Protein AF-0000000074578555 (afdb_homodimer)

Structure (mmCIF, N/CA/C/O backbone):
data_AF-0000000074578555-model_v1
#
loop_
_entity.id
_entity.type
_entity.pdbx_description
1 polymer 'Adenosylmethionine-8-amino-7-oxononanoate aminotransferase'
#
loop_
_atom_site.group_PDB
_atom_site.id
_atom_site.type_symbol
_atom_site.label_atom_id
_atom_site.label_alt_id
_atom_site.label_comp_id
_atom_site.label_asym_id
_atom_site.label_entity_id
_atom_site.label_seq_id
_atom_site.pdbx_PDB_ins_code
_atom_site.Cartn_x
_atom_site.Cartn_y
_atom_site.Cartn_z
_atom_site.occupancy
_atom_site.B_iso_or_equiv
_atom_site.auth_seq_id
_atom_site.auth_comp_id
_atom_site.auth_asym_id
_atom_site.auth_atom_id
_atom_site.pdbx_PDB_model_num
ATOM 1 N N . MET A 1 1 ? 18.109 -18.469 19.203 1 26.3 1 MET A N 1
ATOM 2 C CA . MET A 1 1 ? 18.641 -17.641 18.125 1 26.3 1 MET A CA 1
ATOM 3 C C . MET A 1 1 ? 19.141 -16.312 18.672 1 26.3 1 MET A C 1
ATOM 5 O O . MET A 1 1 ? 18.422 -15.617 19.406 1 26.3 1 MET A O 1
ATOM 9 N N . LYS A 1 2 ? 20.281 -16.094 18.625 1 35.12 2 LYS A N 1
ATOM 10 C CA . LYS A 1 2 ? 21 -15.18 19.516 1 35.12 2 LYS A CA 1
ATOM 11 C C . LYS A 1 2 ? 20.438 -13.766 19.422 1 35.12 2 LYS A C 1
ATOM 13 O O . LYS A 1 2 ? 20.312 -13.219 18.328 1 35.12 2 LYS A O 1
ATOM 18 N N . SER A 1 3 ? 19.453 -13.375 20.109 1 44.38 3 SER A N 1
ATOM 19 C CA . SER A 1 3 ? 19.312 -11.93 20.266 1 44.38 3 SER A CA 1
ATOM 20 C C . SER A 1 3 ? 20.609 -11.203 19.938 1 44.38 3 SER A C 1
ATOM 22 O O . SER A 1 3 ? 21.547 -11.195 20.734 1 44.38 3 SER A O 1
ATOM 24 N N . GLU A 1 4 ? 20.984 -11.336 18.656 1 57.31 4 GLU A N 1
ATOM 25 C CA . GLU A 1 4 ? 22.297 -10.797 18.344 1 57.31 4 GLU A CA 1
ATOM 26 C C . GLU A 1 4 ? 22.422 -9.352 18.812 1 57.31 4 GLU A C 1
ATOM 28 O O . GLU A 1 4 ? 21.547 -8.523 18.547 1 57.31 4 GLU A O 1
ATOM 33 N N . ASN A 1 5 ? 22.906 -9.203 19.906 1 74.81 5 ASN A N 1
ATOM 34 C CA . ASN A 1 5 ? 23.266 -7.898 20.453 1 74.81 5 ASN A CA 1
ATOM 35 C C . ASN A 1 5 ? 24.156 -7.117 19.5 1 74.81 5 ASN A C 1
ATOM 37 O O . ASN A 1 5 ? 25.375 -7.312 19.469 1 74.81 5 ASN A O 1
ATOM 41 N N . TYR A 1 6 ? 23.438 -6.473 18.516 1 90.19 6 TYR A N 1
ATOM 42 C CA . TYR A 1 6 ? 24.203 -5.637 17.594 1 90.19 6 TYR A CA 1
ATOM 43 C C . TYR A 1 6 ? 24.641 -4.348 18.281 1 90.19 6 TYR A C 1
ATOM 45 O O . TYR A 1 6 ? 23.922 -3.791 19.109 1 90.19 6 TYR A O 1
ATOM 53 N N . SER A 1 7 ? 25.875 -3.973 17.938 1 94.75 7 SER A N 1
ATOM 54 C CA . SER A 1 7 ? 26.344 -2.711 18.484 1 94.75 7 SER A CA 1
ATOM 55 C C . SER A 1 7 ? 25.594 -1.526 17.891 1 94.75 7 SER A C 1
ATOM 57 O O . SER A 1 7 ? 25.141 -1.583 16.75 1 94.75 7 SER A O 1
ATOM 59 N N . LYS A 1 8 ? 25.547 -0.515 18.656 1 94.5 8 LYS A N 1
ATOM 60 C CA . LYS A 1 8 ? 24.922 0.723 18.203 1 94.5 8 LYS A CA 1
ATOM 61 C C . LYS A 1 8 ? 25.609 1.241 16.938 1 94.5 8 LYS A C 1
ATOM 63 O O . LYS A 1 8 ? 24.938 1.716 16.016 1 94.5 8 LYS A O 1
ATOM 68 N N . ASN A 1 9 ? 26.859 1.119 16.922 1 95.88 9 ASN A N 1
ATOM 69 C CA . ASN A 1 9 ? 27.625 1.58 15.773 1 95.88 9 ASN A CA 1
ATOM 70 C C . ASN A 1 9 ? 27.25 0.806 14.508 1 95.88 9 ASN A C 1
ATOM 72 O O . ASN A 1 9 ? 27.156 1.387 13.43 1 95.88 9 ASN A O 1
ATOM 76 N N . ASP A 1 10 ? 27.062 -0.469 14.656 1 97.31 10 ASP A N 1
ATOM 77 C CA . ASP A 1 10 ? 26.656 -1.288 13.523 1 97.31 10 ASP A CA 1
ATOM 78 C C . ASP A 1 10 ? 25.266 -0.885 13.023 1 97.31 10 ASP A C 1
ATOM 80 O O . ASP A 1 10 ? 25.047 -0.737 11.82 1 97.31 10 ASP A O 1
ATOM 84 N N . LEU A 1 11 ? 24.422 -0.689 13.945 1 98.06 11 LEU A N 1
ATOM 85 C CA . LEU A 1 11 ? 23.047 -0.349 13.602 1 98.06 11 LEU A CA 1
ATOM 86 C C . LEU A 1 11 ? 22.984 0.98 12.852 1 98.06 11 LEU A C 1
ATOM 88 O O . LEU A 1 11 ? 22.281 1.103 11.852 1 98.06 11 LEU A O 1
ATOM 92 N N . GLU A 1 12 ? 23.688 1.969 13.336 1 97.69 12 GLU A N 1
ATOM 93 C CA . GLU A 1 12 ? 23.734 3.27 12.672 1 97.69 12 GLU A CA 1
ATOM 94 C C . GLU A 1 12 ? 24.328 3.156 11.273 1 97.69 12 GLU A C 1
ATOM 96 O O . GLU A 1 12 ? 23.828 3.764 10.328 1 97.69 12 GLU A O 1
ATOM 101 N N . LYS A 1 13 ? 25.391 2.359 11.211 1 97.81 13 LYS A N 1
ATOM 102 C CA . LYS A 1 13 ? 26.031 2.135 9.922 1 97.81 13 LYS A CA 1
ATOM 103 C C . LYS A 1 13 ? 25.062 1.462 8.938 1 97.81 13 LYS A C 1
ATOM 105 O O . LYS A 1 13 ? 24.969 1.869 7.781 1 97.81 13 LYS A O 1
ATOM 110 N N . TRP A 1 14 ? 24.375 0.436 9.375 1 98.62 14 TRP A N 1
ATOM 111 C CA . TRP A 1 14 ? 23.469 -0.316 8.516 1 98.62 14 TRP A CA 1
ATOM 112 C C . TRP A 1 14 ? 22.312 0.559 8.047 1 98.62 14 TRP A C 1
ATOM 114 O O . TRP A 1 14 ? 21.891 0.48 6.895 1 98.62 14 TRP A O 1
ATOM 124 N N . ASP A 1 15 ? 21.797 1.384 8.938 1 98.62 15 ASP A N 1
ATOM 125 C CA . ASP A 1 15 ? 20.734 2.311 8.586 1 98.62 15 ASP A CA 1
ATOM 126 C C . ASP A 1 15 ? 21.172 3.248 7.461 1 98.62 15 ASP A C 1
ATOM 128 O O . ASP A 1 15 ? 20.438 3.43 6.48 1 98.62 15 ASP A O 1
ATOM 132 N N . LYS A 1 16 ? 22.375 3.836 7.57 1 98.19 16 LYS A N 1
ATOM 133 C CA . LYS A 1 16 ? 22.906 4.801 6.609 1 98.19 16 LYS A CA 1
ATOM 134 C C . LYS A 1 16 ? 23.297 4.117 5.297 1 98.19 16 LYS A C 1
ATOM 136 O O . LYS A 1 16 ? 23.094 4.68 4.219 1 98.19 16 LYS A O 1
ATOM 141 N N . GLU A 1 17 ? 23.75 2.914 5.406 1 98.12 17 GLU A N 1
ATOM 142 C CA . GLU A 1 17 ? 24.359 2.262 4.258 1 98.12 17 GLU A CA 1
ATOM 143 C C . GLU A 1 17 ? 23.328 1.506 3.43 1 98.12 17 GLU A C 1
ATOM 145 O O . GLU A 1 17 ? 23.406 1.476 2.199 1 98.12 17 GLU A O 1
ATOM 150 N N . TYR A 1 18 ? 22.312 0.9 4.109 1 98.75 18 TYR A N 1
ATOM 151 C CA . TYR A 1 18 ? 21.516 -0.09 3.395 1 98.75 18 TYR A CA 1
ATOM 152 C C . TYR A 1 18 ? 20.062 0.362 3.271 1 98.75 18 TYR A C 1
ATOM 154 O O . TYR A 1 18 ? 19.344 -0.075 2.369 1 98.75 18 TYR A O 1
ATOM 162 N N . VAL A 1 19 ? 19.594 1.18 4.176 1 98.81 19 VAL A N 1
ATOM 163 C CA . VAL A 1 19 ? 18.219 1.646 4.109 1 98.81 19 VAL A CA 1
ATOM 164 C C . VAL A 1 19 ? 18.125 2.863 3.189 1 98.81 19 VAL A C 1
ATOM 166 O O . VAL A 1 19 ? 18.844 3.846 3.379 1 98.81 19 VAL A O 1
ATOM 169 N N . TRP A 1 20 ? 17.375 2.836 2.105 1 98.75 20 TRP A N 1
ATOM 170 C CA . TRP A 1 20 ? 17.016 3.988 1.284 1 98.75 20 TRP A CA 1
ATOM 171 C C . TRP A 1 20 ? 15.75 4.652 1.807 1 98.75 20 TRP A C 1
ATOM 173 O O . TRP A 1 20 ? 14.641 4.215 1.497 1 98.75 20 TRP A O 1
ATOM 183 N N . HIS A 1 21 ? 15.898 5.742 2.568 1 98.44 21 HIS A N 1
ATOM 184 C CA . HIS A 1 21 ? 14.82 6.379 3.314 1 98.44 21 HIS A CA 1
ATOM 185 C C . HIS A 1 21 ? 13.898 7.156 2.387 1 98.44 21 HIS A C 1
ATOM 187 O O . HIS A 1 21 ? 14.352 7.797 1.436 1 98.44 21 HIS A O 1
ATOM 193 N N . PRO A 1 22 ? 12.602 7.145 2.691 1 97.5 22 PRO A N 1
ATOM 194 C CA . PRO A 1 22 ? 11.609 7.922 1.932 1 97.5 22 PRO A CA 1
ATOM 195 C C . PRO A 1 22 ? 11.828 9.43 2.055 1 97.5 22 PRO A C 1
ATOM 197 O O . PRO A 1 22 ? 12.133 9.922 3.141 1 97.5 22 PRO A O 1
ATOM 200 N N . PHE A 1 23 ? 11.672 10.172 0.928 1 95.81 23 PHE A N 1
ATOM 201 C CA . PHE A 1 23 ? 11.688 11.625 0.891 1 95.81 23 PHE A CA 1
ATOM 202 C C . PHE A 1 23 ? 12.969 12.172 1.513 1 95.81 23 PHE A C 1
ATOM 204 O O . PHE A 1 23 ? 12.945 13.188 2.207 1 95.81 23 PHE A O 1
ATOM 211 N N . THR A 1 24 ? 14.062 11.477 1.364 1 96.19 24 THR A N 1
ATOM 212 C CA . THR A 1 24 ? 15.297 11.844 2.057 1 96.19 24 THR A CA 1
ATOM 213 C C . THR A 1 24 ? 16.453 11.984 1.067 1 96.19 24 THR A C 1
ATOM 215 O O . THR A 1 24 ? 16.672 11.102 0.234 1 96.19 24 THR A O 1
ATOM 218 N N . GLN A 1 25 ? 17.094 13.133 1.067 1 95.5 25 GLN A N 1
ATOM 219 C CA . GLN A 1 25 ? 18.375 13.227 0.363 1 95.5 25 GLN A CA 1
ATOM 220 C C . GLN A 1 25 ? 19.453 12.438 1.089 1 95.5 25 GLN A C 1
ATOM 222 O O . GLN A 1 25 ? 20.094 12.961 2.008 1 95.5 25 GLN A O 1
ATOM 227 N N . MET A 1 26 ? 19.719 11.266 0.633 1 97.31 26 MET A N 1
ATOM 228 C CA . MET A 1 26 ? 20.516 10.281 1.352 1 97.31 26 MET A CA 1
ATOM 229 C C . MET A 1 26 ? 21.969 10.734 1.469 1 97.31 26 MET A C 1
ATOM 231 O O . MET A 1 26 ? 22.672 10.352 2.406 1 97.31 26 MET A O 1
ATOM 235 N N . LYS A 1 27 ? 22.469 11.562 0.498 1 97.25 27 LYS A N 1
ATOM 236 C CA . LYS A 1 27 ? 23.812 12.109 0.657 1 97.25 27 LYS A CA 1
ATOM 237 C C . LYS A 1 27 ? 23.953 12.859 1.979 1 97.25 27 LYS A C 1
ATOM 239 O O . LYS A 1 27 ? 24.875 12.602 2.752 1 97.25 27 LYS A O 1
ATOM 244 N N . GLU A 1 28 ? 23.016 13.703 2.25 1 95.44 28 GLU A N 1
ATOM 245 C CA . GLU A 1 28 ? 23.047 14.477 3.488 1 95.44 28 GLU A CA 1
ATOM 246 C C . GLU A 1 28 ? 22.734 13.594 4.695 1 95.44 28 GLU A C 1
ATOM 248 O O . GLU A 1 28 ? 23.297 13.789 5.773 1 95.44 28 GLU A O 1
ATOM 253 N N . TYR A 1 29 ? 21.844 12.703 4.547 1 96.44 29 TYR A N 1
ATOM 254 C CA . TYR A 1 29 ? 21.484 11.789 5.625 1 96.44 29 TYR A CA 1
ATOM 255 C C . TYR A 1 29 ? 22.688 11 6.105 1 96.44 29 TYR A C 1
ATOM 257 O O . TYR A 1 29 ? 22.922 10.875 7.312 1 96.44 29 TYR A O 1
ATOM 265 N N . ARG A 1 30 ? 23.484 10.469 5.215 1 96.62 30 ARG A N 1
ATOM 266 C CA . ARG A 1 30 ? 24.641 9.633 5.527 1 96.62 30 ARG A CA 1
ATOM 267 C C . ARG A 1 30 ? 25.75 10.453 6.176 1 96.62 30 ARG A C 1
ATOM 269 O O . ARG A 1 30 ? 26.484 9.938 7.016 1 96.62 30 ARG A O 1
ATOM 276 N N . GLU A 1 31 ? 25.828 11.703 5.766 1 95.88 31 GLU A N 1
ATOM 277 C CA . GLU A 1 31 ? 26.859 12.578 6.297 1 95.88 31 GLU A CA 1
ATOM 278 C C . GLU A 1 31 ? 26.484 13.109 7.68 1 95.88 31 GLU A C 1
ATOM 280 O O . GLU A 1 31 ? 27.344 13.523 8.445 1 95.88 31 GLU A O 1
ATOM 285 N N . GLY A 1 32 ? 25.188 13.055 7.961 1 94.38 32 GLY A N 1
ATOM 286 C CA . GLY A 1 32 ? 24.703 13.602 9.219 1 94.38 32 GLY A CA 1
ATOM 287 C C . GLY A 1 32 ? 24.625 12.57 10.328 1 94.38 32 GLY A C 1
ATOM 288 O O . GLY A 1 32 ? 25.375 11.594 10.328 1 94.38 32 GLY A O 1
ATOM 289 N N . LYS A 1 33 ? 23.906 12.945 11.367 1 93.56 33 LYS A N 1
ATOM 290 C CA . LYS A 1 33 ? 23.656 12.07 12.508 1 93.56 33 LYS A CA 1
ATOM 291 C C . LYS A 1 33 ? 22.156 11.906 12.766 1 93.56 33 LYS A C 1
ATOM 293 O O . LYS A 1 33 ? 21.656 12.305 13.812 1 93.56 33 LYS A O 1
ATOM 298 N N . PRO A 1 34 ? 21.547 11.258 11.812 1 95 34 PRO A N 1
ATOM 299 C CA . PRO A 1 34 ? 20.109 11.07 12.016 1 95 34 PRO A CA 1
ATOM 300 C C . PRO A 1 34 ? 19.797 10.234 13.258 1 95 34 PRO A C 1
ATOM 302 O O . PRO A 1 34 ? 20.609 9.406 13.672 1 95 34 PRO A O 1
ATOM 305 N N . LEU A 1 35 ? 18.625 10.469 13.805 1 96.94 35 LEU A N 1
ATOM 306 C CA . LEU A 1 35 ? 18.156 9.672 14.938 1 96.94 35 LEU A CA 1
ATOM 307 C C . LEU A 1 35 ? 17.938 8.219 14.523 1 96.94 35 LEU A C 1
ATOM 309 O O . LEU A 1 35 ? 17.438 7.953 13.43 1 96.94 35 LEU A O 1
ATOM 313 N N . LEU A 1 36 ? 18.344 7.348 15.312 1 98.31 36 LEU A N 1
ATOM 314 C CA . LEU A 1 36 ? 18 5.934 15.227 1 98.31 36 LEU A CA 1
ATOM 315 C C . LEU A 1 36 ? 17.188 5.5 16.453 1 98.31 36 LEU A C 1
ATOM 317 O O . LEU A 1 36 ? 17.719 5.41 17.562 1 98.31 36 LEU A O 1
ATOM 321 N N . ILE A 1 37 ? 15.93 5.176 16.266 1 98.62 37 ILE A N 1
ATOM 322 C CA . ILE A 1 37 ? 14.984 4.977 17.359 1 98.62 37 ILE A CA 1
ATOM 323 C C . ILE A 1 37 ? 15 3.512 17.797 1 98.62 37 ILE A C 1
ATOM 325 O O . ILE A 1 37 ? 14.898 2.607 16.953 1 98.62 37 I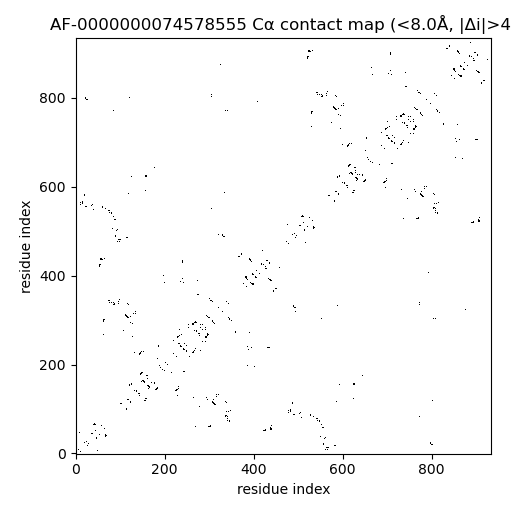LE A O 1
ATOM 329 N N . GLU A 1 38 ? 15.047 3.311 19.062 1 97.81 38 GLU A N 1
ATOM 330 C CA . GLU A 1 38 ? 15.117 1.969 19.641 1 97.81 38 GLU A CA 1
ATOM 331 C C . GLU A 1 38 ? 13.805 1.589 20.312 1 97.81 38 GLU A C 1
ATOM 333 O O . GLU A 1 38 ? 13.383 0.432 20.25 1 97.81 38 GLU A O 1
ATOM 338 N N . SER A 1 39 ? 13.219 2.531 20.969 1 98.25 39 SER A N 1
ATOM 339 C CA . SER A 1 39 ? 11.992 2.271 21.719 1 98.25 39 SER A CA 1
ATOM 340 C C . SER A 1 39 ? 11.172 3.543 21.891 1 98.25 39 SER A C 1
ATOM 342 O O . SER A 1 39 ? 11.547 4.605 21.391 1 98.25 39 SER A O 1
ATOM 344 N N . GLY A 1 40 ? 9.984 3.436 22.438 1 98 40 GLY A N 1
ATOM 345 C CA . GLY A 1 40 ? 9.125 4.57 22.734 1 98 40 GLY A CA 1
ATOM 346 C C . GLY A 1 40 ? 8.227 4.344 23.938 1 98 40 GLY A C 1
ATOM 347 O O . GLY A 1 40 ? 7.973 3.199 24.312 1 98 40 GLY A O 1
ATOM 348 N N . GLU A 1 41 ? 7.785 5.391 24.547 1 97.19 41 GLU A N 1
ATOM 349 C CA . GLU A 1 41 ? 6.879 5.355 25.703 1 97.19 41 GLU A CA 1
ATOM 350 C C . GLU A 1 41 ? 6.066 6.641 25.797 1 97.19 41 GLU A C 1
ATOM 352 O O . GLU A 1 41 ? 6.625 7.742 25.781 1 97.19 41 GLU A O 1
ATOM 357 N N . GLY A 1 42 ? 4.781 6.43 25.969 1 97.31 42 GLY A N 1
ATOM 358 C CA . GLY A 1 42 ? 3.971 7.637 25.938 1 97.31 42 GLY A CA 1
ATOM 359 C C . GLY A 1 42 ? 4.191 8.484 24.703 1 97.31 42 GLY A C 1
ATOM 360 O O . GLY A 1 42 ? 4.145 7.977 23.578 1 97.31 42 GLY A O 1
ATOM 361 N N . ILE A 1 43 ? 4.418 9.758 24.938 1 98.38 43 ILE A N 1
ATOM 362 C CA . ILE A 1 43 ? 4.555 10.633 23.766 1 98.38 43 ILE A CA 1
ATOM 363 C C . ILE A 1 43 ? 6.035 10.812 23.438 1 98.38 43 ILE A C 1
ATOM 365 O O . ILE A 1 43 ? 6.41 11.773 22.75 1 98.38 43 ILE A O 1
ATOM 369 N N . TYR A 1 44 ? 6.934 9.836 23.906 1 98.62 44 TYR A N 1
ATOM 370 C CA . TYR A 1 44 ? 8.375 10.023 23.766 1 98.62 44 TYR A CA 1
ATOM 371 C C . TYR A 1 44 ? 8.984 8.898 22.938 1 98.62 44 TYR A C 1
ATOM 373 O O . TYR A 1 44 ? 8.562 7.742 23.047 1 98.62 44 TYR A O 1
ATOM 381 N N . LEU A 1 45 ? 9.961 9.258 22.141 1 98.56 45 LEU A N 1
ATOM 382 C CA . LEU A 1 45 ? 10.875 8.344 21.453 1 98.56 45 LEU A CA 1
ATOM 383 C C . LEU A 1 45 ? 12.188 8.211 22.203 1 98.56 45 LEU A C 1
ATOM 385 O O . LEU A 1 45 ? 12.656 9.18 22.812 1 98.56 45 LEU A O 1
ATOM 389 N N . ILE A 1 46 ? 12.75 7.07 22.172 1 98.62 46 ILE A N 1
ATOM 390 C CA . ILE A 1 46 ? 14.055 6.82 22.781 1 98.62 46 ILE A CA 1
ATOM 391 C C . ILE A 1 46 ? 15.016 6.273 21.734 1 98.62 46 ILE A C 1
ATOM 393 O O . ILE A 1 46 ? 14.727 5.266 21.094 1 98.62 46 ILE A O 1
ATOM 397 N N . ASP A 1 47 ? 16.141 6.953 21.516 1 98 47 ASP A N 1
ATOM 398 C CA . ASP A 1 47 ? 17.094 6.535 20.484 1 98 47 ASP A CA 1
ATOM 399 C C . ASP A 1 47 ? 18.062 5.488 21.031 1 98 47 ASP A C 1
ATOM 401 O O . ASP A 1 47 ? 17.938 5.047 22.172 1 98 47 ASP A O 1
ATOM 405 N N . VAL A 1 48 ? 18.984 5.051 20.234 1 97.25 48 VAL A N 1
ATOM 406 C CA . VAL A 1 48 ? 19.891 3.951 20.562 1 97.25 48 VAL A CA 1
ATOM 407 C C . VAL A 1 48 ? 20.891 4.402 21.625 1 97.25 48 VAL A C 1
ATOM 409 O O . VAL A 1 48 ? 21.578 3.574 22.219 1 97.25 48 VAL A O 1
ATOM 412 N N . ASP A 1 49 ? 21 5.699 21.906 1 96.62 49 ASP A N 1
ATOM 413 C CA . ASP A 1 49 ? 21.859 6.223 22.953 1 96.62 49 ASP A CA 1
ATOM 414 C C . ASP A 1 49 ? 21.094 6.375 24.266 1 96.62 49 ASP A C 1
ATOM 416 O O . ASP A 1 49 ? 21.656 6.789 25.281 1 96.62 49 ASP A O 1
ATOM 420 N N . GLY A 1 50 ? 19.797 6.141 24.266 1 97.19 50 GLY A N 1
ATOM 421 C CA . GLY A 1 50 ? 18.984 6.23 25.469 1 97.19 50 GLY A CA 1
ATOM 422 C C . GLY A 1 50 ? 18.391 7.613 25.688 1 97.19 50 GLY A C 1
ATOM 423 O O . GLY A 1 50 ? 17.766 7.867 26.719 1 97.19 50 GLY A O 1
ATOM 424 N N . LYS A 1 51 ? 18.594 8.523 24.812 1 97.75 51 LYS A N 1
ATOM 425 C CA . LYS A 1 51 ? 18.047 9.875 24.922 1 97.75 51 LYS A CA 1
ATOM 426 C C . LYS A 1 51 ? 16.578 9.906 24.516 1 97.75 51 LYS A C 1
ATOM 428 O O . LYS A 1 51 ? 16.172 9.242 23.562 1 97.75 51 LYS A O 1
ATOM 433 N N . LYS A 1 52 ? 15.844 10.766 25.219 1 97.94 52 LYS A N 1
ATOM 434 C CA . LYS A 1 52 ? 14.398 10.859 25.016 1 97.94 52 LYS A CA 1
ATOM 435 C C . LYS A 1 52 ? 14.039 12.117 24.234 1 97.94 52 LYS A C 1
ATOM 437 O O . LYS A 1 52 ? 14.617 13.18 24.453 1 97.94 52 LYS A O 1
ATOM 442 N N . TYR A 1 53 ? 13.07 11.945 23.312 1 98.5 53 TYR A N 1
ATOM 443 C CA . TYR A 1 53 ? 12.555 13.062 22.531 1 98.5 53 TYR A CA 1
ATOM 444 C C . TYR A 1 53 ? 11.031 13.07 22.531 1 98.5 53 TYR A C 1
ATOM 446 O O . TYR A 1 53 ? 10.398 12.031 22.297 1 98.5 53 TYR A O 1
ATOM 454 N N . MET A 1 54 ? 10.445 14.211 22.859 1 98.81 54 MET A N 1
ATOM 455 C CA . MET A 1 54 ? 9.008 14.336 22.625 1 98.81 54 MET A CA 1
ATOM 456 C C . MET A 1 54 ? 8.672 14.172 21.156 1 98.81 54 MET A C 1
ATOM 458 O O . MET A 1 54 ? 9.242 14.859 20.297 1 98.81 54 MET A O 1
ATOM 462 N N . ASP A 1 55 ? 7.84 13.242 20.844 1 98.5 55 ASP A N 1
ATOM 463 C CA . ASP A 1 55 ? 7.383 13.055 19.469 1 98.5 55 ASP A CA 1
ATOM 464 C C . ASP A 1 55 ? 6.289 14.055 19.109 1 98.5 55 ASP A C 1
ATOM 466 O O . ASP A 1 55 ? 5.098 13.75 19.234 1 98.5 55 ASP A O 1
ATOM 470 N N . ALA A 1 56 ? 6.664 15.148 18.516 1 98.69 56 ALA A N 1
ATOM 471 C CA . ALA A 1 56 ? 5.711 16.234 18.281 1 98.69 56 ALA A CA 1
ATOM 472 C C . ALA A 1 56 ? 5.062 16.109 16.906 1 98.69 56 ALA A C 1
ATOM 474 O O . ALA A 1 56 ? 4.32 17 16.484 1 98.69 56 ALA A O 1
ATOM 475 N N . VAL A 1 57 ? 5.305 15.008 16.25 1 98.19 57 VAL A N 1
ATOM 476 C CA . VAL A 1 57 ? 4.641 14.766 14.969 1 98.19 57 VAL A CA 1
ATOM 477 C C . VAL A 1 57 ? 3.891 13.438 15.023 1 98.19 57 VAL A C 1
ATOM 479 O O . VAL A 1 57 ? 3.32 13 14.016 1 98.19 57 VAL A O 1
ATOM 482 N N . SER A 1 58 ? 3.934 12.734 16.125 1 98.06 58 SER A N 1
ATOM 483 C CA . SER A 1 58 ? 3.164 11.508 16.344 1 98.06 58 SER A CA 1
ATOM 484 C C . SER A 1 58 ? 3.496 10.453 15.297 1 98.06 58 SER A C 1
ATOM 486 O O . SER A 1 58 ? 2.598 9.906 14.656 1 98.06 58 SER A O 1
ATOM 488 N N . SER A 1 59 ? 4.793 10.141 15.102 1 97.62 59 SER A N 1
ATOM 489 C CA . SER A 1 59 ? 5.23 9.156 14.117 1 97.62 59 SER A CA 1
ATOM 490 C C . SER A 1 59 ? 4.676 9.469 12.734 1 97.62 59 SER A C 1
ATOM 492 O O . SER A 1 59 ? 4.047 8.617 12.102 1 97.62 59 SER A O 1
ATOM 494 N N . ILE A 1 60 ? 4.773 10.695 12.305 1 96.94 60 ILE A N 1
ATOM 495 C CA . ILE A 1 60 ? 4.305 11.266 11.039 1 96.94 60 ILE A CA 1
ATOM 496 C C . ILE A 1 60 ? 2.787 11.141 10.945 1 96.94 60 ILE A C 1
ATOM 498 O O . ILE A 1 60 ? 2.262 10.609 9.961 1 96.94 60 ILE A O 1
ATOM 502 N N . TRP A 1 61 ? 2.178 11.547 11.945 1 98 61 TRP A N 1
ATOM 503 C CA . TRP A 1 61 ? 0.777 11.945 12.039 1 98 61 TRP A CA 1
ATOM 504 C C . TRP A 1 61 ? -0.116 10.727 12.273 1 98 61 TRP A C 1
ATOM 506 O O . TRP A 1 61 ? -1.318 10.773 12 1 98 61 TRP A O 1
ATOM 516 N N . CYS A 1 62 ? 0.414 9.555 12.734 1 98.12 62 CYS A N 1
ATOM 517 C CA . CYS A 1 62 ? -0.444 8.383 12.828 1 98.12 62 CYS A CA 1
ATOM 518 C C . CYS A 1 62 ? -0.649 7.969 14.281 1 98.12 62 CYS A C 1
ATOM 520 O O . CYS A 1 62 ? -1.644 7.32 14.617 1 98.12 62 CYS A O 1
ATOM 522 N N . ASN A 1 63 ? 0.217 8.312 15.188 1 98.12 63 ASN A N 1
ATOM 523 C CA . ASN A 1 63 ? 0.15 7.848 16.562 1 98.12 63 ASN A CA 1
ATOM 524 C C . ASN A 1 63 ? -0.868 8.648 17.375 1 98.12 63 ASN A C 1
ATOM 526 O O . ASN A 1 63 ? -0.75 9.867 17.5 1 98.12 63 ASN A O 1
ATOM 530 N N . PHE A 1 64 ? -1.871 7.977 17.938 1 98.31 64 PHE A N 1
ATOM 531 C CA . PHE A 1 64 ? -2.941 8.625 18.688 1 98.31 64 PHE A CA 1
ATOM 532 C C . PHE A 1 64 ? -2.625 8.648 20.172 1 98.31 64 PHE A C 1
ATOM 534 O O . PHE A 1 64 ? -2.756 9.688 20.828 1 98.31 64 PHE A O 1
ATOM 541 N N . PHE A 1 65 ? -2.188 7.473 20.656 1 98.19 65 PHE A N 1
ATOM 542 C CA . PHE A 1 65 ? -2.197 7.246 22.094 1 98.19 65 PHE A CA 1
ATOM 543 C C . PHE A 1 65 ? -0.776 7.121 22.641 1 98.19 65 PHE A C 1
ATOM 545 O O . PHE A 1 65 ? -0.558 6.539 23.703 1 98.19 65 PHE A O 1
ATOM 552 N N . GLY A 1 66 ? 0.161 7.609 21.844 1 96.88 66 GLY A N 1
ATOM 553 C CA . GLY A 1 66 ? 1.555 7.469 22.234 1 96.88 66 GLY A CA 1
ATOM 554 C C . GLY A 1 66 ? 2.135 6.109 21.891 1 96.88 66 GLY A C 1
ATOM 555 O O . GLY A 1 66 ? 1.469 5.285 21.266 1 96.88 66 GLY A O 1
ATOM 556 N N . HIS A 1 67 ? 3.355 5.898 22.266 1 97.31 67 HIS A N 1
ATOM 557 C CA . HIS A 1 67 ? 4.098 4.68 21.953 1 97.31 67 HIS A CA 1
ATOM 558 C C . HIS A 1 67 ? 3.928 3.639 23.062 1 97.31 67 HIS A C 1
ATOM 560 O O . HIS A 1 67 ? 3.814 3.988 24.234 1 97.31 67 HIS A O 1
ATOM 566 N N . SER A 1 68 ? 3.842 2.385 22.641 1 95.75 68 SER A N 1
ATOM 567 C CA . SER A 1 68 ? 3.799 1.223 23.516 1 95.75 68 SER A CA 1
ATOM 568 C C . SER A 1 68 ? 2.529 1.216 24.359 1 95.75 68 SER A C 1
ATOM 570 O O . SER A 1 68 ? 2.58 0.966 25.578 1 95.75 68 SER A O 1
ATOM 572 N N . GLU A 1 69 ? 1.442 1.64 23.781 1 97.06 69 GLU A N 1
ATOM 573 C CA . GLU A 1 69 ? 0.147 1.457 24.422 1 97.06 69 GLU A CA 1
ATOM 574 C C . GLU A 1 69 ? -0.173 -0.023 24.609 1 97.06 69 GLU A C 1
ATOM 576 O O . GLU A 1 69 ? -0.38 -0.748 23.641 1 97.06 69 GLU A O 1
ATOM 581 N N . LYS A 1 70 ? -0.327 -0.463 25.859 1 97.38 70 LYS A N 1
ATOM 582 C CA . LYS A 1 70 ? -0.385 -1.877 26.219 1 97.38 70 LYS A CA 1
ATOM 583 C C . LYS A 1 70 ? -1.625 -2.543 25.625 1 97.38 70 LYS A C 1
ATOM 585 O O . LYS A 1 70 ? -1.57 -3.695 25.188 1 97.38 70 LYS A O 1
ATOM 590 N N . ARG A 1 71 ? -2.783 -1.92 25.672 1 98 71 ARG A N 1
ATOM 591 C CA . ARG A 1 71 ? -4.023 -2.512 25.188 1 98 71 ARG A CA 1
ATOM 592 C C . ARG A 1 71 ? -3.914 -2.889 23.703 1 98 71 ARG A C 1
ATOM 594 O O . ARG A 1 71 ? -4.371 -3.959 23.297 1 98 71 ARG A O 1
ATOM 601 N N . ILE A 1 72 ? -3.314 -2.016 22.906 1 98.56 72 ILE A N 1
ATOM 602 C CA . ILE A 1 72 ? -3.174 -2.26 21.484 1 98.56 72 ILE A CA 1
ATOM 603 C C . ILE A 1 72 ? -2.137 -3.355 21.25 1 98.56 72 ILE A C 1
ATOM 605 O O . ILE A 1 72 ? -2.355 -4.262 20.438 1 98.56 72 ILE A O 1
ATOM 609 N N . ALA A 1 73 ? -0.987 -3.297 21.969 1 98.06 73 ALA A N 1
ATOM 610 C CA . ALA A 1 73 ? 0.054 -4.316 21.859 1 98.06 73 ALA A CA 1
ATOM 611 C C . ALA A 1 73 ? -0.488 -5.695 22.219 1 98.06 73 ALA A C 1
ATOM 613 O O . ALA A 1 73 ? -0.163 -6.688 21.547 1 98.06 73 ALA A O 1
ATOM 614 N N . ASP A 1 74 ? -1.313 -5.758 23.25 1 98.25 74 ASP A N 1
ATOM 615 C CA . ASP A 1 74 ? -1.905 -7.023 23.672 1 98.25 74 ASP A CA 1
ATOM 616 C C . ASP A 1 74 ? -2.854 -7.57 22.609 1 98.25 74 ASP A C 1
ATOM 618 O O . ASP A 1 74 ? -2.896 -8.781 22.375 1 98.25 74 ASP A O 1
ATOM 622 N N . ALA A 1 75 ? -3.652 -6.711 21.984 1 98.56 75 ALA A N 1
ATOM 623 C CA . ALA A 1 75 ? -4.562 -7.129 20.922 1 98.56 75 ALA A CA 1
ATOM 624 C C . ALA A 1 75 ? -3.795 -7.715 19.75 1 98.56 75 ALA A C 1
ATOM 626 O O . ALA A 1 75 ? -4.195 -8.734 19.172 1 98.56 75 ALA A O 1
ATOM 627 N N . ILE A 1 76 ? -2.695 -7.07 19.375 1 98.56 76 ILE A N 1
ATOM 628 C CA . ILE A 1 76 ? -1.825 -7.535 18.297 1 98.56 76 ILE A CA 1
ATOM 629 C C . ILE A 1 76 ? -1.269 -8.914 18.656 1 98.56 76 ILE A C 1
ATOM 631 O O . ILE A 1 76 ? -1.329 -9.836 17.828 1 98.56 76 ILE A O 1
ATOM 635 N N . SER A 1 77 ? -0.775 -9.055 19.859 1 97.56 77 SER A N 1
ATOM 636 C CA . SER A 1 77 ? -0.139 -10.281 20.328 1 97.56 77 SER A CA 1
ATOM 637 C C . SER A 1 77 ? -1.129 -11.445 20.328 1 97.56 77 SER A C 1
ATOM 639 O O . SER A 1 77 ? -0.83 -12.531 19.828 1 97.56 77 SER A O 1
ATOM 641 N N . LYS A 1 78 ? -2.289 -11.188 20.906 1 97.38 78 LYS A N 1
ATOM 642 C CA . LYS A 1 78 ? -3.312 -12.219 21.016 1 97.38 78 LYS A CA 1
ATOM 643 C C . LYS A 1 78 ? -3.742 -12.719 19.641 1 97.38 78 LYS A C 1
ATOM 645 O O . LYS A 1 78 ? -3.857 -13.922 19.422 1 97.38 78 LYS A O 1
ATOM 650 N N . GLN A 1 79 ? -3.955 -11.844 18.703 1 98.19 79 GLN A N 1
ATOM 651 C CA . GLN A 1 79 ? -4.398 -12.211 17.359 1 98.19 79 GLN A CA 1
ATOM 652 C C . GLN A 1 79 ? -3.303 -12.961 16.609 1 98.19 79 GLN A C 1
ATOM 654 O O . GLN A 1 79 ? -3.59 -13.898 15.859 1 98.19 79 GLN A O 1
ATOM 659 N N . ALA A 1 80 ? -2.045 -12.516 16.766 1 97.19 80 ALA A N 1
ATOM 660 C CA . ALA A 1 80 ? -0.925 -13.141 16.062 1 97.19 80 ALA A CA 1
ATOM 661 C C . ALA A 1 80 ? -0.816 -14.617 16.422 1 97.19 80 ALA A C 1
ATOM 663 O O . ALA A 1 80 ? -0.413 -15.438 15.594 1 97.19 80 ALA A O 1
ATOM 664 N N . LEU A 1 81 ? -1.193 -14.969 17.625 1 94.81 81 LEU A N 1
ATOM 665 C CA . LEU A 1 81 ? -1.099 -16.344 18.094 1 94.81 81 LEU A CA 1
ATOM 666 C C . LEU A 1 81 ? -2.285 -17.172 17.609 1 94.81 81 LEU A C 1
ATOM 668 O O . LEU A 1 81 ? -2.209 -18.406 17.562 1 94.81 81 LEU A O 1
ATOM 672 N N . ASN A 1 82 ? -3.383 -16.531 17.328 1 96.69 82 ASN A N 1
ATOM 673 C CA . ASN A 1 82 ? -4.582 -17.203 16.828 1 96.69 82 ASN A CA 1
ATOM 674 C C . ASN A 1 82 ? -4.492 -17.5 15.336 1 96.69 82 ASN A C 1
ATOM 676 O O . ASN A 1 82 ? -4.695 -18.641 14.906 1 96.69 82 ASN A O 1
ATOM 680 N N . ILE A 1 83 ? -4.215 -16.516 14.516 1 97.62 83 ILE A N 1
ATOM 681 C CA . ILE A 1 83 ? -3.949 -16.578 13.078 1 97.62 83 ILE A CA 1
ATOM 682 C C . ILE A 1 83 ? -3.473 -15.219 12.578 1 97.62 83 ILE A C 1
ATOM 684 O O . ILE A 1 83 ? -4.027 -14.188 12.961 1 97.62 83 ILE A O 1
ATOM 688 N N . GLY A 1 84 ? -2.463 -15.273 11.789 1 96.56 84 GLY A N 1
ATOM 689 C CA . GLY A 1 84 ? -1.938 -14.031 11.234 1 96.56 84 GLY A CA 1
ATOM 690 C C . GLY A 1 84 ? -2.754 -13.508 10.07 1 96.56 84 GLY A C 1
ATOM 691 O O . GLY A 1 84 ? -3.213 -12.367 10.094 1 96.56 84 GLY A O 1
ATOM 692 N N . HIS A 1 85 ? -2.945 -14.344 9.102 1 97.69 85 HIS A N 1
ATOM 693 C CA . HIS A 1 85 ? -3.6 -13.891 7.883 1 97.69 85 HIS A CA 1
ATOM 694 C C . HIS A 1 85 ? -4.312 -15.047 7.184 1 97.69 85 HIS A C 1
ATOM 696 O O . HIS A 1 85 ? -3.779 -16.156 7.105 1 97.69 85 HIS A O 1
ATOM 702 N N . SER A 1 86 ? -5.5 -14.828 6.816 1 97.81 86 SER A N 1
ATOM 703 C CA . SER A 1 86 ? -6.238 -15.555 5.785 1 97.81 86 SER A CA 1
ATOM 704 C C . SER A 1 86 ? -6.84 -14.602 4.758 1 97.81 86 SER A C 1
ATOM 706 O O . SER A 1 86 ? -7.285 -13.508 5.105 1 97.81 86 SER A O 1
ATOM 708 N N . THR A 1 87 ? -6.82 -14.93 3.59 1 96.44 87 THR A N 1
ATOM 709 C CA . THR A 1 87 ? -7.105 -14.023 2.482 1 96.44 87 THR A CA 1
ATOM 710 C C . THR A 1 87 ? -8.555 -13.539 2.537 1 96.44 87 THR A C 1
ATOM 712 O O . THR A 1 87 ? -9.43 -14.242 3.037 1 96.44 87 THR A O 1
ATOM 715 N N . GLN A 1 88 ? -8.781 -12.328 1.995 1 96.81 88 GLN A N 1
ATOM 716 C CA . GLN A 1 88 ? -10.133 -11.82 1.783 1 96.81 88 GLN A CA 1
ATOM 717 C C . GLN A 1 88 ? -10.57 -12 0.331 1 96.81 88 GLN A C 1
ATOM 719 O O . GLN A 1 88 ? -11.672 -11.602 -0.046 1 96.81 88 GLN A O 1
ATOM 724 N N . LEU A 1 89 ? -9.711 -12.57 -0.431 1 93.25 89 LEU A N 1
ATOM 725 C CA . LEU A 1 89 ? -10.055 -12.883 -1.812 1 93.25 89 LEU A CA 1
ATOM 726 C C . LEU A 1 89 ? -10.852 -14.188 -1.89 1 93.25 89 LEU A C 1
ATOM 728 O O . LEU A 1 89 ? -10.305 -15.234 -2.24 1 93.25 89 LEU A O 1
ATOM 732 N N . GLY A 1 90 ? -12.133 -14.156 -1.553 1 87.94 90 GLY A N 1
ATOM 733 C CA . GLY A 1 90 ? -12.984 -15.336 -1.646 1 87.94 90 GLY A CA 1
ATOM 734 C C . GLY A 1 90 ? -13.414 -15.867 -0.292 1 87.94 90 GLY A C 1
ATOM 735 O O . GLY A 1 90 ? -14.219 -16.797 -0.213 1 87.94 90 GLY A O 1
ATOM 736 N N . CYS A 1 91 ? -12.805 -15.391 0.774 1 94.81 91 CYS A N 1
ATOM 737 C CA . CYS A 1 91 ? -13.211 -15.742 2.131 1 94.81 91 CYS A CA 1
ATOM 738 C C . CYS A 1 91 ? -13.18 -14.523 3.045 1 94.81 91 CYS A C 1
ATOM 740 O O . CYS A 1 91 ? -12.602 -13.492 2.691 1 94.81 91 CYS A O 1
ATOM 742 N N . GLY A 1 92 ? -13.922 -14.617 4.105 1 97.75 92 GLY A N 1
ATOM 743 C CA . GLY A 1 92 ? -13.859 -13.586 5.133 1 97.75 92 GLY A CA 1
ATOM 744 C C . GLY A 1 92 ? -13.133 -14.039 6.387 1 97.75 92 GLY A C 1
ATOM 745 O O . GLY A 1 92 ? -12.711 -15.195 6.484 1 97.75 92 GLY A O 1
ATOM 746 N N . ASN A 1 93 ? -12.883 -13.188 7.266 1 98.5 93 ASN A N 1
ATOM 747 C CA . ASN A 1 93 ? -12.32 -13.523 8.57 1 98.5 93 ASN A CA 1
ATOM 748 C C . ASN A 1 93 ? -12.984 -12.711 9.688 1 98.5 93 ASN A C 1
ATOM 750 O O . ASN A 1 93 ? -13.609 -11.68 9.422 1 98.5 93 ASN A O 1
ATOM 754 N N . VAL A 1 94 ? -12.844 -13.148 10.852 1 98.44 94 VAL A N 1
ATOM 755 C CA . VAL A 1 94 ? -13.617 -12.672 11.992 1 98.44 94 VAL A CA 1
ATOM 756 C C . VAL A 1 94 ? -13.227 -11.234 12.32 1 98.44 94 VAL A C 1
ATOM 758 O O . VAL A 1 94 ? -14.078 -10.344 12.391 1 98.44 94 VAL A O 1
ATOM 761 N N . PRO A 1 95 ? -11.953 -10.906 12.484 1 98.62 95 PRO A N 1
ATOM 762 C CA . PRO A 1 95 ? -11.602 -9.531 12.867 1 98.62 95 PRO A CA 1
ATOM 763 C C . PRO A 1 95 ? -12.031 -8.5 11.828 1 98.62 95 PRO A C 1
ATOM 765 O O . PRO A 1 95 ? -12.469 -7.406 12.18 1 98.62 95 PRO A O 1
ATOM 768 N N . SER A 1 96 ? -11.93 -8.797 10.547 1 98.75 96 SER A N 1
ATOM 769 C CA . SER A 1 96 ? -12.32 -7.832 9.523 1 98.75 96 SER A CA 1
ATOM 770 C C . SER A 1 96 ? -13.828 -7.605 9.516 1 98.75 96 SER A C 1
ATOM 772 O O . SER A 1 96 ? -14.289 -6.484 9.297 1 98.75 96 SER A O 1
ATOM 774 N N . ALA A 1 97 ? -14.617 -8.688 9.758 1 98.81 97 ALA A N 1
ATOM 775 C CA . ALA A 1 97 ? -16.062 -8.555 9.852 1 98.81 97 ALA A CA 1
ATOM 776 C C . ALA A 1 97 ? -16.469 -7.645 11.008 1 98.81 97 ALA A C 1
ATOM 778 O O . ALA A 1 97 ? -17.312 -6.758 10.844 1 98.81 97 ALA A O 1
ATOM 779 N N . ILE A 1 98 ? -15.82 -7.898 12.133 1 98.75 98 ILE A N 1
ATOM 780 C CA . ILE A 1 98 ? -16.109 -7.094 13.32 1 98.75 98 ILE A CA 1
ATOM 781 C C . ILE A 1 98 ? -15.734 -5.637 13.055 1 98.75 98 ILE A C 1
ATOM 783 O O . ILE A 1 98 ? -16.516 -4.73 13.328 1 98.75 98 ILE A O 1
ATOM 787 N N . LEU A 1 99 ? -14.586 -5.426 12.5 1 98.88 99 LEU A N 1
ATOM 788 C CA . LEU A 1 99 ? -14.102 -4.066 12.289 1 98.88 99 LEU A CA 1
ATOM 789 C C . LEU A 1 99 ? -14.984 -3.316 11.305 1 98.88 99 LEU A C 1
ATOM 791 O O . LEU A 1 99 ? -15.273 -2.133 11.492 1 98.88 99 LEU A O 1
ATOM 795 N N . ALA A 1 100 ? -15.352 -3.994 10.211 1 98.88 100 ALA A N 1
ATOM 796 C CA . ALA A 1 100 ? -16.219 -3.363 9.227 1 98.88 100 ALA A CA 1
ATOM 797 C C . ALA A 1 100 ? -17.531 -2.9 9.875 1 98.88 100 ALA A C 1
ATOM 799 O O . ALA A 1 100 ? -17.938 -1.752 9.695 1 98.88 100 ALA A O 1
ATOM 800 N N . LYS A 1 101 ? -18.141 -3.768 10.648 1 98.81 101 LYS A N 1
ATOM 801 C CA . LYS A 1 101 ? -19.375 -3.414 11.352 1 98.81 101 LYS A CA 1
ATOM 802 C C . LYS A 1 101 ? -19.156 -2.23 12.289 1 98.81 101 LYS A C 1
ATOM 804 O O . LYS A 1 101 ? -19.938 -1.287 12.297 1 98.81 101 LYS A O 1
ATOM 809 N N . ARG A 1 102 ? -18.125 -2.273 13.008 1 98.56 102 ARG A N 1
ATOM 810 C CA . ARG A 1 102 ? -17.828 -1.239 13.992 1 98.56 102 ARG A CA 1
ATOM 811 C C . ARG A 1 102 ? -17.594 0.11 13.32 1 98.56 102 ARG A C 1
ATOM 813 O O . ARG A 1 102 ? -18.031 1.146 13.828 1 98.56 102 ARG A O 1
ATOM 820 N N . TYR A 1 103 ? -16.953 0.181 12.18 1 98.69 103 TYR A N 1
ATOM 821 C CA . TYR A 1 103 ? -16.688 1.452 11.516 1 98.69 103 TYR A CA 1
ATOM 822 C C . TYR A 1 103 ? -17.938 1.962 10.805 1 98.69 103 TYR A C 1
ATOM 824 O O . TYR A 1 103 ? -18.141 3.172 10.703 1 98.69 103 TYR A O 1
ATOM 832 N N . VAL A 1 104 ? -18.75 1.046 10.312 1 98.62 104 VAL A N 1
ATOM 833 C CA . VAL A 1 104 ? -20.031 1.479 9.758 1 98.62 104 VAL A CA 1
ATOM 834 C C . VAL A 1 104 ? -20.859 2.172 10.836 1 98.62 104 VAL A C 1
ATOM 836 O O . VAL A 1 104 ? -21.531 3.172 10.57 1 98.62 104 VAL A O 1
ATOM 839 N N . ASP A 1 105 ? -20.75 1.617 12.07 1 98.25 105 ASP A N 1
ATOM 840 C CA . ASP A 1 105 ? -21.469 2.209 13.188 1 98.25 105 ASP A CA 1
ATOM 841 C C . ASP A 1 105 ? -20.844 3.525 13.625 1 98.25 105 ASP A C 1
ATOM 843 O O . ASP A 1 105 ? -21.531 4.445 14.062 1 98.25 105 ASP A O 1
ATOM 847 N N . PHE A 1 106 ? -19.547 3.613 13.531 1 98.06 106 PHE A N 1
ATOM 848 C CA . PHE A 1 106 ? -18.766 4.707 14.102 1 98.06 106 PHE A CA 1
ATOM 849 C C . PHE A 1 106 ? -18.719 5.891 13.141 1 98.06 106 PHE A C 1
ATOM 851 O O . PHE A 1 106 ? -18.625 7.043 13.57 1 98.06 106 PHE A O 1
ATOM 858 N N . SER A 1 107 ? -18.812 5.68 11.773 1 97.69 107 SER A N 1
ATOM 859 C CA . SER A 1 107 ? -18.703 6.703 10.742 1 97.69 107 SER A CA 1
ATOM 860 C C . SER A 1 107 ? -20.062 7.34 10.453 1 97.69 107 SER A C 1
ATOM 862 O O . SER A 1 107 ? -21.078 6.895 10.977 1 97.69 107 SER A O 1
ATOM 864 N N . PRO A 1 108 ? -20.062 8.5 9.672 1 97.38 108 PRO A N 1
ATOM 865 C CA . PRO A 1 108 ? -21.359 9.078 9.273 1 97.38 108 PRO A CA 1
ATOM 866 C C . PRO A 1 108 ? -22.297 8.039 8.656 1 97.38 108 PRO A C 1
ATOM 868 O O . PRO A 1 108 ? -21.844 7.156 7.922 1 97.38 108 PRO A O 1
ATOM 871 N N . GLU A 1 109 ? -23.547 8.133 8.812 1 97.19 109 GLU A N 1
ATOM 872 C CA . GLU A 1 109 ? -24.547 7.09 8.641 1 97.19 109 GLU A CA 1
ATOM 873 C C . GLU A 1 109 ? -24.641 6.652 7.18 1 97.19 109 GLU A C 1
ATOM 875 O O . GLU A 1 109 ? -25.109 5.551 6.883 1 97.19 109 GLU A O 1
ATOM 880 N N . GLN A 1 110 ? -24.219 7.434 6.25 1 97.75 110 GLN A N 1
ATOM 881 C CA . GLN A 1 110 ? -24.391 7.117 4.836 1 97.75 110 GLN A CA 1
ATOM 882 C C . GLN A 1 110 ? -23.422 6.035 4.391 1 97.75 110 GLN A C 1
ATOM 884 O O . GLN A 1 110 ? -23.609 5.418 3.34 1 97.75 110 GLN A O 1
ATOM 889 N N . PHE A 1 111 ? -22.359 5.875 5.137 1 98.56 111 PHE A N 1
ATOM 890 C CA . PHE A 1 111 ? -21.375 4.867 4.77 1 98.56 111 PHE A CA 1
ATOM 891 C C . PHE A 1 111 ? -21.797 3.49 5.27 1 98.56 111 PHE A C 1
ATOM 893 O O . PHE A 1 111 ? -22.031 3.303 6.461 1 98.56 111 PHE A O 1
ATOM 900 N N . LYS A 1 112 ? -21.859 2.516 4.328 1 98.62 112 LYS A N 1
ATOM 901 C CA . LYS A 1 112 ? -22.422 1.213 4.676 1 98.62 112 LYS A CA 1
ATOM 902 C C . LYS A 1 112 ? -21.484 0.084 4.27 1 98.62 112 LYS A C 1
ATOM 904 O O . LYS A 1 112 ? -21.703 -1.074 4.629 1 98.62 112 LYS A O 1
ATOM 909 N N . LYS A 1 113 ? -20.438 0.383 3.537 1 98.88 113 LYS A N 1
ATOM 910 C CA . LYS A 1 113 ? -19.516 -0.624 3.025 1 98.88 113 LYS A CA 1
ATOM 911 C C . LYS A 1 113 ? -18.078 -0.24 3.318 1 98.88 113 LYS A C 1
ATOM 913 O O . LYS A 1 113 ? -17.703 0.933 3.225 1 98.88 113 LYS A O 1
ATOM 918 N N . VAL A 1 114 ? -17.281 -1.238 3.648 1 98.94 114 VAL A N 1
ATOM 919 C CA . VAL A 1 114 ? -15.883 -1.023 3.992 1 98.94 114 VAL A CA 1
ATOM 920 C C . VAL A 1 114 ? -14.992 -1.864 3.08 1 98.94 114 VAL A C 1
ATOM 922 O O . VAL A 1 114 ? -15.148 -3.084 3 1 98.94 114 VAL A O 1
ATOM 925 N N . PHE A 1 115 ? -14.102 -1.275 2.336 1 98.94 115 PHE A N 1
ATOM 926 C CA . PHE A 1 115 ? -13.031 -1.931 1.595 1 98.94 115 PHE A CA 1
ATOM 927 C C . PHE A 1 115 ? -11.688 -1.723 2.285 1 98.94 115 PHE A C 1
ATOM 929 O O . PHE A 1 115 ? -11.305 -0.588 2.572 1 98.94 115 PHE A O 1
ATOM 936 N N . PHE A 1 116 ? -10.961 -2.805 2.557 1 98.81 116 PHE A N 1
ATOM 937 C CA . PHE A 1 116 ? -9.719 -2.758 3.33 1 98.81 116 PHE A CA 1
ATOM 938 C C . PHE A 1 116 ? -8.516 -2.625 2.412 1 98.81 116 PHE A C 1
ATOM 940 O O . PHE A 1 116 ? -8.477 -3.219 1.332 1 98.81 116 PHE A O 1
ATOM 947 N N . SER A 1 117 ? -7.527 -1.872 2.807 1 98.44 117 SER A N 1
ATOM 948 C CA . SER A 1 117 ? -6.199 -1.813 2.209 1 98.44 117 SER A CA 1
ATOM 949 C C . SER A 1 117 ? -5.129 -1.536 3.264 1 98.44 117 SER A C 1
ATOM 951 O O . SER A 1 117 ? -5.426 -1.5 4.461 1 98.44 117 SER A O 1
ATOM 953 N N . GLU A 1 118 ? -3.875 -1.38 2.861 1 97.31 118 GLU A N 1
ATOM 954 C CA . GLU A 1 118 ? -2.797 -1.353 3.844 1 97.31 118 GLU A CA 1
ATOM 955 C C . GLU A 1 118 ? -2.375 0.079 4.16 1 97.31 118 GLU A C 1
ATOM 957 O O . GLU A 1 118 ? -1.777 0.338 5.207 1 97.31 118 GLU A O 1
ATOM 962 N N . ASP A 1 119 ? -2.621 1.001 3.221 1 97.25 119 ASP A N 1
ATOM 963 C CA . ASP A 1 119 ? -2.217 2.363 3.551 1 97.25 119 ASP A CA 1
ATOM 964 C C . ASP A 1 119 ? -3.102 3.387 2.844 1 97.25 119 ASP A C 1
ATOM 966 O O . ASP A 1 119 ? -3.98 3.018 2.062 1 97.25 119 ASP A O 1
ATOM 970 N N . GLY A 1 120 ? -2.867 4.664 3.162 1 98.12 120 GLY A N 1
ATOM 971 C CA . GLY A 1 120 ? -3.709 5.742 2.67 1 98.12 120 GLY A CA 1
ATOM 972 C C . GLY A 1 120 ? -3.666 5.891 1.16 1 98.12 120 GLY A C 1
ATOM 973 O O . GLY A 1 120 ? -4.691 6.145 0.527 1 98.12 120 GLY A O 1
ATOM 974 N N . ALA A 1 121 ? -2.467 5.777 0.548 1 98.38 121 ALA A N 1
ATOM 975 C CA . ALA A 1 121 ? -2.355 5.859 -0.906 1 98.38 121 ALA A CA 1
ATOM 976 C C . ALA A 1 121 ? -3.236 4.812 -1.584 1 98.38 121 ALA A C 1
ATOM 978 O O . ALA A 1 121 ? -3.875 5.094 -2.6 1 98.38 121 ALA A O 1
ATOM 979 N N . GLU A 1 122 ? -3.305 3.672 -1.003 1 98.62 122 GLU A N 1
ATOM 980 C CA . GLU A 1 122 ? -4.125 2.602 -1.561 1 98.62 122 GLU A CA 1
ATOM 981 C C . GLU A 1 122 ? -5.613 2.889 -1.372 1 98.62 122 GLU A C 1
ATOM 983 O O . GLU A 1 122 ? -6.426 2.574 -2.244 1 98.62 122 GLU A O 1
ATOM 988 N N . ALA A 1 123 ? -5.961 3.416 -0.214 1 98.88 123 ALA A N 1
ATOM 989 C CA . ALA A 1 123 ? -7.359 3.807 -0.027 1 98.88 123 ALA A CA 1
ATOM 990 C C . ALA A 1 123 ? -7.789 4.82 -1.084 1 98.88 123 ALA A C 1
ATOM 992 O O . ALA A 1 123 ? -8.914 4.758 -1.589 1 98.88 123 ALA A O 1
ATOM 993 N N . ILE A 1 124 ? -6.891 5.738 -1.438 1 98.88 124 ILE A N 1
ATOM 994 C CA . ILE A 1 124 ? -7.168 6.742 -2.461 1 98.88 124 ILE A CA 1
ATOM 995 C C . ILE A 1 124 ? -7.277 6.066 -3.826 1 98.88 124 ILE A C 1
ATOM 997 O O . ILE A 1 124 ? -8.188 6.367 -4.602 1 98.88 124 ILE A O 1
ATOM 1001 N N . GLU A 1 125 ? -6.336 5.133 -4.113 1 98.69 125 GLU A N 1
ATOM 1002 C CA . GLU A 1 125 ? -6.406 4.352 -5.348 1 98.69 125 GLU A CA 1
ATOM 1003 C C . GLU A 1 125 ? -7.762 3.668 -5.488 1 98.69 125 GLU A C 1
ATOM 1005 O O . GLU A 1 125 ? -8.352 3.676 -6.566 1 98.69 125 GLU A O 1
ATOM 1010 N N . ILE A 1 126 ? -8.219 3.08 -4.438 1 98.88 126 ILE A N 1
ATOM 1011 C CA . ILE A 1 126 ? -9.477 2.336 -4.426 1 98.88 126 ILE A CA 1
ATOM 1012 C C . ILE A 1 126 ? -10.648 3.295 -4.617 1 98.88 126 ILE A C 1
ATOM 1014 O O . ILE A 1 126 ? -11.547 3.035 -5.422 1 98.88 126 ILE A O 1
ATOM 1018 N N . ALA A 1 127 ? -10.633 4.43 -3.891 1 98.94 127 ALA A N 1
ATOM 1019 C CA . ALA A 1 127 ? -11.703 5.422 -3.996 1 98.94 127 ALA A CA 1
ATOM 1020 C C . ALA A 1 127 ? -11.812 5.961 -5.418 1 98.94 127 ALA A C 1
ATOM 1022 O O . ALA A 1 127 ? -12.914 6.07 -5.965 1 98.94 127 ALA A O 1
ATOM 1023 N N . VAL A 1 128 ? -10.695 6.273 -6.016 1 98.88 128 VAL A N 1
ATOM 1024 C CA . VAL A 1 128 ? -10.641 6.805 -7.371 1 98.88 128 VAL A CA 1
ATOM 1025 C C . VAL A 1 128 ? -11.156 5.762 -8.359 1 98.88 128 VAL A C 1
ATOM 1027 O O . VAL A 1 128 ? -11.961 6.074 -9.234 1 98.88 128 VAL A O 1
ATOM 1030 N N . LYS A 1 129 ? -10.766 4.57 -8.203 1 98.69 129 LYS A N 1
ATOM 1031 C CA . LYS A 1 129 ? -11.203 3.498 -9.094 1 98.69 129 LYS A CA 1
ATOM 1032 C C . LYS A 1 129 ? -12.695 3.207 -8.914 1 98.69 129 LYS A C 1
ATOM 1034 O O . LYS A 1 129 ? -13.391 2.918 -9.891 1 98.69 129 LYS A O 1
ATOM 1039 N N . MET A 1 130 ? -13.18 3.203 -7.641 1 98.81 130 MET A N 1
ATOM 1040 C CA . MET A 1 130 ? -14.609 3.051 -7.387 1 98.81 130 MET A CA 1
ATOM 1041 C C . MET A 1 130 ? -15.414 4.109 -8.133 1 98.81 130 MET A C 1
ATOM 1043 O O . MET A 1 130 ? -16.391 3.791 -8.812 1 98.81 130 MET A O 1
ATOM 1047 N N . ALA A 1 131 ? -14.922 5.391 -8.023 1 98.88 131 ALA A N 1
ATOM 1048 C CA . ALA A 1 131 ? -15.633 6.496 -8.664 1 98.88 131 ALA A CA 1
ATOM 1049 C C . ALA A 1 131 ? -15.602 6.367 -10.18 1 98.88 131 ALA A C 1
ATOM 1051 O O . ALA A 1 131 ? -16.625 6.523 -10.844 1 98.88 131 ALA A O 1
ATOM 1052 N N . PHE A 1 132 ? -14.492 6.035 -10.742 1 98.62 132 PHE A N 1
ATOM 1053 C CA . PHE A 1 132 ? -14.305 5.91 -12.18 1 98.62 132 PHE A CA 1
ATOM 1054 C C . PHE A 1 132 ? -15.164 4.785 -12.742 1 98.62 132 PHE A C 1
ATOM 1056 O O . PHE A 1 132 ? -15.914 4.988 -13.703 1 98.62 132 PHE A O 1
ATOM 1063 N N . GLU A 1 133 ? -15 3.627 -12.141 1 98.31 133 GLU A N 1
ATOM 1064 C CA . GLU A 1 133 ? -15.727 2.463 -12.625 1 98.31 133 GLU A CA 1
ATOM 1065 C C . GLU A 1 133 ? -17.234 2.629 -12.414 1 98.31 133 GLU A C 1
ATOM 1067 O O . GLU A 1 133 ? -18.031 2.164 -13.227 1 98.31 133 GLU A O 1
ATOM 1072 N N . TYR A 1 134 ? -17.641 3.303 -11.312 1 98.44 134 TYR A N 1
ATOM 1073 C CA . TYR A 1 134 ? -19.047 3.623 -11.094 1 98.44 134 TYR A CA 1
ATOM 1074 C C . TYR A 1 134 ? -19.625 4.387 -12.281 1 98.44 134 TYR A C 1
ATOM 1076 O O . TYR A 1 134 ? -20.688 4.043 -12.797 1 98.44 134 TYR A O 1
ATOM 1084 N N . CYS A 1 135 ? -18.891 5.422 -12.719 1 98.06 135 CYS A N 1
ATOM 1085 C CA . CYS A 1 135 ? -19.344 6.223 -13.852 1 98.06 135 CYS A CA 1
ATOM 1086 C C . CYS A 1 135 ? -19.469 5.367 -15.109 1 98.06 135 CYS A C 1
ATOM 1088 O O . CYS A 1 135 ? -20.438 5.469 -15.852 1 98.06 135 CYS A O 1
ATOM 1090 N N . LYS A 1 136 ? -18.562 4.516 -15.297 1 96.62 136 LYS A N 1
ATOM 1091 C CA . LYS A 1 136 ? -18.594 3.637 -16.469 1 96.62 136 LYS A CA 1
ATOM 1092 C C . LYS A 1 136 ? -19.781 2.684 -16.391 1 96.62 136 LYS A C 1
ATOM 1094 O O . LYS A 1 136 ? -20.469 2.461 -17.406 1 96.62 136 LYS A O 1
ATOM 1099 N N . LEU A 1 137 ? -19.969 2.1 -15.219 1 97.12 137 LEU A N 1
ATOM 1100 C CA . LEU A 1 137 ? -21.047 1.146 -15.016 1 97.12 137 LEU A CA 1
ATOM 1101 C C . LEU A 1 137 ? -22.406 1.823 -15.188 1 97.12 137 LEU A C 1
ATOM 1103 O O . LEU A 1 137 ? -23.375 1.179 -15.578 1 97.12 137 LEU A O 1
ATOM 1107 N N . LYS A 1 138 ? -22.453 3.152 -14.977 1 97 138 LYS A N 1
ATOM 1108 C CA . LYS A 1 138 ? -23.688 3.926 -15.133 1 97 138 LYS A CA 1
ATOM 1109 C C . LYS A 1 138 ? -23.828 4.438 -16.562 1 97 138 LYS A C 1
ATOM 1111 O O . LYS A 1 138 ? -24.797 5.145 -16.875 1 97 138 LYS A O 1
ATOM 1116 N N . GLY A 1 139 ? -22.891 4.164 -17.469 1 95.88 139 GLY A N 1
ATOM 1117 C CA . GLY A 1 139 ? -22.984 4.484 -18.875 1 95.88 139 GLY A CA 1
ATOM 1118 C C . GLY A 1 139 ? -22.312 5.793 -19.234 1 95.88 139 GLY A C 1
ATOM 1119 O O . GLY A 1 139 ? -22.391 6.246 -20.375 1 95.88 139 GLY A O 1
ATOM 1120 N N . PHE A 1 140 ? -21.594 6.422 -18.297 1 94.81 140 PHE A N 1
ATOM 1121 C CA . PHE A 1 140 ? -20.906 7.676 -18.547 1 94.81 140 PHE A CA 1
ATOM 1122 C C . PHE A 1 140 ? -19.453 7.418 -18.969 1 94.81 140 PHE A C 1
ATOM 1124 O O . PHE A 1 140 ? -18.531 7.742 -18.219 1 94.81 140 PHE A O 1
ATOM 1131 N N . THR A 1 141 ? -19.203 7.051 -20.172 1 90.62 141 THR A N 1
ATOM 1132 C CA . THR A 1 141 ? -17.906 6.57 -20.625 1 90.62 141 THR A CA 1
ATOM 1133 C C . THR A 1 141 ? -16.969 7.738 -20.906 1 90.62 141 THR A C 1
ATOM 1135 O O . THR A 1 141 ? -15.75 7.559 -21.016 1 90.62 141 THR A O 1
ATOM 1138 N N . ASN A 1 142 ? -17.5 8.945 -20.938 1 94.12 142 ASN A N 1
ATOM 1139 C CA . ASN A 1 142 ? -16.672 10.109 -21.266 1 94.12 142 ASN A CA 1
ATOM 1140 C C . ASN A 1 142 ? -16.094 10.758 -20.016 1 94.12 142 ASN A C 1
ATOM 1142 O O . ASN A 1 142 ? -15.25 11.641 -20.109 1 94.12 142 ASN A O 1
ATOM 1146 N N . LYS A 1 143 ? -16.562 10.289 -18.844 1 96.88 143 LYS A N 1
ATOM 1147 C CA . LYS A 1 143 ? -16.062 10.867 -17.609 1 96.88 143 LYS A CA 1
ATOM 1148 C C . LYS A 1 143 ? -14.711 10.273 -17.219 1 96.88 143 LYS A C 1
ATOM 1150 O O . LYS A 1 143 ? -14.656 9.242 -16.547 1 96.88 143 LYS A O 1
ATOM 1155 N N . THR A 1 144 ? -13.664 10.953 -17.578 1 97.44 144 THR A N 1
ATOM 1156 C CA . THR A 1 144 ? -12.328 10.398 -17.375 1 97.44 144 THR A CA 1
ATOM 1157 C C . THR A 1 144 ? -11.438 11.383 -16.641 1 97.44 144 THR A C 1
ATOM 1159 O O . THR A 1 144 ? -10.234 11.148 -16.469 1 97.44 144 THR A O 1
ATOM 1162 N N . LYS A 1 145 ? -11.992 12.531 -16.188 1 98.44 145 LYS A N 1
ATOM 1163 C CA . LYS A 1 145 ? -11.211 13.562 -15.5 1 98.44 145 LYS A CA 1
ATOM 1164 C C . LYS A 1 145 ? -11.688 13.75 -14.062 1 98.44 145 LYS A C 1
ATOM 1166 O O . LYS A 1 145 ? -12.828 13.414 -13.734 1 98.44 145 LYS A O 1
ATOM 1171 N N . PHE A 1 146 ? -10.812 14.195 -13.258 1 98.75 146 PHE A N 1
ATOM 1172 C CA . PHE A 1 146 ? -11.133 14.523 -11.875 1 98.75 146 PHE A CA 1
ATOM 1173 C C . PHE A 1 146 ? -10.922 16.016 -11.609 1 98.75 146 PHE A C 1
ATOM 1175 O O . PHE A 1 146 ? -10.367 16.719 -12.445 1 98.75 146 PHE A O 1
ATOM 1182 N N . VAL A 1 147 ? -11.484 16.5 -10.523 1 98.75 147 VAL A N 1
ATOM 1183 C CA . VAL A 1 147 ? -11.195 17.844 -10.031 1 98.75 147 VAL A CA 1
ATOM 1184 C C . VAL A 1 147 ? -10.609 17.75 -8.625 1 98.75 147 VAL A C 1
ATOM 1186 O O . VAL A 1 147 ? -11.078 16.984 -7.793 1 98.75 147 VAL A O 1
ATOM 1189 N N . SER A 1 148 ? -9.586 18.453 -8.359 1 98.56 148 SER A N 1
ATOM 1190 C CA . SER A 1 148 ? -8.953 18.609 -7.051 1 98.56 148 SER A CA 1
ATOM 1191 C C . SER A 1 148 ? -8.352 20 -6.895 1 98.56 148 SER A C 1
ATOM 1193 O O . SER A 1 148 ? -8.812 20.953 -7.52 1 98.56 148 SER A O 1
ATOM 1195 N N . VAL A 1 149 ? -7.426 20.188 -5.945 1 98.19 149 VAL A N 1
ATOM 1196 C CA . VAL A 1 149 ? -6.828 21.5 -5.738 1 98.19 149 VAL A CA 1
ATOM 1197 C C . VAL A 1 149 ? -5.312 21.422 -5.91 1 98.19 149 VAL A C 1
ATOM 1199 O O . VAL A 1 149 ? -4.715 20.375 -5.66 1 98.19 149 VAL A O 1
ATOM 1202 N N . LYS A 1 150 ? -4.746 22.516 -6.336 1 96.5 150 LYS A N 1
ATOM 1203 C CA . LYS A 1 150 ? -3.291 22.609 -6.355 1 96.5 150 LYS A CA 1
ATOM 1204 C C . LYS A 1 150 ? -2.705 22.406 -4.965 1 96.5 150 LYS A C 1
ATOM 1206 O O . LYS A 1 150 ? -3.334 22.75 -3.961 1 96.5 150 LYS A O 1
ATOM 1211 N N . GLU A 1 151 ? -1.528 21.75 -4.852 1 95.25 151 GLU A N 1
ATOM 1212 C CA . GLU A 1 151 ? -0.781 21.453 -3.633 1 95.25 151 GLU A CA 1
ATOM 1213 C C . GLU A 1 151 ? -1.46 20.359 -2.814 1 95.25 151 GLU A C 1
ATOM 1215 O O . GLU A 1 151 ? -1.014 20.047 -1.713 1 95.25 151 GLU A O 1
ATOM 1220 N N . GLY A 1 152 ? -2.555 19.844 -3.371 1 96.75 152 GLY A N 1
ATOM 1221 C CA . GLY A 1 152 ? -3.16 18.703 -2.719 1 96.75 152 GLY A CA 1
ATOM 1222 C C . GLY A 1 152 ? -2.242 17.484 -2.666 1 96.75 152 GLY A C 1
ATOM 1223 O O . GLY A 1 152 ? -1.436 17.281 -3.574 1 96.75 152 GLY A O 1
ATOM 1224 N N . TYR A 1 153 ? -2.342 16.734 -1.636 1 97.06 153 TYR A N 1
ATOM 1225 C CA . TYR A 1 153 ? -1.546 15.531 -1.44 1 97.06 153 TYR A CA 1
ATOM 1226 C C . TYR A 1 153 ? -2.426 14.359 -1.016 1 97.06 153 TYR A C 1
ATOM 1228 O O . TYR A 1 153 ? -3.061 14.406 0.041 1 97.06 153 TYR A O 1
ATOM 1236 N N . HIS A 1 154 ? -2.385 13.258 -1.767 1 98.44 154 HIS A N 1
ATOM 1237 C CA . HIS A 1 154 ? -3.234 12.109 -1.482 1 98.44 154 HIS A CA 1
ATOM 1238 C C . HIS A 1 154 ? -2.424 10.812 -1.465 1 98.44 154 HIS A C 1
ATOM 1240 O O . HIS A 1 154 ? -2.99 9.719 -1.455 1 98.44 154 HIS A O 1
ATOM 1246 N N . GLY A 1 155 ? -1.136 10.898 -1.473 1 97.5 155 GLY A N 1
ATOM 1247 C CA . GLY A 1 155 ? -0.269 9.734 -1.448 1 97.5 155 GLY A CA 1
ATOM 1248 C C . GLY A 1 155 ? 0.71 9.695 -2.605 1 97.5 155 GLY A C 1
ATOM 1249 O O . GLY A 1 155 ? 0.759 10.617 -3.418 1 97.5 155 GLY A O 1
ATOM 1250 N N . ASP A 1 156 ? 1.479 8.633 -2.691 1 97.62 156 ASP A N 1
ATOM 1251 C CA . ASP A 1 156 ? 2.635 8.68 -3.582 1 97.62 156 ASP A CA 1
ATOM 1252 C C . ASP A 1 156 ? 2.564 7.574 -4.633 1 97.62 156 ASP A C 1
ATOM 1254 O O . ASP A 1 156 ? 3.494 7.406 -5.426 1 97.62 156 ASP A O 1
ATOM 1258 N N . THR A 1 157 ? 1.508 6.754 -4.703 1 98.12 157 THR A N 1
ATOM 1259 C CA . THR A 1 157 ? 1.287 5.895 -5.859 1 98.12 157 THR A CA 1
ATOM 1260 C C . THR A 1 157 ? 0.773 6.707 -7.047 1 98.12 157 THR A C 1
ATOM 1262 O O . THR A 1 157 ? 0.214 7.793 -6.867 1 98.12 157 THR A O 1
ATOM 1265 N N . VAL A 1 158 ? 0.917 6.191 -8.188 1 98.19 158 VAL A N 1
ATOM 1266 C CA . VAL A 1 158 ? 0.682 6.957 -9.406 1 98.19 158 VAL A CA 1
ATOM 1267 C C . VAL A 1 158 ? -0.757 7.465 -9.43 1 98.19 158 VAL A C 1
ATOM 1269 O O . VAL A 1 158 ? -1.006 8.625 -9.758 1 98.19 158 VAL A O 1
ATOM 1272 N N . GLY A 1 159 ? -1.689 6.602 -9.07 1 98.44 159 GLY A N 1
ATOM 1273 C CA . GLY A 1 159 ? -3.074 7.043 -9.016 1 98.44 159 GLY A CA 1
ATOM 1274 C C . GLY A 1 159 ? -3.318 8.117 -7.98 1 98.44 159 GLY A C 1
ATOM 1275 O O . GLY A 1 159 ? -3.988 9.117 -8.258 1 98.44 159 GLY A O 1
ATOM 1276 N N . ALA A 1 160 ? -2.74 7.957 -6.82 1 98.5 160 ALA A N 1
ATOM 1277 C CA . ALA A 1 160 ? -2.877 8.945 -5.754 1 98.5 160 ALA A CA 1
ATOM 1278 C C . ALA A 1 160 ? -2.193 10.258 -6.129 1 98.5 160 ALA A C 1
ATOM 1280 O O . ALA A 1 160 ? -2.729 11.336 -5.875 1 98.5 160 ALA A O 1
ATOM 1281 N N . MET A 1 161 ? -1.019 10.164 -6.738 1 98.06 161 MET A N 1
ATOM 1282 C CA . MET A 1 161 ? -0.313 11.352 -7.195 1 98.06 161 MET A CA 1
ATOM 1283 C C . MET A 1 161 ? -1.134 12.102 -8.234 1 98.06 161 MET A C 1
ATOM 1285 O O . MET A 1 161 ? -1.162 13.336 -8.242 1 98.06 161 MET A O 1
ATOM 1289 N N . SER A 1 162 ? -1.777 11.367 -9.07 1 98.19 162 SER A N 1
ATOM 1290 C CA . SER A 1 162 ? -2.523 11.961 -10.172 1 98.19 162 SER A CA 1
ATOM 1291 C C . SER A 1 162 ? -3.617 12.891 -9.656 1 98.19 162 SER A C 1
ATOM 1293 O O . SER A 1 162 ? -3.85 13.961 -10.219 1 98.19 162 SER A O 1
ATOM 1295 N N . VAL A 1 163 ? -4.242 12.5 -8.578 1 97.94 163 VAL A N 1
ATOM 1296 C CA . VAL A 1 163 ? -5.367 13.289 -8.094 1 97.94 163 VAL A CA 1
ATOM 1297 C C . VAL A 1 163 ? -4.879 14.312 -7.066 1 97.94 163 VAL A C 1
ATOM 1299 O O . VAL A 1 163 ? -5.684 15.031 -6.465 1 97.94 163 VAL A O 1
ATOM 1302 N N . GLY A 1 164 ? -3.594 14.258 -6.922 1 94 164 GLY A N 1
ATOM 1303 C CA . GLY A 1 164 ? -2.994 15.312 -6.117 1 94 164 GLY A CA 1
ATOM 1304 C C . GLY A 1 164 ? -2.602 16.531 -6.926 1 94 164 GLY A C 1
ATOM 1305 O O . GLY A 1 164 ? -3.031 16.688 -8.07 1 94 164 GLY A O 1
ATOM 1306 N N . GLY A 1 165 ? -1.837 17.484 -6.438 1 85.31 165 GLY A N 1
ATOM 1307 C CA . GLY A 1 165 ? -1.456 18.703 -7.137 1 85.31 165 GLY A CA 1
ATOM 1308 C C . GLY A 1 165 ? -0.126 19.266 -6.672 1 85.31 165 GLY A C 1
ATOM 1309 O O . GLY A 1 165 ? 0.19 20.422 -6.938 1 85.31 165 GLY A O 1
ATOM 1310 N N . SER A 1 166 ? 0.584 18.406 -6.039 1 83.44 166 SER A N 1
ATOM 1311 C CA . SER A 1 166 ? 1.866 18.875 -5.516 1 83.44 166 SER A CA 1
ATOM 1312 C C . SER A 1 166 ? 2.943 18.844 -6.594 1 83.44 166 SER A C 1
ATOM 1314 O O . SER A 1 166 ? 3.371 17.781 -7.031 1 83.44 166 SER A O 1
ATOM 1316 N N . GLU A 1 167 ? 3.383 19.984 -6.957 1 79.88 167 GLU A N 1
ATOM 1317 C CA . GLU A 1 167 ? 4.438 20.062 -7.961 1 79.88 167 GLU A CA 1
ATOM 1318 C C . GLU A 1 167 ? 5.777 19.594 -7.391 1 79.88 167 GLU A C 1
ATOM 1320 O O . GLU A 1 167 ? 6.531 18.891 -8.055 1 79.88 167 GLU A O 1
ATOM 1325 N N . LEU A 1 168 ? 6.023 19.953 -6.207 1 77.06 168 LEU A N 1
ATOM 1326 C CA . LEU A 1 168 ? 7.281 19.609 -5.555 1 77.06 168 LEU A CA 1
ATOM 1327 C C . LEU A 1 168 ? 7.465 18.094 -5.477 1 77.06 168 LEU A C 1
ATOM 1329 O O . LEU A 1 168 ? 8.508 17.562 -5.871 1 77.06 168 LEU A O 1
ATOM 1333 N N . PHE A 1 169 ? 6.48 17.391 -5.109 1 81.31 169 PHE A N 1
ATOM 1334 C CA . PHE A 1 169 ? 6.605 15.953 -4.855 1 81.31 169 PHE A CA 1
ATOM 1335 C C . PHE A 1 169 ? 6.383 15.156 -6.133 1 81.31 169 PHE A C 1
ATOM 1337 O O . PHE A 1 169 ? 6.953 14.07 -6.301 1 81.31 169 PHE A O 1
ATOM 1344 N N . HIS A 1 170 ? 5.617 15.688 -7.051 1 87.25 170 HIS A N 1
ATOM 1345 C CA . HIS A 1 170 ? 5.098 14.797 -8.086 1 87.25 170 HIS A CA 1
ATOM 1346 C C . HIS A 1 170 ? 5.426 15.328 -9.477 1 87.25 170 HIS A C 1
ATOM 1348 O O . HIS A 1 170 ? 5.188 14.641 -10.477 1 87.25 170 HIS A O 1
ATOM 1354 N N . GLY A 1 171 ? 6.09 16.516 -9.625 1 85.5 171 GLY A N 1
ATOM 1355 C CA . GLY A 1 171 ? 6.363 17.125 -10.906 1 85.5 171 GLY A CA 1
ATOM 1356 C C . GLY A 1 171 ? 7.203 16.266 -11.82 1 85.5 171 GLY A C 1
ATOM 1357 O O . GLY A 1 171 ? 6.926 16.156 -13.023 1 85.5 171 GLY A O 1
ATOM 1358 N N . CYS A 1 172 ? 8.109 15.539 -11.211 1 89.06 172 CYS A N 1
ATOM 1359 C CA . CYS A 1 172 ? 9.016 14.664 -11.953 1 89.06 172 CYS A CA 1
ATOM 1360 C C . CYS A 1 172 ? 8.242 13.555 -12.664 1 89.06 172 CYS A C 1
ATOM 1362 O O . CYS A 1 172 ? 8.648 13.102 -13.734 1 89.06 172 CYS A O 1
ATOM 1364 N N . PHE A 1 173 ? 7.109 13.195 -12.188 1 95.12 173 PHE A N 1
ATOM 1365 C CA . PHE A 1 173 ? 6.414 12 -12.648 1 95.12 173 PHE A CA 1
ATOM 1366 C C . PHE A 1 173 ? 5.242 12.367 -13.547 1 95.12 173 PHE A C 1
ATOM 1368 O O . PHE A 1 173 ? 4.406 11.523 -13.867 1 95.12 173 PHE A O 1
ATOM 1375 N N . GLU A 1 174 ? 5.195 13.578 -13.984 1 94.38 174 GLU A N 1
ATOM 1376 C CA . GLU A 1 174 ? 4.07 14.094 -14.75 1 94.38 174 GLU A CA 1
ATOM 1377 C C . GLU A 1 174 ? 3.729 13.18 -15.922 1 94.38 174 GLU A C 1
ATOM 1379 O O . GLU A 1 174 ? 2.557 12.875 -16.156 1 94.38 174 GLU A O 1
ATOM 1384 N N . PRO A 1 175 ? 4.695 12.602 -16.672 1 94.88 175 PRO A N 1
ATOM 1385 C CA . PRO A 1 175 ? 4.367 11.758 -17.828 1 94.88 175 PRO A CA 1
ATOM 1386 C C . PRO A 1 175 ? 3.648 10.469 -17.438 1 94.88 175 PRO A C 1
ATOM 1388 O O . PRO A 1 175 ? 3.049 9.812 -18.281 1 94.88 175 PRO A O 1
ATOM 1391 N N . LEU A 1 176 ? 3.713 10.086 -16.172 1 97.06 176 LEU A N 1
ATOM 1392 C CA . LEU A 1 176 ? 3.096 8.844 -15.695 1 97.06 176 LEU A CA 1
ATOM 1393 C C . LEU A 1 176 ? 1.696 9.109 -15.156 1 97.06 176 LEU A C 1
ATOM 1395 O O . LEU A 1 176 ? 0.96 8.172 -14.844 1 97.06 176 LEU A O 1
ATOM 1399 N N . LEU A 1 177 ? 1.307 10.32 -15.008 1 97.56 177 LEU A N 1
ATOM 1400 C CA . LEU A 1 177 ? 0.073 10.68 -14.32 1 97.56 177 LEU A CA 1
ATOM 1401 C C . LEU A 1 177 ? -1.074 10.852 -15.305 1 97.56 177 LEU A C 1
ATOM 1403 O O . LEU A 1 177 ? -0.854 11.234 -16.453 1 97.56 177 LEU A O 1
ATOM 1407 N N . PHE A 1 178 ? -2.307 10.5 -14.898 1 97.12 178 PHE A N 1
ATOM 1408 C CA . PHE A 1 178 ? -3.467 10.836 -15.719 1 97.12 178 PHE A CA 1
ATOM 1409 C C . PHE A 1 178 ? -3.973 12.234 -15.398 1 97.12 178 PHE A C 1
ATOM 1411 O O . PHE A 1 178 ? -3.607 12.812 -14.367 1 97.12 178 PHE A O 1
ATOM 1418 N N . GLU A 1 179 ? -4.797 12.75 -16.234 1 95.38 179 GLU A N 1
ATOM 1419 C CA . GLU A 1 179 ? -5.066 14.18 -16.219 1 95.38 179 GLU A CA 1
ATOM 1420 C C . GLU A 1 179 ? -6.387 14.484 -15.516 1 95.38 179 GLU A C 1
ATOM 1422 O O . GLU A 1 179 ? -7.305 13.664 -15.523 1 95.38 179 GLU A O 1
ATOM 1427 N N . GLY A 1 180 ? -6.422 15.641 -14.961 1 97.38 180 GLY A N 1
ATOM 1428 C CA . GLY A 1 180 ? -7.598 16.25 -14.359 1 97.38 180 GLY A CA 1
ATOM 1429 C C . GLY A 1 180 ? -7.473 17.75 -14.18 1 97.38 180 GLY A C 1
ATOM 1430 O O . GLY A 1 180 ? -6.672 18.391 -14.859 1 97.38 180 GLY A O 1
ATOM 1431 N N . TYR A 1 181 ? -8.398 18.328 -13.461 1 98.12 181 TYR A N 1
ATOM 1432 C CA . TYR A 1 181 ? -8.438 19.781 -13.258 1 98.12 181 TYR A CA 1
ATOM 1433 C C . TYR A 1 181 ? -8.086 20.125 -11.812 1 98.12 181 TYR A C 1
ATOM 1435 O O . TYR A 1 181 ? -8.445 19.406 -10.883 1 98.12 181 TYR A O 1
ATOM 1443 N N . HIS A 1 182 ? -7.406 21.203 -11.641 1 97.88 182 HIS A N 1
ATOM 1444 C CA . HIS A 1 182 ? -7.031 21.672 -10.312 1 97.88 182 HIS A CA 1
ATOM 1445 C C . HIS A 1 182 ? -7.449 23.125 -10.109 1 97.88 182 HIS A C 1
ATOM 1447 O O . HIS A 1 182 ? -7.062 24.016 -10.883 1 97.88 182 HIS A O 1
ATOM 1453 N N . ALA A 1 183 ? -8.227 23.375 -9.109 1 97.94 183 ALA A N 1
ATOM 1454 C CA . ALA A 1 183 ? -8.469 24.734 -8.648 1 97.94 183 ALA A CA 1
ATOM 1455 C C . ALA A 1 183 ? -7.301 25.234 -7.797 1 97.94 183 ALA A C 1
ATOM 1457 O O . ALA A 1 183 ? -6.449 24.453 -7.375 1 97.94 183 ALA A O 1
ATOM 1458 N N . SER A 1 184 ? -7.27 26.516 -7.562 1 96.88 184 SER A N 1
ATOM 1459 C CA . SER A 1 184 ? -6.27 27.078 -6.66 1 96.88 184 SER A CA 1
ATOM 1460 C C . SER A 1 184 ? -6.438 26.547 -5.242 1 96.88 184 SER A C 1
ATOM 1462 O O . SER A 1 184 ? -7.562 26.328 -4.793 1 96.88 184 SER A O 1
ATOM 1464 N N . ALA A 1 185 ? -5.32 26.328 -4.621 1 96.25 185 ALA A N 1
ATOM 1465 C CA . ALA A 1 185 ? -5.398 25.969 -3.207 1 96.25 185 ALA A CA 1
ATOM 1466 C C . ALA A 1 185 ? -6.016 27.094 -2.385 1 96.25 185 ALA A C 1
ATOM 1468 O O . ALA A 1 185 ? -5.73 28.266 -2.621 1 96.25 185 ALA A O 1
ATOM 1469 N N . PRO A 1 186 ? -6.902 26.75 -1.488 1 96.75 186 PRO A N 1
ATOM 1470 C CA . PRO A 1 186 ? -7.426 27.781 -0.595 1 96.75 186 PRO A CA 1
ATOM 1471 C C . PRO A 1 186 ? -6.426 28.188 0.484 1 96.75 186 PRO A C 1
ATOM 1473 O O . PRO A 1 186 ? -6.691 28.016 1.676 1 96.75 186 PRO A O 1
ATOM 1476 N N . TYR A 1 187 ? -5.32 28.812 0.074 1 97.12 187 TYR A N 1
ATOM 1477 C CA . TYR A 1 187 ? -4.219 29.234 0.929 1 97.12 187 TYR A CA 1
ATOM 1478 C C . TYR A 1 187 ? -4.379 30.703 1.329 1 97.12 187 TYR A C 1
ATOM 1480 O O . TYR A 1 187 ? -3.795 31.594 0.703 1 97.12 187 TYR A O 1
ATOM 1488 N N . CYS A 1 188 ? -5.016 30.938 2.447 1 97.25 188 CYS A N 1
ATOM 1489 C CA . CYS A 1 188 ? -5.461 32.25 2.854 1 97.25 188 CYS A CA 1
ATOM 1490 C C . CYS A 1 188 ? -4.273 33.188 3.088 1 97.25 188 CYS A C 1
ATOM 1492 O O . CYS A 1 188 ? -4.324 34.375 2.746 1 97.25 188 CYS A O 1
ATOM 1494 N N . TYR A 1 189 ? -3.207 32.688 3.646 1 97.56 189 TYR A N 1
ATOM 1495 C CA . TYR A 1 189 ? -2.02 33.5 3.922 1 97.56 189 TYR A CA 1
ATOM 1496 C C . TYR A 1 189 ? -1.393 34 2.627 1 97.56 189 TYR A C 1
ATOM 1498 O O . TYR A 1 189 ? -0.846 35.125 2.586 1 97.56 189 TYR A O 1
ATOM 1506 N N . ARG A 1 190 ? -1.537 33.188 1.604 1 96.56 190 ARG A N 1
ATOM 1507 C CA . ARG A 1 190 ? -0.986 33.531 0.301 1 96.56 190 ARG A CA 1
ATOM 1508 C C . ARG A 1 190 ? -2.08 33.594 -0.76 1 96.56 190 ARG A C 1
ATOM 1510 O O . ARG A 1 190 ? -1.878 33.156 -1.893 1 96.56 190 ARG A O 1
ATOM 1517 N N . CYS A 1 191 ? -3.113 34.125 -0.38 1 95.88 191 CYS A N 1
ATOM 1518 C CA . CYS A 1 191 ? -4.293 34.219 -1.236 1 95.88 191 CYS A CA 1
ATOM 1519 C C . CYS A 1 191 ? -4.023 35.125 -2.436 1 95.88 191 CYS A C 1
ATOM 1521 O O . CYS A 1 191 ? -3.416 36.188 -2.295 1 95.88 191 CYS A O 1
ATOM 1523 N N . LYS A 1 192 ? -4.473 34.719 -3.545 1 92.06 192 LYS A N 1
ATOM 1524 C CA . LYS A 1 192 ? -4.262 35.5 -4.75 1 92.06 192 LYS A CA 1
ATOM 1525 C C . LYS A 1 192 ? -5.309 36.594 -4.875 1 92.06 192 LYS A C 1
ATOM 1527 O O . LYS A 1 192 ? -5.137 37.562 -5.652 1 92.06 192 LYS A O 1
ATOM 1532 N N . TYR A 1 193 ? -6.355 36.562 -4.074 1 93.56 193 TYR A N 1
ATOM 1533 C CA . TYR A 1 193 ? -7.48 37.5 -4.207 1 93.56 193 TYR A CA 1
ATOM 1534 C C . TYR A 1 193 ? -7.465 38.531 -3.104 1 93.56 193 TYR A C 1
ATOM 1536 O O .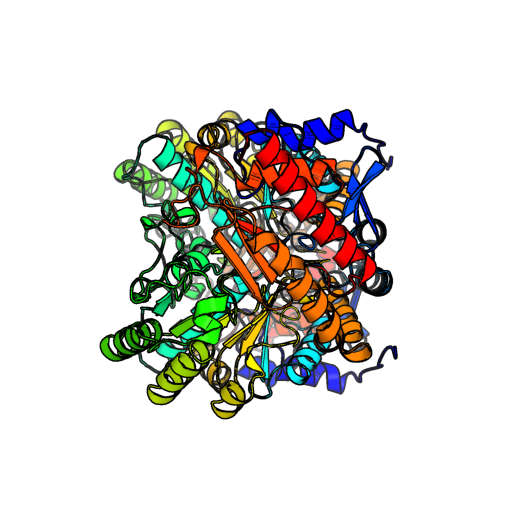 TYR A 1 193 ? -8.016 39.625 -3.268 1 93.56 193 TYR A O 1
ATOM 1544 N N . CYS A 1 194 ? -6.895 38.125 -1.995 1 94.31 194 CYS A N 1
ATOM 1545 C CA . CYS A 1 194 ? -6.867 39 -0.827 1 94.31 194 CYS A CA 1
ATOM 1546 C C . CYS A 1 194 ? -5.477 39.062 -0.205 1 94.31 194 CYS A C 1
ATOM 1548 O O . CYS A 1 194 ? -4.719 38.094 -0.313 1 94.31 194 CYS A O 1
ATOM 1550 N N . ASN A 1 195 ? -5.168 40.156 0.406 1 94 195 ASN A N 1
ATOM 1551 C CA . ASN A 1 195 ? -3.869 40.281 1.061 1 94 195 ASN A CA 1
ATOM 1552 C C . ASN A 1 195 ? -4.008 40.344 2.578 1 94 195 ASN A C 1
ATOM 1554 O O . ASN A 1 195 ? -3.803 41.375 3.188 1 94 195 ASN A O 1
ATOM 1558 N N . PHE A 1 196 ? -4.211 39.219 3.17 1 95.75 196 PHE A N 1
ATOM 1559 C CA . PHE A 1 196 ? -4.297 39.125 4.621 1 95.75 196 PHE A CA 1
ATOM 1560 C C . PHE A 1 196 ? -2.906 39.031 5.238 1 95.75 196 PHE A C 1
ATOM 1562 O O . PHE A 1 196 ? -1.994 38.469 4.629 1 95.75 196 PHE A O 1
ATOM 1569 N N . LYS A 1 197 ? -2.803 39.594 6.426 1 95.19 197 LYS A N 1
ATOM 1570 C CA . LYS A 1 197 ? -1.534 39.469 7.137 1 95.19 197 LYS A CA 1
ATOM 1571 C C . LYS A 1 197 ? -1.231 38 7.469 1 95.19 197 LYS A C 1
ATOM 1573 O O . LYS A 1 197 ? -0.074 37.562 7.434 1 95.19 197 LYS A O 1
ATOM 1578 N N . ASN A 1 198 ? -2.207 37.281 7.871 1 96.44 198 ASN A N 1
ATOM 1579 C CA . ASN A 1 198 ? -2.105 35.875 8.219 1 96.44 198 ASN A CA 1
ATOM 1580 C C . ASN A 1 198 ? -3.473 35.188 8.203 1 96.44 198 ASN A C 1
ATOM 1582 O O . ASN A 1 198 ? -4.484 35.844 7.91 1 96.44 198 ASN A O 1
ATOM 1586 N N . THR A 1 199 ? -3.486 33.906 8.438 1 97.19 199 THR A N 1
ATOM 1587 C CA . THR A 1 199 ? -4.699 33.094 8.391 1 97.19 199 THR A CA 1
ATOM 1588 C C . THR A 1 199 ? -5.691 33.531 9.461 1 97.19 199 THR A C 1
ATOM 1590 O O . THR A 1 199 ? -6.902 33.562 9.219 1 97.19 199 THR A O 1
ATOM 1593 N N . ASP A 1 200 ? -5.215 33.938 10.641 1 96.19 200 ASP A N 1
ATOM 1594 C CA . ASP A 1 200 ? -6.09 34.406 11.719 1 96.19 200 ASP A CA 1
ATOM 1595 C C . ASP A 1 200 ? -6.844 35.656 11.312 1 96.19 200 ASP A C 1
ATOM 1597 O O . ASP A 1 200 ? -8.023 35.812 11.633 1 96.19 200 ASP A O 1
ATOM 1601 N N . GLU A 1 201 ? -6.133 36.562 10.68 1 96.19 201 GLU A N 1
ATOM 1602 C CA . GLU A 1 201 ? -6.785 37.781 10.203 1 96.19 201 GLU A CA 1
ATOM 1603 C C . GLU A 1 201 ? -7.906 37.469 9.219 1 96.19 201 GLU A C 1
ATOM 1605 O O . GLU A 1 201 ? -9.008 38 9.32 1 96.19 201 GLU A O 1
ATOM 1610 N N . ARG A 1 202 ? -7.598 36.562 8.32 1 96.5 202 ARG A N 1
ATOM 1611 C CA . ARG A 1 202 ? -8.625 36.125 7.375 1 96.5 202 ARG A CA 1
ATOM 1612 C C . ARG A 1 202 ? -9.82 35.531 8.102 1 96.5 202 ARG A C 1
ATOM 1614 O O . ARG A 1 202 ? -10.969 35.812 7.777 1 96.5 202 ARG A O 1
ATOM 1621 N N . ASN A 1 203 ? -9.57 34.688 9.07 1 95.31 203 ASN A N 1
ATOM 1622 C CA . ASN A 1 203 ? -10.641 34.031 9.82 1 95.31 203 ASN A CA 1
ATOM 1623 C C . ASN A 1 203 ? -11.531 35.062 10.523 1 95.31 203 ASN A C 1
ATOM 1625 O O . ASN A 1 203 ? -12.734 34.875 10.656 1 95.31 203 ASN A O 1
ATOM 1629 N N . LYS A 1 204 ? -10.961 36.125 10.93 1 95.5 204 LYS A N 1
ATOM 1630 C CA . LYS A 1 204 ? -11.688 37.188 11.641 1 95.5 204 LYS A CA 1
ATOM 1631 C C . LYS A 1 204 ? -12.461 38.062 10.664 1 95.5 204 LYS A C 1
ATOM 1633 O O . LYS A 1 204 ? -13.617 38.406 10.914 1 95.5 204 LYS A O 1
ATOM 1638 N N . GLN A 1 205 ? -11.859 38.375 9.539 1 96.44 205 GLN A N 1
ATOM 1639 C CA . GLN A 1 205 ? -12.414 39.344 8.625 1 96.44 205 GLN A CA 1
ATOM 1640 C C . GLN A 1 205 ? -13.32 38.688 7.586 1 96.44 205 GLN A C 1
ATOM 1642 O O . GLN A 1 205 ? -14.25 39.344 7.074 1 96.44 205 GLN A O 1
ATOM 1647 N N . GLY A 1 206 ? -12.977 37.438 7.352 1 95.75 206 GLY A N 1
ATOM 1648 C CA . GLY A 1 206 ? -13.672 36.781 6.258 1 95.75 206 GLY A CA 1
ATOM 1649 C C . GLY A 1 206 ? -13.227 37.25 4.891 1 95.75 206 GLY A C 1
ATOM 1650 O O . GLY A 1 206 ? -12.352 38.125 4.785 1 95.75 206 GLY A O 1
ATOM 1651 N N . CYS A 1 207 ? -13.781 36.625 3.842 1 96 207 CYS A N 1
ATOM 1652 C CA . CYS A 1 207 ? -13.523 37.031 2.461 1 96 207 CYS A CA 1
ATOM 1653 C C . CYS A 1 207 ? -14.688 36.625 1.557 1 96 207 CYS A C 1
ATOM 1655 O O . CYS A 1 207 ? -15.703 36.094 2.031 1 96 207 CYS A O 1
ATOM 1657 N N . GLU A 1 208 ? -14.672 36.906 0.323 1 96.19 208 GLU A N 1
ATOM 1658 C CA . GLU A 1 208 ? -15.742 36.625 -0.627 1 96.19 208 GLU A CA 1
ATOM 1659 C C . GLU A 1 208 ? -15.648 35.188 -1.168 1 96.19 208 GLU A C 1
ATOM 1661 O O . GLU A 1 208 ? -16.406 34.812 -2.055 1 96.19 208 GLU A O 1
ATOM 1666 N N . MET A 1 209 ? -14.75 34.375 -0.686 1 97.38 209 MET A N 1
ATOM 1667 C CA . MET A 1 209 ? -14.57 32.969 -1.053 1 97.38 209 MET A CA 1
ATOM 1668 C C . MET A 1 209 ? -14.43 32.812 -2.564 1 97.38 209 MET A C 1
ATOM 1670 O O . MET A 1 209 ? -15.094 31.984 -3.17 1 97.38 209 MET A O 1
ATOM 1674 N N . LYS A 1 210 ? -13.648 33.656 -3.145 1 97.75 210 LYS A N 1
ATOM 1675 C CA . LYS A 1 210 ? -13.414 33.594 -4.586 1 97.75 210 LYS A CA 1
ATOM 1676 C C . LYS A 1 210 ? -12.742 32.281 -4.977 1 97.75 210 LYS A C 1
ATOM 1678 O O . LYS A 1 210 ? -12.945 31.797 -6.086 1 97.75 210 LYS A O 1
ATOM 1683 N N . CYS A 1 211 ? -11.984 31.719 -4.066 1 97.56 211 CYS A N 1
ATOM 1684 C CA . CYS A 1 211 ? -11.375 30.422 -4.32 1 97.56 211 CYS A CA 1
ATOM 1685 C C . CYS A 1 211 ? -12.438 29.344 -4.477 1 97.56 211 CYS A C 1
ATOM 1687 O O . CYS A 1 211 ? -12.305 28.438 -5.309 1 97.56 211 CYS A O 1
ATOM 1689 N N . LEU A 1 212 ? -13.484 29.375 -3.705 1 98.5 212 LEU A N 1
ATOM 1690 C CA . LEU A 1 212 ? -14.602 28.438 -3.848 1 98.5 212 LEU A CA 1
ATOM 1691 C C . LEU A 1 212 ? -15.32 28.656 -5.176 1 98.5 212 LEU A C 1
ATOM 1693 O O . LEU A 1 212 ? -15.703 27.688 -5.84 1 98.5 212 LEU A O 1
ATOM 1697 N N . LYS A 1 213 ? -15.508 29.906 -5.504 1 98.38 213 LYS A N 1
ATOM 1698 C CA . LYS A 1 213 ? -16.156 30.203 -6.777 1 98.38 213 LYS A CA 1
ATOM 1699 C C . LYS A 1 213 ? -15.352 29.625 -7.945 1 98.38 213 LYS A C 1
ATOM 1701 O O . LYS A 1 213 ? -15.938 29.125 -8.914 1 98.38 213 LYS A O 1
ATOM 1706 N N . GLU A 1 214 ? -14.102 29.75 -7.871 1 98.31 214 GLU A N 1
ATOM 1707 C CA . GLU A 1 214 ? -13.227 29.156 -8.883 1 98.31 214 GLU A CA 1
ATOM 1708 C C . GLU A 1 214 ? -13.453 27.641 -8.992 1 98.31 214 GLU A C 1
ATOM 1710 O O . GLU A 1 214 ? -13.586 27.109 -10.094 1 98.31 214 GLU A O 1
ATOM 1715 N N . MET A 1 215 ? -13.492 26.984 -7.906 1 98.56 215 MET A N 1
ATOM 1716 C CA . MET A 1 215 ? -13.734 25.547 -7.844 1 98.56 215 MET A CA 1
ATOM 1717 C C . MET A 1 215 ? -15.102 25.203 -8.43 1 98.56 215 MET A C 1
ATOM 1719 O O . MET A 1 215 ? -15.219 24.281 -9.242 1 98.56 215 MET A O 1
ATOM 1723 N N . GLU A 1 216 ? -16.047 25.938 -8.031 1 98.69 216 GLU A N 1
ATOM 1724 C CA . GLU A 1 216 ? -17.406 25.719 -8.523 1 98.69 216 GLU A CA 1
ATOM 1725 C C . GLU A 1 216 ? -17.469 25.875 -10.047 1 98.69 216 GLU A C 1
ATOM 1727 O O . GLU A 1 216 ? -18.094 25.062 -10.734 1 98.69 216 GLU A O 1
ATOM 1732 N N . ASP A 1 217 ? -16.844 26.891 -10.539 1 98.56 217 ASP A N 1
ATOM 1733 C CA . ASP A 1 217 ? -16.844 27.156 -11.977 1 98.56 217 ASP A CA 1
ATOM 1734 C C . ASP A 1 217 ? -16.125 26.031 -12.742 1 98.56 217 ASP A C 1
ATOM 1736 O O . ASP A 1 217 ? -16.578 25.625 -13.805 1 98.56 217 ASP A O 1
ATOM 1740 N N . LEU A 1 218 ? -15.055 25.625 -12.164 1 98.56 218 LEU A N 1
ATOM 1741 C CA . LEU A 1 218 ? -14.312 24.516 -12.766 1 98.56 218 LEU A CA 1
ATOM 1742 C C . LEU A 1 218 ? -15.18 23.266 -12.867 1 98.56 218 LEU A C 1
ATOM 1744 O O . LEU A 1 218 ? -15.18 22.594 -13.898 1 98.56 218 LEU A O 1
ATOM 1748 N N . ILE A 1 219 ? -15.883 22.938 -11.828 1 98.75 219 ILE A N 1
ATOM 1749 C CA . ILE A 1 219 ? -16.75 21.781 -11.773 1 98.75 219 ILE A CA 1
ATOM 1750 C C . ILE A 1 219 ? -17.891 21.938 -12.781 1 98.75 219 ILE A C 1
ATOM 1752 O O . ILE A 1 219 ? -18.172 21.031 -13.562 1 98.75 219 ILE A O 1
ATOM 1756 N N . ARG A 1 220 ? -18.5 23.141 -12.82 1 98.5 220 ARG A N 1
ATOM 1757 C CA . ARG A 1 220 ? -19.641 23.391 -13.703 1 98.5 220 ARG A CA 1
ATOM 1758 C C . ARG A 1 220 ? -19.234 23.297 -15.164 1 98.5 220 ARG A C 1
ATOM 1760 O O . ARG A 1 220 ? -19.938 22.688 -15.977 1 98.5 220 ARG A O 1
ATOM 1767 N N . THR A 1 221 ? -18.125 23.859 -15.461 1 98.44 221 THR A N 1
ATOM 1768 C CA . THR A 1 221 ? -17.656 23.938 -16.844 1 98.44 221 THR A CA 1
ATOM 1769 C C . THR A 1 221 ? -17.328 22.562 -17.375 1 98.44 221 THR A C 1
ATOM 1771 O O . THR A 1 221 ? -17.547 22.266 -18.562 1 98.44 221 THR A O 1
ATOM 1774 N N . ASN A 1 222 ? -16.812 21.672 -16.516 1 98.31 222 ASN A N 1
ATOM 1775 C CA . ASN A 1 222 ? -16.281 20.391 -16.984 1 98.31 222 ASN A CA 1
ATOM 1776 C C . ASN A 1 222 ? -17.141 19.219 -16.5 1 98.31 222 ASN A C 1
ATOM 1778 O O . ASN A 1 222 ? -16.688 18.078 -16.484 1 98.31 222 ASN A O 1
ATOM 1782 N N . LYS A 1 223 ? -18.328 19.453 -16.094 1 97.88 223 LYS A N 1
ATOM 1783 C CA . LYS A 1 223 ? -19.188 18.5 -15.414 1 97.88 223 LYS A CA 1
ATOM 1784 C C . LYS A 1 223 ? -19.375 17.234 -16.234 1 97.88 223 LYS A C 1
ATOM 1786 O O . LYS A 1 223 ? -19.547 16.141 -15.68 1 97.88 223 LYS A O 1
ATOM 1791 N N . ASP A 1 224 ? -19.281 17.25 -17.516 1 97.44 224 ASP A N 1
ATOM 1792 C CA . ASP A 1 224 ? -19.578 16.125 -18.391 1 97.44 224 ASP A CA 1
ATOM 1793 C C . ASP A 1 224 ? -18.375 15.195 -18.516 1 97.44 224 ASP A C 1
ATOM 1795 O O . ASP A 1 224 ? -18.5 14.07 -19 1 97.44 224 ASP A O 1
ATOM 1799 N N . GLU A 1 225 ? -17.188 15.578 -17.984 1 97.75 225 GLU A N 1
ATOM 1800 C CA . GLU A 1 225 ? -16 14.742 -18.109 1 97.75 225 GLU A CA 1
ATOM 1801 C C . GLU A 1 225 ? -15.469 14.336 -16.734 1 97.75 225 GLU A C 1
ATOM 1803 O O . GLU A 1 225 ? -14.508 13.57 -16.641 1 97.75 225 GLU A O 1
ATOM 1808 N N . ILE A 1 226 ? -16.156 14.82 -15.703 1 98.44 226 ILE A N 1
ATOM 1809 C CA . ILE A 1 226 ? -15.656 14.625 -14.352 1 98.44 226 ILE A CA 1
ATOM 1810 C C . ILE A 1 226 ? -16.266 13.367 -13.742 1 98.44 226 ILE A C 1
ATOM 1812 O O . ILE A 1 226 ? -17.484 13.227 -13.68 1 98.44 226 ILE A O 1
ATOM 1816 N N . PHE A 1 227 ? -15.32 12.453 -13.273 1 98.5 227 PHE A N 1
ATOM 1817 C CA . PHE A 1 227 ? -15.852 11.273 -12.609 1 98.5 227 PHE A CA 1
ATOM 1818 C C . PHE A 1 227 ? -15.859 11.453 -11.102 1 98.5 227 PHE A C 1
ATOM 1820 O O . PHE A 1 227 ? -16.594 10.766 -10.383 1 98.5 227 PHE A O 1
ATOM 1827 N N . CYS A 1 228 ? -15.023 12.414 -10.609 1 98.88 228 CYS A N 1
ATOM 1828 C CA . CYS A 1 228 ? -15.07 12.672 -9.172 1 98.88 228 CYS A CA 1
ATOM 1829 C C . CYS A 1 228 ? -14.406 14 -8.836 1 98.88 228 CYS A C 1
ATOM 1831 O O . CYS A 1 228 ? -13.688 14.57 -9.664 1 98.88 228 CYS A O 1
ATOM 1833 N N . VAL A 1 229 ? -14.758 14.578 -7.727 1 98.94 229 VAL A N 1
ATOM 1834 C CA . VAL A 1 229 ? -14.016 15.602 -7.008 1 98.94 229 VAL A CA 1
ATOM 1835 C C . VAL A 1 229 ? -13.383 15.008 -5.754 1 98.94 229 VAL A C 1
ATOM 1837 O O . VAL A 1 229 ? -14.016 14.219 -5.047 1 98.94 229 VAL A O 1
ATOM 1840 N N . ILE A 1 230 ? -12.156 15.336 -5.461 1 98.94 230 ILE A N 1
ATOM 1841 C CA . ILE A 1 230 ? -11.492 14.773 -4.293 1 98.94 230 ILE A CA 1
ATOM 1842 C C . ILE A 1 230 ? -10.766 15.883 -3.533 1 98.94 230 ILE A C 1
ATOM 1844 O O . ILE A 1 230 ? -10.094 16.719 -4.141 1 98.94 230 ILE A O 1
ATOM 1848 N N . LEU A 1 231 ? -10.922 15.93 -2.23 1 98.81 231 LEU A N 1
ATOM 1849 C CA . LEU A 1 231 ? -10.281 16.906 -1.357 1 98.81 231 LEU A CA 1
ATOM 1850 C C . LEU A 1 231 ? -9.797 16.25 -0.07 1 98.81 231 LEU A C 1
ATOM 1852 O O . LEU A 1 231 ? -10.406 15.297 0.412 1 98.81 231 LEU A O 1
ATOM 1856 N N . GLU A 1 232 ? -8.688 16.734 0.485 1 98.69 232 GLU A N 1
ATOM 1857 C CA . GLU A 1 232 ? -8.422 16.484 1.899 1 98.69 232 GLU A CA 1
ATOM 1858 C C . GLU A 1 232 ? -9.492 17.125 2.781 1 98.69 232 GLU A C 1
ATOM 1860 O O . GLU A 1 232 ? -10 18.203 2.473 1 98.69 232 GLU A O 1
ATOM 1865 N N . ALA A 1 233 ? -9.781 16.484 3.855 1 98.19 233 ALA A N 1
ATOM 1866 C CA . ALA A 1 233 ? -10.875 16.969 4.703 1 98.19 233 ALA A CA 1
ATOM 1867 C C . ALA A 1 233 ? -10.359 17.953 5.75 1 98.19 233 ALA A C 1
ATOM 1869 O O . ALA A 1 233 ? -9.562 17.578 6.617 1 98.19 233 ALA A O 1
ATOM 1870 N N . GLY A 1 234 ? -10.719 19.188 5.625 1 97.94 234 GLY A N 1
ATOM 1871 C CA . GLY A 1 234 ? -10.5 20.172 6.668 1 97.94 234 GLY A CA 1
ATOM 1872 C C . GLY A 1 234 ? -9.141 20.828 6.586 1 97.94 234 GLY A C 1
ATOM 1873 O O . GLY A 1 234 ? -9.023 22.047 6.785 1 97.94 234 GLY A O 1
ATOM 1874 N N . VAL A 1 235 ? -8.109 20.078 6.332 1 98.56 235 VAL A N 1
ATOM 1875 C CA . VAL A 1 235 ? -6.742 20.594 6.348 1 98.56 235 VAL A CA 1
ATOM 1876 C C . VAL A 1 235 ? -5.926 19.938 5.238 1 98.56 235 VAL A C 1
ATOM 1878 O O . VAL A 1 235 ? -5.984 18.719 5.059 1 98.56 235 VAL A O 1
ATOM 1881 N N . MET A 1 236 ? -5.297 20.734 4.402 1 98.19 236 MET A N 1
ATOM 1882 C CA . MET A 1 236 ? -4.27 20.219 3.51 1 98.19 236 MET A CA 1
ATOM 1883 C C . MET A 1 236 ? -2.957 20 4.258 1 98.19 236 MET A C 1
ATOM 1885 O O . MET A 1 236 ? -2.186 20.938 4.441 1 98.19 236 MET A O 1
ATOM 1889 N N . GLY A 1 237 ? -2.664 18.766 4.609 1 97.5 237 GLY A N 1
ATOM 1890 C CA . GLY A 1 237 ? -1.569 18.453 5.512 1 97.5 237 GLY A CA 1
ATOM 1891 C C . GLY A 1 237 ? -0.202 18.719 4.91 1 97.5 237 GLY A C 1
ATOM 1892 O O . GLY A 1 237 ? 0.492 19.641 5.316 1 97.5 237 GLY A O 1
ATOM 1893 N N . SER A 1 238 ? 0.138 18.031 3.861 1 96.19 238 SER A N 1
ATOM 1894 C CA . SER A 1 238 ? 1.481 18.047 3.291 1 96.19 238 SER A CA 1
ATOM 1895 C C . SER A 1 238 ? 1.785 19.375 2.611 1 96.19 238 SER A C 1
ATOM 1897 O O . SER A 1 238 ? 2.945 19.688 2.334 1 96.19 238 SER A O 1
ATOM 1899 N N . ALA A 1 239 ? 0.742 20.188 2.387 1 96.69 239 ALA A N 1
ATOM 1900 C CA . ALA A 1 239 ? 0.938 21.5 1.786 1 96.69 239 ALA A CA 1
ATOM 1901 C C . ALA A 1 239 ? 1.386 22.531 2.832 1 96.69 239 ALA A C 1
ATOM 1903 O O . ALA A 1 239 ? 1.671 23.672 2.502 1 96.69 239 ALA A O 1
ATOM 1904 N N . GLY A 1 240 ? 1.531 22.094 4.059 1 97.06 240 GLY A N 1
ATOM 1905 C CA . GLY A 1 240 ? 1.94 22.984 5.129 1 97.06 240 GLY A CA 1
ATOM 1906 C C . GLY A 1 240 ? 0.831 23.281 6.121 1 97.06 240 GLY A C 1
ATOM 1907 O O . GLY A 1 240 ? 0.723 24.391 6.637 1 97.06 240 GLY A O 1
ATOM 1908 N N . MET A 1 241 ? -0.05 22.297 6.273 1 98.44 241 MET A N 1
ATOM 1909 C CA . MET A 1 241 ? -1.156 22.406 7.223 1 98.44 241 MET A CA 1
ATOM 1910 C C . MET A 1 241 ? -2.061 23.578 6.879 1 98.44 241 MET A C 1
ATOM 1912 O O . MET A 1 241 ? -2.375 24.391 7.746 1 98.44 241 MET A O 1
ATOM 1916 N N . ILE A 1 242 ? -2.48 23.641 5.648 1 98.25 242 ILE A N 1
ATOM 1917 C CA . ILE A 1 242 ? -3.354 24.719 5.195 1 98.25 242 ILE A CA 1
ATOM 1918 C C . ILE A 1 242 ? -4.809 24.375 5.5 1 98.25 242 ILE A C 1
ATOM 1920 O O . ILE A 1 242 ? -5.359 23.438 4.926 1 98.25 242 ILE A O 1
ATOM 1924 N N . PRO A 1 243 ? -5.461 25.062 6.41 1 98.31 243 PRO A N 1
ATOM 1925 C CA . PRO A 1 243 ? -6.871 24.781 6.68 1 98.31 243 PRO A CA 1
ATOM 1926 C C . PRO A 1 243 ? -7.793 25.266 5.562 1 98.31 243 PRO A C 1
ATOM 1928 O O . PRO A 1 243 ? -7.594 26.359 5.016 1 98.31 243 PRO A O 1
ATOM 1931 N N . TYR A 1 244 ? -8.703 24.453 5.203 1 97.88 244 TYR A N 1
ATOM 1932 C CA . TYR A 1 244 ? -9.781 24.953 4.359 1 97.88 244 TYR A CA 1
ATOM 1933 C C . TYR A 1 244 ? -10.594 26.016 5.086 1 97.88 244 TYR A C 1
ATOM 1935 O O . TYR A 1 244 ? -10.906 25.859 6.27 1 97.88 244 TYR A O 1
ATOM 1943 N N . PRO A 1 245 ? -10.914 27.125 4.359 1 97.06 245 PRO A N 1
ATOM 1944 C CA . PRO A 1 245 ? -11.828 28.078 4.988 1 97.06 245 PRO A CA 1
ATOM 1945 C C . PRO A 1 245 ? -13.195 27.469 5.285 1 97.06 245 PRO A C 1
ATOM 1947 O O . PRO A 1 245 ? -13.688 26.641 4.516 1 97.06 245 PRO A O 1
ATOM 1950 N N . LYS A 1 246 ? -13.75 27.953 6.426 1 95.69 246 LYS A N 1
ATOM 1951 C CA . LYS A 1 246 ? -15.094 27.5 6.766 1 95.69 246 LYS A CA 1
ATOM 1952 C C . LYS A 1 246 ? -16.047 27.672 5.59 1 95.69 246 LYS A C 1
ATOM 1954 O O . LYS A 1 246 ? -16.094 28.75 4.984 1 95.69 246 LYS A O 1
ATOM 1959 N N . GLY A 1 247 ? -16.734 26.625 5.219 1 97.25 247 GLY A N 1
ATOM 1960 C CA . GLY A 1 247 ? -17.719 26.703 4.152 1 97.25 247 GLY A CA 1
ATOM 1961 C C . GLY A 1 247 ? -17.203 26.203 2.818 1 97.25 247 GLY A C 1
ATOM 1962 O O . GLY A 1 247 ? -17.984 25.938 1.906 1 97.25 247 GLY A O 1
ATOM 1963 N N . TYR A 1 248 ? -15.891 26.141 2.621 1 98.44 248 TYR A N 1
ATOM 1964 C CA . TYR A 1 248 ? -15.312 25.766 1.335 1 98.44 248 TYR A CA 1
ATOM 1965 C C . TYR A 1 248 ? -15.734 24.359 0.938 1 98.44 248 TYR A C 1
ATOM 1967 O O . TYR A 1 248 ? -16.312 24.156 -0.131 1 98.44 248 TYR A O 1
ATOM 1975 N N . ILE A 1 249 ? -15.484 23.344 1.783 1 98.75 249 ILE A N 1
ATOM 1976 C CA . ILE A 1 249 ? -15.781 21.953 1.476 1 98.75 249 ILE A CA 1
ATOM 1977 C C . ILE A 1 249 ? -17.297 21.75 1.401 1 98.75 249 ILE A C 1
ATOM 1979 O O . ILE A 1 249 ? -17.781 20.984 0.558 1 98.75 249 ILE A O 1
ATOM 1983 N N . GLU A 1 250 ? -17.984 22.469 2.27 1 98.31 250 GLU A N 1
ATOM 1984 C CA . GLU A 1 250 ? -19.453 22.438 2.23 1 98.31 250 GLU A CA 1
ATOM 1985 C C . GLU A 1 250 ? -19.969 22.938 0.888 1 98.31 250 GLU A C 1
ATOM 1987 O O . GLU A 1 250 ? -20.906 22.359 0.325 1 98.31 250 GLU A O 1
ATOM 1992 N N . GLY A 1 251 ? -19.375 24.047 0.431 1 98.62 251 GLY A N 1
ATOM 1993 C CA . GLY A 1 251 ? -19.75 24.562 -0.874 1 98.62 251 GLY A CA 1
ATOM 1994 C C . GLY A 1 251 ? -19.469 23.594 -2.008 1 98.62 251 GLY A C 1
ATOM 1995 O O . GLY A 1 251 ? -20.281 23.438 -2.91 1 98.62 251 GLY A O 1
ATOM 1996 N N . VAL A 1 252 ? -18.328 22.891 -1.988 1 98.88 252 VAL A N 1
ATOM 1997 C CA . VAL A 1 252 ? -17.984 21.891 -2.988 1 98.88 252 VAL A CA 1
ATOM 1998 C C . VAL A 1 252 ? -18.984 20.734 -2.926 1 98.88 252 VAL A C 1
ATOM 2000 O O . VAL A 1 252 ? -19.422 20.234 -3.963 1 98.88 252 VAL A O 1
ATOM 2003 N N . ALA A 1 253 ? -19.297 20.297 -1.689 1 98.81 253 ALA A N 1
ATOM 2004 C CA . ALA A 1 253 ? -20.266 19.219 -1.504 1 98.81 253 ALA A CA 1
ATOM 2005 C C . ALA A 1 253 ? -21.625 19.594 -2.115 1 98.81 253 ALA A C 1
ATOM 2007 O O . ALA A 1 253 ? -22.281 18.75 -2.734 1 98.81 253 ALA A O 1
ATOM 2008 N N . LYS A 1 254 ? -22.047 20.844 -1.908 1 98.69 254 LYS A N 1
ATOM 2009 C CA . LYS A 1 254 ? -23.328 21.312 -2.428 1 98.69 254 LYS A CA 1
ATOM 2010 C C . LYS A 1 254 ? -23.359 21.219 -3.949 1 98.69 254 LYS A C 1
ATOM 2012 O O . LYS A 1 254 ? -24.344 20.734 -4.516 1 98.69 254 LYS A O 1
ATOM 2017 N N . ILE A 1 255 ? -22.344 21.688 -4.617 1 98.75 255 ILE A N 1
ATOM 2018 C CA . ILE A 1 255 ? -22.359 21.672 -6.074 1 98.75 255 ILE A CA 1
ATOM 2019 C C . ILE A 1 255 ? -22.219 20.234 -6.574 1 98.75 255 ILE A C 1
ATOM 2021 O O . ILE A 1 255 ? -22.812 19.875 -7.598 1 98.75 255 ILE A O 1
ATOM 2025 N N . CYS A 1 256 ? -21.422 19.375 -5.922 1 98.75 256 CYS A N 1
ATOM 2026 C CA . CYS A 1 256 ? -21.328 17.969 -6.297 1 98.75 256 CYS A CA 1
ATOM 2027 C C . CYS A 1 256 ? -22.688 17.281 -6.184 1 98.75 256 CYS A C 1
ATOM 2029 O O . CYS A 1 256 ? -23.062 16.484 -7.047 1 98.75 256 CYS A O 1
ATOM 2031 N N . LYS A 1 257 ? -23.406 17.594 -5.078 1 98.44 257 LYS A N 1
ATOM 2032 C CA . LYS A 1 257 ? -24.734 17.031 -4.91 1 98.44 257 LYS A CA 1
ATOM 2033 C C . LYS A 1 257 ? -25.672 17.484 -6.035 1 98.44 257 LYS A C 1
ATOM 2035 O O . LYS A 1 257 ? -26.375 16.656 -6.625 1 98.44 257 LYS A O 1
ATOM 2040 N N . LYS A 1 258 ? -25.656 18.766 -6.312 1 98.31 258 LYS A N 1
ATOM 2041 C CA . LYS A 1 258 ? -26.516 19.344 -7.332 1 98.31 258 LYS A CA 1
ATOM 2042 C C . LYS A 1 258 ? -26.266 18.719 -8.695 1 98.31 258 LYS A C 1
ATOM 2044 O O . LYS A 1 258 ? -27.203 18.5 -9.469 1 98.31 258 LYS A O 1
ATOM 2049 N N . LEU A 1 259 ? -25.047 18.406 -9.031 1 98.31 259 LEU A N 1
ATOM 2050 C CA . LEU A 1 259 ? -24.672 17.953 -10.367 1 98.31 259 LEU A CA 1
ATOM 2051 C C . LEU A 1 259 ? -24.484 16.438 -10.398 1 98.31 259 LEU A C 1
ATOM 2053 O O . LEU A 1 259 ? -24.078 15.875 -11.414 1 98.31 259 LEU A O 1
ATOM 2057 N N . ASN A 1 260 ? -24.719 15.734 -9.281 1 97.44 260 ASN A N 1
ATOM 2058 C CA . ASN A 1 260 ? -24.578 14.289 -9.148 1 97.44 260 ASN A CA 1
ATOM 2059 C C . ASN A 1 260 ? -23.156 13.844 -9.461 1 97.44 260 ASN A C 1
ATOM 2061 O O . ASN A 1 260 ? -22.938 12.938 -10.266 1 97.44 260 ASN A O 1
ATOM 2065 N N . ILE A 1 261 ? -22.219 14.547 -8.969 1 98.62 261 ILE A N 1
ATOM 2066 C CA . ILE A 1 261 ? -20.812 14.211 -9.094 1 98.62 261 ILE A CA 1
ATOM 2067 C C . ILE A 1 261 ? -20.312 13.586 -7.789 1 98.62 261 ILE A C 1
ATOM 2069 O O . ILE A 1 261 ? -20.656 14.039 -6.699 1 98.62 261 ILE A O 1
ATOM 2073 N N . ILE A 1 262 ? -19.562 12.539 -7.871 1 98.88 262 ILE A N 1
ATOM 2074 C CA . ILE A 1 262 ? -19.031 11.828 -6.715 1 98.88 262 ILE A CA 1
ATOM 2075 C C . ILE A 1 262 ? -18.016 12.711 -5.992 1 98.88 262 ILE A C 1
ATOM 2077 O O . ILE A 1 262 ? -17.109 13.273 -6.621 1 98.88 262 ILE A O 1
ATOM 2081 N N . LEU A 1 263 ? -18.188 12.891 -4.73 1 98.94 263 LEU A N 1
ATOM 2082 C CA . LEU A 1 263 ? -17.234 13.578 -3.875 1 98.94 263 LEU A CA 1
ATOM 2083 C C . LEU A 1 263 ? -16.484 12.578 -2.998 1 98.94 263 LEU A C 1
ATOM 2085 O O . LEU A 1 263 ? -17.094 11.773 -2.303 1 98.94 263 LEU A O 1
ATOM 2089 N N . ILE A 1 264 ? -15.203 12.523 -3.082 1 98.94 264 ILE A N 1
ATOM 2090 C CA . ILE A 1 264 ? -14.312 11.75 -2.223 1 98.94 264 ILE A CA 1
ATOM 2091 C C . ILE A 1 264 ? -13.664 12.672 -1.19 1 98.94 264 ILE A C 1
ATOM 2093 O O . ILE A 1 264 ? -13.078 13.695 -1.546 1 98.94 264 ILE A O 1
ATOM 2097 N N . LEU A 1 265 ? -13.773 12.359 0.055 1 98.94 265 LEU A N 1
ATOM 2098 C CA . LEU A 1 265 ? -13.039 13.086 1.091 1 98.94 265 LEU A CA 1
ATOM 2099 C C . LEU A 1 265 ? -11.953 12.211 1.699 1 98.94 265 LEU A C 1
ATOM 2101 O O . LEU A 1 265 ? -12.211 11.07 2.1 1 98.94 265 LEU A O 1
ATOM 2105 N N . ASP A 1 266 ? -10.805 12.742 1.644 1 98.81 266 ASP A N 1
ATOM 2106 C CA . ASP A 1 266 ? -9.602 12.164 2.238 1 98.81 266 ASP A CA 1
ATOM 2107 C C . ASP A 1 266 ? -9.438 12.617 3.686 1 98.81 266 ASP A C 1
ATOM 2109 O O . ASP A 1 266 ? -8.984 13.734 3.941 1 98.81 266 ASP A O 1
ATOM 2113 N N . GLU A 1 267 ? -9.766 11.734 4.652 1 98.69 267 GLU A N 1
ATOM 2114 C CA . GLU A 1 267 ? -9.664 12.07 6.066 1 98.69 267 GLU A CA 1
ATOM 2115 C C . GLU A 1 267 ? -8.562 11.266 6.75 1 98.69 267 GLU A C 1
ATOM 2117 O O . GLU A 1 267 ? -8.633 11.008 7.953 1 98.69 267 GLU A O 1
ATOM 2122 N N . ILE A 1 268 ? -7.602 10.852 5.984 1 98.75 268 ILE A N 1
ATOM 2123 C CA . ILE A 1 268 ? -6.531 9.984 6.453 1 98.75 268 ILE A CA 1
ATOM 2124 C C . ILE A 1 268 ? -5.723 10.695 7.535 1 98.75 268 ILE A C 1
ATOM 2126 O O . ILE A 1 268 ? -5.547 10.172 8.633 1 98.75 268 ILE A O 1
ATOM 2130 N N . ALA A 1 269 ? -5.281 11.883 7.285 1 98.12 269 ALA A N 1
ATOM 2131 C CA . ALA A 1 269 ? -4.418 12.594 8.219 1 98.12 269 ALA A CA 1
ATOM 2132 C C . ALA A 1 269 ? -5.246 13.32 9.281 1 98.12 269 ALA A C 1
ATOM 2134 O O . ALA A 1 269 ? -4.781 13.531 10.406 1 98.12 269 ALA A O 1
ATOM 2135 N N . THR A 1 270 ? -6.5 13.703 8.977 1 98.12 270 THR A N 1
ATOM 2136 C CA . THR A 1 270 ? -7.262 14.609 9.836 1 98.12 270 THR A CA 1
ATOM 2137 C C . THR A 1 270 ? -8.133 13.82 10.812 1 98.12 270 THR A C 1
ATOM 2139 O O . THR A 1 270 ? -8.641 14.375 11.781 1 98.12 270 THR A O 1
ATOM 2142 N N . PHE A 1 271 ? -8.281 12.523 10.625 1 98.25 271 PHE A N 1
ATOM 2143 C CA . PHE A 1 271 ? -9.109 11.688 11.484 1 98.25 271 PHE A CA 1
ATOM 2144 C C . PHE A 1 271 ? -8.68 11.82 12.945 1 98.25 271 PHE A C 1
ATOM 2146 O O . PHE A 1 271 ? -7.523 11.547 13.281 1 98.25 271 PHE A O 1
ATOM 2153 N N . GLY A 1 272 ? -9.562 12.32 13.734 1 97.62 272 GLY A N 1
ATOM 2154 C CA . GLY A 1 272 ? -9.375 12.352 15.172 1 97.62 272 GLY A CA 1
ATOM 2155 C C . GLY A 1 272 ? -8.547 13.531 15.641 1 97.62 272 GLY A C 1
ATOM 2156 O O . GLY A 1 272 ? -8.297 13.688 16.844 1 97.62 272 GLY A O 1
ATOM 2157 N N . ARG A 1 273 ? -8.227 14.438 14.727 1 97.12 273 ARG A N 1
ATOM 2158 C CA . ARG A 1 273 ? -7.184 15.398 15.062 1 97.12 273 ARG A CA 1
ATOM 2159 C C . ARG A 1 273 ? -7.762 16.812 15.188 1 97.12 273 ARG A C 1
ATOM 2161 O O . ARG A 1 273 ? -7.117 17.703 15.734 1 97.12 273 ARG A O 1
ATOM 2168 N N . LEU A 1 274 ? -8.992 17.047 14.789 1 97.12 274 LEU A N 1
ATOM 2169 C CA . LEU A 1 274 ? -9.508 18.391 14.633 1 97.12 274 LEU A CA 1
ATOM 2170 C C . LEU A 1 274 ? -10.484 18.734 15.75 1 97.12 274 LEU A C 1
ATOM 2172 O O . LEU A 1 274 ? -11.211 19.734 15.656 1 97.12 274 LEU A O 1
ATOM 2176 N N . GLY A 1 275 ? -10.539 17.922 16.797 1 96.62 275 GLY A N 1
ATOM 2177 C CA . GLY A 1 275 ? -11.492 18.125 17.875 1 96.62 275 GLY A CA 1
ATOM 2178 C C . GLY A 1 275 ? -12.781 17.359 17.688 1 96.62 275 GLY A C 1
ATOM 2179 O O . GLY A 1 275 ? -13.766 17.609 18.391 1 96.62 275 GLY A O 1
ATOM 2180 N N . ARG A 1 276 ? -12.805 16.531 16.734 1 95.88 276 ARG A N 1
ATOM 2181 C CA . ARG A 1 276 ? -13.852 15.578 16.406 1 95.88 276 ARG A CA 1
ATOM 2182 C C . ARG A 1 276 ? -13.266 14.375 15.664 1 95.88 276 ARG A C 1
ATOM 2184 O O . ARG A 1 276 ? -12.164 14.445 15.117 1 95.88 276 ARG A O 1
ATOM 2191 N N . ALA A 1 277 ? -13.992 13.289 15.641 1 96.81 277 ALA A N 1
ATOM 2192 C CA . ALA A 1 277 ? -13.469 12.109 14.961 1 96.81 277 ALA A CA 1
ATOM 2193 C C . ALA A 1 277 ? -13.422 12.312 13.453 1 96.81 277 ALA A C 1
ATOM 2195 O O . ALA A 1 277 ? -12.375 12.133 12.82 1 96.81 277 ALA A O 1
ATOM 2196 N N . PHE A 1 278 ? -14.578 12.727 12.867 1 98.06 278 PHE A N 1
ATOM 2197 C CA . PHE A 1 278 ? -14.695 12.891 11.43 1 98.06 278 PHE A CA 1
ATOM 2198 C C . PHE A 1 278 ? -15.023 14.344 11.078 1 98.06 278 PHE A C 1
ATOM 2200 O O . PHE A 1 278 ? -15.914 14.945 11.68 1 98.06 278 PHE A O 1
ATOM 2207 N N . TYR A 1 279 ? -14.25 14.859 10.109 1 97.75 279 TYR A N 1
ATOM 2208 C CA . TYR A 1 279 ? -14.664 16.125 9.516 1 97.75 279 TYR A CA 1
ATOM 2209 C C . TYR A 1 279 ? -16.016 15.984 8.828 1 97.75 279 TYR A C 1
ATOM 2211 O O . TYR A 1 279 ? -16.875 16.875 8.93 1 97.75 279 TYR A O 1
ATOM 2219 N N . SER A 1 280 ? -16.297 14.883 8.195 1 97.12 280 SER A N 1
ATOM 2220 C CA . SER A 1 280 ? -17.484 14.617 7.406 1 97.12 280 SER A CA 1
ATOM 2221 C C . SER A 1 280 ? -18.719 14.453 8.297 1 97.12 280 SER A C 1
ATOM 2223 O O . SER A 1 280 ? -19.844 14.336 7.797 1 97.12 280 SER A O 1
ATOM 2225 N N . ASP A 1 281 ? -18.516 14.477 9.555 1 96 281 ASP A N 1
ATOM 2226 C CA . ASP A 1 281 ? -19.641 14.359 10.484 1 96 281 ASP A CA 1
ATOM 2227 C C . ASP A 1 281 ? -20.234 15.734 10.789 1 96 281 ASP A C 1
ATOM 2229 O O . ASP A 1 281 ? -21.188 15.836 11.57 1 96 281 ASP A O 1
ATOM 2233 N N . MET A 1 282 ? -19.734 16.75 10.172 1 95.31 282 MET A N 1
ATOM 2234 C CA . MET A 1 282 ? -20.312 18.078 10.312 1 95.31 282 MET A CA 1
ATOM 2235 C C . MET A 1 282 ? -21.766 18.078 9.836 1 95.31 282 MET A C 1
ATOM 2237 O O . MET A 1 282 ? -22.109 17.438 8.852 1 95.31 282 MET A O 1
ATOM 2241 N N . ASP A 1 283 ? -22.578 18.906 10.523 1 95.12 283 ASP A N 1
ATOM 2242 C CA . ASP A 1 283 ? -24.016 18.922 10.258 1 95.12 283 ASP A CA 1
ATOM 2243 C C . ASP A 1 283 ? -24.297 19.266 8.797 1 95.12 283 ASP A C 1
ATOM 2245 O O . ASP A 1 283 ? -25.172 18.641 8.172 1 95.12 283 ASP A O 1
ATOM 2249 N N . GLU A 1 284 ? -23.594 20.125 8.281 1 94.88 284 GLU A N 1
ATOM 2250 C CA . GLU A 1 284 ? -23.828 20.562 6.902 1 94.88 284 GLU A CA 1
ATOM 2251 C C . GLU A 1 284 ? -23.562 19.422 5.922 1 94.88 284 GLU A C 1
ATOM 2253 O O . GLU A 1 284 ? -24.328 19.219 4.977 1 94.88 284 GLU A O 1
ATOM 2258 N N . LEU A 1 285 ? -22.516 18.719 6.164 1 97.44 285 LEU A N 1
ATOM 2259 C CA . LEU A 1 285 ? -22.156 17.625 5.277 1 97.44 285 LEU A CA 1
ATOM 2260 C C . LEU A 1 285 ? -23.109 16.438 5.453 1 97.44 285 LEU A C 1
ATOM 2262 O O . LEU A 1 285 ? -23.469 15.773 4.48 1 97.44 285 LEU A O 1
ATOM 2266 N N . LYS A 1 286 ? -23.562 16.266 6.641 1 95.62 286 LYS A N 1
ATOM 2267 C CA . LYS A 1 286 ? -24.547 15.227 6.914 1 95.62 286 LYS A CA 1
ATOM 2268 C C . LYS A 1 286 ? -25.844 15.484 6.152 1 95.62 286 LYS A C 1
ATOM 2270 O O . LYS A 1 286 ? -26.406 14.578 5.543 1 95.62 286 LYS A O 1
ATOM 2275 N N . GLU A 1 287 ? -26.266 16.703 6.277 1 96.38 287 GLU A N 1
ATOM 2276 C CA . GLU A 1 287 ? -27.5 17.094 5.613 1 96.38 287 GLU A CA 1
ATOM 2277 C C . GLU A 1 287 ? -27.406 16.875 4.105 1 96.38 287 GLU A C 1
ATOM 2279 O O . GLU A 1 287 ? -28.391 16.5 3.465 1 96.38 287 GLU A O 1
ATOM 2284 N N . LEU A 1 288 ? -26.234 17.078 3.59 1 96.81 288 LEU A N 1
ATOM 2285 C CA . LEU A 1 288 ? -26.031 16.922 2.154 1 96.81 288 LEU A CA 1
ATOM 2286 C C . LEU A 1 288 ? -25.797 15.461 1.785 1 96.81 288 LEU A C 1
ATOM 2288 O O . LEU A 1 288 ? -25.812 15.109 0.604 1 96.81 288 LEU A O 1
ATOM 2292 N N . GLU A 1 289 ? -25.625 14.586 2.816 1 96.62 289 GLU A N 1
ATOM 2293 C CA . GLU A 1 289 ? -25.266 13.188 2.598 1 96.62 289 GLU A CA 1
ATOM 2294 C C . GLU A 1 289 ? -24.016 13.078 1.72 1 96.62 289 GLU A C 1
ATOM 2296 O O . GLU A 1 289 ? -24 12.328 0.741 1 96.62 289 GLU A O 1
ATOM 2301 N N . LYS A 1 290 ? -23.094 13.961 1.931 1 97.62 290 LYS A N 1
ATOM 2302 C CA . LYS A 1 290 ? -21.781 13.969 1.296 1 97.62 290 LYS A CA 1
ATOM 2303 C C . LYS A 1 290 ? -20.656 13.898 2.336 1 97.62 290 LYS A C 1
ATOM 2305 O O . LYS A 1 290 ? -20.828 14.391 3.457 1 97.62 290 LYS A O 1
ATOM 2310 N N . PRO A 1 291 ? -19.516 13.328 1.984 1 98.69 291 PRO A N 1
ATOM 2311 C CA . PRO A 1 291 ? -19.078 12.789 0.695 1 98.69 291 PRO A CA 1
ATOM 2312 C C . PRO A 1 291 ? -19.688 11.422 0.389 1 98.69 291 PRO A C 1
ATOM 2314 O O . PRO A 1 291 ? -20.375 10.844 1.234 1 98.69 291 PRO A O 1
ATOM 2317 N N . ASP A 1 292 ? -19.422 10.922 -0.885 1 98.88 292 ASP A N 1
ATOM 2318 C CA . ASP A 1 292 ? -19.906 9.617 -1.317 1 98.88 292 ASP A CA 1
ATOM 2319 C C . ASP A 1 292 ? -18.922 8.508 -0.941 1 98.88 292 ASP A C 1
ATOM 2321 O O . ASP A 1 292 ? -19.312 7.344 -0.814 1 98.88 292 ASP A O 1
ATOM 2325 N N . ILE A 1 293 ? -17.688 8.805 -0.895 1 98.94 293 ILE A N 1
ATOM 2326 C CA . ILE A 1 293 ? -16.609 7.906 -0.511 1 98.94 293 ILE A CA 1
ATOM 2327 C C . ILE A 1 293 ? -15.703 8.594 0.502 1 98.94 293 ILE A C 1
ATOM 2329 O O . ILE A 1 293 ? -15.375 9.773 0.35 1 98.94 293 ILE A O 1
ATOM 2333 N N . LEU A 1 294 ? -15.328 7.879 1.572 1 98.94 294 LEU A N 1
ATOM 2334 C CA . LEU A 1 294 ? -14.453 8.367 2.635 1 98.94 294 LEU A CA 1
ATOM 2335 C C . LEU A 1 294 ? -13.219 7.488 2.762 1 98.94 294 LEU A C 1
ATOM 2337 O O . LEU A 1 294 ? -13.32 6.262 2.791 1 98.94 294 LEU A O 1
ATOM 2341 N N . CYS A 1 295 ? -12.07 8.086 2.768 1 98.94 295 CYS A N 1
ATOM 2342 C CA . CYS A 1 295 ? -10.828 7.359 2.961 1 98.94 295 CYS A CA 1
ATOM 2343 C C . CYS A 1 295 ? -10.25 7.621 4.348 1 98.94 295 CYS A C 1
ATOM 2345 O O . CYS A 1 295 ? -10.156 8.773 4.781 1 98.94 295 CYS A O 1
ATOM 2347 N N . LEU A 1 296 ? -9.922 6.578 5.047 1 98.81 296 LEU A N 1
ATOM 2348 C CA . LEU A 1 296 ? -9.312 6.637 6.375 1 98.81 296 LEU A CA 1
ATOM 2349 C C . LEU A 1 296 ? -7.984 5.887 6.395 1 98.81 296 LEU A C 1
ATOM 2351 O O . LEU A 1 296 ? -7.738 5.027 5.547 1 98.81 296 LEU A O 1
ATOM 2355 N N . GLY A 1 297 ? -7.16 6.152 7.336 1 98.38 297 GLY A N 1
ATOM 2356 C CA . GLY A 1 297 ? -5.879 5.5 7.539 1 98.38 297 GLY A CA 1
ATOM 2357 C C . GLY A 1 297 ? -5.117 6.035 8.742 1 98.38 297 GLY A C 1
ATOM 2358 O O . GLY A 1 297 ? -5.723 6.406 9.75 1 98.38 297 GLY A O 1
ATOM 2359 N N . LYS A 1 298 ? -3.846 5.965 8.727 1 97.94 298 LYS A N 1
ATOM 2360 C CA . LYS A 1 298 ? -2.902 6.484 9.711 1 97.94 298 LYS A CA 1
ATOM 2361 C C . LYS A 1 298 ? -3.326 6.109 11.125 1 97.94 298 LYS A C 1
ATOM 2363 O O . LYS A 1 298 ? -2.996 5.027 11.609 1 97.94 298 LYS A O 1
ATOM 2368 N N . GLY A 1 299 ? -4.137 6.871 11.781 1 97.88 299 GLY A N 1
ATOM 2369 C CA . GLY A 1 299 ? -4.434 6.777 13.203 1 97.88 299 GLY A CA 1
ATOM 2370 C C . GLY A 1 299 ? -5.418 5.672 13.531 1 97.88 299 GLY A C 1
ATOM 2371 O O . GLY A 1 299 ? -5.578 5.305 14.695 1 97.88 299 GLY A O 1
ATOM 2372 N N . ILE A 1 300 ? -5.953 4.941 12.547 1 98.38 300 ILE A N 1
ATOM 2373 C CA . ILE A 1 300 ? -7.074 4.031 12.766 1 98.38 300 ILE A CA 1
ATOM 2374 C C . ILE A 1 300 ? -6.578 2.766 13.461 1 98.38 300 ILE A C 1
ATOM 2376 O O . ILE A 1 300 ? -7.375 1.976 13.969 1 98.38 300 ILE A O 1
ATOM 2380 N N . THR A 1 301 ? -5.277 2.57 13.547 1 98.44 301 THR A N 1
ATOM 2381 C CA . THR A 1 301 ? -4.707 1.459 14.297 1 98.44 301 THR A CA 1
ATOM 2382 C C . THR A 1 301 ? -3.953 1.965 15.523 1 98.44 301 THR A C 1
ATOM 2384 O O . THR A 1 301 ? -3.129 1.245 16.094 1 98.44 301 THR A O 1
ATOM 2387 N N . GLY A 1 302 ? -4.113 3.227 15.836 1 98 302 GLY A N 1
ATOM 2388 C CA . GLY A 1 302 ? -3.377 3.844 16.922 1 98 302 GLY A CA 1
ATOM 2389 C C . GLY A 1 302 ? -1.94 4.172 16.562 1 98 302 GLY A C 1
ATOM 2390 O O . GLY A 1 302 ? -1.137 4.512 17.438 1 98 302 GLY A O 1
ATOM 2391 N N . GLY A 1 303 ? -1.613 4.016 15.328 1 97.56 303 GLY A N 1
ATOM 2392 C CA . GLY A 1 303 ? -0.27 4.309 14.852 1 97.56 303 GLY A CA 1
ATOM 2393 C C . GLY A 1 303 ? 0.672 3.123 14.961 1 97.56 303 GLY A C 1
ATOM 2394 O O . GLY A 1 303 ? 1.894 3.293 14.945 1 97.56 303 GLY A O 1
ATOM 2395 N N . TYR A 1 304 ? 0.125 1.893 15.008 1 98.06 304 TYR A N 1
ATOM 2396 C CA . TYR A 1 304 ? 0.971 0.731 15.258 1 98.06 304 TYR A CA 1
ATOM 2397 C C . TYR A 1 304 ? 1.238 -0.036 13.969 1 98.06 304 TYR A C 1
ATOM 2399 O O . TYR A 1 304 ? 2.355 -0.506 13.734 1 98.06 304 TYR A O 1
ATOM 2407 N N . LEU A 1 305 ? 0.212 -0.168 13.148 1 98.69 305 LEU A N 1
ATOM 2408 C CA . LEU A 1 305 ? 0.3 -0.993 11.945 1 98.69 305 LEU A CA 1
ATOM 2409 C C . LEU A 1 305 ? -0.4 -0.318 10.773 1 98.69 305 LEU A C 1
ATOM 2411 O O . LEU A 1 305 ? -1.265 0.539 10.969 1 98.69 305 LEU A O 1
ATOM 2415 N N . PRO A 1 306 ? 0.024 -0.693 9.57 1 98.44 306 PRO A N 1
ATOM 2416 C CA . PRO A 1 306 ? -0.587 -0.066 8.391 1 98.44 306 PRO A CA 1
ATOM 2417 C C . PRO A 1 306 ? -1.982 -0.609 8.094 1 98.44 306 PRO A C 1
ATOM 2419 O O . PRO A 1 306 ? -2.156 -1.819 7.93 1 98.44 306 PRO A O 1
ATOM 2422 N N . LEU A 1 307 ? -2.965 0.249 8.031 1 98.62 307 LEU A N 1
ATOM 2423 C CA . LEU A 1 307 ? -4.34 -0.045 7.645 1 98.62 307 LEU A CA 1
ATOM 2424 C C . LEU A 1 307 ? -5 1.176 7.016 1 98.62 307 LEU A C 1
ATOM 2426 O O . LEU A 1 307 ? -4.766 2.307 7.445 1 98.62 307 LEU A O 1
ATOM 2430 N N . ALA A 1 308 ? -5.758 0.915 6.027 1 98.81 308 ALA A N 1
ATOM 2431 C CA . ALA A 1 308 ? -6.637 1.963 5.512 1 98.81 308 ALA A CA 1
ATOM 2432 C C . ALA A 1 308 ? -8.016 1.406 5.18 1 98.81 308 ALA A C 1
ATOM 2434 O O . ALA A 1 308 ? -8.172 0.201 4.969 1 98.81 308 ALA A O 1
ATOM 2435 N N . LEU A 1 309 ? -8.992 2.213 5.277 1 98.88 309 LEU A N 1
ATOM 2436 C CA . LEU A 1 309 ? -10.375 1.892 4.945 1 98.88 309 LEU A CA 1
ATOM 2437 C C . LEU A 1 309 ? -10.914 2.84 3.881 1 98.88 309 LEU A C 1
ATOM 2439 O O . LEU A 1 309 ? -10.656 4.043 3.926 1 98.88 309 LEU A O 1
ATOM 2443 N N . THR A 1 310 ? -11.516 2.33 2.916 1 98.94 310 THR A N 1
ATOM 2444 C CA . THR A 1 310 ? -12.352 3.074 1.983 1 98.94 310 THR A CA 1
ATOM 2445 C C . THR A 1 310 ? -13.828 2.771 2.229 1 98.94 310 THR A C 1
ATOM 2447 O O . THR A 1 310 ? -14.281 1.644 2.02 1 98.94 310 THR A O 1
ATOM 2450 N N . LEU A 1 311 ? -14.523 3.725 2.781 1 98.94 311 LEU A N 1
ATOM 2451 C CA . LEU A 1 311 ? -15.953 3.566 3.062 1 98.94 311 LEU A CA 1
ATOM 2452 C C . LEU A 1 311 ? -16.797 4.129 1.925 1 98.94 311 LEU A C 1
ATOM 2454 O O . LEU A 1 311 ? -16.484 5.188 1.376 1 98.94 311 LEU A O 1
ATOM 2458 N N . ALA A 1 312 ? -17.812 3.455 1.54 1 98.88 312 ALA A N 1
ATOM 2459 C CA . ALA A 1 312 ? -18.656 3.869 0.421 1 98.88 312 ALA A CA 1
ATOM 2460 C C . ALA A 1 312 ? -20.125 3.734 0.77 1 98.88 312 ALA A C 1
ATOM 2462 O O . ALA A 1 312 ? -20.484 3.008 1.699 1 98.88 312 ALA A O 1
ATOM 2463 N N . THR A 1 313 ? -20.984 4.449 0.063 1 98.81 313 THR A N 1
ATOM 2464 C CA . THR A 1 313 ? -22.438 4.379 0.2 1 98.81 313 THR A CA 1
ATOM 2465 C C . THR A 1 313 ? -23 3.148 -0.512 1 98.81 313 THR A C 1
ATOM 2467 O O . THR A 1 313 ? -22.328 2.574 -1.376 1 98.81 313 THR A O 1
ATOM 2470 N N . ASP A 1 314 ? -24.234 2.793 -0.132 1 98.5 314 ASP A N 1
ATOM 2471 C CA . ASP A 1 314 ? -24.922 1.717 -0.833 1 98.5 314 ASP A CA 1
ATOM 2472 C C . ASP A 1 314 ? -25.078 2.043 -2.316 1 98.5 314 ASP A C 1
ATOM 2474 O O . ASP A 1 314 ? -25.047 1.147 -3.162 1 98.5 314 ASP A O 1
ATOM 2478 N N . GLU A 1 315 ? -25.25 3.303 -2.611 1 98.31 315 GLU A N 1
ATOM 2479 C CA . GLU A 1 315 ? -25.438 3.713 -4 1 98.31 315 GLU A CA 1
ATOM 2480 C C . GLU A 1 315 ? -24.219 3.332 -4.852 1 98.31 315 GLU A C 1
ATOM 2482 O O . GLU A 1 315 ? -24.375 2.74 -5.922 1 98.31 315 GLU A O 1
ATOM 2487 N N . ILE A 1 316 ? -23.062 3.635 -4.383 1 98.69 316 ILE A N 1
ATOM 2488 C CA . ILE A 1 316 ? -21.844 3.299 -5.109 1 98.69 316 ILE A CA 1
ATOM 2489 C C . ILE A 1 316 ? -21.688 1.781 -5.195 1 98.69 316 ILE A C 1
ATOM 2491 O O . ILE A 1 316 ? -21.516 1.23 -6.285 1 98.69 316 ILE A O 1
ATOM 2495 N N . TYR A 1 317 ? -21.891 1.158 -4.102 1 98.69 317 TYR A N 1
ATOM 2496 C CA . TYR A 1 317 ? -21.688 -0.281 -3.977 1 98.69 317 TYR A CA 1
ATOM 2497 C C . TYR A 1 317 ? -22.641 -1.044 -4.898 1 98.69 317 TYR A C 1
ATOM 2499 O O . TYR A 1 317 ? -22.219 -1.987 -5.578 1 98.69 317 TYR A O 1
ATOM 2507 N N . ASN A 1 318 ? -23.828 -0.667 -4.973 1 98.56 318 ASN A N 1
ATOM 2508 C CA . ASN A 1 318 ? -24.859 -1.386 -5.707 1 98.56 318 ASN A CA 1
ATOM 2509 C C . ASN A 1 318 ? -24.594 -1.378 -7.207 1 98.56 318 ASN A C 1
ATOM 2511 O O . ASN A 1 318 ? -25.016 -2.281 -7.926 1 98.56 318 ASN A O 1
ATOM 2515 N N . ALA A 1 319 ? -23.859 -0.391 -7.664 1 98.38 319 ALA A N 1
ATOM 2516 C CA . ALA A 1 319 ? -23.547 -0.323 -9.086 1 98.38 319 ALA A CA 1
ATOM 2517 C C . ALA A 1 319 ? -22.625 -1.471 -9.492 1 98.38 319 ALA A C 1
ATOM 2519 O O . ALA A 1 319 ? -22.562 -1.845 -10.664 1 98.38 319 ALA A O 1
ATOM 2520 N N . PHE A 1 320 ? -21.938 -2.037 -8.523 1 98.44 320 PHE A N 1
ATOM 2521 C CA . PHE A 1 320 ? -20.938 -3.068 -8.797 1 98.44 320 PHE A CA 1
ATOM 2522 C C . PHE A 1 320 ? -21.547 -4.457 -8.68 1 98.44 320 PHE A C 1
ATOM 2524 O O . PHE A 1 320 ? -20.875 -5.465 -8.906 1 98.44 320 PHE A O 1
ATOM 2531 N N . LEU A 1 321 ? -22.812 -4.586 -8.312 1 98 321 LEU A N 1
ATOM 2532 C CA . LEU A 1 321 ? -23.484 -5.867 -8.164 1 98 321 LEU A CA 1
ATOM 2533 C C . LEU A 1 321 ? -24 -6.367 -9.516 1 98 321 LEU A C 1
ATOM 2535 O O . LEU A 1 321 ? -24.547 -5.59 -10.305 1 98 321 LEU A O 1
ATOM 2539 N N . GLY A 1 322 ? -23.766 -7.566 -9.82 1 96.12 322 GLY A N 1
ATOM 2540 C CA . GLY A 1 322 ? -24.219 -8.234 -11.031 1 96.12 322 GLY A CA 1
ATOM 2541 C C . GLY A 1 322 ? -23.938 -9.727 -11.031 1 96.12 322 GLY A C 1
ATOM 2542 O O . GLY A 1 322 ? -23.578 -10.297 -9.992 1 96.12 322 GLY A O 1
ATOM 2543 N N . SER A 1 323 ? -24.297 -10.367 -12.117 1 93.25 323 SER A N 1
ATOM 2544 C CA . SER A 1 323 ? -23.922 -11.773 -12.273 1 93.25 323 SER A CA 1
ATOM 2545 C C . SER A 1 323 ? -22.438 -11.93 -12.539 1 93.25 323 SER A C 1
ATOM 2547 O O . SER A 1 323 ? -21.766 -10.969 -12.93 1 93.25 323 SER A O 1
ATOM 2549 N N . PHE A 1 324 ? -21.984 -13.07 -12.297 1 89.19 324 PHE A N 1
ATOM 2550 C CA . PHE A 1 324 ? -20.562 -13.367 -12.453 1 89.19 324 PHE A CA 1
ATOM 2551 C C . PHE A 1 324 ? -20.078 -13.008 -13.859 1 89.19 324 PHE A C 1
ATOM 2553 O O . PHE A 1 324 ? -19 -12.453 -14.031 1 89.19 324 PHE A O 1
ATOM 2560 N N . ASP A 1 325 ? -20.875 -13.25 -14.828 1 89.94 325 ASP A N 1
ATOM 2561 C CA . ASP A 1 325 ? -20.469 -13.102 -16.219 1 89.94 325 ASP A CA 1
ATOM 2562 C C . ASP A 1 325 ? -20.531 -11.633 -16.656 1 89.94 325 ASP A C 1
ATOM 2564 O O . ASP A 1 325 ? -19.953 -11.258 -17.672 1 89.94 325 ASP A O 1
ATOM 2568 N N . GLU A 1 326 ? -21.203 -10.812 -15.859 1 92.12 326 GLU A N 1
ATOM 2569 C CA . GLU A 1 326 ? -21.281 -9.391 -16.172 1 92.12 326 GLU A CA 1
ATOM 2570 C C . GLU A 1 326 ? -19.984 -8.672 -15.805 1 92.12 326 GLU A C 1
ATOM 2572 O O . GLU A 1 326 ? -19.75 -7.547 -16.266 1 92.12 326 GLU A O 1
ATOM 2577 N N . CYS A 1 327 ? -19.125 -9.281 -14.938 1 91.94 327 CYS A N 1
ATOM 2578 C CA . CYS A 1 327 ? -17.812 -8.773 -14.57 1 91.94 327 CYS A CA 1
ATOM 2579 C C . CYS A 1 327 ? -17.906 -7.328 -14.078 1 91.94 327 CYS A C 1
ATOM 2581 O O . CYS A 1 327 ? -17.109 -6.48 -14.477 1 91.94 327 CYS A O 1
ATOM 2583 N N . LYS A 1 328 ? -18.938 -7.039 -13.195 1 94.56 328 LYS A N 1
ATOM 2584 C CA . LYS A 1 328 ? -19.156 -5.688 -12.688 1 94.56 328 LYS A CA 1
ATOM 2585 C C . LYS A 1 328 ? -18.359 -5.445 -11.406 1 94.56 328 LYS A C 1
ATOM 2587 O O . LYS A 1 328 ? -18.234 -4.305 -10.953 1 94.56 328 LYS A O 1
ATOM 2592 N N . GLN A 1 329 ? -17.828 -6.547 -10.828 1 95.31 329 GLN A N 1
ATOM 2593 C CA . GLN A 1 329 ? -17.156 -6.422 -9.547 1 95.31 329 GLN A CA 1
ATOM 2594 C C . GLN A 1 329 ? -15.914 -5.535 -9.672 1 95.31 329 GLN A C 1
ATOM 2596 O O . GLN A 1 329 ? -15.352 -5.387 -10.758 1 95.31 329 GLN A O 1
ATOM 2601 N N . LEU A 1 330 ? -15.492 -4.879 -8.609 1 96.88 330 LEU A N 1
ATOM 2602 C CA . LEU A 1 330 ? -14.25 -4.117 -8.562 1 96.88 330 LEU A CA 1
ATOM 2603 C C . LEU A 1 330 ? -13.039 -5.047 -8.586 1 96.88 330 LEU A C 1
ATOM 2605 O O . LEU A 1 330 ? -12.773 -5.754 -7.609 1 96.88 330 LEU A O 1
ATOM 2609 N N . PHE A 1 331 ? -12.312 -5.062 -9.703 1 95.25 331 PHE A N 1
ATOM 2610 C CA . PHE A 1 331 ? -11.109 -5.867 -9.828 1 95.25 331 PHE A CA 1
ATOM 2611 C C . PHE A 1 331 ? -9.914 -5.156 -9.203 1 95.25 331 PHE A C 1
ATOM 2613 O O . PHE A 1 331 ? -9.023 -4.68 -9.914 1 95.25 331 PHE A O 1
ATOM 2620 N N . HIS A 1 332 ? -9.914 -5.152 -7.918 1 96.94 332 HIS A N 1
ATOM 2621 C CA . HIS A 1 332 ? -8.867 -4.551 -7.105 1 96.94 332 HIS A CA 1
ATOM 2622 C C . HIS A 1 332 ? -8.68 -5.312 -5.797 1 96.94 332 HIS A C 1
ATOM 2624 O O . HIS A 1 332 ? -9.648 -5.773 -5.195 1 96.94 332 HIS A O 1
ATOM 2630 N N . GLY A 1 333 ? -7.461 -5.516 -5.477 1 95.94 333 GLY A N 1
ATOM 2631 C CA . GLY A 1 333 ? -7.227 -6.145 -4.184 1 95.94 333 GLY A CA 1
ATOM 2632 C C . GLY A 1 333 ? -5.754 -6.297 -3.855 1 95.94 333 GLY A C 1
ATOM 2633 O O . GLY A 1 333 ? -4.914 -6.344 -4.754 1 95.94 333 GLY A O 1
ATOM 2634 N N . HIS A 1 334 ? -5.484 -6.363 -2.592 1 95.94 334 HIS A N 1
ATOM 2635 C CA . HIS A 1 334 ? -4.145 -6.621 -2.08 1 95.94 334 HIS A CA 1
ATOM 2636 C C . HIS A 1 334 ? -4.113 -7.891 -1.236 1 95.94 334 HIS A C 1
ATOM 2638 O O . HIS A 1 334 ? -5.117 -8.258 -0.619 1 95.94 334 HIS A O 1
ATOM 2644 N N . THR A 1 335 ? -2.967 -8.445 -1.146 1 97.31 335 THR A N 1
ATOM 2645 C CA . THR A 1 335 ? -2.807 -9.734 -0.48 1 97.31 335 THR A CA 1
ATOM 2646 C C . THR A 1 335 ? -3.236 -9.648 0.981 1 97.31 335 THR A C 1
ATOM 2648 O O . THR A 1 335 ? -3.963 -10.516 1.474 1 97.31 335 THR A O 1
ATOM 2651 N N . TYR A 1 336 ? -2.949 -8.633 1.637 1 97.94 336 TYR A N 1
ATOM 2652 C CA . TYR A 1 336 ? -3.121 -8.578 3.084 1 97.94 336 TYR A CA 1
ATOM 2653 C C . TYR A 1 336 ? -4.34 -7.742 3.459 1 97.94 336 TYR A C 1
ATOM 2655 O O . TYR A 1 336 ? -4.484 -7.328 4.613 1 97.94 336 TYR A O 1
ATOM 2663 N N . ALA A 1 337 ? -5.207 -7.43 2.453 1 97.31 337 ALA A N 1
ATOM 2664 C CA . ALA A 1 337 ? -6.441 -6.723 2.773 1 97.31 337 ALA A CA 1
ATOM 2665 C C . ALA A 1 337 ? -7.211 -7.434 3.881 1 97.31 337 ALA A C 1
ATOM 2667 O O . ALA A 1 337 ? -7.398 -8.656 3.83 1 97.31 337 ALA A O 1
ATOM 2668 N N . GLY A 1 338 ? -7.605 -6.699 4.875 1 98 338 GLY A N 1
ATOM 2669 C CA . GLY A 1 338 ? -8.367 -7.281 5.965 1 98 338 GLY A CA 1
ATOM 2670 C C . GLY A 1 338 ? -7.531 -8.172 6.867 1 98 338 GLY A C 1
ATOM 2671 O O . GLY A 1 338 ? -8.047 -9.102 7.484 1 98 338 GLY A O 1
ATOM 2672 N N . ASN A 1 339 ? -6.238 -7.949 6.949 1 98.56 339 ASN A N 1
ATOM 2673 C CA . ASN A 1 339 ? -5.34 -8.734 7.793 1 98.56 339 ASN A CA 1
ATOM 2674 C C . ASN A 1 339 ? -5.84 -8.805 9.234 1 98.56 339 ASN A C 1
ATOM 2676 O O . ASN A 1 339 ? -6.164 -7.777 9.836 1 98.56 339 ASN A O 1
ATOM 2680 N N . GLN A 1 340 ? -5.855 -9.945 9.766 1 98.69 340 GLN A N 1
ATOM 2681 C CA . GLN A 1 340 ? -6.496 -10.195 11.055 1 98.69 340 GLN A CA 1
ATOM 2682 C C . GLN A 1 340 ? -5.754 -9.492 12.188 1 98.69 340 GLN A C 1
ATOM 2684 O O . GLN A 1 340 ? -6.375 -8.922 13.086 1 98.69 340 GLN A O 1
ATOM 2689 N N . ILE A 1 341 ? -4.434 -9.5 12.18 1 98.81 341 ILE A N 1
ATOM 2690 C CA . ILE A 1 341 ? -3.637 -8.852 13.211 1 98.81 341 ILE A CA 1
ATOM 2691 C C . ILE A 1 341 ? -3.877 -7.344 13.18 1 98.81 341 ILE A C 1
ATOM 2693 O O . ILE A 1 341 ? -4.082 -6.719 14.219 1 98.81 341 ILE A O 1
ATOM 2697 N N . ILE A 1 342 ? -3.867 -6.77 12.008 1 98.81 342 ILE A N 1
ATOM 2698 C CA . ILE A 1 342 ? -4.039 -5.332 11.812 1 98.81 342 ILE A CA 1
ATOM 2699 C C . ILE A 1 342 ? -5.449 -4.922 12.227 1 98.81 342 ILE A C 1
ATOM 2701 O O . ILE A 1 342 ? -5.633 -3.914 12.914 1 98.81 342 ILE A O 1
ATOM 2705 N N . CYS A 1 343 ? -6.434 -5.699 11.836 1 98.88 343 CYS A N 1
ATOM 2706 C CA . CYS A 1 343 ? -7.812 -5.414 12.219 1 98.88 343 CYS A CA 1
ATOM 2707 C C . CYS A 1 343 ? -7.984 -5.465 13.734 1 98.88 343 CYS A C 1
ATOM 2709 O O . CYS A 1 343 ? -8.727 -4.668 14.305 1 98.88 343 CYS A O 1
ATOM 2711 N N . ALA A 1 344 ? -7.309 -6.402 14.383 1 98.75 344 ALA A N 1
ATOM 2712 C CA . ALA A 1 344 ? -7.379 -6.492 15.844 1 98.75 344 ALA A CA 1
ATOM 2713 C C . ALA A 1 344 ? -6.84 -5.223 16.5 1 98.75 344 ALA A C 1
ATOM 2715 O O . ALA A 1 344 ? -7.406 -4.73 17.469 1 98.75 344 ALA A O 1
ATOM 2716 N N . SER A 1 345 ? -5.727 -4.742 15.977 1 98.69 345 SER A N 1
ATOM 2717 C CA . SER A 1 345 ? -5.176 -3.484 16.469 1 98.69 345 SER A CA 1
ATOM 2718 C C . SER A 1 345 ? -6.176 -2.342 16.312 1 98.69 345 SER A C 1
ATOM 2720 O O . SER A 1 345 ? -6.348 -1.525 17.219 1 98.69 345 SER A O 1
ATOM 2722 N N . ALA A 1 346 ? -6.84 -2.293 15.188 1 98.88 346 ALA A N 1
ATOM 2723 C CA . ALA A 1 346 ? -7.797 -1.234 14.883 1 98.88 346 ALA A CA 1
ATOM 2724 C C . ALA A 1 346 ? -9.039 -1.343 15.766 1 98.88 346 ALA A C 1
ATOM 2726 O O . ALA A 1 346 ? -9.617 -0.328 16.156 1 98.88 346 ALA A O 1
ATOM 2727 N N . ILE A 1 347 ? -9.492 -2.568 16.031 1 98.81 347 ILE A N 1
ATOM 2728 C CA . ILE A 1 347 ? -10.641 -2.779 16.906 1 98.81 347 ILE A CA 1
ATOM 2729 C C . ILE A 1 347 ? -10.336 -2.215 18.281 1 98.81 347 ILE A C 1
ATOM 2731 O O . ILE A 1 347 ? -11.156 -1.482 18.859 1 98.81 347 ILE A O 1
ATOM 2735 N N . GLU A 1 348 ? -9.172 -2.547 18.797 1 98.81 348 GLU A N 1
ATOM 2736 C CA . GLU A 1 348 ? -8.828 -2.045 20.125 1 98.81 348 GLU A CA 1
ATOM 2737 C C . GLU A 1 348 ? -8.672 -0.527 20.125 1 98.81 348 GLU A C 1
ATOM 2739 O O . GLU A 1 348 ? -9.031 0.145 21.094 1 98.81 348 GLU A O 1
ATOM 2744 N N . THR A 1 349 ? -8.109 0.023 19.047 1 98.75 349 THR A N 1
ATOM 2745 C CA . THR A 1 349 ? -8.023 1.472 18.891 1 98.75 349 THR A CA 1
ATOM 2746 C C . THR A 1 349 ? -9.414 2.102 18.953 1 98.75 349 THR A C 1
ATOM 2748 O O . THR A 1 349 ? -9.617 3.096 19.656 1 98.75 349 THR A O 1
ATOM 2751 N N . LEU A 1 350 ? -10.305 1.527 18.203 1 98.69 350 LEU A N 1
ATOM 2752 C CA . LEU A 1 350 ? -11.672 2.021 18.203 1 98.69 350 LEU A CA 1
ATOM 2753 C C . LEU A 1 350 ? -12.305 1.912 19.578 1 98.69 350 LEU A C 1
ATOM 2755 O O . LEU A 1 350 ? -13.055 2.795 20 1 98.69 350 LEU A O 1
ATOM 2759 N N . ASN A 1 351 ? -12.023 0.789 20.281 1 98.5 351 ASN A N 1
ATOM 2760 C CA . ASN A 1 351 ? -12.484 0.655 21.656 1 98.5 351 ASN A CA 1
ATOM 2761 C C . ASN A 1 351 ? -12.039 1.831 22.516 1 98.5 351 ASN A C 1
ATOM 2763 O O . ASN A 1 351 ? -12.844 2.424 23.234 1 98.5 351 ASN A O 1
ATOM 2767 N N . ILE A 1 352 ? -10.797 2.199 22.422 1 98.5 352 ILE A N 1
ATOM 2768 C CA . ILE A 1 352 ? -10.242 3.285 23.219 1 98.5 352 ILE A CA 1
ATOM 2769 C C . ILE A 1 352 ? -10.906 4.605 22.828 1 98.5 352 ILE A C 1
ATOM 2771 O O . ILE A 1 352 ? -11.297 5.391 23.703 1 98.5 352 ILE A O 1
ATOM 2775 N N . LEU A 1 353 ? -11.086 4.836 21.531 1 98.44 353 LEU A N 1
ATOM 2776 C CA . LEU A 1 353 ? -11.703 6.066 21.062 1 98.44 353 LEU A CA 1
ATOM 2777 C C . LEU A 1 353 ? -13.125 6.207 21.594 1 98.44 353 LEU A C 1
ATOM 2779 O O . LEU A 1 353 ? -13.516 7.285 22.047 1 98.44 353 LEU A O 1
ATOM 2783 N N . GLU A 1 354 ? -13.875 5.129 21.562 1 97.69 354 GLU A N 1
ATOM 2784 C CA . GLU A 1 354 ? -15.266 5.16 21.984 1 97.69 354 GLU A CA 1
ATOM 2785 C C . GLU A 1 354 ? -15.383 5.273 23.5 1 97.69 354 GLU A C 1
ATOM 2787 O O . GLU A 1 354 ? -16.234 6.004 24.016 1 97.69 354 GLU A O 1
ATOM 2792 N N . GLU A 1 355 ? -14.523 4.559 24.234 1 97.88 355 GLU A N 1
ATOM 2793 C CA . GLU A 1 355 ? -14.562 4.551 25.688 1 97.88 355 GLU A CA 1
ATOM 2794 C C . GLU A 1 355 ? -14.172 5.914 26.25 1 97.88 355 GLU A C 1
ATOM 2796 O O . GLU A 1 355 ? -14.695 6.332 27.297 1 97.88 355 GLU A O 1
ATOM 2801 N N . THR A 1 356 ? -13.273 6.605 25.547 1 97.69 356 THR A N 1
ATOM 2802 C CA . THR A 1 356 ? -12.703 7.82 26.125 1 97.69 356 THR A CA 1
ATOM 2803 C C . THR A 1 356 ? -13.312 9.055 25.469 1 97.69 356 THR A C 1
ATOM 2805 O O . THR A 1 356 ? -13.203 10.164 26 1 97.69 356 THR A O 1
ATOM 2808 N N . ASN A 1 357 ? -13.898 8.969 24.312 1 97.56 357 ASN A N 1
ATOM 2809 C CA . ASN A 1 357 ? -14.328 10.109 23.5 1 97.56 357 ASN A CA 1
ATOM 2810 C C . ASN A 1 357 ? -13.219 11.133 23.344 1 97.56 357 ASN A C 1
ATOM 2812 O O . ASN A 1 357 ? -13.469 12.344 23.359 1 97.56 357 ASN A O 1
ATOM 2816 N N . ILE A 1 358 ? -12.047 10.656 23.25 1 98.12 358 ILE A N 1
ATOM 2817 C CA . ILE A 1 358 ? -10.867 11.5 23.359 1 98.12 358 ILE A CA 1
ATOM 2818 C C . ILE A 1 358 ? -10.836 12.508 22.203 1 98.12 358 ILE A C 1
ATOM 2820 O O . ILE A 1 358 ? -10.359 13.633 22.375 1 98.12 358 ILE A O 1
ATOM 2824 N N . CYS A 1 359 ? -11.352 12.195 21.031 1 97.38 359 CYS A N 1
ATOM 2825 C CA . CYS A 1 359 ? -11.328 13.102 19.891 1 97.38 359 CYS A CA 1
ATOM 2826 C C . CYS A 1 359 ? -12.047 14.406 20.203 1 97.38 359 CYS A C 1
ATOM 2828 O O . CYS A 1 359 ? -11.695 15.461 19.672 1 97.38 359 CYS A O 1
ATOM 2830 N N . GLU A 1 360 ? -12.984 14.398 21.094 1 96.38 360 GLU A N 1
ATOM 2831 C CA . GLU A 1 360 ? -13.727 15.594 21.5 1 96.38 360 GLU A CA 1
ATOM 2832 C C . GLU A 1 360 ? -13.172 16.172 22.797 1 96.38 360 GLU A C 1
ATOM 2834 O O . GLU A 1 360 ? -13.172 17.391 23 1 96.38 360 GLU A O 1
ATOM 2839 N N . GLU A 1 361 ? -12.68 15.352 23.578 1 97.5 361 GLU A N 1
ATOM 2840 C CA . GLU A 1 361 ? -12.242 15.742 24.922 1 97.5 361 GLU A CA 1
ATOM 2841 C C . GLU A 1 361 ? -10.961 16.562 24.859 1 97.5 361 GLU A C 1
ATOM 2843 O O . GLU A 1 361 ? -10.617 17.25 25.828 1 97.5 361 GLU A O 1
ATOM 2848 N N . ILE A 1 362 ? -10.344 16.594 23.75 1 97.81 362 ILE A N 1
ATOM 2849 C CA . ILE A 1 362 ? -9.047 17.266 23.641 1 97.81 362 ILE A CA 1
ATOM 2850 C C . ILE A 1 362 ? -9.266 18.75 23.344 1 97.81 362 ILE A C 1
ATOM 2852 O O . ILE A 1 362 ? -8.305 19.516 23.266 1 97.81 362 ILE A O 1
ATOM 2856 N N . ARG A 1 363 ? -10.523 19.266 23.234 1 98.06 363 ARG A N 1
ATOM 2857 C CA . ARG A 1 363 ? -10.844 20.609 22.797 1 98.06 363 ARG A CA 1
ATOM 2858 C C . ARG A 1 363 ? -10.242 21.656 23.734 1 98.06 363 ARG A C 1
ATOM 2860 O O . ARG A 1 363 ? -9.672 22.656 23.266 1 98.06 363 ARG A O 1
ATOM 2867 N N . PRO A 1 364 ? -10.273 21.5 25.078 1 98.38 364 PRO A N 1
ATOM 2868 C CA . PRO A 1 364 ? -9.602 22.469 25.953 1 98.38 364 PRO A CA 1
ATOM 2869 C C . PRO A 1 364 ? -8.094 22.516 25.734 1 98.38 364 PRO A C 1
ATOM 2871 O O . PRO A 1 364 ? -7.496 23.594 25.766 1 98.38 364 PRO A O 1
ATOM 2874 N N . ASN A 1 365 ? -7.488 21.344 25.531 1 98.56 365 ASN A N 1
ATOM 2875 C CA . ASN A 1 365 ? -6.059 21.297 25.234 1 98.56 365 ASN A CA 1
ATOM 2876 C C . ASN A 1 365 ? -5.73 21.969 23.922 1 98.56 365 ASN A C 1
ATOM 2878 O O . ASN A 1 365 ? -4.684 22.609 23.781 1 98.56 365 ASN A O 1
ATOM 2882 N N . ILE A 1 366 ? -6.598 21.766 22.922 1 98.75 366 ILE A N 1
ATOM 2883 C CA . ILE A 1 366 ? -6.438 22.438 21.641 1 98.75 366 ILE A CA 1
ATOM 2884 C C . ILE A 1 366 ? -6.43 23.953 21.859 1 98.75 366 ILE A C 1
ATOM 2886 O O . ILE A 1 366 ? -5.574 24.656 21.312 1 98.75 366 ILE A O 1
ATOM 2890 N N . LYS A 1 367 ? -7.371 24.453 22.609 1 98.56 367 LYS A N 1
ATOM 2891 C CA . LYS A 1 367 ? -7.453 25.875 22.906 1 98.56 367 LYS A CA 1
ATOM 2892 C C . LYS A 1 367 ? -6.176 26.375 23.578 1 98.56 367 LYS A C 1
ATOM 2894 O O . LYS A 1 367 ? -5.641 27.422 23.203 1 98.56 367 LYS A O 1
ATOM 2899 N N . LEU A 1 368 ? -5.73 25.625 24.562 1 98.69 368 LEU A N 1
ATOM 2900 C CA . LEU A 1 368 ? -4.504 25.969 25.266 1 98.69 368 LEU A CA 1
ATOM 2901 C C . LEU A 1 368 ? -3.322 26.047 24.297 1 98.69 368 LEU A C 1
ATOM 2903 O O . LEU A 1 368 ? -2.533 26.984 24.359 1 98.69 368 LEU A O 1
ATOM 2907 N N . LEU A 1 369 ? -3.188 25.031 23.438 1 98.81 369 LEU A N 1
ATOM 2908 C CA . LEU A 1 369 ? -2.123 24.984 22.453 1 98.81 369 LEU A CA 1
ATOM 2909 C C . LEU A 1 369 ? -2.168 26.203 21.547 1 98.81 369 LEU A C 1
ATOM 2911 O O . LEU A 1 369 ? -1.146 26.859 21.328 1 98.81 369 LEU A O 1
ATOM 2915 N N . HIS A 1 370 ? -3.373 26.5 21.016 1 98.62 370 HIS A N 1
ATOM 2916 C CA . HIS A 1 370 ? -3.564 27.594 20.078 1 98.62 370 HIS A CA 1
ATOM 2917 C C . HIS A 1 370 ? -3.205 28.938 20.719 1 98.62 370 HIS A C 1
ATOM 2919 O O . HIS A 1 370 ? -2.521 29.75 20.094 1 98.62 370 HIS A O 1
ATOM 2925 N N . GLU A 1 371 ? -3.625 29.141 21.922 1 98.5 371 GLU A N 1
ATOM 2926 C CA . GLU A 1 371 ? -3.342 30.375 22.641 1 98.5 371 GLU A CA 1
ATOM 2927 C C . GLU A 1 371 ? -1.847 30.531 22.891 1 98.5 371 GLU A C 1
ATOM 2929 O O . GLU A 1 371 ? -1.293 31.625 22.719 1 98.5 371 GLU A O 1
ATOM 2934 N N . ASN A 1 372 ? -1.219 29.453 23.297 1 98.62 372 ASN A N 1
ATOM 2935 C CA . ASN A 1 372 ? 0.213 29.5 23.562 1 98.62 372 ASN A CA 1
ATOM 2936 C C . ASN A 1 372 ? 1.015 29.828 22.312 1 98.62 372 ASN A C 1
ATOM 2938 O O . ASN A 1 372 ? 2.059 30.484 22.391 1 98.62 372 ASN A O 1
ATOM 2942 N N . LEU A 1 373 ? 0.54 29.406 21.156 1 98.69 373 LEU A N 1
ATOM 2943 C CA . LEU A 1 373 ? 1.271 29.578 19.906 1 98.69 373 LEU A CA 1
ATOM 2944 C C . LEU A 1 373 ? 1.173 31.016 19.422 1 98.69 373 LEU A C 1
ATOM 2946 O O . LEU A 1 373 ? 1.983 31.453 18.594 1 98.69 373 LEU A O 1
ATOM 2950 N N . ASP A 1 374 ? 0.211 31.781 19.891 1 97.94 374 ASP A N 1
ATOM 2951 C CA . ASP A 1 374 ? -0.009 33.156 19.438 1 97.94 374 ASP A CA 1
ATOM 2952 C C . ASP A 1 374 ? 1.195 34.031 19.766 1 97.94 374 ASP A C 1
ATOM 2954 O O . ASP A 1 374 ? 1.474 35 19.047 1 97.94 374 ASP A O 1
ATOM 2958 N N . LYS A 1 375 ? 1.912 33.656 20.781 1 97.56 375 LYS A N 1
ATOM 2959 C CA . LYS A 1 375 ? 3.072 34.438 21.203 1 97.56 375 LYS A CA 1
ATOM 2960 C C . LYS A 1 375 ? 4.145 34.469 20.125 1 97.56 375 LYS A C 1
ATOM 2962 O O . LYS A 1 375 ? 4.938 35.406 20.047 1 97.56 375 LYS A O 1
ATOM 2967 N N . LEU A 1 376 ? 4.129 33.469 19.281 1 98.44 376 LEU A N 1
ATOM 2968 C CA . LEU A 1 376 ? 5.152 33.344 18.234 1 98.44 376 LEU A CA 1
ATOM 2969 C C . LEU A 1 376 ? 4.98 34.438 17.188 1 98.44 376 LEU A C 1
ATOM 2971 O O . LEU A 1 376 ? 5.902 34.719 16.406 1 98.44 376 LEU A O 1
ATOM 2975 N N . LYS A 1 377 ? 3.822 35.062 17.141 1 97 377 LYS A N 1
ATOM 2976 C CA . LYS A 1 377 ? 3.527 36.094 16.156 1 97 377 LYS A CA 1
ATOM 2977 C C . LYS A 1 377 ? 4.438 37.312 16.328 1 97 377 LYS A C 1
ATOM 2979 O O . LYS A 1 377 ? 4.594 38.125 15.414 1 97 377 LYS A O 1
ATOM 2984 N N . GLU A 1 378 ? 5.016 37.438 17.469 1 96.88 378 GLU A N 1
ATOM 2985 C CA . GLU A 1 378 ? 5.867 38.594 17.734 1 96.88 378 GLU A CA 1
ATOM 2986 C C . GLU A 1 378 ? 7.176 38.5 16.953 1 96.88 378 GLU A C 1
ATOM 2988 O O . GLU A 1 378 ? 7.852 39.531 16.75 1 96.88 378 GLU A O 1
ATOM 2993 N N . PHE A 1 379 ? 7.539 37.344 16.547 1 98.12 379 PHE A N 1
ATOM 2994 C CA . PHE A 1 379 ? 8.812 37.156 15.867 1 98.12 379 PHE A CA 1
ATOM 2995 C C . PHE A 1 379 ? 8.719 37.625 14.414 1 98.12 379 PHE A C 1
ATOM 2997 O O . PHE A 1 379 ? 7.762 37.312 13.711 1 98.12 379 PHE A O 1
ATOM 3004 N N . PRO A 1 380 ? 9.703 38.344 13.922 1 97 380 PRO A N 1
ATOM 3005 C CA . PRO A 1 380 ? 9.672 38.875 12.547 1 97 380 PRO A CA 1
ATOM 3006 C C . PRO A 1 380 ? 9.805 37.75 11.5 1 97 380 PRO A C 1
ATOM 3008 O O . PRO A 1 380 ? 9.438 37.938 10.344 1 97 380 PRO A O 1
ATOM 3011 N N . CYS A 1 381 ? 10.305 36.562 11.891 1 98.12 381 CYS A N 1
ATOM 3012 C CA . CYS A 1 381 ? 10.539 35.5 10.938 1 98.12 381 CYS A CA 1
ATOM 3013 C C . CYS A 1 381 ? 9.344 34.562 10.883 1 98.12 381 CYS A C 1
ATOM 3015 O O . CYS A 1 381 ? 9.336 33.594 10.094 1 98.12 381 CYS A O 1
ATOM 3017 N N . VAL A 1 382 ? 8.336 34.781 11.734 1 98.69 382 VAL A N 1
ATOM 3018 C CA . VAL A 1 382 ? 7.129 33.969 11.711 1 98.69 382 VAL A CA 1
ATOM 3019 C C . VAL A 1 382 ? 6.047 34.625 10.883 1 98.69 382 VAL A C 1
ATOM 3021 O O . VAL A 1 382 ? 5.473 35.656 11.305 1 98.69 382 VAL A O 1
ATOM 3024 N N . GLY A 1 383 ? 5.762 34.094 9.719 1 98.5 383 GLY A N 1
ATOM 3025 C CA . GLY A 1 383 ? 4.801 34.688 8.805 1 98.5 383 GLY A CA 1
ATOM 3026 C C . GLY A 1 383 ? 3.365 34.312 9.117 1 98.5 383 GLY A C 1
ATOM 3027 O O . GLY A 1 383 ? 2.475 35.156 9.078 1 98.5 383 GLY A O 1
ATOM 3028 N N . ASP A 1 384 ? 3.117 33.031 9.375 1 98.56 384 ASP A N 1
ATOM 3029 C CA . ASP A 1 384 ? 1.774 32.531 9.602 1 98.56 384 ASP A CA 1
ATOM 3030 C C . ASP A 1 384 ? 1.803 31.344 10.578 1 98.56 384 ASP A C 1
ATOM 3032 O O . ASP A 1 384 ? 2.777 30.594 10.617 1 98.56 384 ASP A O 1
ATOM 3036 N N . ILE A 1 385 ? 0.876 31.312 11.438 1 98.69 385 ILE A N 1
ATOM 3037 C CA . ILE A 1 385 ? 0.604 30.156 12.297 1 98.69 385 ILE A CA 1
ATOM 3038 C C . ILE A 1 385 ? -0.775 29.594 11.977 1 98.69 385 ILE A C 1
ATOM 3040 O O . ILE A 1 385 ? -1.797 30.172 12.359 1 98.69 385 ILE A O 1
ATOM 3044 N N . ARG A 1 386 ? -0.782 28.531 11.281 1 98.69 386 ARG A N 1
ATOM 3045 C CA . ARG A 1 386 ? -2.02 27.844 10.906 1 98.69 386 ARG A CA 1
ATOM 3046 C C . ARG A 1 386 ? -2.398 26.797 11.938 1 98.69 386 ARG A C 1
ATOM 3048 O O . ARG A 1 386 ? -1.612 25.891 12.219 1 98.69 386 ARG A O 1
ATOM 3055 N N . LYS A 1 387 ? -3.545 26.969 12.539 1 98.06 387 LYS A N 1
ATOM 3056 C CA . LYS A 1 387 ? -3.977 26.172 13.68 1 98.06 387 LYS A CA 1
ATOM 3057 C C . LYS A 1 387 ? -5.277 25.422 13.375 1 98.06 387 LYS A C 1
ATOM 3059 O O . LYS A 1 387 ? -6.309 26.062 13.117 1 98.06 387 LYS A O 1
ATOM 3064 N N . SER A 1 388 ? -5.246 24.109 13.281 1 98.06 388 SER A N 1
ATOM 3065 C CA . SER A 1 388 ? -6.418 23.25 13.102 1 98.06 388 SER A CA 1
ATOM 3066 C C . SER A 1 388 ? -6.363 22.047 14.031 1 98.06 388 SER A C 1
ATOM 3068 O O . SER A 1 388 ? -5.766 21.016 13.688 1 98.06 388 SER A O 1
ATOM 3070 N N . GLY A 1 389 ? -7.09 22.109 15.18 1 98.31 389 GLY A N 1
ATOM 3071 C CA . GLY A 1 389 ? -6.934 21.047 16.156 1 98.31 389 GLY A CA 1
ATOM 3072 C C . GLY A 1 389 ? -5.492 20.844 16.594 1 98.31 389 GLY A C 1
ATOM 3073 O O . GLY A 1 389 ? -4.812 21.797 16.969 1 98.31 389 GLY A O 1
ATOM 3074 N N . TYR A 1 390 ? -5.039 19.625 16.547 1 98.69 390 TYR A N 1
ATOM 3075 C CA . TYR A 1 390 ? -3.668 19.266 16.906 1 98.69 390 TYR A CA 1
ATOM 3076 C C . TYR A 1 390 ? -2.764 19.297 15.68 1 98.69 390 TYR A C 1
ATOM 3078 O O . TYR A 1 390 ? -1.639 18.781 15.719 1 98.69 390 TYR A O 1
ATOM 3086 N N . MET A 1 391 ? -3.264 19.828 14.555 1 98.75 391 MET A N 1
ATOM 3087 C CA . MET A 1 391 ? -2.469 20 13.336 1 98.75 391 MET A CA 1
ATOM 3088 C C . MET A 1 391 ? -2.045 21.453 13.156 1 98.75 391 MET A C 1
ATOM 3090 O O . MET A 1 391 ? -2.875 22.312 12.844 1 98.75 391 MET A O 1
ATOM 3094 N N . ILE A 1 392 ? -0.738 21.703 13.336 1 98.88 392 ILE A N 1
ATOM 3095 C CA . ILE A 1 392 ? -0.22 23.062 13.367 1 98.88 392 ILE A CA 1
ATOM 3096 C C . ILE A 1 392 ? 0.862 23.234 12.305 1 98.88 392 ILE A C 1
ATOM 3098 O O . ILE A 1 392 ? 1.691 22.344 12.109 1 98.88 392 ILE A O 1
ATOM 3102 N N . GLY A 1 393 ? 0.812 24.281 11.523 1 98.81 393 GLY A N 1
ATOM 3103 C CA . GLY A 1 393 ? 1.888 24.719 10.641 1 98.81 393 GLY A CA 1
ATOM 3104 C C . GLY A 1 393 ? 2.383 26.125 10.953 1 98.81 393 GLY A C 1
ATOM 3105 O O . GLY A 1 393 ? 1.602 27.078 10.961 1 98.81 393 GLY A O 1
ATOM 3106 N N . ILE A 1 394 ? 3.627 26.266 11.305 1 98.88 394 ILE A N 1
ATOM 3107 C CA . ILE A 1 394 ? 4.254 27.578 11.523 1 98.88 394 ILE A CA 1
ATOM 3108 C C . ILE A 1 394 ? 5.18 27.891 10.352 1 98.88 394 ILE A C 1
ATOM 3110 O O . ILE A 1 394 ? 6.254 27.312 10.219 1 98.88 394 ILE A O 1
ATOM 3114 N N . GLU A 1 395 ? 4.781 28.781 9.539 1 98.75 395 GLU A N 1
ATOM 3115 C CA . GLU A 1 395 ? 5.551 29.125 8.344 1 98.75 395 GLU A CA 1
ATOM 3116 C C . GLU A 1 395 ? 6.586 30.203 8.648 1 98.75 395 GLU A C 1
ATOM 3118 O O . GLU A 1 395 ? 6.238 31.297 9.125 1 98.75 395 GLU A O 1
ATOM 3123 N N . LEU A 1 396 ? 7.812 29.922 8.375 1 98.75 396 LEU A N 1
ATOM 3124 C CA . LEU A 1 396 ? 8.922 30.859 8.523 1 98.75 396 LEU A CA 1
ATOM 3125 C C . LEU A 1 396 ? 9.141 31.656 7.238 1 98.75 396 LEU A C 1
ATOM 3127 O O . LEU A 1 396 ? 9.047 31.094 6.141 1 98.75 396 LEU A O 1
ATOM 3131 N N . VAL A 1 397 ? 9.422 32.938 7.41 1 98.44 397 VAL A N 1
ATOM 3132 C CA . VAL A 1 397 ? 9.656 33.781 6.262 1 98.44 397 VAL A CA 1
ATOM 3133 C C . VAL A 1 397 ? 10.867 34.688 6.523 1 98.44 397 VAL A C 1
ATOM 3135 O O . VAL A 1 397 ? 11.227 34.938 7.676 1 98.44 397 VAL A O 1
ATOM 3138 N N . LYS A 1 398 ? 11.43 35.125 5.465 1 97.19 398 LYS A N 1
ATOM 3139 C CA . LYS A 1 398 ? 12.539 36.094 5.551 1 97.19 398 LYS A CA 1
ATOM 3140 C C . LYS A 1 398 ? 12.047 37.469 5.992 1 97.19 398 LYS A C 1
ATOM 3142 O O . LYS A 1 398 ? 12.75 38.156 6.723 1 97.19 398 LYS A O 1
ATOM 3147 N N . ASP A 1 399 ? 10.891 37.812 5.465 1 96 399 ASP A N 1
ATOM 3148 C CA . ASP A 1 399 ? 10.273 39.094 5.773 1 96 399 ASP A CA 1
ATOM 3149 C C . ASP A 1 399 ? 8.773 38.938 5.996 1 96 399 ASP A C 1
ATOM 3151 O O . ASP A 1 399 ? 8.039 38.562 5.082 1 96 399 ASP A O 1
ATOM 3155 N N . LYS A 1 400 ? 8.352 39.25 7.172 1 96.19 400 LYS A N 1
ATOM 3156 C CA . LYS A 1 400 ? 6.957 39.062 7.57 1 96.19 400 LYS A CA 1
ATOM 3157 C C . LYS A 1 400 ? 6.035 40.031 6.809 1 96.19 400 LYS A C 1
ATOM 3159 O O . LYS A 1 400 ? 4.93 39.625 6.426 1 96.19 400 LYS A O 1
ATOM 3164 N N . GLU A 1 401 ? 6.457 41.219 6.539 1 94.25 401 GLU A N 1
ATOM 3165 C CA . GLU A 1 401 ? 5.641 42.25 5.871 1 94.25 401 GLU A CA 1
ATOM 3166 C C . GLU A 1 401 ? 5.422 41.906 4.402 1 94.25 401 GLU A C 1
ATOM 3168 O O . GLU A 1 401 ? 4.301 42 3.895 1 94.25 401 GLU A O 1
ATOM 3173 N N . THR A 1 402 ? 6.461 41.469 3.709 1 95.94 402 THR A N 1
ATOM 3174 C CA . THR A 1 402 ? 6.359 41.125 2.295 1 95.94 402 THR A CA 1
ATOM 3175 C C . THR A 1 402 ? 5.988 39.656 2.117 1 95.94 402 THR A C 1
ATOM 3177 O O . THR A 1 402 ? 5.613 39.25 1.021 1 95.94 402 THR A O 1
ATOM 3180 N N . LYS A 1 403 ? 6.121 38.875 3.197 1 97.69 403 LYS A N 1
ATOM 3181 C CA . LYS A 1 403 ? 5.863 37.438 3.201 1 97.69 403 LYS A CA 1
ATOM 3182 C C . LYS A 1 403 ? 6.883 36.688 2.34 1 97.69 403 LYS A C 1
ATOM 3184 O O . LYS A 1 403 ? 6.609 35.594 1.855 1 97.69 403 LYS A O 1
ATOM 3189 N N . GLU A 1 404 ? 8.031 37.312 2.053 1 97.81 404 GLU A N 1
ATOM 3190 C CA . GLU A 1 404 ? 9.086 36.656 1.277 1 97.81 404 GLU A CA 1
ATOM 3191 C C . GLU A 1 404 ? 9.57 35.375 1.956 1 97.81 404 GLU A C 1
ATOM 3193 O O . GLU A 1 404 ? 9.992 35.406 3.115 1 97.81 404 GLU A O 1
ATOM 3198 N N . PRO A 1 405 ? 9.453 34.281 1.309 1 97.5 405 PRO A N 1
ATOM 3199 C CA . PRO A 1 405 ? 9.906 33.031 1.922 1 97.5 405 PRO A CA 1
ATOM 3200 C C . PRO A 1 405 ? 11.43 32.875 1.931 1 97.5 405 PRO A C 1
ATOM 3202 O O . PRO A 1 405 ? 12.109 33.531 1.127 1 97.5 405 PRO A O 1
ATOM 3205 N N . TYR A 1 406 ? 11.938 32.062 2.848 1 97.31 406 TYR A N 1
ATOM 3206 C CA . TYR A 1 406 ? 13.328 31.625 2.73 1 97.31 406 TYR A CA 1
ATOM 3207 C C . TYR A 1 406 ? 13.531 30.797 1.468 1 97.31 406 TYR A C 1
ATOM 3209 O O . TYR A 1 406 ? 12.617 30.094 1.027 1 97.31 406 TYR A O 1
ATOM 3217 N N . GLU A 1 407 ? 14.727 30.906 0.913 1 94.81 407 GLU A N 1
ATOM 3218 C CA . GLU A 1 407 ? 15.078 29.984 -0.161 1 94.81 407 GLU A CA 1
ATOM 3219 C C . GLU A 1 407 ? 15.07 28.547 0.33 1 94.81 407 GLU A C 1
ATOM 3221 O O . GLU A 1 407 ? 15.477 28.266 1.461 1 94.81 407 GLU A O 1
ATOM 3226 N N . TYR A 1 408 ? 14.656 27.703 -0.582 1 90.56 408 TYR 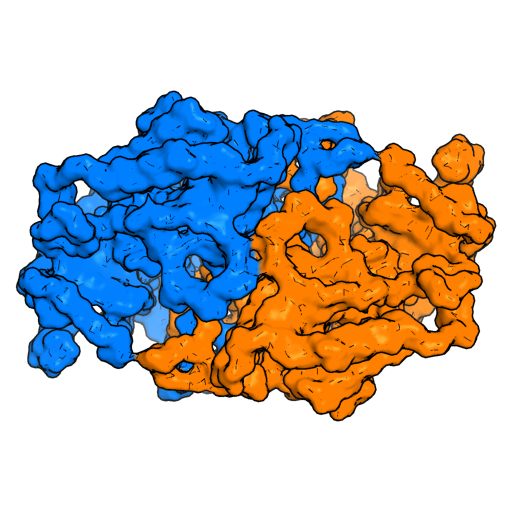A N 1
ATOM 3227 C CA . TYR A 1 408 ? 14.562 26.281 -0.24 1 90.56 408 TYR A CA 1
ATOM 3228 C C . TYR A 1 408 ? 15.883 25.766 0.304 1 90.56 408 TYR A C 1
ATOM 3230 O O . TYR A 1 408 ? 15.906 25 1.274 1 90.56 408 TYR A O 1
ATOM 3238 N N . SER A 1 409 ? 16.969 26.156 -0.256 1 92.06 409 SER A N 1
ATOM 3239 C CA . SER A 1 409 ? 18.297 25.672 0.089 1 92.06 409 SER A CA 1
ATOM 3240 C C . SER A 1 409 ? 18.719 26.172 1.469 1 92.06 409 SER A C 1
ATOM 3242 O O . SER A 1 409 ? 19.656 25.625 2.064 1 92.06 409 SER A O 1
ATOM 3244 N N . TYR A 1 410 ? 18 27.219 1.9 1 95.75 410 TYR A N 1
ATOM 3245 C CA . TYR A 1 410 ? 18.359 27.766 3.203 1 95.75 410 TYR A CA 1
ATOM 3246 C C . TYR A 1 410 ? 17.969 26.812 4.324 1 95.75 410 TYR A C 1
ATOM 3248 O O . TYR A 1 410 ? 18.547 26.859 5.418 1 95.75 410 TYR A O 1
ATOM 3256 N N . LYS A 1 411 ? 17 25.953 4.133 1 95.31 411 LYS A N 1
ATOM 3257 C CA . LYS A 1 411 ? 16.547 24.922 5.062 1 95.31 411 LYS A CA 1
ATOM 3258 C C . LYS A 1 411 ? 16.156 25.531 6.41 1 95.31 411 LYS A C 1
ATOM 3260 O O . LYS A 1 411 ? 16.578 25.031 7.457 1 95.31 411 LYS A O 1
ATOM 3265 N N . ALA A 1 412 ? 15.391 26.672 6.352 1 97.94 412 ALA A N 1
ATOM 3266 C CA . ALA A 1 412 ? 15 27.375 7.57 1 97.94 412 ALA A CA 1
ATOM 3267 C C . ALA A 1 412 ? 14.242 26.453 8.523 1 97.94 412 ALA A C 1
ATOM 3269 O O . ALA A 1 412 ? 14.492 26.469 9.727 1 97.94 412 ALA A O 1
ATOM 3270 N N . GLY A 1 413 ? 13.289 25.688 7.992 1 97.81 413 GLY A N 1
ATOM 3271 C CA . GLY A 1 413 ? 12.539 24.75 8.812 1 97.81 413 GLY A CA 1
ATOM 3272 C C . GLY A 1 413 ? 13.43 23.75 9.531 1 97.81 413 GLY A C 1
ATOM 3273 O O . GLY A 1 413 ? 13.242 23.484 10.719 1 97.81 413 GLY A O 1
ATOM 3274 N N . TYR A 1 414 ? 14.445 23.25 8.852 1 96.69 414 TYR A N 1
ATOM 3275 C CA . TYR A 1 414 ? 15.32 22.219 9.406 1 96.69 414 TYR A CA 1
ATOM 3276 C C . TYR A 1 414 ? 16.266 22.812 10.453 1 96.69 414 TYR A C 1
ATOM 3278 O O . TYR A 1 414 ? 16.656 22.125 11.398 1 96.69 414 TYR A O 1
ATOM 3286 N N . LYS A 1 415 ? 16.625 24.078 10.305 1 98.12 415 LYS A N 1
ATOM 3287 C CA . LYS A 1 415 ? 17.453 24.734 11.32 1 98.12 415 LYS A CA 1
ATOM 3288 C C . LYS A 1 415 ? 16.703 24.828 12.648 1 98.12 415 LYS A C 1
ATOM 3290 O O . LYS A 1 415 ? 17.266 24.547 13.703 1 98.12 415 LYS A O 1
ATOM 3295 N N . VAL A 1 416 ? 15.445 25.172 12.555 1 98.75 416 VAL A N 1
ATOM 3296 C CA . VAL A 1 416 ? 14.641 25.25 13.773 1 98.75 416 VAL A CA 1
ATOM 3297 C C . VAL A 1 416 ? 14.422 23.844 14.328 1 98.75 416 VAL A C 1
ATOM 3299 O O . VAL A 1 416 ? 14.5 23.625 15.539 1 98.75 416 VAL A O 1
ATOM 3302 N N . ALA A 1 417 ? 14.086 22.875 13.469 1 98.12 417 ALA A N 1
ATOM 3303 C CA . ALA A 1 417 ? 13.906 21.484 13.891 1 98.12 417 ALA A CA 1
ATOM 3304 C C . ALA A 1 417 ? 15.156 20.969 14.602 1 98.12 417 ALA A C 1
ATOM 3306 O O . ALA A 1 417 ? 15.047 20.219 15.578 1 98.12 417 ALA A O 1
ATOM 3307 N N . GLY A 1 418 ? 16.328 21.328 14.078 1 97.75 418 GLY A N 1
ATOM 3308 C CA . GLY A 1 418 ? 17.562 20.938 14.727 1 97.75 418 GLY A CA 1
ATOM 3309 C C . GLY A 1 418 ? 17.703 21.484 16.125 1 97.75 418 GLY A C 1
ATOM 3310 O O . GLY A 1 418 ? 18.125 20.766 17.047 1 97.75 418 GLY A O 1
ATOM 3311 N N . ARG A 1 419 ? 17.406 22.781 16.312 1 98.62 419 ARG A N 1
ATOM 3312 C CA . ARG A 1 419 ? 17.453 23.406 17.641 1 98.62 419 ARG A CA 1
ATOM 3313 C C . ARG A 1 419 ? 16.469 22.75 18.594 1 98.62 419 ARG A C 1
ATOM 3315 O O . ARG A 1 419 ? 16.766 22.516 19.766 1 98.62 419 ARG A O 1
ATOM 3322 N N . LEU A 1 420 ? 15.281 22.438 18.094 1 98.81 420 LEU A N 1
ATOM 3323 C CA . LEU A 1 420 ? 14.281 21.734 18.875 1 98.81 420 LEU A CA 1
ATOM 3324 C C . LEU A 1 420 ? 14.773 20.359 19.281 1 98.81 420 LEU A C 1
ATOM 3326 O O . LEU A 1 420 ? 14.562 19.922 20.422 1 98.81 420 LEU A O 1
ATOM 3330 N N . LEU A 1 421 ? 15.414 19.688 18.359 1 98.31 421 LEU A N 1
ATOM 3331 C CA . LEU A 1 421 ? 15.945 18.359 18.656 1 98.31 421 LEU A CA 1
ATOM 3332 C C . LEU A 1 421 ? 16.953 18.422 19.797 1 98.31 421 LEU A C 1
ATOM 3334 O O . LEU A 1 421 ? 16.984 17.531 20.656 1 98.31 421 LEU A O 1
ATOM 3338 N N . GLU A 1 422 ? 17.797 19.453 19.781 1 98.12 422 GLU A N 1
ATOM 3339 C CA . GLU A 1 422 ? 18.75 19.656 20.859 1 98.12 422 GLU A CA 1
ATOM 3340 C C . GLU A 1 422 ? 18.047 19.797 22.203 1 98.12 422 GLU A C 1
ATOM 3342 O O . GLU A 1 422 ? 18.609 19.438 23.25 1 98.12 422 GLU A O 1
ATOM 3347 N N . LYS A 1 423 ? 16.828 20.234 22.109 1 98.5 423 LYS A N 1
ATOM 3348 C CA . LYS A 1 423 ? 16.062 20.484 23.312 1 98.5 423 LYS A CA 1
ATOM 3349 C C . LYS A 1 423 ? 15.117 19.328 23.625 1 98.5 423 LYS A C 1
ATOM 3351 O O . LYS A 1 423 ? 14.273 19.422 24.516 1 98.5 423 LYS A O 1
ATOM 3356 N N . GLY A 1 424 ? 15.195 18.266 22.859 1 98.25 424 GLY A N 1
ATOM 3357 C CA . GLY A 1 424 ? 14.469 17.047 23.156 1 98.25 424 GLY A CA 1
ATOM 3358 C C . GLY A 1 424 ? 13.109 16.984 22.484 1 98.25 424 GLY A C 1
ATOM 3359 O O . GLY A 1 424 ? 12.211 16.266 22.938 1 98.25 424 GLY A O 1
ATOM 3360 N N . ILE A 1 425 ? 12.922 17.766 21.469 1 98.75 425 ILE A N 1
ATOM 3361 C CA . ILE A 1 425 ? 11.68 17.766 20.719 1 98.75 425 ILE A CA 1
ATOM 3362 C C . ILE A 1 425 ? 11.961 17.359 19.266 1 98.75 425 ILE A C 1
ATOM 3364 O O . ILE A 1 425 ? 12.758 18 18.578 1 98.75 425 ILE A O 1
ATOM 3368 N N . TYR A 1 426 ? 11.312 16.297 18.844 1 98.25 426 TYR A N 1
ATOM 3369 C CA . TYR A 1 426 ? 11.477 15.836 17.469 1 98.25 426 TYR A CA 1
ATOM 3370 C C . TYR A 1 426 ? 10.328 16.312 16.594 1 98.25 426 TYR A C 1
ATOM 3372 O O . TYR A 1 426 ? 9.156 16.062 16.891 1 98.25 426 TYR A O 1
ATOM 3380 N N . ILE A 1 427 ? 10.633 17.016 15.5 1 98.06 427 ILE A N 1
ATOM 3381 C CA . ILE A 1 427 ? 9.672 17.359 14.461 1 98.06 427 ILE A CA 1
ATOM 3382 C C . ILE A 1 427 ? 10.305 17.156 13.086 1 98.06 427 ILE A C 1
ATOM 3384 O O . ILE A 1 427 ? 11.523 16.984 12.977 1 98.06 427 ILE A O 1
ATOM 3388 N N . ARG A 1 428 ? 9.492 17.109 12.078 1 96.31 428 ARG A N 1
ATOM 3389 C CA . ARG A 1 428 ? 9.914 17.125 10.68 1 96.31 428 ARG A CA 1
ATOM 3390 C C . ARG A 1 428 ? 9.195 18.234 9.906 1 96.31 428 ARG A C 1
ATOM 3392 O O . ARG A 1 428 ? 7.984 18.156 9.695 1 96.31 428 ARG A O 1
ATOM 3399 N N . PRO A 1 429 ? 9.93 19.219 9.523 1 96.88 429 PRO A N 1
ATOM 3400 C CA . PRO A 1 429 ? 9.297 20.312 8.773 1 96.88 429 PRO A CA 1
ATOM 3401 C C . PRO A 1 429 ? 9.031 19.953 7.316 1 96.88 429 PRO A C 1
ATOM 3403 O O . PRO A 1 429 ? 9.539 18.938 6.824 1 96.88 429 PRO A O 1
ATOM 3406 N N . ILE A 1 430 ? 8.227 20.688 6.668 1 94.81 430 ILE A N 1
ATOM 3407 C CA . ILE A 1 430 ? 8.062 20.703 5.219 1 94.81 430 ILE A CA 1
ATOM 3408 C C . ILE A 1 430 ? 8.469 22.062 4.664 1 94.81 430 ILE A C 1
ATOM 3410 O O . ILE A 1 430 ? 7.766 23.062 4.855 1 94.81 430 ILE A O 1
ATOM 3414 N N . GLY A 1 431 ? 9.594 22.078 4.062 1 93.44 431 GLY A N 1
ATOM 3415 C CA . GLY A 1 431 ? 10.133 23.359 3.619 1 93.44 431 GLY A CA 1
ATOM 3416 C C . GLY A 1 431 ? 10.328 24.344 4.754 1 93.44 431 GLY A C 1
ATOM 3417 O O . GLY A 1 431 ? 10.992 24.031 5.746 1 93.44 431 GLY A O 1
ATOM 3418 N N . ASN A 1 432 ? 9.672 25.484 4.582 1 97.19 432 ASN A N 1
ATOM 3419 C CA . ASN A 1 432 ? 9.797 26.578 5.555 1 97.19 432 ASN A CA 1
ATOM 3420 C C . ASN A 1 432 ? 8.719 26.484 6.629 1 97.19 432 ASN A C 1
ATOM 3422 O O . ASN A 1 432 ? 8.57 27.391 7.445 1 97.19 432 ASN A O 1
ATOM 3426 N N . THR A 1 433 ? 8 25.391 6.66 1 98.38 433 THR A N 1
ATOM 3427 C CA . THR A 1 433 ? 6.902 25.281 7.617 1 98.38 433 THR A CA 1
ATOM 3428 C C . THR A 1 433 ? 7.223 24.25 8.688 1 98.38 433 THR A C 1
ATOM 3430 O O . THR A 1 433 ? 7.473 23.078 8.375 1 98.38 433 THR A O 1
ATOM 3433 N N . LEU A 1 434 ? 7.266 24.688 9.953 1 98.81 434 LEU A N 1
ATOM 3434 C CA . LEU A 1 434 ? 7.328 23.766 11.078 1 98.81 434 LEU A CA 1
ATOM 3435 C C . LEU A 1 434 ? 5.992 23.047 11.266 1 98.81 434 LEU A C 1
ATOM 3437 O O . LEU A 1 434 ? 4.949 23.703 11.383 1 98.81 434 LEU A O 1
ATOM 3441 N N . ILE A 1 435 ? 6.043 21.781 11.266 1 98.69 435 ILE A N 1
ATOM 3442 C CA . ILE A 1 435 ? 4.832 20.984 11.352 1 98.69 435 ILE A CA 1
ATOM 3443 C C . ILE A 1 435 ? 4.734 20.328 12.727 1 98.69 435 ILE A C 1
ATOM 3445 O O . ILE A 1 435 ? 5.699 19.734 13.211 1 98.69 435 ILE A O 1
ATOM 3449 N N . PHE A 1 436 ? 3.59 20.453 13.344 1 98.75 436 PHE A N 1
ATOM 3450 C CA . PHE A 1 436 ? 3.264 19.75 14.578 1 98.75 436 PHE A CA 1
ATOM 3451 C C . PHE A 1 436 ? 1.933 19.031 14.461 1 98.75 436 PHE A C 1
ATOM 3453 O O . PHE A 1 436 ? 0.929 19.609 14.047 1 98.75 436 PHE A O 1
ATOM 3460 N N . VAL A 1 437 ? 1.898 17.766 14.672 1 98.69 437 VAL A N 1
ATOM 3461 C CA . VAL A 1 437 ? 0.721 16.922 14.805 1 98.69 437 VAL A CA 1
ATOM 3462 C C . VAL A 1 437 ? 0.821 16.094 16.078 1 98.69 437 VAL A C 1
ATOM 3464 O O . VAL A 1 437 ? 1.531 15.086 16.125 1 98.69 437 VAL A O 1
ATOM 3467 N N . LEU A 1 438 ? 0.124 16.453 17.062 1 98.62 438 LEU A N 1
ATOM 3468 C CA . LEU A 1 438 ? 0.385 15.961 18.422 1 98.62 438 LEU A CA 1
ATOM 3469 C C . LEU A 1 438 ? -0.438 14.711 18.719 1 98.62 438 LEU A C 1
ATOM 3471 O O . LEU A 1 438 ? -1.516 14.523 18.156 1 98.62 438 LEU A O 1
ATOM 3475 N N . PRO A 1 439 ? 0.102 13.805 19.578 1 98.31 439 PRO A N 1
ATOM 3476 C CA . PRO A 1 439 ? -0.736 12.695 20.047 1 98.31 439 PRO A CA 1
ATOM 3477 C C . PRO A 1 439 ? -1.951 13.164 20.828 1 98.31 439 PRO A C 1
ATOM 3479 O O . PRO A 1 439 ? -1.879 14.18 21.547 1 98.31 439 PRO A O 1
ATOM 3482 N N . LEU A 1 440 ? -2.982 12.398 20.812 1 98.56 440 LEU A N 1
ATOM 3483 C CA . LEU A 1 440 ? -4.234 12.805 21.438 1 98.56 440 LEU A CA 1
ATOM 3484 C C . LEU A 1 440 ? -4.094 12.852 22.953 1 98.56 440 LEU A C 1
ATOM 3486 O O . LEU A 1 440 ? -4.812 13.602 23.625 1 98.56 440 LEU A O 1
ATOM 3490 N N . ILE A 1 441 ? -3.1 12.203 23.516 1 98.25 441 ILE A N 1
ATOM 3491 C CA . ILE A 1 441 ? -3.021 12.023 24.969 1 98.25 441 ILE A CA 1
ATOM 3492 C C . ILE A 1 441 ? -2.094 13.07 25.562 1 98.25 441 ILE A C 1
ATOM 3494 O O . ILE A 1 441 ? -1.778 13.023 26.766 1 98.25 441 ILE A O 1
ATOM 3498 N N . ILE A 1 442 ? -1.583 14 24.75 1 98.62 442 ILE A N 1
ATOM 3499 C CA . ILE A 1 442 ? -0.652 15 25.266 1 98.62 442 ILE A CA 1
ATOM 3500 C C . ILE A 1 442 ? -1.309 15.773 26.406 1 98.62 442 ILE A C 1
ATOM 3502 O O . ILE A 1 442 ? -2.492 16.109 26.328 1 98.62 442 ILE A O 1
ATOM 3506 N N . LYS A 1 443 ? -0.577 16.109 27.422 1 98.31 443 LYS A N 1
ATOM 3507 C CA . LYS A 1 443 ? -1.088 16.781 28.609 1 98.31 443 LYS A CA 1
ATOM 3508 C C . LYS A 1 443 ? -0.825 18.281 28.547 1 98.31 443 LYS A C 1
ATOM 3510 O O . LYS A 1 443 ? 0.056 18.734 27.812 1 98.31 443 LYS A O 1
ATOM 3515 N N . PRO A 1 444 ? -1.626 19 29.359 1 98.56 444 PRO A N 1
ATOM 3516 C CA . PRO A 1 444 ? -1.458 20.469 29.359 1 98.56 444 PRO A CA 1
ATOM 3517 C C . PRO A 1 444 ? -0.026 20.891 29.672 1 98.56 444 PRO A C 1
ATOM 3519 O O . PRO A 1 444 ? 0.496 21.812 29.047 1 98.56 444 PRO A O 1
ATOM 3522 N N . GLU A 1 445 ? 0.62 20.188 30.594 1 98.62 445 GLU A N 1
ATOM 3523 C CA . GLU A 1 445 ? 1.988 20.547 30.953 1 98.62 445 GLU A CA 1
ATOM 3524 C C . GLU A 1 445 ? 2.955 20.281 29.812 1 98.62 445 GLU A C 1
ATOM 3526 O O . GLU A 1 445 ? 3.93 21.016 29.625 1 98.62 445 GLU A O 1
ATOM 3531 N N . GLU A 1 446 ? 2.699 19.234 29.078 1 98.69 446 GLU A N 1
ATOM 3532 C CA . GLU A 1 446 ? 3.514 18.906 27.906 1 98.69 446 GLU A CA 1
ATOM 3533 C C . GLU A 1 446 ? 3.299 19.906 26.781 1 98.69 446 GLU A C 1
ATOM 3535 O O . GLU A 1 446 ? 4.234 20.25 26.062 1 98.69 446 GLU A O 1
ATOM 3540 N N . ILE A 1 447 ? 2.088 20.391 26.625 1 98.81 447 ILE A N 1
ATOM 3541 C CA . ILE A 1 447 ? 1.771 21.422 25.656 1 98.81 447 ILE A CA 1
ATOM 3542 C C . ILE A 1 447 ? 2.543 22.703 26 1 98.81 447 ILE A C 1
ATOM 3544 O O . ILE A 1 447 ? 3.125 23.344 25.125 1 98.81 447 ILE A O 1
ATOM 3548 N N . LYS A 1 448 ? 2.572 23.062 27.266 1 98.62 448 LYS A N 1
ATOM 3549 C CA . LYS A 1 448 ? 3.312 24.234 27.719 1 98.62 448 LYS A CA 1
ATOM 3550 C C . LYS A 1 448 ? 4.805 24.078 27.438 1 98.62 448 LYS A C 1
ATOM 3552 O O . LYS A 1 448 ? 5.445 25 26.938 1 98.62 448 LYS A O 1
ATOM 3557 N N . LEU A 1 449 ? 5.297 22.938 27.781 1 98.69 449 LEU A N 1
ATOM 3558 C CA . LEU A 1 449 ? 6.707 22.656 27.531 1 98.69 449 LEU A CA 1
ATOM 3559 C C . LEU A 1 449 ? 7.031 22.781 26.047 1 98.69 449 LEU A C 1
ATOM 3561 O O . LEU A 1 449 ? 8.031 23.391 25.672 1 98.69 449 LEU A O 1
ATOM 3565 N N . LEU A 1 450 ? 6.219 22.172 25.203 1 98.88 450 LEU A N 1
ATOM 3566 C CA . LEU A 1 450 ? 6.418 22.203 23.75 1 98.88 450 LEU A CA 1
ATOM 3567 C C . LEU A 1 450 ? 6.441 23.625 23.234 1 98.88 450 LEU A C 1
ATOM 3569 O O . LEU A 1 450 ? 7.359 24.016 22.516 1 98.88 450 LEU A O 1
ATOM 3573 N N . THR A 1 451 ? 5.457 24.422 23.578 1 98.75 451 THR A N 1
ATOM 3574 C CA . THR A 1 451 ? 5.332 25.766 23.047 1 98.75 451 THR A CA 1
ATOM 3575 C C . THR A 1 451 ? 6.457 26.656 23.578 1 98.75 451 THR A C 1
ATOM 3577 O O . THR A 1 451 ? 6.938 27.547 22.859 1 98.75 451 THR A O 1
ATOM 3580 N N . GLU A 1 452 ? 6.859 26.406 24.797 1 98.69 452 GLU A N 1
ATOM 3581 C CA . GLU A 1 452 ? 8 27.125 25.359 1 98.69 452 GLU A CA 1
ATOM 3582 C C . GLU A 1 452 ? 9.281 26.828 24.578 1 98.69 452 GLU A C 1
ATOM 3584 O O . GLU A 1 452 ? 10.055 27.734 24.266 1 98.69 452 GLU A O 1
ATOM 3589 N N . LYS A 1 453 ? 9.5 25.562 24.281 1 98.81 453 LYS A N 1
ATOM 3590 C CA . LYS A 1 453 ? 10.703 25.156 23.562 1 98.81 453 LYS A CA 1
ATOM 3591 C C . LYS A 1 453 ? 10.688 25.688 22.125 1 98.81 453 LYS A C 1
ATOM 3593 O O . LYS A 1 453 ? 11.742 26.016 21.578 1 98.81 453 LYS A O 1
ATOM 3598 N N . ILE A 1 454 ? 9.516 25.766 21.516 1 98.88 454 ILE A N 1
ATOM 3599 C CA . ILE A 1 454 ? 9.398 26.359 20.188 1 98.88 454 ILE A CA 1
ATOM 3600 C C . ILE A 1 454 ? 9.82 27.828 20.25 1 98.88 454 ILE A C 1
ATOM 3602 O O . ILE A 1 454 ? 10.633 28.281 19.453 1 98.88 454 ILE A O 1
ATOM 3606 N N . TYR A 1 455 ? 9.258 28.531 21.234 1 98.75 455 TYR A N 1
ATOM 3607 C CA . TYR A 1 455 ? 9.57 29.953 21.422 1 98.75 455 TYR A CA 1
ATOM 3608 C C . TYR A 1 455 ? 11.07 30.156 21.625 1 98.75 455 TYR A C 1
ATOM 3610 O O . TYR A 1 455 ? 11.688 30.984 20.953 1 98.75 455 TYR A O 1
ATOM 3618 N N . GLU A 1 456 ? 11.648 29.359 22.531 1 98.75 456 GLU A N 1
ATOM 3619 C CA . GLU A 1 456 ? 13.062 29.469 22.859 1 98.75 456 GLU A CA 1
ATOM 3620 C C . GLU A 1 456 ? 13.938 29.188 21.641 1 98.75 456 GLU A C 1
ATOM 3622 O O . GLU A 1 456 ? 14.914 29.906 21.391 1 98.75 456 GLU A O 1
ATOM 3627 N N . SER A 1 457 ? 13.594 28.172 20.906 1 98.81 457 SER A N 1
ATOM 3628 C CA . SER A 1 457 ? 14.391 27.766 19.75 1 98.81 457 SER A CA 1
ATOM 3629 C C . SER A 1 457 ? 14.406 28.859 18.688 1 98.81 457 SER A C 1
ATOM 3631 O O . SER A 1 457 ? 15.469 29.203 18.141 1 98.81 457 SER A O 1
ATOM 3633 N N . ILE A 1 458 ? 13.258 29.438 18.375 1 98.75 458 ILE A N 1
ATOM 3634 C CA . ILE A 1 458 ? 13.18 30.484 17.375 1 98.75 458 ILE A CA 1
ATOM 3635 C C . ILE A 1 458 ? 13.906 31.734 17.875 1 98.75 458 ILE A C 1
ATOM 3637 O O . ILE A 1 458 ? 14.68 32.344 17.141 1 98.75 458 ILE A O 1
ATOM 3641 N N . SER A 1 459 ? 13.672 32.094 19.141 1 98.62 459 SER A N 1
ATOM 3642 C CA . SER A 1 459 ? 14.312 33.25 19.75 1 98.62 459 SER A CA 1
ATOM 3643 C C . SER A 1 459 ? 15.836 33.125 19.688 1 98.62 459 SER A C 1
ATOM 3645 O O . SER A 1 459 ? 16.516 34.094 19.297 1 98.62 459 SER A O 1
ATOM 3647 N N . GLU A 1 460 ? 16.359 31.984 20.062 1 98.69 460 GLU A N 1
ATOM 3648 C CA . GLU A 1 460 ? 17.797 31.766 20.062 1 98.69 460 GLU A CA 1
ATOM 3649 C C . GLU A 1 460 ? 18.375 31.875 18.656 1 98.69 460 GLU A C 1
ATOM 3651 O O . GLU A 1 460 ? 19.438 32.469 18.453 1 98.69 460 GLU A O 1
ATOM 3656 N N . LEU A 1 461 ? 17.703 31.297 17.703 1 98.62 461 LEU A N 1
ATOM 3657 C CA . LEU A 1 461 ? 18.203 31.312 16.328 1 98.62 461 LEU A CA 1
ATOM 3658 C C . LEU A 1 461 ? 18.172 32.719 15.75 1 98.62 461 LEU A C 1
ATOM 3660 O O . LEU A 1 461 ? 19.016 33.094 14.93 1 98.62 461 LEU A O 1
ATOM 3664 N N . LEU A 1 462 ? 17.219 33.562 16.156 1 98 462 LEU A N 1
ATOM 3665 C CA . LEU A 1 462 ? 17.172 34.969 15.766 1 98 462 LEU A CA 1
ATOM 3666 C C . LEU A 1 462 ? 18.344 35.719 16.375 1 98 462 LEU A C 1
ATOM 3668 O O . LEU A 1 462 ? 19 36.5 15.688 1 98 462 LEU A O 1
ATOM 3672 N N . ASP A 1 463 ? 18.562 35.469 17.641 1 98.12 463 ASP A N 1
ATOM 3673 C CA . ASP A 1 463 ? 19.672 36.094 18.328 1 98.12 463 ASP A CA 1
ATOM 3674 C C . ASP A 1 463 ? 21 35.75 17.688 1 98.12 463 ASP A C 1
ATOM 3676 O O . ASP A 1 463 ? 21.906 36.594 17.641 1 98.12 463 ASP A O 1
ATOM 3680 N N . GLU A 1 464 ? 21.062 34.562 17.219 1 98.19 464 GLU A N 1
ATOM 3681 C CA . GLU A 1 464 ? 22.297 34.062 16.594 1 98.19 464 GLU A CA 1
ATOM 3682 C C . GLU A 1 464 ? 22.375 34.5 15.141 1 98.19 464 GLU A C 1
ATOM 3684 O O . GLU A 1 464 ? 23.359 34.188 14.453 1 98.19 464 GLU A O 1
ATOM 3689 N N . LYS A 1 465 ? 21.453 35.156 14.586 1 97.25 465 LYS A N 1
ATOM 3690 C CA . LYS A 1 465 ? 21.359 35.656 13.219 1 97.25 465 LYS A CA 1
ATOM 3691 C C . LYS A 1 465 ? 21.312 34.5 12.203 1 97.25 465 LYS A C 1
ATOM 3693 O O . LYS A 1 465 ? 21.844 34.625 11.102 1 97.25 465 LYS A O 1
ATOM 3698 N N . VAL A 1 466 ? 20.766 33.406 12.727 1 96.88 466 VAL A N 1
ATOM 3699 C CA . VAL A 1 466 ? 20.547 32.25 11.852 1 96.88 466 VAL A CA 1
ATOM 3700 C C . VAL A 1 466 ? 19.203 32.406 11.125 1 96.88 466 VAL A C 1
ATOM 3702 O O . VAL A 1 466 ? 19.078 32.031 9.961 1 96.88 466 VAL A O 1
ATOM 3705 N N . LEU A 1 467 ? 18.281 32.969 11.859 1 96.19 467 LEU A N 1
ATOM 3706 C CA . LEU A 1 467 ? 17 33.312 11.258 1 96.19 467 LEU A CA 1
ATOM 3707 C C . LEU A 1 467 ? 16.844 34.812 11.125 1 96.19 467 LEU A C 1
ATOM 3709 O O . LEU A 1 467 ? 17.469 35.562 11.867 1 96.19 467 LEU A O 1
ATOM 3713 N N . MET B 1 1 ? -13.141 -4.797 28.734 1 26.39 1 MET B N 1
ATOM 3714 C CA . MET B 1 1 ? -13.953 -4.555 27.547 1 26.39 1 MET B CA 1
ATOM 3715 C C . MET B 1 1 ? -14.453 -5.867 26.953 1 26.39 1 MET B C 1
ATOM 3717 O O . MET B 1 1 ? -13.672 -6.793 26.734 1 26.39 1 MET B O 1
ATOM 3721 N N . LYS B 1 2 ? -15.594 -6.062 26.938 1 35.31 2 LYS B N 1
ATOM 3722 C CA . LYS B 1 2 ? -16.203 -7.387 26.906 1 35.31 2 LYS B CA 1
ATOM 3723 C C . LYS B 1 2 ? -15.766 -8.156 25.656 1 35.31 2 LYS B C 1
ATOM 3725 O O . LYS B 1 2 ? -15.883 -7.652 24.547 1 35.31 2 LYS B O 1
ATOM 3730 N N . SER B 1 3 ? -14.695 -8.844 25.625 1 44.44 3 SER B N 1
ATOM 3731 C CA . SER B 1 3 ? -14.625 -9.867 24.594 1 44.44 3 SER B CA 1
ATOM 3732 C C . SER B 1 3 ? -16.016 -10.195 24.047 1 44.44 3 SER B C 1
ATOM 3734 O O . SER B 1 3 ? -16.766 -10.938 24.672 1 44.44 3 SER B O 1
ATOM 3736 N N . GLU B 1 4 ? -16.594 -9.148 23.422 1 57.34 4 GLU B N 1
ATOM 3737 C CA . GLU B 1 4 ? -17.984 -9.383 23.047 1 57.34 4 GLU B CA 1
ATOM 3738 C C . GLU B 1 4 ? -18.141 -10.664 22.234 1 57.34 4 GLU B C 1
ATOM 3740 O O . GLU B 1 4 ? -17.391 -10.883 21.281 1 57.34 4 GLU B O 1
ATOM 3745 N N . ASN B 1 5 ? -18.422 -11.648 22.859 1 74.81 5 ASN B N 1
ATOM 3746 C CA . ASN B 1 5 ? -18.781 -12.922 22.25 1 74.81 5 ASN B CA 1
ATOM 3747 C C . ASN B 1 5 ? -19.875 -12.75 21.203 1 74.81 5 ASN B C 1
ATOM 3749 O O . ASN B 1 5 ? -21.047 -12.695 21.531 1 74.81 5 ASN B O 1
ATOM 3753 N N . TYR B 1 6 ? -19.359 -12.336 19.984 1 90.19 6 TYR B N 1
ATOM 3754 C CA . TYR B 1 6 ? -20.328 -12.219 18.891 1 90.19 6 TYR B CA 1
ATOM 3755 C C . TYR B 1 6 ? -20.75 -13.594 18.391 1 90.19 6 TYR B C 1
ATOM 3757 O O . TYR B 1 6 ? -19.938 -14.523 18.359 1 90.19 6 TYR B O 1
ATOM 3765 N N . SER B 1 7 ? -22.047 -13.672 18.094 1 94.69 7 SER B N 1
ATOM 3766 C CA . SER B 1 7 ? -22.516 -14.938 17.531 1 94.69 7 SER B CA 1
ATOM 3767 C C . SER B 1 7 ? -21.953 -15.164 16.141 1 94.69 7 SER B C 1
ATOM 3769 O O . SER B 1 7 ? -21.688 -14.203 15.406 1 94.69 7 SER B O 1
ATOM 3771 N N . LYS B 1 8 ? -21.844 -16.391 15.812 1 94.5 8 LYS B N 1
ATOM 3772 C CA . LYS B 1 8 ? -21.406 -16.766 14.469 1 94.5 8 LYS B CA 1
ATOM 3773 C C . LYS B 1 8 ? -22.328 -16.172 13.406 1 94.5 8 LYS B C 1
ATOM 3775 O O . LYS B 1 8 ? -21.875 -15.703 12.367 1 94.5 8 LYS B O 1
ATOM 3780 N N . ASN B 1 9 ? -23.562 -16.188 13.695 1 95.94 9 ASN B N 1
ATOM 3781 C CA . ASN B 1 9 ? -24.531 -15.641 12.758 1 95.94 9 ASN B CA 1
ATOM 3782 C C . ASN B 1 9 ? -24.312 -14.148 12.523 1 95.94 9 ASN B C 1
ATOM 3784 O O . ASN B 1 9 ? -24.438 -13.664 11.398 1 95.94 9 ASN B O 1
ATOM 3788 N N . ASP B 1 10 ? -24.016 -13.453 13.57 1 97.31 10 ASP B N 1
ATOM 3789 C CA . ASP B 1 10 ? -23.734 -12.023 13.445 1 97.31 10 ASP B CA 1
ATOM 3790 C C . ASP B 1 10 ? -22.484 -11.789 12.609 1 97.31 10 ASP B C 1
ATOM 3792 O O . ASP B 1 10 ? -22.469 -10.93 11.719 1 97.31 10 ASP B O 1
ATOM 3796 N N . LEU B 1 11 ? -21.516 -12.547 12.883 1 98.06 11 LEU B N 1
ATOM 3797 C CA . LEU B 1 11 ? -20.25 -12.391 12.188 1 98.06 11 LEU B CA 1
ATOM 3798 C C . LEU B 1 11 ? -20.406 -12.648 10.688 1 98.06 11 LEU B C 1
ATOM 3800 O O . LEU B 1 11 ? -19.875 -11.898 9.867 1 98.06 11 LEU B O 1
ATOM 3804 N N . GLU B 1 12 ? -21.094 -13.688 10.32 1 97.69 12 GLU B N 1
ATOM 3805 C CA . GLU B 1 12 ? -21.344 -14 8.922 1 97.69 12 GLU B CA 1
ATOM 3806 C C . GLU B 1 12 ? -22.156 -12.898 8.25 1 97.69 12 GLU B C 1
ATOM 3808 O O . GLU B 1 12 ? -21.859 -12.508 7.117 1 97.69 12 GLU B O 1
ATOM 3813 N N . LYS B 1 13 ? -23.141 -12.438 9.008 1 97.88 13 LYS B N 1
ATOM 3814 C CA . LYS B 1 13 ? -23.969 -11.344 8.492 1 97.88 13 LYS B CA 1
ATOM 3815 C C . LYS B 1 13 ? -23.125 -10.086 8.258 1 97.88 13 LYS B C 1
ATOM 3817 O O . LYS B 1 13 ? -23.25 -9.438 7.215 1 97.88 13 LYS B O 1
ATOM 3822 N N . TRP B 1 14 ? -22.297 -9.727 9.203 1 98.62 14 TRP B N 1
ATOM 3823 C CA . TRP B 1 14 ? -21.484 -8.516 9.117 1 98.62 14 TRP B CA 1
ATOM 3824 C C . TRP B 1 14 ? -20.484 -8.609 7.965 1 98.62 14 TRP B C 1
ATOM 3826 O O . TRP B 1 14 ? -20.266 -7.637 7.246 1 98.62 14 TRP B O 1
ATOM 3836 N N . ASP B 1 15 ? -19.906 -9.781 7.789 1 98.62 15 ASP B N 1
ATOM 3837 C CA . ASP B 1 15 ? -18.984 -10 6.68 1 98.62 15 ASP B CA 1
ATOM 3838 C C . ASP B 1 15 ? -19.672 -9.758 5.34 1 98.62 15 ASP B C 1
ATOM 3840 O O . ASP B 1 15 ? -19.141 -9.055 4.48 1 98.62 15 ASP B O 1
ATOM 3844 N N . LYS B 1 16 ? -20.891 -10.305 5.152 1 98.19 16 LYS B N 1
ATOM 3845 C CA . LYS B 1 16 ? -21.641 -10.203 3.902 1 98.19 16 LYS B CA 1
ATOM 3846 C C . LYS B 1 16 ? -22.188 -8.789 3.693 1 98.19 16 LYS B C 1
ATOM 3848 O O . LYS B 1 16 ? -22.203 -8.289 2.568 1 98.19 16 LYS B O 1
ATOM 3853 N N . GLU B 1 17 ? -22.516 -8.164 4.77 1 98.12 17 GLU B N 1
ATOM 3854 C CA . GLU B 1 17 ? -23.266 -6.91 4.668 1 98.12 17 GLU B CA 1
ATOM 3855 C C . GLU B 1 17 ? -22.328 -5.715 4.578 1 98.12 17 GLU B C 1
ATOM 3857 O O . GLU B 1 17 ? -22.594 -4.75 3.865 1 98.12 17 GLU B O 1
ATOM 3862 N N . TYR B 1 18 ? -21.172 -5.781 5.297 1 98.75 18 TYR B N 1
ATOM 3863 C CA . TYR B 1 18 ? -20.422 -4.543 5.496 1 98.75 18 TYR B CA 1
ATOM 3864 C C . TYR B 1 18 ? -19.047 -4.617 4.836 1 98.75 18 TYR B C 1
ATOM 3866 O O . TYR B 1 18 ? -18.453 -3.586 4.504 1 98.75 18 TYR B O 1
ATOM 3874 N N . VAL B 1 19 ? -18.516 -5.789 4.672 1 98.81 19 VAL B N 1
ATOM 3875 C CA . VAL B 1 19 ? -17.203 -5.926 4.047 1 98.81 19 VAL B CA 1
ATOM 3876 C C . VAL B 1 19 ? -17.359 -5.977 2.527 1 98.81 19 VAL B C 1
ATOM 3878 O O . VAL B 1 19 ? -18.109 -6.801 2.002 1 98.81 19 VAL B O 1
ATOM 3881 N N . TRP B 1 20 ? -16.797 -5.062 1.758 1 98.75 20 TRP B N 1
ATOM 3882 C CA . TRP B 1 20 ? -16.672 -5.129 0.306 1 98.75 20 TRP B CA 1
ATOM 3883 C C . TRP B 1 20 ? -15.391 -5.852 -0.095 1 98.75 20 TRP B C 1
ATOM 3885 O O . TRP B 1 20 ? -14.312 -5.25 -0.117 1 98.75 20 TRP B O 1
ATOM 3895 N N . HIS B 1 21 ? -15.5 -7.141 -0.45 1 98.44 21 HIS B N 1
ATOM 3896 C CA . HIS B 1 21 ? -14.367 -8.031 -0.663 1 98.44 21 HIS B CA 1
ATOM 3897 C C . HIS B 1 21 ? -13.664 -7.73 -1.983 1 98.44 21 HIS B C 1
ATOM 3899 O O . HIS B 1 21 ? -14.32 -7.434 -2.984 1 98.44 21 HIS B O 1
ATOM 3905 N N . PRO B 1 22 ? -12.336 -7.859 -2 1 97.44 22 PRO B N 1
ATOM 3906 C CA . PRO B 1 22 ? -11.555 -7.684 -3.225 1 97.44 22 PRO B CA 1
ATOM 3907 C C . PRO B 1 22 ? -11.867 -8.742 -4.281 1 97.44 22 PRO B C 1
ATOM 3909 O O . PRO B 1 22 ? -12.039 -9.922 -3.949 1 97.44 22 PRO B O 1
ATOM 3912 N N . PHE B 1 23 ? -11.945 -8.32 -5.566 1 95.81 23 PHE B N 1
ATOM 3913 C CA . PHE B 1 23 ? -12.094 -9.211 -6.715 1 95.81 23 PHE B CA 1
ATOM 3914 C C . PHE B 1 23 ? -13.297 -10.125 -6.543 1 95.81 23 PHE B C 1
ATOM 3916 O O . PHE B 1 23 ? -13.242 -11.297 -6.914 1 95.81 23 PHE B O 1
ATOM 3923 N N . THR B 1 24 ? -14.344 -9.656 -5.922 1 96.19 24 THR B N 1
ATOM 3924 C CA . THR B 1 24 ? -15.469 -10.523 -5.578 1 96.19 24 THR B CA 1
ATOM 3925 C C . THR B 1 24 ? -16.781 -9.938 -6.105 1 96.19 24 THR B C 1
ATOM 3927 O O . THR B 1 24 ? -17.062 -8.758 -5.895 1 96.19 24 THR B O 1
ATOM 3930 N N . GLN B 1 25 ? -17.5 -10.719 -6.895 1 95.56 25 GLN B N 1
ATOM 3931 C CA . GLN B 1 25 ? -18.875 -10.336 -7.191 1 95.56 25 GLN B CA 1
ATOM 3932 C C . GLN B 1 25 ? -19.766 -10.492 -5.965 1 95.56 25 GLN B C 1
ATOM 3934 O O . GLN B 1 25 ? -20.281 -11.578 -5.699 1 95.56 25 GLN B O 1
ATOM 3939 N N . MET B 1 26 ? -20.016 -9.414 -5.297 1 97.31 26 MET B N 1
ATOM 3940 C CA . MET B 1 26 ? -20.594 -9.414 -3.959 1 97.31 26 MET B CA 1
ATOM 3941 C C . MET B 1 26 ? -22.047 -9.906 -4 1 97.31 26 MET B C 1
ATOM 3943 O O . MET B 1 26 ? -22.547 -10.453 -3.016 1 97.31 26 MET B O 1
ATOM 3947 N N . LYS B 1 27 ? -22.75 -9.711 -5.148 1 97.31 27 LYS B N 1
ATOM 3948 C CA . LYS B 1 27 ? -24.094 -10.281 -5.25 1 97.31 27 LYS B CA 1
ATOM 3949 C C . LYS B 1 27 ? -24.078 -11.789 -4.996 1 97.31 27 LYS B C 1
ATOM 3951 O O . LYS B 1 27 ? -24.828 -12.297 -4.168 1 97.31 27 LYS B O 1
ATOM 3956 N N . GLU B 1 28 ? -23.172 -12.453 -5.637 1 95.5 28 GLU B N 1
ATOM 3957 C CA . GLU B 1 28 ? -23.062 -13.898 -5.477 1 95.5 28 GLU B CA 1
ATOM 3958 C C . GLU B 1 28 ? -22.484 -14.258 -4.105 1 95.5 28 GLU B C 1
ATOM 3960 O O . GLU B 1 28 ? -22.891 -15.258 -3.502 1 95.5 28 GLU B O 1
ATOM 3965 N N . TYR B 1 29 ? -21.562 -13.516 -3.656 1 96.5 29 TYR B N 1
ATOM 3966 C CA . TYR B 1 29 ? -20.953 -13.742 -2.35 1 96.5 29 TYR B CA 1
ATOM 3967 C C . TYR B 1 29 ? -22 -13.719 -1.247 1 96.5 29 TYR B C 1
ATOM 3969 O O . TYR B 1 29 ? -22.031 -14.594 -0.379 1 96.5 29 TYR B O 1
ATOM 3977 N N . ARG B 1 30 ? -22.891 -12.75 -1.248 1 96.62 30 ARG B N 1
ATOM 3978 C CA . ARG B 1 30 ? -23.906 -12.555 -0.221 1 96.62 30 ARG B CA 1
ATOM 3979 C C . ARG B 1 30 ? -24.953 -13.664 -0.274 1 96.62 30 ARG B C 1
ATOM 3981 O O . ARG B 1 30 ? -25.5 -14.047 0.757 1 96.62 30 ARG B O 1
ATOM 3988 N N . GLU B 1 31 ? -25.188 -14.141 -1.477 1 95.88 31 GLU B N 1
ATOM 3989 C CA . GLU B 1 31 ? -26.188 -15.18 -1.659 1 95.88 31 GLU B CA 1
ATOM 3990 C C . GLU B 1 31 ? -25.641 -16.547 -1.287 1 95.88 31 GLU B C 1
ATOM 3992 O O . GLU B 1 31 ? -26.391 -17.484 -1 1 95.88 31 GLU B O 1
ATOM 3997 N N . GLY B 1 32 ? -24.312 -16.641 -1.288 1 94.44 32 GLY B N 1
ATOM 3998 C CA . GLY B 1 32 ? -23.672 -17.922 -1.025 1 94.44 32 GLY B CA 1
ATOM 3999 C C . GLY B 1 32 ? -23.328 -18.125 0.439 1 94.44 32 GLY B C 1
ATOM 4000 O O . GLY B 1 32 ? -24 -17.562 1.318 1 94.44 32 GLY B O 1
ATOM 4001 N N . LYS B 1 33 ? -22.484 -19.109 0.665 1 93.62 33 LYS B N 1
ATOM 4002 C CA . LYS B 1 33 ? -21.984 -19.422 2.004 1 93.62 33 LYS B CA 1
ATOM 4003 C C . LYS B 1 33 ? -20.469 -19.391 2.043 1 93.62 33 LYS B C 1
ATOM 4005 O O . LYS B 1 33 ? -19.828 -20.422 2.297 1 93.62 33 LYS B O 1
ATOM 4010 N N . PRO B 1 34 ? -19.969 -18.203 1.854 1 95 34 PRO B N 1
ATOM 4011 C CA . PRO B 1 34 ? -18.516 -18.125 1.895 1 95 34 PRO B CA 1
ATOM 4012 C C . PRO B 1 34 ? -17.938 -18.531 3.25 1 95 34 PRO B C 1
ATOM 4014 O O . PRO B 1 34 ? -18.609 -18.391 4.277 1 95 34 PRO B O 1
ATOM 4017 N N . LEU B 1 35 ? -16.703 -19.016 3.225 1 97 35 LEU B N 1
ATOM 4018 C CA . LEU B 1 35 ? -16 -19.359 4.457 1 97 35 LEU B CA 1
ATOM 4019 C C . LEU B 1 35 ? -15.734 -18.109 5.289 1 97 35 LEU B C 1
ATOM 4021 O O . LEU B 1 35 ? -15.406 -17.047 4.746 1 97 35 LEU B O 1
ATOM 4025 N N . LEU B 1 36 ? -15.945 -18.188 6.516 1 98.38 36 LEU B N 1
ATOM 4026 C CA . LEU B 1 36 ? -15.508 -17.219 7.496 1 98.38 36 LEU B CA 1
ATOM 4027 C C . LEU B 1 36 ? -14.477 -17.812 8.445 1 98.38 36 LEU B C 1
ATOM 4029 O O . LEU B 1 36 ? -14.812 -18.656 9.281 1 98.38 36 LEU B O 1
ATOM 4033 N N . ILE B 1 37 ? -13.234 -17.375 8.383 1 98.62 37 ILE B N 1
ATOM 4034 C CA . ILE B 1 37 ? -12.117 -18.016 9.055 1 98.62 37 ILE B CA 1
ATOM 4035 C C . ILE B 1 37 ? -11.953 -17.438 10.453 1 98.62 37 ILE B C 1
ATOM 4037 O O . ILE B 1 37 ? -11.922 -16.219 10.625 1 98.62 37 ILE B O 1
ATOM 4041 N N . GLU B 1 38 ? -11.773 -18.281 11.398 1 97.81 38 GLU B N 1
ATOM 4042 C CA . GLU B 1 38 ? -11.641 -17.891 12.805 1 97.81 38 GLU B CA 1
ATOM 4043 C C . GLU B 1 38 ? -10.211 -18.062 13.297 1 97.81 38 GLU B C 1
ATOM 4045 O O . GLU B 1 38 ? -9.711 -17.266 14.086 1 97.81 38 GLU B O 1
ATOM 4050 N N . SER B 1 39 ? -9.602 -19.141 12.875 1 98.25 39 SER B N 1
ATOM 4051 C CA . SER B 1 39 ? -8.258 -19.453 13.344 1 98.25 39 SER B CA 1
ATOM 4052 C C . SER B 1 39 ? -7.516 -20.328 12.328 1 98.25 39 SER B C 1
ATOM 4054 O O . SER B 1 39 ? -8.047 -20.641 11.266 1 98.25 39 SER B O 1
ATOM 4056 N N . GLY B 1 40 ? -6.25 -20.578 12.547 1 98 40 GLY B N 1
ATOM 4057 C CA . GLY B 1 40 ? -5.438 -21.438 11.711 1 98 40 GLY B CA 1
ATOM 4058 C C . GLY B 1 40 ? -4.352 -22.172 12.477 1 98 40 GLY B C 1
ATOM 4059 O O . GLY B 1 40 ? -3.949 -21.734 13.555 1 98 40 GLY B O 1
ATOM 4060 N N . GLU B 1 41 ? -3.898 -23.281 11.977 1 97.25 41 GLU B N 1
ATOM 4061 C CA . GLU B 1 41 ? -2.822 -24.078 12.555 1 97.25 41 GLU B CA 1
ATOM 4062 C C . GLU B 1 41 ? -2.105 -24.891 11.492 1 97.25 41 GLU B C 1
ATOM 4064 O O . GLU B 1 41 ? -2.742 -25.625 10.719 1 97.25 41 GLU B O 1
ATOM 4069 N N . GLY B 1 42 ? -0.804 -24.797 11.547 1 97.31 42 GLY B N 1
ATOM 4070 C CA . GLY B 1 42 ? -0.101 -25.469 10.469 1 97.31 42 GLY B CA 1
ATOM 4071 C C . GLY B 1 42 ? -0.586 -25.062 9.094 1 97.31 42 GLY B C 1
ATOM 4072 O O . GLY B 1 42 ? -0.684 -23.875 8.789 1 97.31 42 GLY B O 1
ATOM 4073 N N . ILE B 1 43 ? -0.874 -26.062 8.281 1 98.38 43 ILE B N 1
ATOM 4074 C CA . ILE B 1 43 ? -1.265 -25.719 6.918 1 98.38 43 ILE B CA 1
ATOM 4075 C C . ILE B 1 43 ? -2.787 -25.688 6.809 1 98.38 43 ILE B C 1
ATOM 4077 O O . ILE B 1 43 ? -3.34 -25.797 5.711 1 98.38 43 ILE B O 1
ATOM 4081 N N . TYR B 1 44 ? -3.512 -25.516 8 1 98.62 44 TYR B N 1
ATOM 4082 C CA . TYR B 1 44 ? -4.965 -25.625 8 1 98.62 44 TYR B CA 1
ATOM 4083 C C . TYR B 1 44 ? -5.613 -24.328 8.469 1 98.62 44 TYR B C 1
ATOM 4085 O O . TYR B 1 44 ? -5.094 -23.656 9.359 1 98.62 44 TYR B O 1
ATOM 4093 N N . LEU B 1 45 ? -6.742 -24.016 7.855 1 98.56 45 LEU B N 1
ATOM 4094 C CA . LEU B 1 45 ? -7.676 -22.969 8.281 1 98.56 45 LEU B CA 1
ATOM 4095 C C . LEU B 1 45 ? -8.836 -23.578 9.062 1 98.56 45 LEU B C 1
ATOM 4097 O O . LEU B 1 45 ? -9.273 -24.703 8.773 1 98.56 45 LEU B O 1
ATOM 4101 N N . ILE B 1 46 ? -9.297 -22.875 10.031 1 98.62 46 ILE B N 1
ATOM 4102 C CA . ILE B 1 46 ? -10.461 -23.297 10.805 1 98.62 46 ILE B CA 1
ATOM 4103 C C . ILE B 1 46 ? -11.539 -22.219 10.742 1 98.62 46 ILE B C 1
ATOM 4105 O O . ILE B 1 46 ? -11.281 -21.062 11.078 1 98.62 46 ILE B O 1
ATOM 4109 N N . ASP B 1 47 ? -12.734 -22.562 10.258 1 98.06 47 ASP B N 1
ATOM 4110 C CA . ASP B 1 47 ? -13.805 -21.578 10.109 1 98.06 47 ASP B CA 1
ATOM 4111 C C . ASP B 1 47 ? -14.586 -21.422 11.406 1 98.06 47 ASP B C 1
ATOM 4113 O O . ASP B 1 47 ? -14.242 -22.016 12.43 1 98.06 47 ASP B O 1
ATOM 4117 N N . VAL B 1 48 ? -15.594 -20.594 11.414 1 97.25 48 VAL B N 1
ATOM 4118 C CA . VAL B 1 48 ? -16.344 -20.219 12.609 1 97.25 48 VAL B CA 1
ATOM 4119 C C . VAL B 1 48 ? -17.188 -21.406 13.078 1 97.25 48 VAL B C 1
ATOM 4121 O O . VAL B 1 48 ? -17.703 -21.406 14.195 1 97.25 48 VAL B O 1
ATOM 4124 N N . ASP B 1 49 ? -17.344 -22.453 12.266 1 96.62 49 ASP B N 1
ATOM 4125 C CA . ASP B 1 49 ? -18.062 -23.656 12.648 1 96.62 49 ASP B CA 1
ATOM 4126 C C . ASP B 1 49 ? -17.109 -24.703 13.211 1 96.62 49 ASP B C 1
ATOM 4128 O O . ASP B 1 49 ? -17.547 -25.797 13.609 1 96.62 49 ASP B O 1
ATOM 4132 N N . GLY B 1 50 ? -15.828 -24.469 13.18 1 97.25 50 GLY B N 1
ATOM 4133 C CA . GLY B 1 50 ? -14.836 -25.391 13.711 1 97.25 50 GLY B CA 1
ATOM 4134 C C . GLY B 1 50 ? -14.336 -26.375 12.688 1 97.25 50 GLY B C 1
ATOM 4135 O O . GLY B 1 50 ? -13.57 -27.297 13.016 1 97.25 50 GLY B O 1
ATOM 4136 N N . LYS B 1 51 ? -14.734 -26.281 11.469 1 97.81 51 LYS B N 1
ATOM 4137 C CA . LYS B 1 51 ? -14.289 -27.172 10.406 1 97.81 51 LYS B CA 1
ATOM 4138 C C . LYS B 1 51 ? -12.906 -26.766 9.898 1 97.81 51 LYS B C 1
ATOM 4140 O O . LYS B 1 51 ? -12.617 -25.578 9.758 1 97.81 51 LYS B O 1
ATOM 4145 N N . LYS B 1 52 ? -12.141 -27.797 9.547 1 97.94 52 LYS B N 1
ATOM 4146 C CA . LYS B 1 52 ? -10.766 -27.594 9.109 1 97.94 52 LYS B CA 1
ATOM 4147 C C . LYS B 1 52 ? -10.633 -27.75 7.598 1 97.94 52 LYS B C 1
ATOM 4149 O O . LYS B 1 52 ? -11.25 -28.641 7.004 1 97.94 52 LYS B O 1
ATOM 4154 N N . TYR B 1 53 ? -9.812 -26.859 7.012 1 98.56 53 TYR B N 1
ATOM 4155 C CA . TYR B 1 53 ? -9.523 -26.922 5.586 1 98.56 53 TYR B CA 1
ATOM 4156 C C . TYR B 1 53 ? -8.023 -26.812 5.328 1 98.56 53 TYR B C 1
ATOM 4158 O O . TYR B 1 53 ? -7.363 -25.922 5.879 1 98.56 53 TYR B O 1
ATOM 4166 N N . MET B 1 54 ? -7.48 -27.734 4.547 1 98.81 54 MET B N 1
ATOM 4167 C CA . MET B 1 54 ? -6.113 -27.516 4.074 1 98.81 54 MET B CA 1
ATOM 4168 C C . MET B 1 54 ? -6.016 -26.25 3.242 1 98.81 54 MET B C 1
ATOM 4170 O O . MET B 1 54 ? -6.77 -26.062 2.283 1 98.81 54 MET B O 1
ATOM 4174 N N . ASP B 1 55 ? -5.176 -25.359 3.639 1 98.5 55 ASP B N 1
ATOM 4175 C CA . ASP B 1 55 ? -4.934 -24.141 2.865 1 98.5 55 ASP B CA 1
ATOM 4176 C C . ASP B 1 55 ? -3.99 -24.422 1.696 1 98.5 55 ASP B C 1
ATOM 4178 O O . ASP B 1 55 ? -2.777 -24.219 1.812 1 98.5 55 ASP B O 1
ATOM 4182 N N . ALA B 1 56 ? -4.539 -24.672 0.546 1 98.69 56 ALA B N 1
ATOM 4183 C CA . ALA B 1 56 ? -3.725 -25.094 -0.587 1 98.69 56 ALA B CA 1
ATOM 4184 C C . ALA B 1 56 ? -3.301 -23.906 -1.441 1 98.69 56 ALA B C 1
ATOM 4186 O O . ALA B 1 56 ? -2.719 -24.078 -2.514 1 98.69 56 ALA B O 1
ATOM 4187 N N . VAL B 1 57 ? -3.562 -22.719 -0.96 1 98.19 57 VAL B N 1
ATOM 4188 C CA . VAL B 1 57 ? -3.102 -21.531 -1.662 1 98.19 57 VAL B CA 1
ATOM 4189 C C . VAL B 1 57 ? -2.248 -20.672 -0.726 1 98.19 57 VAL B C 1
ATOM 4191 O O . VAL B 1 57 ? -1.822 -19.578 -1.093 1 98.19 57 VAL B O 1
ATOM 4194 N N . SER B 1 58 ? -2.049 -21.094 0.502 1 98.06 58 SER B N 1
ATOM 4195 C CA . SER B 1 58 ? -1.162 -20.422 1.453 1 98.06 58 SER B CA 1
ATOM 4196 C C . SER B 1 58 ? -1.582 -18.984 1.683 1 98.06 58 SER B C 1
ATOM 4198 O O . SER B 1 58 ? -0.762 -18.062 1.571 1 98.06 58 SER B O 1
ATOM 4200 N N . SER B 1 59 ? -2.863 -18.734 2.012 1 97.69 59 SER B N 1
ATOM 4201 C CA . SER B 1 59 ? -3.387 -17.391 2.244 1 97.69 59 SER B CA 1
ATOM 4202 C C . SER B 1 59 ? -3.088 -16.469 1.068 1 97.69 59 SER B C 1
ATOM 4204 O O . SER B 1 59 ? -2.514 -15.391 1.247 1 97.69 59 SER B O 1
ATOM 4206 N N . ILE B 1 60 ? -3.344 -16.906 -0.134 1 96.94 60 ILE B N 1
ATOM 4207 C CA . ILE B 1 60 ? -3.127 -16.25 -1.418 1 96.94 60 ILE B CA 1
ATOM 4208 C C . ILE B 1 60 ? -1.639 -15.977 -1.61 1 96.94 60 ILE B C 1
ATOM 4210 O O . ILE B 1 60 ? -1.24 -14.836 -1.868 1 96.94 60 ILE B O 1
ATOM 4214 N N . TRP B 1 61 ? -0.914 -16.953 -1.432 1 98 61 TRP B N 1
ATOM 4215 C CA . TRP B 1 61 ? 0.451 -17.172 -1.9 1 98 61 TRP B CA 1
ATOM 4216 C C . TRP B 1 61 ? 1.46 -16.531 -0.961 1 98 61 TRP B C 1
ATOM 4218 O O . TRP B 1 61 ? 2.598 -16.25 -1.353 1 98 61 TRP B O 1
ATOM 4228 N N . CYS B 1 62 ? 1.101 -16.172 0.318 1 98.12 62 CYS B N 1
ATOM 4229 C CA . CYS B 1 62 ? 2.051 -15.445 1.147 1 98.12 62 CYS B CA 1
ATOM 4230 C C . CYS B 1 62 ? 2.518 -16.297 2.324 1 98.12 62 CYS B C 1
ATOM 4232 O O . CYS B 1 62 ? 3.598 -16.062 2.871 1 98.12 62 CYS B O 1
ATOM 4234 N N . ASN B 1 63 ? 1.791 -17.281 2.74 1 98.12 63 ASN B N 1
ATOM 4235 C CA . ASN B 1 63 ? 2.117 -18.047 3.936 1 98.12 63 ASN B CA 1
ATOM 4236 C C . ASN B 1 63 ? 3.191 -19.094 3.652 1 98.12 63 ASN B C 1
ATOM 4238 O O . ASN B 1 63 ? 3.006 -19.969 2.807 1 98.12 63 ASN B O 1
ATOM 4242 N N . PHE B 1 64 ? 4.32 -19.031 4.359 1 98.31 64 PHE B N 1
ATOM 4243 C CA . PHE B 1 64 ? 5.449 -19.938 4.145 1 98.31 64 PHE B CA 1
ATOM 4244 C C . PHE B 1 64 ? 5.379 -21.125 5.086 1 98.31 64 PHE B C 1
ATOM 4246 O O . PHE B 1 64 ? 5.527 -22.266 4.66 1 98.31 64 PHE B O 1
ATOM 4253 N N . PHE B 1 65 ? 5.113 -20.797 6.363 1 98.19 65 PHE B N 1
ATOM 4254 C CA . PHE B 1 65 ? 5.367 -21.766 7.418 1 98.19 65 PHE B CA 1
ATOM 4255 C C . PHE B 1 65 ? 4.066 -22.203 8.078 1 98.19 65 PHE B C 1
ATOM 4257 O O . PHE B 1 65 ? 4.062 -22.656 9.219 1 98.19 65 PHE B O 1
ATOM 4264 N N . GLY B 1 66 ? 2.979 -21.984 7.355 1 96.88 66 GLY B N 1
ATOM 4265 C CA . GLY B 1 66 ? 1.68 -22.297 7.93 1 96.88 66 GLY B CA 1
ATOM 4266 C C . GLY B 1 66 ? 1.161 -21.219 8.859 1 96.88 66 GLY B C 1
ATOM 4267 O O . GLY B 1 66 ? 1.763 -20.156 8.984 1 96.88 66 GLY B O 1
ATOM 4268 N N . HIS B 1 67 ? 0.047 -21.484 9.469 1 97.38 67 HIS B N 1
ATOM 4269 C CA . HIS B 1 67 ? -0.635 -20.547 10.344 1 97.38 67 HIS B CA 1
ATOM 4270 C C . HIS B 1 67 ? -0.211 -20.734 11.797 1 97.38 67 HIS B C 1
ATOM 4272 O O . HIS B 1 67 ? 0.069 -21.844 12.227 1 97.38 67 HIS B O 1
ATOM 4278 N N . SER B 1 68 ? -0.106 -19.609 12.5 1 95.88 68 SER B N 1
ATOM 4279 C CA . SER B 1 68 ? 0.168 -19.547 13.93 1 95.88 68 SER B CA 1
ATOM 4280 C C . SER B 1 68 ? 1.557 -20.094 14.25 1 95.88 68 SER B C 1
ATOM 4282 O O . SER B 1 68 ? 1.722 -20.891 15.18 1 95.88 68 SER B O 1
ATOM 4284 N N . GLU B 1 69 ? 2.504 -19.828 13.383 1 97.12 69 GLU B N 1
ATOM 4285 C CA . GLU B 1 69 ? 3.898 -20.109 13.711 1 97.12 69 GLU B CA 1
ATOM 4286 C C . GLU B 1 69 ? 4.363 -19.297 14.914 1 97.12 69 GLU B C 1
ATOM 4288 O O . GLU B 1 69 ? 4.469 -18.078 14.844 1 97.12 69 GLU B O 1
ATOM 4293 N N . LYS B 1 70 ? 4.742 -19.969 15.992 1 97.38 70 LYS B N 1
ATOM 4294 C CA . LYS B 1 70 ? 4.969 -19.344 17.297 1 97.38 70 LYS B CA 1
ATOM 4295 C C . LYS B 1 70 ? 6.145 -18.375 17.25 1 97.38 70 LYS B C 1
ATOM 4297 O O . LYS B 1 70 ? 6.109 -17.328 17.875 1 97.38 70 LYS B O 1
ATOM 4302 N N . ARG B 1 71 ? 7.246 -18.719 16.609 1 98.06 71 ARG B N 1
ATOM 4303 C CA . ARG B 1 71 ? 8.438 -17.875 16.562 1 98.06 71 ARG B CA 1
ATOM 4304 C C . ARG B 1 71 ? 8.117 -16.5 15.969 1 98.06 71 ARG B C 1
ATOM 4306 O O . ARG B 1 71 ? 8.578 -15.477 16.469 1 98.06 71 ARG B O 1
ATOM 4313 N N . ILE B 1 72 ? 7.336 -16.484 14.898 1 98.56 72 ILE B N 1
ATOM 4314 C CA . ILE B 1 72 ? 6.984 -15.234 14.234 1 98.56 72 ILE B CA 1
ATOM 4315 C C . ILE B 1 72 ? 6.008 -14.445 15.102 1 98.56 72 ILE B C 1
ATOM 4317 O O . ILE B 1 72 ? 6.164 -13.234 15.273 1 98.56 72 ILE B O 1
ATOM 4321 N N . ALA B 1 73 ? 4.992 -15.133 15.688 1 98.12 73 ALA B N 1
ATOM 4322 C CA . ALA B 1 73 ? 4.027 -14.484 16.578 1 98.12 73 ALA B CA 1
ATOM 4323 C C . ALA B 1 73 ? 4.723 -13.844 17.766 1 98.12 73 ALA B C 1
ATOM 4325 O O . ALA B 1 73 ? 4.375 -12.734 18.188 1 98.12 73 ALA B O 1
ATOM 4326 N N . ASP B 1 74 ? 5.707 -14.547 18.312 1 98.25 74 ASP B N 1
ATOM 4327 C CA . ASP B 1 74 ? 6.457 -14.031 19.469 1 98.25 74 ASP B CA 1
ATOM 4328 C C . ASP B 1 74 ? 7.258 -12.789 19.078 1 98.25 74 ASP B C 1
ATOM 4330 O O . ASP B 1 74 ? 7.359 -11.844 19.859 1 98.25 74 ASP B O 1
ATOM 4334 N N . ALA B 1 75 ? 7.883 -12.781 17.906 1 98.56 75 ALA B N 1
ATOM 4335 C CA . ALA B 1 75 ? 8.641 -11.625 17.438 1 98.56 75 ALA B CA 1
ATOM 4336 C C . ALA B 1 75 ? 7.734 -10.406 17.281 1 98.56 75 ALA B C 1
ATOM 4338 O O . ALA B 1 75 ? 8.117 -9.297 17.656 1 98.56 75 ALA B O 1
ATOM 4339 N N . ILE B 1 76 ? 6.547 -10.617 16.734 1 98.56 76 ILE B N 1
ATOM 4340 C CA . ILE B 1 76 ? 5.551 -9.562 16.578 1 98.56 76 ILE B CA 1
ATOM 4341 C C . ILE B 1 76 ? 5.168 -9.008 17.953 1 98.56 76 ILE B C 1
ATOM 4343 O O . ILE B 1 76 ? 5.168 -7.789 18.156 1 98.56 76 ILE B O 1
ATOM 4347 N N . SER B 1 77 ? 4.887 -9.898 18.891 1 97.56 77 SER B N 1
ATOM 4348 C CA . SER B 1 77 ? 4.43 -9.523 20.219 1 97.56 77 SER B CA 1
ATOM 4349 C C . SER B 1 77 ? 5.496 -8.727 20.969 1 97.56 77 SER B C 1
ATOM 4351 O O . SER B 1 77 ? 5.207 -7.68 21.547 1 97.56 77 SER B O 1
ATOM 4353 N N . LYS B 1 78 ? 6.707 -9.242 20.922 1 97.38 78 LYS B N 1
ATOM 4354 C CA . LYS B 1 78 ? 7.812 -8.602 21.625 1 97.38 78 LYS B CA 1
ATOM 4355 C C . LYS B 1 78 ? 8.055 -7.188 21.109 1 97.38 78 LYS B C 1
ATOM 4357 O O . LYS B 1 78 ? 8.227 -6.25 21.875 1 97.38 78 LYS B O 1
ATOM 4362 N N . GLN B 1 79 ? 8.039 -7 19.828 1 98.19 79 GLN B N 1
ATOM 4363 C CA . GLN B 1 79 ? 8.281 -5.699 19.219 1 98.19 79 GLN B CA 1
ATOM 4364 C C . GLN B 1 79 ? 7.145 -4.727 19.516 1 98.19 79 GLN B C 1
ATOM 4366 O O . GLN B 1 79 ? 7.375 -3.535 19.734 1 98.19 79 GLN B O 1
ATOM 4371 N N . ALA B 1 80 ? 5.898 -5.227 19.469 1 97.19 80 ALA B N 1
ATOM 4372 C CA . ALA B 1 80 ? 4.73 -4.383 19.703 1 97.19 80 ALA B CA 1
ATOM 4373 C C . ALA B 1 80 ? 4.793 -3.736 21.078 1 97.19 80 ALA B C 1
ATOM 4375 O O . ALA B 1 80 ? 4.324 -2.611 21.266 1 97.19 80 ALA B O 1
ATOM 4376 N N . LEU B 1 81 ? 5.391 -4.41 22.031 1 94.88 81 LEU B N 1
ATOM 4377 C CA . LEU B 1 81 ? 5.48 -3.922 23.406 1 94.88 81 LEU B CA 1
ATOM 4378 C C . LEU B 1 81 ? 6.633 -2.932 23.547 1 94.88 81 LEU B C 1
ATOM 4380 O O . LEU B 1 81 ? 6.645 -2.125 24.484 1 94.88 81 LEU B O 1
ATOM 4384 N N . ASN B 1 82 ? 7.613 -3.012 22.703 1 96.62 82 ASN B N 1
ATOM 4385 C CA . ASN B 1 82 ? 8.766 -2.115 22.719 1 96.62 82 ASN B CA 1
ATOM 4386 C C . ASN B 1 82 ? 8.453 -0.784 22.047 1 96.62 82 ASN B C 1
ATOM 4388 O O . ASN B 1 82 ? 8.664 0.279 22.641 1 96.62 82 ASN B O 1
ATOM 4392 N N . ILE B 1 83 ? 7.965 -0.784 20.828 1 97.62 83 ILE B N 1
ATOM 4393 C CA . ILE B 1 83 ? 7.48 0.346 20.047 1 97.62 83 ILE B CA 1
ATOM 4394 C C . ILE B 1 83 ? 6.828 -0.161 18.766 1 97.62 83 ILE B C 1
ATOM 4396 O O . ILE B 1 83 ? 7.348 -1.066 18.109 1 97.62 83 ILE B O 1
ATOM 4400 N N . GLY B 1 84 ? 5.719 0.409 18.469 1 96.56 84 GLY B N 1
ATOM 4401 C CA . GLY B 1 84 ? 5.016 0.017 17.266 1 96.56 84 GLY B CA 1
ATOM 4402 C C . GLY B 1 84 ? 5.59 0.651 16.016 1 96.56 84 GLY B C 1
ATOM 4403 O O . GLY B 1 84 ? 5.945 -0.05 15.062 1 96.56 84 GLY B O 1
ATOM 4404 N N . HIS B 1 85 ? 5.688 1.939 16.031 1 97.75 85 HIS B N 1
ATOM 4405 C CA . HIS B 1 85 ? 6.098 2.65 14.828 1 97.75 85 HIS B CA 1
ATOM 4406 C C . HIS B 1 85 ? 6.773 3.975 15.172 1 97.75 85 HIS B C 1
ATOM 4408 O O . HIS B 1 85 ? 6.32 4.695 16.062 1 97.75 85 HIS B O 1
ATOM 4414 N N . SER B 1 86 ? 7.863 4.211 14.578 1 97.88 86 SER B N 1
ATOM 4415 C CA . SER B 1 86 ? 8.477 5.523 14.391 1 97.88 86 SER B CA 1
ATOM 4416 C C . SER B 1 86 ? 8.828 5.766 12.93 1 97.88 86 SER B C 1
ATOM 4418 O O . SER B 1 86 ? 9.234 4.84 12.219 1 97.88 86 SER B O 1
ATOM 4420 N N . THR B 1 87 ? 8.648 6.875 12.469 1 96.44 87 THR B N 1
ATOM 4421 C CA . THR B 1 87 ? 8.68 7.18 11.039 1 96.44 87 THR B CA 1
ATOM 4422 C C . THR B 1 87 ? 10.078 6.938 10.469 1 96.44 87 THR B C 1
ATOM 4424 O O . THR B 1 87 ? 11.078 7.07 11.172 1 96.44 87 THR B O 1
ATOM 4427 N N . GLN B 1 88 ? 10.109 6.613 9.164 1 96.81 88 GLN B N 1
ATOM 4428 C CA . GLN B 1 88 ? 11.367 6.555 8.422 1 96.81 88 GLN B CA 1
ATOM 4429 C C . GLN B 1 88 ? 11.578 7.816 7.59 1 96.81 88 GLN B C 1
ATOM 4431 O O . GLN B 1 88 ? 12.57 7.938 6.875 1 96.81 88 GLN B O 1
ATOM 4436 N N . LEU B 1 89 ? 10.656 8.695 7.691 1 93.44 89 LEU B N 1
ATOM 4437 C CA . LEU B 1 89 ? 10.797 9.984 7.023 1 93.44 89 LEU B CA 1
ATOM 4438 C C . LEU B 1 89 ? 11.68 10.93 7.836 1 93.44 89 LEU B C 1
ATOM 4440 O O . LEU B 1 89 ? 11.18 11.859 8.469 1 93.44 89 LEU B O 1
ATOM 4444 N N . GLY B 1 90 ? 12.984 10.727 7.824 1 87.81 90 GLY B N 1
ATOM 4445 C CA . GLY B 1 90 ? 13.906 11.602 8.531 1 87.81 90 GLY B CA 1
ATOM 4446 C C . GLY B 1 90 ? 14.578 10.938 9.719 1 87.81 90 GLY B C 1
ATOM 4447 O O . GLY B 1 90 ? 15.453 11.523 10.352 1 87.81 90 GLY B O 1
ATOM 4448 N N . CYS B 1 91 ? 14.102 9.766 10.102 1 94.69 91 CYS B N 1
ATOM 4449 C CA . CYS B 1 91 ? 14.727 8.977 11.156 1 94.69 91 CYS B CA 1
ATOM 4450 C C . CYS B 1 91 ? 14.766 7.5 10.773 1 94.69 91 CYS B C 1
ATOM 4452 O O . CYS B 1 91 ? 14.078 7.074 9.844 1 94.69 91 CYS B O 1
ATOM 4454 N N . GLY B 1 92 ? 15.68 6.809 11.398 1 97.75 92 GLY B N 1
ATOM 4455 C CA . GLY B 1 92 ? 15.719 5.363 11.242 1 97.75 92 GLY B CA 1
ATOM 4456 C C . GLY B 1 92 ? 15.242 4.621 12.477 1 97.75 92 GLY B C 1
ATOM 4457 O O . GLY B 1 92 ? 14.922 5.238 13.5 1 97.75 92 GLY B O 1
ATOM 4458 N N . ASN B 1 93 ? 15.078 3.391 12.398 1 98.44 93 ASN B N 1
ATOM 4459 C CA . ASN B 1 93 ? 14.766 2.545 13.547 1 98.44 93 ASN B CA 1
ATOM 4460 C C . ASN B 1 93 ? 15.531 1.226 13.5 1 98.44 93 ASN B C 1
ATOM 4462 O O . ASN B 1 93 ? 16.016 0.826 12.438 1 98.44 93 ASN B O 1
ATOM 4466 N N . VAL B 1 94 ? 15.609 0.582 14.57 1 98.5 94 VAL B N 1
ATOM 4467 C CA . VAL B 1 94 ? 16.531 -0.538 14.773 1 98.5 94 VAL B CA 1
ATOM 4468 C C . VAL B 1 94 ? 16.078 -1.729 13.93 1 98.5 94 VAL B C 1
ATOM 4470 O O . VAL B 1 94 ? 16.859 -2.266 13.141 1 98.5 94 VAL B O 1
ATOM 4473 N N . PRO B 1 95 ? 14.836 -2.162 13.984 1 98.62 95 PRO B N 1
ATOM 4474 C CA . PRO B 1 95 ? 14.438 -3.348 13.219 1 98.62 95 PRO B CA 1
ATOM 4475 C C . PRO B 1 95 ? 14.609 -3.156 11.711 1 98.62 95 PRO B C 1
ATOM 4477 O O . PRO B 1 95 ? 15.016 -4.086 11.008 1 98.62 95 PRO B O 1
ATOM 4480 N N . SER B 1 96 ? 14.328 -2.002 11.172 1 98.75 96 SER B N 1
ATOM 4481 C CA . SER B 1 96 ? 14.469 -1.78 9.734 1 98.75 96 SER B CA 1
ATOM 4482 C C . SER B 1 96 ? 15.93 -1.799 9.312 1 98.75 96 SER B C 1
ATOM 4484 O O . SER B 1 96 ? 16.266 -2.291 8.227 1 98.75 96 SER B O 1
ATOM 4486 N N . ALA B 1 97 ? 16.828 -1.244 10.164 1 98.81 97 ALA B N 1
ATOM 4487 C CA . ALA B 1 97 ? 18.266 -1.28 9.883 1 98.81 97 ALA B CA 1
ATOM 4488 C C . ALA B 1 97 ? 18.766 -2.717 9.82 1 98.81 97 ALA B C 1
ATOM 4490 O O . ALA B 1 97 ? 19.5 -3.084 8.898 1 98.81 97 ALA B O 1
ATOM 4491 N N . ILE B 1 98 ? 18.344 -3.484 10.805 1 98.75 98 ILE B N 1
ATOM 4492 C CA . ILE B 1 98 ? 18.75 -4.883 10.867 1 98.75 98 ILE B CA 1
ATOM 4493 C C . ILE B 1 98 ? 18.219 -5.625 9.641 1 98.75 98 ILE B C 1
ATOM 4495 O O . ILE B 1 98 ? 18.969 -6.348 8.977 1 98.75 98 ILE B O 1
ATOM 4499 N N . LEU B 1 99 ? 16.984 -5.422 9.32 1 98.88 99 LEU B N 1
ATOM 4500 C CA . LEU B 1 99 ? 16.359 -6.148 8.219 1 98.88 99 LEU B CA 1
ATOM 4501 C C . LEU B 1 99 ? 17.016 -5.785 6.891 1 98.88 99 LEU B C 1
ATOM 4503 O O . LEU B 1 99 ? 17.234 -6.656 6.043 1 98.88 99 LEU B O 1
ATOM 4507 N N . ALA B 1 100 ? 17.25 -4.488 6.688 1 98.88 100 ALA B N 1
ATOM 4508 C CA . ALA B 1 100 ? 17.906 -4.055 5.453 1 98.88 100 ALA B CA 1
ATOM 4509 C C . ALA B 1 100 ? 19.266 -4.742 5.277 1 98.88 100 ALA B C 1
ATOM 4511 O O . ALA B 1 100 ? 19.547 -5.293 4.211 1 98.88 100 ALA B O 1
ATOM 4512 N N . LYS B 1 101 ? 20.047 -4.75 6.336 1 98.81 101 LYS B N 1
ATOM 4513 C CA . LYS B 1 101 ? 21.344 -5.418 6.289 1 98.81 101 LYS B CA 1
ATOM 4514 C C . LYS B 1 101 ? 21.188 -6.902 5.984 1 98.81 101 LYS B C 1
ATOM 4516 O O . LYS B 1 101 ? 21.906 -7.445 5.133 1 98.81 101 LYS B O 1
ATOM 4521 N N . ARG B 1 102 ? 20.297 -7.516 6.613 1 98.62 102 ARG B N 1
ATOM 4522 C CA . ARG B 1 102 ? 20.094 -8.953 6.465 1 98.62 102 ARG B CA 1
ATOM 4523 C C . ARG B 1 102 ? 19.656 -9.297 5.047 1 98.62 102 ARG B C 1
ATOM 4525 O O . ARG B 1 102 ? 20.078 -10.312 4.488 1 98.62 102 ARG B O 1
ATOM 4532 N N . TYR B 1 103 ? 18.812 -8.523 4.398 1 98.69 103 TYR B N 1
ATOM 4533 C CA . TYR B 1 103 ? 18.344 -8.82 3.051 1 98.69 103 TYR B CA 1
ATOM 4534 C C . TYR B 1 103 ? 19.422 -8.5 2.018 1 98.69 103 TYR B C 1
ATOM 4536 O O . TYR B 1 103 ? 19.516 -9.164 0.985 1 98.69 103 TYR B O 1
ATOM 4544 N N . VAL B 1 104 ? 20.219 -7.469 2.293 1 98.62 104 VAL B N 1
ATOM 4545 C CA . VAL B 1 104 ? 21.359 -7.219 1.41 1 98.62 104 VAL B CA 1
ATOM 4546 C C . VAL B 1 104 ? 22.297 -8.43 1.406 1 98.62 104 VAL B C 1
ATOM 4548 O O . VAL B 1 104 ? 22.828 -8.805 0.361 1 98.62 104 VAL B O 1
ATOM 4551 N N . ASP B 1 105 ? 22.422 -9.039 2.607 1 98.31 105 ASP B N 1
ATOM 4552 C CA . ASP B 1 105 ? 23.281 -10.219 2.719 1 98.31 105 ASP B CA 1
ATOM 4553 C C . ASP B 1 105 ? 22.625 -11.438 2.07 1 98.31 105 ASP B C 1
ATOM 4555 O O . ASP B 1 105 ? 23.297 -12.297 1.515 1 98.31 105 ASP B O 1
ATOM 4559 N N . PHE B 1 106 ? 21.328 -11.516 2.143 1 98.06 106 PHE B N 1
ATOM 4560 C CA . PHE B 1 106 ? 20.562 -12.703 1.771 1 98.06 106 PHE B CA 1
ATOM 4561 C C . PHE B 1 106 ? 20.266 -12.711 0.276 1 98.06 106 PHE B C 1
ATOM 4563 O O . PHE B 1 106 ? 20.172 -13.781 -0.337 1 98.06 106 PHE B O 1
ATOM 4570 N N . SER B 1 107 ? 20.156 -11.516 -0.411 1 97.69 107 SER B N 1
ATOM 4571 C CA . SER B 1 107 ? 19.797 -11.367 -1.82 1 97.69 107 SER B CA 1
ATOM 4572 C C . SER B 1 107 ? 21.047 -11.438 -2.707 1 97.69 107 SER B C 1
ATOM 4574 O O . SER B 1 107 ? 22.172 -11.484 -2.207 1 97.69 107 SER B O 1
ATOM 4576 N N . PRO B 1 108 ? 20.844 -11.555 -4.082 1 97.44 108 PRO B N 1
ATOM 4577 C CA . PRO B 1 108 ? 22 -11.508 -4.977 1 97.44 108 PRO B CA 1
ATOM 4578 C C . PRO B 1 108 ? 22.891 -10.305 -4.715 1 97.44 108 PRO B C 1
ATOM 4580 O O . PRO B 1 108 ? 22.406 -9.219 -4.398 1 97.44 108 PRO B O 1
ATOM 4583 N N . GLU B 1 109 ? 24.141 -10.383 -4.887 1 97.25 109 GLU B N 1
ATOM 4584 C CA . GLU B 1 109 ? 25.188 -9.508 -4.352 1 97.25 109 GLU B CA 1
ATOM 4585 C C . GLU B 1 109 ? 25.078 -8.102 -4.922 1 97.25 109 GLU B C 1
ATOM 4587 O O . GLU B 1 109 ? 25.578 -7.145 -4.328 1 97.25 109 GLU B O 1
ATOM 4592 N N . GLN B 1 110 ? 24.438 -7.906 -6.031 1 97.75 110 GLN B N 1
ATOM 4593 C CA . GLN B 1 110 ? 24.406 -6.598 -6.676 1 97.75 110 GLN B CA 1
ATOM 4594 C C . GLN B 1 110 ? 23.453 -5.648 -5.949 1 97.75 110 GLN B C 1
ATOM 4596 O O . GLN B 1 110 ? 23.516 -4.434 -6.145 1 97.75 110 GLN B O 1
ATOM 4601 N N . PHE B 1 111 ? 22.562 -6.215 -5.203 1 98.56 111 PHE B N 1
ATOM 4602 C CA . PHE B 1 111 ? 21.609 -5.379 -4.484 1 98.56 111 PHE B CA 1
ATOM 4603 C C . PHE B 1 111 ? 22.203 -4.863 -3.184 1 98.56 111 PHE B C 1
ATOM 4605 O O . PHE B 1 111 ? 22.672 -5.652 -2.355 1 98.56 111 PHE B O 1
ATOM 4612 N N . LYS B 1 112 ? 22.203 -3.518 -3.016 1 98.62 112 LYS B N 1
ATOM 4613 C CA . LYS B 1 112 ? 22.906 -2.924 -1.886 1 98.62 112 LYS B CA 1
ATOM 4614 C C . LYS B 1 112 ? 22 -1.979 -1.104 1 98.62 112 LYS B C 1
ATOM 4616 O O . LYS B 1 112 ? 22.359 -1.517 -0.019 1 98.62 112 LYS B O 1
ATOM 4621 N N . LYS B 1 113 ? 20.844 -1.682 -1.614 1 98.88 113 LYS B N 1
ATOM 4622 C CA . LYS B 1 113 ? 19.922 -0.725 -0.999 1 98.88 113 LYS B CA 1
ATOM 4623 C C . LYS B 1 113 ? 18.516 -1.307 -0.88 1 98.88 113 LYS B C 1
ATOM 4625 O O . LYS B 1 113 ? 18.047 -2 -1.785 1 98.88 113 LYS B O 1
ATOM 4630 N N . VAL B 1 114 ? 17.875 -0.996 0.225 1 98.94 114 VAL B N 1
ATOM 4631 C CA . VAL B 1 114 ? 16.531 -1.508 0.497 1 98.94 114 VAL B CA 1
ATOM 4632 C C . VAL B 1 114 ? 15.57 -0.344 0.735 1 98.94 114 VAL B C 1
ATOM 4634 O O . VAL B 1 114 ? 15.805 0.494 1.608 1 98.94 114 VAL B O 1
ATOM 4637 N N . PHE B 1 115 ? 14.531 -0.203 -0.035 1 98.94 115 PHE B N 1
ATOM 4638 C CA . PHE B 1 115 ? 13.406 0.699 0.191 1 98.94 115 PHE B CA 1
ATOM 4639 C C . PHE B 1 115 ? 12.188 -0.071 0.673 1 98.94 115 PHE B C 1
ATOM 4641 O O . PHE B 1 115 ? 11.766 -1.037 0.034 1 98.94 115 PHE B O 1
ATOM 4648 N N . PHE B 1 116 ? 11.594 0.342 1.795 1 98.81 116 PHE B N 1
ATOM 4649 C CA . PHE B 1 116 ? 10.5 -0.382 2.434 1 98.81 116 PHE B CA 1
ATOM 4650 C C . PHE B 1 116 ? 9.156 0.155 1.97 1 98.81 116 PHE B C 1
ATOM 4652 O O . PHE B 1 116 ? 8.992 1.362 1.779 1 98.81 116 PHE B O 1
ATOM 4659 N N . SER B 1 117 ? 8.188 -0.699 1.783 1 98.44 117 SER B N 1
ATOM 4660 C CA . SER B 1 117 ? 6.777 -0.374 1.591 1 98.44 117 SER B CA 1
ATOM 4661 C C . SER B 1 117 ? 5.875 -1.446 2.191 1 98.44 117 SER B C 1
ATOM 4663 O O . SER B 1 117 ? 6.355 -2.371 2.85 1 98.44 117 SER B O 1
ATOM 4665 N N . GLU B 1 118 ? 4.562 -1.335 2.014 1 97.31 118 GLU B N 1
ATOM 4666 C CA . GLU B 1 118 ? 3.654 -2.191 2.77 1 97.31 118 GLU B CA 1
ATOM 4667 C C . GLU B 1 118 ? 3.184 -3.375 1.93 1 97.31 118 GLU B C 1
ATOM 4669 O O . GLU B 1 118 ? 2.744 -4.391 2.471 1 97.31 118 GLU B O 1
ATOM 4674 N N . ASP B 1 119 ? 3.205 -3.211 0.606 1 97.25 119 ASP B N 1
ATOM 4675 C CA . ASP B 1 119 ? 2.756 -4.359 -0.177 1 97.25 119 ASP B CA 1
ATOM 4676 C C . ASP B 1 119 ? 3.43 -4.387 -1.546 1 97.25 119 ASP B C 1
ATOM 4678 O O . ASP B 1 119 ? 4.199 -3.486 -1.884 1 97.25 119 ASP B O 1
ATOM 4682 N N . GLY B 1 120 ? 3.148 -5.457 -2.311 1 98.12 120 GLY B N 1
ATOM 4683 C CA . GLY B 1 120 ? 3.807 -5.688 -3.586 1 98.12 120 GLY B CA 1
ATOM 4684 C C . GLY B 1 120 ? 3.51 -4.613 -4.613 1 98.12 120 GLY B C 1
ATOM 4685 O O . GLY B 1 120 ? 4.395 -4.207 -5.367 1 98.12 120 GLY B O 1
ATOM 4686 N N . ALA B 1 121 ? 2.24 -4.16 -4.699 1 98.38 121 ALA B N 1
ATOM 4687 C CA . ALA B 1 121 ? 1.888 -3.092 -5.633 1 98.38 121 ALA B CA 1
ATOM 4688 C C . ALA B 1 121 ? 2.73 -1.844 -5.379 1 98.38 121 ALA B C 1
ATOM 4690 O O . ALA B 1 121 ? 3.174 -1.186 -6.324 1 98.38 121 ALA B O 1
ATOM 4691 N N . GLU B 1 122 ? 2.986 -1.578 -4.156 1 98.62 122 GLU B N 1
ATOM 4692 C CA . GLU B 1 122 ? 3.785 -0.409 -3.799 1 98.62 122 GLU B CA 1
ATOM 4693 C C . GLU B 1 122 ? 5.258 -0.621 -4.145 1 98.62 122 GLU B C 1
ATOM 4695 O O . GLU B 1 122 ? 5.945 0.315 -4.559 1 98.62 122 GLU B O 1
ATOM 4700 N N . ALA B 1 123 ? 5.746 -1.817 -3.908 1 98.88 123 ALA B N 1
ATOM 4701 C CA . ALA B 1 123 ? 7.117 -2.102 -4.324 1 98.88 123 ALA B CA 1
ATOM 4702 C C . ALA B 1 123 ? 7.293 -1.887 -5.824 1 98.88 123 ALA B C 1
ATOM 4704 O O . ALA B 1 123 ? 8.32 -1.371 -6.266 1 98.88 123 ALA B O 1
ATOM 4705 N N . ILE B 1 124 ? 6.277 -2.256 -6.605 1 98.88 124 ILE B N 1
ATOM 4706 C CA . ILE B 1 124 ? 6.309 -2.072 -8.055 1 98.88 124 ILE B CA 1
ATOM 4707 C C . ILE B 1 124 ? 6.246 -0.583 -8.383 1 98.88 124 ILE B C 1
ATOM 4709 O O . ILE B 1 124 ? 6.996 -0.101 -9.242 1 98.88 124 ILE B O 1
ATOM 4713 N N . GLU B 1 125 ? 5.352 0.149 -7.688 1 98.69 125 GLU B N 1
ATOM 4714 C CA . GLU B 1 125 ? 5.281 1.599 -7.848 1 98.69 125 GLU B CA 1
ATOM 4715 C C . GLU B 1 125 ? 6.645 2.246 -7.625 1 98.69 125 GLU B C 1
ATOM 4717 O O . GLU B 1 125 ? 7.055 3.121 -8.391 1 98.69 125 GLU B O 1
ATOM 4722 N N . ILE B 1 126 ? 7.312 1.834 -6.602 1 98.88 126 ILE B N 1
ATOM 4723 C CA . ILE B 1 126 ? 8.609 2.393 -6.223 1 98.88 126 ILE B CA 1
ATOM 4724 C C . ILE B 1 126 ? 9.656 2.025 -7.27 1 98.88 126 ILE B C 1
ATOM 4726 O O . ILE B 1 126 ? 10.43 2.881 -7.707 1 98.88 126 ILE B O 1
ATOM 4730 N N . ALA B 1 127 ? 9.672 0.755 -7.703 1 98.94 127 ALA B N 1
ATOM 4731 C CA . ALA B 1 127 ? 10.625 0.292 -8.703 1 98.94 127 ALA B CA 1
ATOM 4732 C C . ALA B 1 127 ? 10.461 1.062 -10.016 1 98.94 127 ALA B C 1
ATOM 4734 O O . ALA B 1 127 ? 11.445 1.497 -10.617 1 98.94 127 ALA B O 1
ATOM 4735 N N . VAL B 1 128 ? 9.242 1.242 -10.438 1 98.88 128 VAL B N 1
ATOM 4736 C CA . VAL B 1 128 ? 8.922 1.952 -11.672 1 98.88 128 VAL B CA 1
ATOM 4737 C C . VAL B 1 128 ? 9.352 3.412 -11.555 1 98.88 128 VAL B C 1
ATOM 4739 O O . VAL B 1 128 ? 9.984 3.955 -12.469 1 98.88 128 VAL B O 1
ATOM 4742 N N . LYS B 1 129 ? 9.094 4.008 -10.477 1 98.69 129 LYS B N 1
ATOM 4743 C CA . LYS B 1 129 ? 9.461 5.406 -10.266 1 98.69 129 LYS B CA 1
ATOM 4744 C C . LYS B 1 129 ? 10.977 5.566 -10.172 1 98.69 129 LYS B C 1
ATOM 4746 O O . LYS B 1 129 ? 11.531 6.555 -10.664 1 98.69 129 LYS B O 1
ATOM 4751 N N . MET B 1 130 ? 11.656 4.617 -9.477 1 98.81 130 MET B N 1
ATOM 4752 C CA . MET B 1 130 ? 13.117 4.625 -9.43 1 98.81 130 MET B CA 1
ATOM 4753 C C . MET B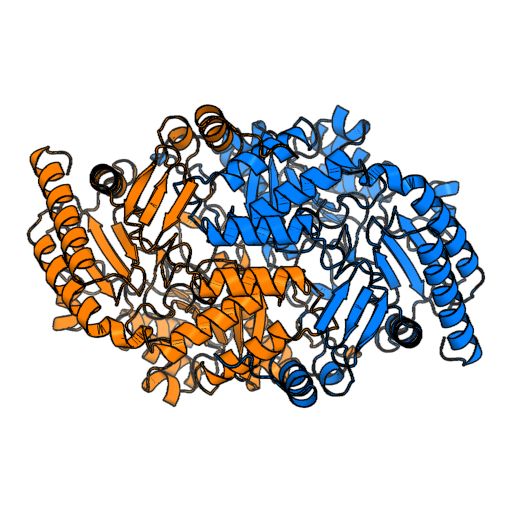 1 130 ? 13.703 4.602 -10.844 1 98.81 130 MET B C 1
ATOM 4755 O O . MET B 1 130 ? 14.57 5.406 -11.172 1 98.81 130 MET B O 1
ATOM 4759 N N . ALA B 1 131 ? 13.141 3.68 -11.68 1 98.88 131 ALA B N 1
ATOM 4760 C CA . ALA B 1 131 ? 13.648 3.529 -13.039 1 98.88 131 ALA B CA 1
ATOM 4761 C C . ALA B 1 131 ? 13.383 4.785 -13.867 1 98.88 131 ALA B C 1
ATOM 4763 O O . ALA B 1 131 ? 14.273 5.277 -14.562 1 98.88 131 ALA B O 1
ATOM 4764 N N . PHE B 1 132 ? 12.219 5.332 -13.773 1 98.62 132 PHE B N 1
ATOM 4765 C CA . PHE B 1 132 ? 11.805 6.512 -14.531 1 98.62 132 PHE B CA 1
ATOM 4766 C C . PHE B 1 132 ? 12.648 7.723 -14.148 1 98.62 132 PHE B C 1
ATOM 4768 O O . PHE B 1 132 ? 13.211 8.391 -15.016 1 98.62 132 PHE B O 1
ATOM 4775 N N . GLU B 1 133 ? 12.68 7.969 -12.859 1 98.31 133 GLU B N 1
ATOM 4776 C CA . GLU B 1 133 ? 13.414 9.133 -12.383 1 98.31 133 GLU B CA 1
ATOM 4777 C C . GLU B 1 133 ? 14.906 8.984 -12.625 1 98.31 133 GLU B C 1
ATOM 4779 O O . GLU B 1 133 ? 15.602 9.969 -12.906 1 98.31 133 GLU B O 1
ATOM 4784 N N . TYR B 1 134 ? 15.438 7.742 -12.523 1 98.44 134 TYR B N 1
ATOM 4785 C CA . TYR B 1 134 ? 16.828 7.484 -12.867 1 98.44 134 TYR B CA 1
ATOM 4786 C C . TYR B 1 134 ? 17.141 7.961 -14.281 1 98.44 134 TYR B C 1
ATOM 4788 O O . TYR B 1 134 ? 18.141 8.656 -14.5 1 98.44 134 TYR B O 1
ATOM 4796 N N . CYS B 1 135 ? 16.281 7.598 -15.234 1 98.06 135 CYS B N 1
ATOM 4797 C CA . CYS B 1 135 ? 16.484 8 -16.625 1 98.06 135 CYS B CA 1
ATOM 4798 C C . CYS B 1 135 ? 16.453 9.523 -16.75 1 98.06 135 CYS B C 1
ATOM 4800 O O . CYS B 1 135 ? 17.297 10.102 -17.453 1 98.06 135 CYS B O 1
ATOM 4802 N N . LYS B 1 136 ? 15.594 10.125 -16.062 1 96.69 136 LYS B N 1
ATOM 4803 C CA . LYS B 1 136 ? 15.508 11.578 -16.109 1 96.69 136 LYS B CA 1
ATOM 4804 C C . LYS B 1 136 ? 16.766 12.227 -15.523 1 96.69 136 LYS B C 1
ATOM 4806 O O . LYS B 1 136 ? 17.281 13.195 -16.078 1 96.69 136 LYS B O 1
ATOM 4811 N N . LEU B 1 137 ? 17.172 11.695 -14.375 1 97.12 137 LEU B N 1
ATOM 4812 C CA . LEU B 1 137 ? 18.344 12.234 -13.695 1 97.12 137 LEU B CA 1
ATOM 4813 C C . LEU B 1 137 ? 19.594 12.039 -14.531 1 97.12 137 LEU B C 1
ATOM 4815 O O . LEU B 1 137 ? 20.547 12.828 -14.43 1 97.12 137 LEU B O 1
ATOM 4819 N N . LYS B 1 138 ? 19.578 11.055 -15.438 1 97 138 LYS B N 1
ATOM 4820 C CA . LYS B 1 138 ? 20.703 10.781 -16.328 1 97 138 LYS B CA 1
ATOM 4821 C C . LYS B 1 138 ? 20.578 11.586 -17.625 1 97 138 LYS B C 1
ATOM 4823 O O . LYS B 1 138 ? 21.422 11.461 -18.516 1 97 138 LYS B O 1
ATOM 4828 N N . GLY B 1 139 ? 19.547 12.367 -17.812 1 96 139 GLY B N 1
ATOM 4829 C CA . GLY B 1 139 ? 19.375 13.266 -18.953 1 96 139 GLY B CA 1
ATOM 4830 C C . GLY B 1 139 ? 18.547 12.672 -20.062 1 96 139 GLY B C 1
ATOM 4831 O O . GLY B 1 139 ? 18.391 13.289 -21.125 1 96 139 GLY B O 1
ATOM 4832 N N . PHE B 1 140 ? 17.938 11.492 -19.859 1 95.12 140 PHE B N 1
ATOM 4833 C CA . PHE B 1 140 ? 17.109 10.852 -20.875 1 95.12 140 PHE B CA 1
ATOM 4834 C C . PHE B 1 140 ? 15.648 11.219 -20.688 1 95.12 140 PHE B C 1
ATOM 4836 O O . PHE B 1 140 ? 14.828 10.375 -20.312 1 95.12 140 PHE B O 1
ATOM 4843 N N . THR B 1 141 ? 15.227 12.359 -21.109 1 90.94 141 THR B N 1
ATOM 4844 C CA . THR B 1 141 ? 13.914 12.922 -20.812 1 90.94 141 THR B CA 1
ATOM 4845 C C . THR B 1 141 ? 12.859 12.328 -21.734 1 90.94 141 THR B C 1
ATOM 4847 O O . THR B 1 141 ? 11.656 12.43 -21.469 1 90.94 141 THR B O 1
ATOM 4850 N N . ASN B 1 142 ? 13.273 11.625 -22.781 1 94.31 142 ASN B N 1
ATOM 4851 C CA . ASN B 1 142 ? 12.328 11.078 -23.734 1 94.31 142 ASN B CA 1
ATOM 4852 C C . ASN B 1 142 ? 11.914 9.656 -23.375 1 94.31 142 ASN B C 1
ATOM 4854 O O . ASN B 1 142 ? 10.992 9.102 -23.969 1 94.31 142 ASN B O 1
ATOM 4858 N N . LYS B 1 143 ? 12.602 9.086 -22.375 1 97 143 LYS B N 1
ATOM 4859 C CA . LYS B 1 143 ? 12.273 7.723 -21.969 1 97 143 LYS B CA 1
ATOM 4860 C C . LYS B 1 143 ? 11.055 7.703 -21.047 1 97 143 LYS B C 1
ATOM 4862 O O . LYS B 1 143 ? 11.195 7.809 -19.828 1 97 143 LYS B O 1
ATOM 4867 N N . THR B 1 144 ? 9.906 7.484 -21.625 1 97.5 144 THR B N 1
ATOM 4868 C CA . THR B 1 144 ? 8.672 7.574 -20.844 1 97.5 144 THR B CA 1
ATOM 4869 C C . THR B 1 144 ? 7.84 6.305 -21.016 1 97.5 144 THR B C 1
ATOM 4871 O O . THR B 1 144 ? 6.703 6.242 -20.547 1 97.5 144 THR B O 1
ATOM 4874 N N . LYS B 1 145 ? 8.367 5.277 -21.719 1 98.44 145 LYS B N 1
ATOM 4875 C CA . LYS B 1 145 ? 7.629 4.043 -21.969 1 98.44 145 LYS B CA 1
ATOM 4876 C C . LYS B 1 145 ? 8.32 2.85 -21.312 1 98.44 145 LYS B C 1
ATOM 4878 O O . LYS B 1 145 ? 9.516 2.895 -21.031 1 98.44 145 LYS B O 1
ATOM 4883 N N . PHE B 1 146 ? 7.551 1.872 -21.016 1 98.75 146 PHE B N 1
ATOM 4884 C CA . PHE B 1 146 ? 8.062 0.62 -20.484 1 98.75 146 PHE B CA 1
ATOM 4885 C C . PHE B 1 146 ? 7.785 -0.538 -21.438 1 98.75 146 PHE B C 1
ATOM 4887 O O . PHE B 1 146 ? 7.039 -0.385 -22.406 1 98.75 146 PHE B O 1
ATOM 4894 N N . VAL B 1 147 ? 8.484 -1.632 -21.234 1 98.75 147 VAL B N 1
ATOM 4895 C CA . VAL B 1 147 ? 8.172 -2.879 -21.922 1 98.75 147 VAL B CA 1
ATOM 4896 C C . VAL B 1 147 ? 7.828 -3.961 -20.906 1 98.75 147 VAL B C 1
ATOM 4898 O O . VAL B 1 147 ? 8.484 -4.082 -19.859 1 98.75 147 VAL B O 1
ATOM 4901 N N . SER B 1 148 ? 6.805 -4.688 -21.109 1 98.56 148 SER B N 1
ATOM 4902 C CA . SER B 1 148 ? 6.383 -5.844 -20.328 1 98.56 148 SER B CA 1
ATOM 4903 C C . SER B 1 148 ? 5.707 -6.887 -21.203 1 98.56 148 SER B C 1
ATOM 4905 O O . SER B 1 148 ? 5.988 -6.977 -22.406 1 98.56 148 SER B O 1
ATOM 4907 N N . VAL B 1 149 ? 4.938 -7.812 -20.625 1 98.19 149 VAL B N 1
ATOM 4908 C CA . VAL B 1 149 ? 4.281 -8.844 -21.406 1 98.19 149 VAL B CA 1
ATOM 4909 C C . VAL B 1 149 ? 2.77 -8.773 -21.203 1 98.19 149 VAL B C 1
ATOM 4911 O O . VAL B 1 149 ? 2.303 -8.352 -20.141 1 98.19 149 VAL B O 1
ATOM 4914 N N . LYS B 1 150 ? 2.059 -9.188 -22.219 1 96.44 150 LYS B N 1
ATOM 4915 C CA . LYS B 1 150 ? 0.615 -9.344 -22.078 1 96.44 150 LYS B CA 1
ATOM 4916 C C . LYS B 1 150 ? 0.281 -10.336 -20.969 1 96.44 150 LYS B C 1
ATOM 4918 O O . LYS B 1 150 ? 1.033 -11.281 -20.719 1 96.44 150 LYS B O 1
ATOM 4923 N N . GLU B 1 151 ? -0.8 -10.094 -20.188 1 95.19 151 GLU B N 1
ATOM 4924 C CA . GLU B 1 151 ? -1.314 -10.922 -19.109 1 95.19 151 GLU B CA 1
ATOM 4925 C C . GLU B 1 151 ? -0.427 -10.812 -17.859 1 95.19 151 GLU B C 1
ATOM 4927 O O . GLU B 1 151 ? -0.661 -11.5 -16.875 1 95.19 151 GLU B O 1
ATOM 4932 N N . GLY B 1 152 ? 0.595 -9.977 -17.984 1 96.69 152 GLY B N 1
ATOM 4933 C CA . GLY B 1 152 ? 1.388 -9.711 -16.797 1 96.69 152 GLY B CA 1
ATOM 4934 C C . GLY B 1 152 ? 0.589 -9.062 -15.68 1 96.69 152 GLY B C 1
ATOM 4935 O O . GLY B 1 152 ? -0.333 -8.281 -15.938 1 96.69 152 GLY B O 1
ATOM 4936 N N . TYR B 1 153 ? 0.912 -9.383 -14.477 1 97 153 TYR B N 1
ATOM 4937 C CA . TYR B 1 153 ? 0.258 -8.836 -13.297 1 97 153 TYR B CA 1
ATOM 4938 C C . TYR B 1 153 ? 1.285 -8.352 -12.281 1 97 153 TYR B C 1
ATOM 4940 O O . TYR B 1 153 ? 2.08 -9.148 -11.766 1 97 153 TYR B O 1
ATOM 4948 N N . HIS B 1 154 ? 1.21 -7.078 -11.883 1 98.44 154 HIS B N 1
ATOM 4949 C CA . HIS B 1 154 ? 2.182 -6.504 -10.961 1 98.44 154 HIS B CA 1
ATOM 4950 C C . HIS B 1 154 ? 1.489 -5.766 -9.82 1 98.44 154 HIS B C 1
ATOM 4952 O O . HIS B 1 154 ? 2.135 -5.031 -9.07 1 98.44 154 HIS B O 1
ATOM 4958 N N . GLY B 1 155 ? 0.212 -5.922 -9.68 1 97.5 155 GLY B N 1
ATOM 4959 C CA . GLY B 1 155 ? -0.546 -5.273 -8.625 1 97.5 155 GLY B CA 1
ATOM 4960 C C . GLY B 1 155 ? -1.696 -4.43 -9.141 1 97.5 155 GLY B C 1
ATOM 4961 O O . GLY B 1 155 ? -1.94 -4.383 -10.352 1 97.5 155 GLY B O 1
ATOM 4962 N N . ASP B 1 156 ? -2.385 -3.752 -8.25 1 97.62 156 ASP B N 1
ATOM 4963 C CA . ASP B 1 156 ? -3.67 -3.186 -8.648 1 97.62 156 ASP B CA 1
ATOM 4964 C C . ASP B 1 156 ? -3.688 -1.672 -8.453 1 97.62 156 ASP B C 1
ATOM 4966 O O . ASP B 1 156 ? -4.715 -1.025 -8.664 1 97.62 156 ASP B O 1
ATOM 4970 N N . THR B 1 157 ? -2.6 -1.022 -8.023 1 98.12 157 THR B N 1
ATOM 4971 C CA . THR B 1 157 ? -2.506 0.431 -8.109 1 98.12 157 THR B CA 1
ATOM 4972 C C . THR B 1 157 ? -2.256 0.879 -9.539 1 98.12 157 THR B C 1
ATOM 4974 O O . THR B 1 157 ? -1.757 0.105 -10.359 1 98.12 157 THR B O 1
ATOM 4977 N N . VAL B 1 158 ? -2.537 2.078 -9.812 1 98.19 158 VAL B N 1
ATOM 4978 C CA . VAL B 1 158 ? -2.562 2.562 -11.188 1 98.19 158 VAL B CA 1
ATOM 4979 C C . VAL B 1 158 ? -1.19 2.367 -11.836 1 98.19 158 VAL B C 1
ATOM 4981 O O . VAL B 1 158 ? -1.092 1.907 -12.977 1 98.19 158 VAL B O 1
ATOM 4984 N N . GLY B 1 159 ? -0.149 2.705 -11.102 1 98.44 159 GLY B N 1
ATOM 4985 C CA . GLY B 1 159 ? 1.188 2.494 -11.633 1 98.44 159 GLY B CA 1
ATOM 4986 C C . GLY B 1 159 ? 1.511 1.031 -11.875 1 98.44 159 GLY B C 1
ATOM 4987 O O . GLY B 1 159 ? 2.043 0.672 -12.922 1 98.44 159 GLY B O 1
ATOM 4988 N N . ALA B 1 160 ? 1.146 0.192 -10.945 1 98.5 160 ALA B N 1
ATOM 4989 C CA . ALA B 1 160 ? 1.378 -1.244 -11.078 1 98.5 160 ALA B CA 1
ATOM 4990 C C . ALA B 1 160 ? 0.542 -1.831 -12.211 1 98.5 160 ALA B C 1
ATOM 4992 O O . ALA B 1 160 ? 1.028 -2.662 -12.984 1 98.5 160 ALA B O 1
ATOM 4993 N N . MET B 1 161 ? -0.707 -1.397 -12.32 1 98.06 161 MET B N 1
ATOM 4994 C CA . MET B 1 161 ? -1.568 -1.852 -13.406 1 98.06 161 MET B CA 1
ATOM 4995 C C . MET B 1 161 ? -0.99 -1.454 -14.758 1 98.06 161 MET B C 1
ATOM 4997 O O . MET B 1 161 ? -1.06 -2.225 -15.719 1 98.06 161 MET B O 1
ATOM 5001 N N . SER B 1 162 ? -0.43 -0.293 -14.805 1 98.19 162 SER B N 1
ATOM 5002 C CA . SER B 1 162 ? 0.081 0.235 -16.062 1 98.19 162 SER B CA 1
ATOM 5003 C C . SER B 1 162 ? 1.168 -0.666 -16.641 1 98.19 162 SER B C 1
ATOM 5005 O O . SER B 1 162 ? 1.219 -0.888 -17.844 1 98.19 162 SER B O 1
ATOM 5007 N N . VAL B 1 163 ? 1.989 -1.195 -15.773 1 97.94 163 VAL B N 1
ATOM 5008 C CA . VAL B 1 163 ? 3.113 -1.981 -16.266 1 97.94 163 VAL B CA 1
ATOM 5009 C C . VAL B 1 163 ? 2.719 -3.455 -16.344 1 97.94 163 VAL B C 1
ATOM 5011 O O . VAL B 1 163 ? 3.549 -4.312 -16.656 1 97.94 163 VAL B O 1
ATOM 5014 N N . GLY B 1 164 ? 1.474 -3.619 -16 1 93.94 164 GLY B N 1
ATOM 5015 C CA . GLY B 1 164 ? 0.929 -4.949 -16.234 1 93.94 164 GLY B CA 1
ATOM 5016 C C . GLY B 1 164 ? 0.319 -5.121 -17.609 1 93.94 164 GLY B C 1
ATOM 5017 O O . GLY B 1 164 ? 0.521 -4.281 -18.484 1 93.94 164 GLY B O 1
ATOM 5018 N N . GLY B 1 165 ? -0.417 -6.156 -17.922 1 85.06 165 GLY B N 1
ATOM 5019 C CA . GLY B 1 165 ? -0.996 -6.418 -19.234 1 85.06 165 GLY B CA 1
ATOM 5020 C C . GLY B 1 165 ? -2.273 -7.234 -19.172 1 85.06 165 GLY B C 1
ATOM 5021 O O . GLY B 1 165 ? -2.723 -7.773 -20.172 1 85.06 165 GLY B O 1
ATOM 5022 N N . SER B 1 166 ? -2.801 -7.242 -18.016 1 83.25 166 SER B N 1
ATOM 5023 C CA . SER B 1 166 ? -4.012 -8.039 -17.844 1 83.25 166 SER B CA 1
ATOM 5024 C C . SER B 1 166 ? -5.246 -7.277 -18.312 1 83.25 166 SER B C 1
ATOM 5026 O O . SER B 1 166 ? -5.656 -6.297 -17.688 1 83.25 166 SER B O 1
ATOM 5028 N N . GLU B 1 167 ? -5.824 -7.758 -19.328 1 79.69 167 GLU B N 1
ATOM 5029 C CA . GLU B 1 167 ? -7.035 -7.117 -19.844 1 79.69 167 GLU B CA 1
ATOM 5030 C C . GLU B 1 167 ? -8.227 -7.379 -18.922 1 79.69 167 GLU B C 1
ATOM 5032 O O . GLU B 1 167 ? -9.023 -6.477 -18.656 1 79.69 167 GLU B O 1
ATOM 5037 N N . LEU B 1 168 ? -8.297 -8.531 -18.422 1 77 168 LEU B N 1
ATOM 5038 C CA . LEU B 1 168 ? -9.406 -8.922 -17.562 1 77 168 LEU B CA 1
ATOM 5039 C C . LEU B 1 168 ? -9.461 -8.039 -16.312 1 77 168 LEU B C 1
ATOM 5041 O O . LEU B 1 168 ? -10.523 -7.496 -15.984 1 77 168 LEU B O 1
ATOM 5045 N N . PHE B 1 169 ? -8.391 -7.777 -15.703 1 81.19 169 PHE B N 1
ATOM 5046 C CA . PHE B 1 169 ? -8.367 -7.082 -14.422 1 81.19 169 PHE B CA 1
ATOM 5047 C C . PHE B 1 169 ? -8.289 -5.574 -14.625 1 81.19 169 PHE B C 1
ATOM 5049 O O . PHE B 1 169 ? -8.797 -4.805 -13.805 1 81.19 169 PHE B O 1
ATOM 5056 N N . HIS B 1 170 ? -7.73 -5.141 -15.719 1 87.19 170 HIS B N 1
ATOM 5057 C CA . HIS B 1 170 ? -7.32 -3.74 -15.75 1 87.19 170 HIS B CA 1
ATOM 5058 C C . HIS B 1 170 ? -7.91 -3.02 -16.953 1 87.19 170 HIS B C 1
ATOM 5060 O O . HIS B 1 170 ? -7.781 -1.801 -17.078 1 87.19 170 HIS B O 1
ATOM 5066 N N . GLY B 1 171 ? -8.688 -3.717 -17.844 1 85.56 171 GLY B N 1
ATOM 5067 C CA . GLY B 1 171 ? -9.219 -3.131 -19.062 1 85.56 171 GLY B CA 1
ATOM 5068 C C . GLY B 1 171 ? -10.117 -1.936 -18.812 1 85.56 171 GLY B C 1
ATOM 5069 O O . GLY B 1 171 ? -10.031 -0.924 -19.516 1 85.56 171 GLY B O 1
ATOM 5070 N N . CYS B 1 172 ? -10.844 -2.021 -17.719 1 89.06 172 CYS B N 1
ATOM 5071 C CA . CYS B 1 172 ? -11.781 -0.971 -17.344 1 89.06 172 CYS B CA 1
ATOM 5072 C C . CYS B 1 172 ? -11.055 0.334 -17.047 1 89.06 172 CYS B C 1
ATOM 5074 O O . CYS B 1 172 ? -11.586 1.418 -17.297 1 89.06 172 CYS B O 1
ATOM 5076 N N . PHE B 1 173 ? -9.828 0.28 -16.672 1 95.19 173 PHE B N 1
ATOM 5077 C CA . PHE B 1 173 ? -9.125 1.439 -16.141 1 95.19 173 PHE B CA 1
ATOM 5078 C C . PHE B 1 173 ? -8.141 1.992 -17.172 1 95.19 173 PHE B C 1
ATOM 5080 O O . PHE B 1 173 ? -7.305 2.836 -16.844 1 95.19 173 PHE B O 1
ATOM 5087 N N . GLU B 1 174 ? -8.273 1.578 -18.375 1 94.38 174 GLU B N 1
ATOM 5088 C CA . GLU B 1 174 ? -7.328 1.934 -19.438 1 94.38 174 GLU B CA 1
ATOM 5089 C C . GLU B 1 174 ? -7.105 3.441 -19.5 1 94.38 174 GLU B C 1
ATOM 5091 O O . GLU B 1 174 ? -5.965 3.902 -19.594 1 94.38 174 GLU B O 1
ATOM 5096 N N . PRO B 1 175 ? -8.133 4.312 -19.359 1 94.81 175 PRO B N 1
ATOM 5097 C CA . PRO B 1 175 ? -7.93 5.762 -19.469 1 94.81 175 PRO B CA 1
ATOM 5098 C C . PRO B 1 175 ? -7.055 6.316 -18.344 1 94.81 175 PRO B C 1
ATOM 5100 O O . PRO B 1 175 ? -6.551 7.438 -18.453 1 94.81 175 PRO B O 1
ATOM 5103 N N . LEU B 1 176 ? -6.887 5.574 -17.25 1 97 176 LEU B N 1
ATOM 5104 C CA . LEU B 1 176 ? -6.105 6.035 -16.109 1 97 176 LEU B CA 1
ATOM 5105 C C . LEU B 1 176 ? -4.66 5.559 -16.203 1 97 176 LEU B C 1
ATOM 5107 O O . LEU B 1 176 ? -3.811 5.965 -15.414 1 97 176 LEU B O 1
ATOM 5111 N N . LEU B 1 177 ? -4.348 4.707 -17.125 1 97.56 177 LEU B N 1
ATOM 5112 C CA . LEU B 1 177 ? -3.051 4.039 -17.188 1 97.56 177 LEU B CA 1
ATOM 5113 C C . LEU B 1 177 ? -2.098 4.789 -18.109 1 97.56 177 LEU B C 1
ATOM 5115 O O . LEU B 1 177 ? -2.529 5.418 -19.078 1 97.56 177 LEU B O 1
ATOM 5119 N N . PHE B 1 178 ? -0.79 4.797 -17.781 1 97.06 178 PHE B N 1
ATOM 5120 C CA . PHE B 1 178 ? 0.192 5.312 -18.719 1 97.06 178 PHE B CA 1
ATOM 5121 C C . PHE B 1 178 ? 0.635 4.227 -19.688 1 97.06 178 PHE B C 1
ATOM 5123 O O . PHE B 1 178 ? 0.405 3.039 -19.453 1 97.06 178 PHE B O 1
ATOM 5130 N N . GLU B 1 179 ? 1.262 4.617 -20.734 1 95.44 179 GLU B N 1
ATOM 5131 C CA . GLU B 1 179 ? 1.427 3.73 -21.891 1 95.44 179 GLU B CA 1
ATOM 5132 C C . GLU B 1 179 ? 2.811 3.09 -21.891 1 95.44 179 GLU B C 1
ATOM 5134 O O . GLU B 1 179 ? 3.777 3.68 -21.406 1 95.44 179 GLU B O 1
ATOM 5139 N N . GLY B 1 180 ? 2.85 1.938 -22.469 1 97.38 180 GLY B N 1
ATOM 5140 C CA . GLY B 1 180 ? 4.059 1.181 -22.75 1 97.38 180 GLY B CA 1
ATOM 5141 C C . GLY B 1 180 ? 3.848 0.088 -23.781 1 97.38 180 GLY B C 1
ATOM 5142 O O . GLY B 1 180 ? 2.896 0.139 -24.562 1 97.38 180 GLY B O 1
ATOM 5143 N N . TYR B 1 181 ? 4.828 -0.761 -23.938 1 98.12 181 TYR B N 1
ATOM 5144 C CA . TYR B 1 181 ? 4.789 -1.825 -24.938 1 98.12 181 TYR B CA 1
ATOM 5145 C C . TYR B 1 181 ? 4.648 -3.189 -24.281 1 98.12 181 TYR B C 1
ATOM 5147 O O . TYR B 1 181 ? 5.223 -3.432 -23.219 1 98.12 181 TYR B O 1
ATOM 5155 N N . HIS B 1 182 ? 3.912 -4.055 -24.891 1 97.88 182 HIS B N 1
ATOM 5156 C CA . HIS B 1 182 ? 3.719 -5.41 -24.375 1 97.88 182 HIS B CA 1
ATOM 5157 C C . HIS B 1 182 ? 4.047 -6.453 -25.438 1 97.88 182 HIS B C 1
ATOM 5159 O O . HIS B 1 182 ? 3.467 -6.438 -26.531 1 97.88 182 HIS B O 1
ATOM 5165 N N . ALA B 1 183 ? 4.965 -7.312 -25.141 1 97.94 183 ALA B N 1
ATOM 5166 C CA . ALA B 1 183 ? 5.168 -8.508 -25.953 1 97.94 183 ALA B CA 1
ATOM 5167 C C . ALA B 1 183 ? 4.121 -9.57 -25.625 1 97.94 183 ALA B C 1
ATOM 5169 O O . ALA B 1 183 ? 3.414 -9.477 -24.625 1 97.94 183 ALA B O 1
ATOM 5170 N N . SER B 1 184 ? 4.02 -10.562 -26.484 1 96.88 184 SER B N 1
ATOM 5171 C CA . SER B 1 184 ? 3.137 -11.695 -26.203 1 96.88 184 SER B CA 1
ATOM 5172 C C . SER B 1 184 ? 3.58 -12.445 -24.953 1 96.88 184 SER B C 1
ATOM 5174 O O . SER B 1 184 ? 4.777 -12.562 -24.688 1 96.88 184 SER B O 1
ATOM 5176 N N . ALA B 1 185 ? 2.596 -12.875 -24.219 1 96.25 185 ALA B N 1
ATOM 5177 C CA . ALA B 1 185 ? 2.932 -13.734 -23.078 1 96.25 185 ALA B CA 1
ATOM 5178 C C . ALA B 1 185 ? 3.586 -15.031 -23.547 1 96.25 185 ALA B C 1
ATOM 5180 O O . ALA B 1 185 ? 3.178 -15.609 -24.562 1 96.25 185 ALA B O 1
ATOM 5181 N N . PRO B 1 186 ? 4.637 -15.438 -22.859 1 96.81 186 PRO B N 1
ATOM 5182 C CA . PRO B 1 186 ? 5.215 -16.734 -23.203 1 96.81 186 PRO B CA 1
ATOM 5183 C C . PRO B 1 186 ? 4.371 -17.906 -22.703 1 96.81 186 PRO B C 1
ATOM 5185 O O . PRO B 1 186 ? 4.832 -18.703 -21.875 1 96.81 186 PRO B O 1
ATOM 5188 N N . TYR B 1 187 ? 3.162 -18.062 -23.266 1 97.19 187 TYR B N 1
ATOM 5189 C CA . TYR B 1 187 ? 2.18 -19.078 -22.906 1 97.19 187 TYR B CA 1
ATOM 5190 C C . TYR B 1 187 ? 2.295 -20.297 -23.812 1 97.19 187 TYR B C 1
ATOM 5192 O O . TYR B 1 187 ? 1.554 -20.422 -24.781 1 97.19 187 TYR B O 1
ATOM 5200 N N . CYS B 1 188 ? 3.098 -21.266 -23.391 1 97.38 188 CYS B N 1
ATOM 5201 C CA . CYS B 1 188 ? 3.5 -22.375 -24.234 1 97.38 188 CYS B CA 1
ATOM 5202 C C . CYS B 1 188 ? 2.299 -23.25 -24.609 1 97.38 188 CYS B C 1
ATOM 5204 O O . CYS B 1 188 ? 2.201 -23.719 -25.75 1 97.38 188 CYS B O 1
ATOM 5206 N N . TYR B 1 189 ? 1.374 -23.453 -23.719 1 97.62 189 TYR B N 1
ATOM 5207 C CA . TYR B 1 189 ? 0.189 -24.266 -23.984 1 97.62 189 TYR B CA 1
ATOM 5208 C C . TYR B 1 189 ? -0.675 -23.625 -25.062 1 97.62 189 TYR B C 1
ATOM 5210 O O . TYR B 1 189 ? -1.301 -24.344 -25.859 1 97.62 189 TYR B O 1
ATOM 5218 N N . ARG B 1 190 ? -0.635 -22.297 -25.078 1 96.62 190 ARG B N 1
ATOM 5219 C CA . ARG B 1 190 ? -1.417 -21.562 -26.062 1 96.62 190 ARG B CA 1
ATOM 5220 C C . ARG B 1 190 ? -0.518 -20.688 -26.938 1 96.62 190 ARG B C 1
ATOM 5222 O O . ARG B 1 190 ? -0.867 -19.562 -27.25 1 96.62 190 ARG B O 1
ATOM 5229 N N . CYS B 1 191 ? 0.522 -21.25 -27.281 1 96 191 CYS B N 1
ATOM 5230 C CA . CYS B 1 191 ? 1.534 -20.547 -28.062 1 96 191 CYS B CA 1
ATOM 5231 C C . CYS B 1 191 ? 1.005 -20.203 -29.453 1 96 191 CYS B C 1
ATOM 5233 O O . CYS B 1 191 ? 0.344 -21.016 -30.094 1 96 191 CYS B O 1
ATOM 5235 N N . LYS B 1 192 ? 1.29 -19.047 -29.875 1 92.12 192 LYS B N 1
ATOM 5236 C CA . LYS B 1 192 ? 0.822 -18.609 -31.188 1 92.12 192 LYS B CA 1
ATOM 5237 C C . LYS B 1 192 ? 1.74 -19.141 -32.312 1 92.12 192 LYS B C 1
ATOM 5239 O O . LYS B 1 192 ? 1.364 -19.141 -33.469 1 92.12 192 LYS B O 1
ATOM 5244 N N . TYR B 1 193 ? 2.912 -19.656 -31.953 1 93.81 193 TYR B N 1
ATOM 5245 C CA . TYR B 1 193 ? 3.922 -20.031 -32.938 1 93.81 193 TYR B CA 1
ATOM 5246 C C . TYR B 1 193 ? 4.004 -21.547 -33.062 1 93.81 193 TYR B C 1
ATOM 5248 O O . TYR B 1 193 ? 4.445 -22.062 -34.094 1 93.81 193 TYR B O 1
ATOM 5256 N N . CYS B 1 194 ? 3.648 -22.203 -31.984 1 94.56 194 CYS B N 1
ATOM 5257 C CA . CYS B 1 194 ? 3.75 -23.656 -31.938 1 94.56 194 CYS B CA 1
ATOM 5258 C C . CYS B 1 194 ? 2.477 -24.281 -31.375 1 94.56 194 CYS B C 1
ATOM 5260 O O . CYS B 1 194 ? 1.772 -23.641 -30.578 1 94.56 194 CYS B O 1
ATOM 5262 N N . ASN B 1 195 ? 2.199 -25.469 -31.781 1 94.19 195 ASN B N 1
ATOM 5263 C CA . ASN B 1 195 ? 1.02 -26.172 -31.281 1 94.19 195 ASN B CA 1
ATOM 5264 C C . ASN B 1 195 ? 1.4 -27.359 -30.422 1 94.19 195 ASN B C 1
ATOM 5266 O O . ASN B 1 195 ? 1.225 -28.516 -30.828 1 94.19 195 ASN B O 1
ATOM 5270 N N . PHE B 1 196 ? 1.776 -27.109 -29.219 1 95.88 196 PHE B N 1
ATOM 5271 C CA . PHE B 1 196 ? 2.102 -28.156 -28.266 1 95.88 196 PHE B CA 1
ATOM 5272 C C . PHE B 1 196 ? 0.844 -28.672 -27.578 1 95.88 196 PHE B C 1
ATOM 5274 O O . PHE B 1 196 ? -0.108 -27.922 -27.375 1 95.88 196 PHE B O 1
ATOM 5281 N N . LYS B 1 197 ? 0.895 -29.969 -27.281 1 95.25 197 LYS B N 1
ATOM 5282 C CA . LYS B 1 197 ? -0.226 -30.531 -26.531 1 95.25 197 LYS B CA 1
ATOM 5283 C C . LYS B 1 197 ? -0.354 -29.891 -25.156 1 95.25 197 LYS B C 1
ATOM 5285 O O . LYS B 1 197 ? -1.465 -29.688 -24.656 1 95.25 197 LYS B O 1
ATOM 5290 N N . ASN B 1 198 ? 0.719 -29.688 -24.531 1 96.5 198 ASN B N 1
ATOM 5291 C CA . ASN B 1 198 ? 0.792 -29.062 -23.203 1 96.5 198 ASN B CA 1
ATOM 5292 C C . ASN B 1 198 ? 2.188 -28.531 -22.922 1 96.5 198 ASN B C 1
ATOM 5294 O O . ASN B 1 198 ? 3.084 -28.625 -23.766 1 96.5 198 ASN B O 1
ATOM 5298 N N . THR B 1 199 ? 2.346 -27.875 -21.781 1 97.25 199 THR B N 1
ATOM 5299 C CA . THR B 1 199 ? 3.596 -27.234 -21.391 1 97.25 199 THR B CA 1
ATOM 5300 C C . THR B 1 199 ? 4.711 -28.266 -21.25 1 97.25 199 THR B C 1
ATOM 5302 O O . THR B 1 199 ? 5.859 -28.016 -21.609 1 97.25 199 THR B O 1
ATOM 5305 N N . ASP B 1 200 ? 4.402 -29.484 -20.75 1 96.25 200 ASP B N 1
ATOM 5306 C CA . ASP B 1 200 ? 5.402 -30.531 -20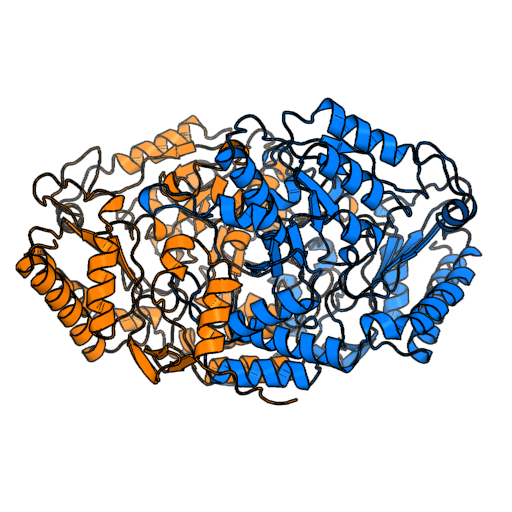.578 1 96.25 200 ASP B CA 1
ATOM 5307 C C . ASP B 1 200 ? 5.977 -30.969 -21.922 1 96.25 200 ASP B C 1
ATOM 5309 O O . ASP B 1 200 ? 7.176 -31.219 -22.031 1 96.25 200 ASP B O 1
ATOM 5313 N N . GLU B 1 201 ? 5.102 -31.094 -22.891 1 96.31 201 GLU B N 1
ATOM 5314 C CA . GLU B 1 201 ? 5.57 -31.438 -24.234 1 96.31 201 GLU B CA 1
ATOM 5315 C C . GLU B 1 201 ? 6.539 -30.391 -24.766 1 96.31 201 GLU B C 1
ATOM 5317 O O . GLU B 1 201 ? 7.598 -30.734 -25.297 1 96.31 201 GLU B O 1
ATOM 5322 N N . ARG B 1 202 ? 6.16 -29.156 -24.578 1 96.75 202 ARG B N 1
ATOM 5323 C CA . ARG B 1 202 ? 7.055 -28.078 -25 1 96.75 202 ARG B CA 1
ATOM 5324 C C . ARG B 1 202 ? 8.391 -28.156 -24.266 1 96.75 202 ARG B C 1
ATOM 5326 O O . ARG B 1 202 ? 9.445 -28.016 -24.891 1 96.75 202 ARG B O 1
ATOM 5333 N N . ASN B 1 203 ? 8.375 -28.406 -23 1 95.56 203 ASN B N 1
ATOM 5334 C CA . ASN B 1 203 ? 9.602 -28.5 -22.203 1 95.56 203 ASN B CA 1
ATOM 5335 C C . ASN B 1 203 ? 10.5 -29.625 -22.703 1 95.56 203 ASN B C 1
ATOM 5337 O O . ASN B 1 203 ? 11.727 -29.5 -22.672 1 95.56 203 ASN B O 1
ATOM 5341 N N . LYS B 1 204 ? 9.922 -30.641 -23.172 1 95.75 204 LYS B N 1
ATOM 5342 C CA . LYS B 1 204 ? 10.664 -31.781 -23.672 1 95.75 204 LYS B CA 1
ATOM 5343 C C . LYS B 1 204 ? 11.203 -31.531 -25.078 1 95.75 204 LYS B C 1
ATOM 5345 O O . LYS B 1 204 ? 12.352 -31.844 -25.375 1 95.75 204 LYS B O 1
ATOM 5350 N N . GLN B 1 205 ? 10.398 -30.875 -25.922 1 96.62 205 GLN B N 1
ATOM 5351 C CA . GLN B 1 205 ? 10.719 -30.766 -27.328 1 96.62 205 GLN B CA 1
ATOM 5352 C C . GLN B 1 205 ? 11.492 -29.469 -27.609 1 96.62 205 GLN B C 1
ATOM 5354 O O . GLN B 1 205 ? 12.266 -29.406 -28.578 1 96.62 205 GLN B O 1
ATOM 5359 N N . GLY B 1 206 ? 11.234 -28.547 -26.734 1 95.94 206 GLY B N 1
ATOM 5360 C CA . GLY B 1 206 ? 11.789 -27.234 -27.016 1 95.94 206 GLY B CA 1
ATOM 5361 C C . GLY B 1 206 ? 11.078 -26.516 -28.141 1 95.94 206 GLY B C 1
ATOM 5362 O O . GLY B 1 206 ? 10.133 -27.047 -28.734 1 95.94 206 GLY B O 1
ATOM 5363 N N . CYS B 1 207 ? 11.492 -25.25 -28.375 1 96.19 207 CYS B N 1
ATOM 5364 C CA . CYS B 1 207 ? 10.977 -24.438 -29.469 1 96.19 207 CYS B CA 1
ATOM 5365 C C . CYS B 1 207 ? 12 -23.406 -29.922 1 96.19 207 CYS B C 1
ATOM 5367 O O . CYS B 1 207 ? 13.117 -23.375 -29.406 1 96.19 207 CYS B O 1
ATOM 5369 N N . GLU B 1 208 ? 11.766 -22.609 -30.875 1 96.38 208 GLU B N 1
ATOM 5370 C CA . GLU B 1 208 ? 12.688 -21.625 -31.422 1 96.38 208 GLU B CA 1
ATOM 5371 C C . GLU B 1 208 ? 12.617 -20.312 -30.641 1 96.38 208 GLU B C 1
ATOM 5373 O O . GLU B 1 208 ? 13.266 -19.344 -31.016 1 96.38 208 GLU B O 1
ATOM 5378 N N . MET B 1 209 ? 11.875 -20.25 -29.578 1 97.5 209 MET B N 1
ATOM 5379 C CA . MET B 1 209 ? 11.758 -19.109 -28.688 1 97.5 209 MET B CA 1
ATOM 5380 C C . MET B 1 209 ? 11.391 -17.844 -29.469 1 97.5 209 MET B C 1
ATOM 5382 O O . MET B 1 209 ? 12.008 -16.797 -29.297 1 97.5 209 MET B O 1
ATOM 5386 N N . LYS B 1 210 ? 10.461 -17.984 -30.359 1 97.81 210 LYS B N 1
ATOM 5387 C CA . LYS B 1 210 ? 10 -16.844 -31.141 1 97.81 210 LYS B CA 1
ATOM 5388 C C . LYS B 1 210 ? 9.383 -15.766 -30.266 1 97.81 210 LYS B C 1
ATOM 5390 O O . LYS B 1 210 ? 9.445 -14.578 -30.578 1 97.81 210 LYS B O 1
ATOM 5395 N N . CYS B 1 211 ? 8.828 -16.188 -29.141 1 97.56 211 CYS B N 1
ATOM 5396 C CA . CYS B 1 211 ? 8.289 -15.219 -28.188 1 97.56 211 CYS B CA 1
ATOM 5397 C C . CYS B 1 211 ? 9.391 -14.336 -27.625 1 97.56 211 CYS B C 1
ATOM 5399 O O . CYS B 1 211 ? 9.195 -13.141 -27.422 1 97.56 211 CYS B O 1
ATOM 5401 N N . LEU B 1 212 ? 10.547 -14.875 -27.344 1 98.5 212 LEU B N 1
ATOM 5402 C CA . LEU B 1 212 ? 11.688 -14.086 -26.891 1 98.5 212 LEU B CA 1
ATOM 5403 C C . LEU B 1 212 ? 12.164 -13.141 -27.984 1 98.5 212 LEU B C 1
ATOM 5405 O O . LEU B 1 212 ? 12.508 -11.984 -27.703 1 98.5 212 LEU B O 1
ATOM 5409 N N . LYS B 1 213 ? 12.195 -13.656 -29.172 1 98.38 213 LYS B N 1
ATOM 5410 C CA . LYS B 1 213 ? 12.602 -12.805 -30.297 1 98.38 213 LYS B CA 1
ATOM 5411 C C . LYS B 1 213 ? 11.68 -11.602 -30.438 1 98.38 213 LYS B C 1
ATOM 5413 O O . LYS B 1 213 ? 12.133 -10.492 -30.734 1 98.38 213 LYS B O 1
ATOM 5418 N N . GLU B 1 214 ? 10.453 -11.828 -30.281 1 98.31 214 GLU B N 1
ATOM 5419 C CA . GLU B 1 214 ? 9.477 -10.734 -30.297 1 98.31 214 GLU B CA 1
ATOM 5420 C C . GLU B 1 214 ? 9.797 -9.688 -29.234 1 98.31 214 GLU B C 1
ATOM 5422 O O . GLU B 1 214 ? 9.789 -8.492 -29.516 1 98.31 214 GLU B O 1
ATOM 5427 N N . MET B 1 215 ? 10.055 -10.117 -28.062 1 98.56 215 MET B N 1
ATOM 5428 C CA . MET B 1 215 ? 10.422 -9.242 -26.953 1 98.56 215 MET B CA 1
ATOM 5429 C C . MET B 1 215 ? 11.695 -8.469 -27.266 1 98.56 215 MET B C 1
ATOM 5431 O O . MET B 1 215 ? 11.75 -7.254 -27.062 1 98.56 215 MET B O 1
ATOM 5435 N N . GLU B 1 216 ? 12.633 -9.164 -27.75 1 98.69 216 GLU B N 1
ATOM 5436 C CA . GLU B 1 216 ? 13.898 -8.531 -28.094 1 98.69 216 GLU B CA 1
ATOM 5437 C C . GLU B 1 216 ? 13.703 -7.457 -29.156 1 98.69 216 GLU B C 1
ATOM 5439 O O . GLU B 1 216 ? 14.273 -6.367 -29.062 1 98.69 216 GLU B O 1
ATOM 5444 N N . ASP B 1 217 ? 12.938 -7.758 -30.156 1 98.56 217 ASP B N 1
ATOM 5445 C CA . ASP B 1 217 ? 12.68 -6.812 -31.234 1 98.56 217 ASP B CA 1
ATOM 5446 C C . ASP B 1 217 ? 11.945 -5.574 -30.719 1 98.56 217 ASP B C 1
ATOM 5448 O O . ASP B 1 217 ? 12.25 -4.453 -31.125 1 98.56 217 ASP B O 1
ATOM 5452 N N . LEU B 1 218 ? 11.016 -5.836 -29.875 1 98.56 218 LEU B N 1
ATOM 5453 C CA . LEU B 1 218 ? 10.273 -4.734 -29.266 1 98.56 218 LEU B CA 1
ATOM 5454 C C . LEU B 1 218 ? 11.203 -3.803 -28.5 1 98.56 218 LEU B C 1
ATOM 5456 O O . LEU B 1 218 ? 11.094 -2.58 -28.609 1 98.56 218 LEU B O 1
ATOM 5460 N N . ILE B 1 219 ? 12.086 -4.359 -27.734 1 98.75 219 ILE B N 1
ATOM 5461 C CA . ILE B 1 219 ? 13.047 -3.6 -26.938 1 98.75 219 ILE B CA 1
ATOM 5462 C C . ILE B 1 219 ? 13.992 -2.84 -27.859 1 98.75 219 ILE B C 1
ATOM 5464 O O . ILE B 1 219 ? 14.219 -1.64 -27.688 1 98.75 219 ILE B O 1
ATOM 5468 N N . ARG B 1 220 ? 14.484 -3.508 -28.906 1 98.5 220 ARG B N 1
ATOM 5469 C CA . ARG B 1 220 ? 15.438 -2.902 -29.828 1 98.5 220 ARG B CA 1
ATOM 5470 C C . ARG B 1 220 ? 14.812 -1.738 -30.594 1 98.5 220 ARG B C 1
ATOM 5472 O O . ARG B 1 220 ? 15.422 -0.679 -30.734 1 98.5 220 ARG B O 1
ATOM 5479 N N . THR B 1 221 ? 13.625 -1.952 -31.016 1 98.5 221 THR B N 1
ATOM 5480 C CA . THR B 1 221 ? 12.938 -0.973 -31.844 1 98.5 221 THR B CA 1
ATOM 5481 C C . THR B 1 221 ? 12.625 0.292 -31.062 1 98.5 221 THR B C 1
ATOM 5483 O O . THR B 1 221 ? 12.688 1.399 -31.594 1 98.5 221 THR B O 1
ATOM 5486 N N . ASN B 1 222 ? 12.328 0.14 -29.766 1 98.31 222 ASN B N 1
ATOM 5487 C CA . ASN B 1 222 ? 11.844 1.267 -28.969 1 98.31 222 ASN B CA 1
ATOM 5488 C C . ASN B 1 222 ? 12.859 1.688 -27.906 1 98.31 222 ASN B C 1
ATOM 5490 O O . ASN B 1 222 ? 12.516 2.367 -26.953 1 98.31 222 ASN B O 1
ATOM 5494 N N . LYS B 1 223 ? 14.078 1.331 -28.047 1 97.94 223 LYS B N 1
ATOM 5495 C CA . LYS B 1 223 ? 15.117 1.467 -27.031 1 97.94 223 LYS B CA 1
ATOM 5496 C C . LYS B 1 223 ? 15.258 2.918 -26.578 1 97.94 223 LYS B C 1
ATOM 5498 O O . LYS B 1 223 ? 15.609 3.184 -25.422 1 97.94 223 LYS B O 1
ATOM 5503 N N . ASP B 1 224 ? 14.945 3.889 -27.375 1 97.5 224 ASP B N 1
ATOM 5504 C CA . ASP B 1 224 ? 15.18 5.301 -27.078 1 97.5 224 ASP B CA 1
ATOM 5505 C C . ASP B 1 224 ? 14.047 5.887 -26.25 1 97.5 224 ASP B C 1
ATOM 5507 O O . ASP B 1 224 ? 14.18 6.98 -25.688 1 97.5 224 ASP B O 1
ATOM 5511 N N . GLU B 1 225 ? 12.945 5.133 -26.031 1 97.75 225 GLU B N 1
ATOM 5512 C CA . GLU B 1 225 ? 11.812 5.656 -25.266 1 97.75 225 GLU B CA 1
ATOM 5513 C C . GLU B 1 225 ? 11.555 4.82 -24.016 1 97.75 225 GLU B C 1
ATOM 5515 O O . GLU B 1 225 ? 10.688 5.16 -23.203 1 97.75 225 GLU B O 1
ATOM 5520 N N . ILE B 1 226 ? 12.359 3.777 -23.875 1 98.38 226 ILE B N 1
ATOM 5521 C CA . ILE B 1 226 ? 12.094 2.814 -22.812 1 98.38 226 ILE B CA 1
ATOM 5522 C C . ILE B 1 226 ? 12.891 3.189 -21.562 1 98.38 226 ILE B C 1
ATOM 5524 O O . ILE B 1 226 ? 14.117 3.326 -21.625 1 98.38 226 ILE B O 1
ATOM 5528 N N . PHE B 1 227 ? 12.117 3.326 -20.422 1 98.5 227 PHE B N 1
ATOM 5529 C CA . PHE B 1 227 ? 12.844 3.598 -19.188 1 98.5 227 PHE B CA 1
ATOM 5530 C C . PHE B 1 227 ? 13.086 2.312 -18.391 1 98.5 227 PHE B C 1
ATOM 5532 O O . PHE B 1 227 ? 13.969 2.256 -17.547 1 98.5 227 PHE B O 1
ATOM 5539 N N . CYS B 1 228 ? 12.273 1.262 -18.703 1 98.88 228 CYS B N 1
ATOM 5540 C CA . CYS B 1 228 ? 12.531 -0.007 -18.031 1 98.88 228 CYS B CA 1
ATOM 5541 C C . CYS B 1 228 ? 11.82 -1.154 -18.734 1 98.88 228 CYS B C 1
ATOM 5543 O O . CYS B 1 228 ? 10.945 -0.925 -19.578 1 98.88 228 CYS B O 1
ATOM 5545 N N . VAL B 1 229 ? 12.312 -2.344 -18.562 1 98.94 229 VAL B N 1
ATOM 5546 C CA . VAL B 1 229 ? 11.617 -3.604 -18.797 1 98.94 229 VAL B CA 1
ATOM 5547 C C . VAL B 1 229 ? 11.242 -4.25 -17.469 1 98.94 229 VAL B C 1
ATOM 5549 O O . VAL B 1 229 ? 12.047 -4.25 -16.531 1 98.94 229 VAL B O 1
ATOM 5552 N N . ILE B 1 230 ? 10.062 -4.773 -17.344 1 98.94 230 ILE B N 1
ATOM 5553 C CA . ILE B 1 230 ? 9.633 -5.383 -16.078 1 98.94 230 ILE B CA 1
ATOM 5554 C C . ILE B 1 230 ? 8.961 -6.723 -16.359 1 98.94 230 ILE B C 1
ATOM 5556 O O . ILE B 1 230 ? 8.141 -6.836 -17.266 1 98.94 230 ILE B O 1
ATOM 5560 N N . LEU B 1 231 ? 9.328 -7.742 -15.617 1 98.81 231 LEU B N 1
ATOM 5561 C CA . LEU B 1 231 ? 8.766 -9.086 -15.734 1 98.81 231 LEU B CA 1
ATOM 5562 C C . LEU B 1 231 ? 8.547 -9.703 -14.359 1 98.81 231 LEU B C 1
ATOM 5564 O O . LEU B 1 231 ? 9.305 -9.43 -13.422 1 98.81 231 LEU B O 1
ATOM 5568 N N . GLU B 1 232 ? 7.5 -10.523 -14.219 1 98.69 232 GLU B N 1
ATOM 5569 C CA . GLU B 1 232 ? 7.492 -11.484 -13.125 1 98.69 232 GLU B CA 1
ATOM 5570 C C . GLU B 1 232 ? 8.633 -12.484 -13.258 1 98.69 232 GLU B C 1
ATOM 5572 O O . GLU B 1 232 ? 9 -12.875 -14.367 1 98.69 232 GLU B O 1
ATOM 5577 N N . ALA B 1 233 ? 9.148 -12.898 -12.141 1 98.19 233 ALA B N 1
ATOM 5578 C CA . ALA B 1 233 ? 10.312 -13.773 -12.188 1 98.19 233 ALA B CA 1
ATOM 5579 C C . ALA B 1 233 ? 9.898 -15.242 -12.211 1 98.19 233 ALA B C 1
ATOM 5581 O O . ALA B 1 233 ? 9.289 -15.734 -11.266 1 98.19 233 ALA B O 1
ATOM 5582 N N . GLY B 1 234 ? 10.133 -15.891 -13.305 1 97.94 234 GLY B N 1
ATOM 5583 C CA . GLY B 1 234 ? 10.016 -17.344 -13.391 1 97.94 234 GLY B CA 1
ATOM 5584 C C . GLY B 1 234 ? 8.609 -17.797 -13.727 1 97.94 234 GLY B C 1
ATOM 5585 O O . GLY B 1 234 ? 8.43 -18.719 -14.523 1 97.94 234 GLY B O 1
ATOM 5586 N N . VAL B 1 235 ? 7.613 -17.203 -13.125 1 98.56 235 VAL B N 1
ATOM 5587 C CA . VAL B 1 235 ? 6.23 -17.641 -13.289 1 98.56 235 VAL B CA 1
ATOM 5588 C C . VAL B 1 235 ? 5.301 -16.438 -13.32 1 98.56 235 VAL B C 1
ATOM 5590 O O . VAL B 1 235 ? 5.426 -15.523 -12.492 1 98.56 235 VAL B O 1
ATOM 5593 N N . MET B 1 236 ? 4.48 -16.344 -14.359 1 98.12 236 MET B N 1
ATOM 5594 C CA . MET B 1 236 ? 3.369 -15.398 -14.328 1 98.12 236 MET B CA 1
ATOM 5595 C C . MET B 1 236 ? 2.215 -15.938 -13.492 1 98.12 236 MET B C 1
ATOM 5597 O O . MET B 1 236 ? 1.41 -16.734 -13.977 1 98.12 236 MET B O 1
ATOM 5601 N N . GLY B 1 237 ? 2.086 -15.461 -12.273 1 97.44 237 GLY B N 1
ATOM 5602 C CA . GLY B 1 237 ? 1.181 -16.031 -11.289 1 97.44 237 GLY B CA 1
ATOM 5603 C C . GLY B 1 237 ? -0.283 -15.844 -11.641 1 97.44 237 GLY B C 1
ATOM 5604 O O . GLY B 1 237 ? -0.971 -16.797 -12 1 97.44 237 GLY B O 1
ATOM 5605 N N . SER B 1 238 ? -0.736 -14.641 -11.711 1 96.12 238 SER B N 1
ATOM 5606 C CA . SER B 1 238 ? -2.15 -14.312 -11.844 1 96.12 238 SER B CA 1
ATOM 5607 C C . SER B 1 238 ? -2.664 -14.641 -13.242 1 96.12 238 SER B C 1
ATOM 5609 O O . SER B 1 238 ? -3.875 -14.711 -13.469 1 96.12 238 SER B O 1
ATOM 5611 N N . ALA B 1 239 ? -1.735 -14.898 -14.18 1 96.62 239 ALA B N 1
ATOM 5612 C CA . ALA B 1 239 ? -2.129 -15.273 -15.539 1 96.62 239 ALA B CA 1
ATOM 5613 C C . ALA B 1 239 ? -2.484 -16.75 -15.609 1 96.62 239 ALA B C 1
ATOM 5615 O O . ALA B 1 239 ? -2.908 -17.25 -16.656 1 96.62 239 ALA B O 1
ATOM 5616 N N . GLY B 1 240 ? -2.4 -17.453 -14.5 1 97.06 240 GLY B N 1
ATOM 5617 C CA . GLY B 1 240 ? -2.699 -18.875 -14.469 1 97.06 240 GLY B CA 1
ATOM 5618 C C . GLY B 1 240 ? -1.467 -19.734 -14.266 1 97.06 240 GLY B C 1
ATOM 5619 O O . GLY B 1 240 ? -1.364 -20.828 -14.836 1 97.06 240 GLY B O 1
ATOM 5620 N N . MET B 1 241 ? -0.499 -19.172 -13.57 1 98.38 241 MET B N 1
ATOM 5621 C CA . MET B 1 241 ? 0.736 -19.875 -13.25 1 98.38 241 MET B CA 1
ATOM 5622 C C . MET B 1 241 ? 1.477 -20.281 -14.516 1 98.38 241 MET B C 1
ATOM 5624 O O . MET B 1 241 ? 1.868 -21.438 -14.672 1 98.38 241 MET B O 1
ATOM 5628 N N . ILE B 1 242 ? 1.68 -19.344 -15.398 1 98.25 242 ILE B N 1
ATOM 5629 C CA . ILE B 1 242 ? 2.379 -19.594 -16.656 1 98.25 242 ILE B CA 1
ATOM 5630 C C . ILE B 1 242 ? 3.887 -19.5 -16.438 1 98.25 242 ILE B C 1
ATOM 5632 O O . ILE B 1 242 ? 4.41 -18.422 -16.141 1 98.25 242 ILE B O 1
ATOM 5636 N N . PRO B 1 243 ? 4.625 -20.594 -16.516 1 98.31 243 PRO B N 1
ATOM 5637 C CA . PRO B 1 243 ? 6.078 -20.516 -16.359 1 98.31 243 PRO B CA 1
ATOM 5638 C C . PRO B 1 243 ? 6.766 -19.875 -17.562 1 98.31 243 PRO B C 1
ATOM 5640 O O . PRO B 1 243 ? 6.387 -20.141 -18.703 1 98.31 243 PRO B O 1
ATOM 5643 N N . TYR B 1 244 ? 7.668 -19.016 -17.312 1 97.94 244 TYR B N 1
ATOM 5644 C CA . TYR B 1 244 ? 8.555 -18.594 -18.391 1 97.94 244 TYR B CA 1
ATOM 5645 C C . TYR B 1 244 ? 9.391 -19.766 -18.891 1 97.94 244 TYR B C 1
ATOM 5647 O O . TYR B 1 244 ? 9.906 -20.562 -18.109 1 97.94 244 TYR B O 1
ATOM 5655 N N . PRO B 1 245 ? 9.5 -19.891 -20.234 1 97.12 245 PRO B N 1
ATOM 5656 C CA . PRO B 1 245 ? 10.43 -20.906 -20.734 1 97.12 245 PRO B CA 1
ATOM 5657 C C . PRO B 1 245 ? 11.867 -20.641 -20.312 1 97.12 245 PRO B C 1
ATOM 5659 O O . PRO B 1 245 ? 12.297 -19.484 -20.219 1 97.12 245 PRO B O 1
ATOM 5662 N N . LYS B 1 246 ? 12.57 -21.781 -20.062 1 95.81 246 LYS B N 1
ATOM 5663 C CA . LYS B 1 246 ? 13.977 -21.656 -19.719 1 95.81 246 LYS B CA 1
ATOM 5664 C C . LYS B 1 246 ? 14.719 -20.781 -20.734 1 95.81 246 LYS B C 1
ATOM 5666 O O . LYS B 1 246 ? 14.586 -20.984 -21.938 1 95.81 246 LYS B O 1
ATOM 5671 N N . GLY B 1 247 ? 15.414 -19.781 -20.25 1 97.25 247 GLY B N 1
ATOM 5672 C CA . GLY B 1 247 ? 16.203 -18.938 -21.141 1 97.25 247 GLY B CA 1
ATOM 5673 C C . GLY B 1 247 ? 15.516 -17.625 -21.484 1 97.25 247 GLY B C 1
ATOM 5674 O O . GLY B 1 247 ? 16.156 -16.688 -21.969 1 97.25 247 GLY B O 1
ATOM 5675 N N . TYR B 1 248 ? 14.203 -17.531 -21.344 1 98.44 248 TYR B N 1
ATOM 5676 C CA . TYR B 1 248 ? 13.453 -16.344 -21.75 1 98.44 248 TYR B CA 1
ATOM 5677 C C . TYR B 1 248 ? 13.914 -15.125 -20.969 1 98.44 248 TYR B C 1
ATOM 5679 O O . TYR B 1 248 ? 14.328 -14.125 -21.562 1 98.44 248 TYR B O 1
ATOM 5687 N N . ILE B 1 249 ? 13.867 -15.164 -19.625 1 98.75 249 ILE B N 1
ATOM 5688 C CA . ILE B 1 249 ? 14.219 -14.023 -18.781 1 98.75 249 ILE B CA 1
ATOM 5689 C C . ILE B 1 249 ? 15.711 -13.719 -18.922 1 98.75 249 ILE B C 1
ATOM 5691 O O . ILE B 1 249 ? 16.109 -12.555 -18.938 1 98.75 249 ILE B O 1
ATOM 5695 N N . GLU B 1 250 ? 16.484 -14.781 -19.047 1 98.38 250 GLU B N 1
ATOM 5696 C CA . GLU B 1 250 ? 17.922 -14.625 -19.281 1 98.38 250 GLU B CA 1
ATOM 5697 C C . GLU B 1 250 ? 18.172 -13.867 -20.594 1 98.38 250 GLU B C 1
ATOM 5699 O O . GLU B 1 250 ? 19.047 -13 -20.641 1 98.38 250 GLU B O 1
ATOM 5704 N N . GLY B 1 251 ? 17.422 -14.258 -21.625 1 98.62 251 GLY B N 1
ATOM 5705 C CA . GLY B 1 251 ? 17.547 -13.547 -22.891 1 98.62 251 GLY B CA 1
ATOM 5706 C C . GLY B 1 251 ? 17.156 -12.086 -22.797 1 98.62 251 GLY B C 1
ATOM 5707 O O . GLY B 1 251 ? 17.828 -11.219 -23.359 1 98.62 251 GLY B O 1
ATOM 5708 N N . VAL B 1 252 ? 16.094 -11.742 -22.062 1 98.88 252 VAL B N 1
ATOM 5709 C CA . VAL B 1 252 ? 15.672 -10.367 -21.844 1 98.88 252 VAL B CA 1
ATOM 5710 C C . VAL B 1 252 ? 16.75 -9.609 -21.078 1 98.88 252 VAL B C 1
ATOM 5712 O O . VAL B 1 252 ? 17.062 -8.461 -21.406 1 98.88 252 VAL B O 1
ATOM 5715 N N . ALA B 1 253 ? 17.297 -10.266 -20.031 1 98.81 253 ALA B N 1
ATOM 5716 C CA . ALA B 1 253 ? 18.359 -9.656 -19.234 1 98.81 253 ALA B CA 1
ATOM 5717 C C . ALA B 1 253 ? 19.562 -9.312 -20.109 1 98.81 253 ALA B C 1
ATOM 5719 O O . ALA B 1 253 ? 20.172 -8.25 -19.953 1 98.81 253 ALA B O 1
ATOM 5720 N N . LYS B 1 254 ? 19.922 -10.227 -21.016 1 98.69 254 LYS B N 1
ATOM 5721 C CA . LYS B 1 254 ? 21.062 -10.023 -21.906 1 98.69 254 LYS B CA 1
ATOM 5722 C C . LYS B 1 254 ? 20.859 -8.781 -22.781 1 98.69 254 LYS B C 1
ATOM 5724 O O . LYS B 1 254 ? 21.781 -7.965 -22.922 1 98.69 254 LYS B O 1
ATOM 5729 N N . ILE B 1 255 ? 19.719 -8.656 -23.391 1 98.75 255 ILE B N 1
ATOM 5730 C CA . ILE B 1 255 ? 19.484 -7.516 -24.281 1 98.75 255 ILE B CA 1
ATOM 5731 C C . ILE B 1 255 ? 19.391 -6.234 -23.453 1 98.75 255 ILE B C 1
ATOM 5733 O O . ILE B 1 255 ? 19.828 -5.168 -23.891 1 98.75 255 ILE B O 1
ATOM 5737 N N . CYS B 1 256 ? 18.781 -6.254 -22.266 1 98.75 256 CYS B N 1
ATOM 5738 C CA . CYS B 1 256 ? 18.734 -5.086 -21.391 1 98.75 256 CYS B CA 1
ATOM 5739 C C . CYS B 1 256 ? 20.141 -4.633 -21.016 1 98.75 256 CYS B C 1
ATOM 5741 O O . CYS B 1 256 ? 20.422 -3.434 -20.984 1 98.75 256 CYS B O 1
ATOM 5743 N N . LYS B 1 257 ? 21 -5.625 -20.672 1 98.44 257 LYS B N 1
ATOM 5744 C CA . LYS B 1 257 ? 22.391 -5.297 -20.359 1 98.44 257 LYS B CA 1
ATOM 5745 C C . LYS B 1 257 ? 23.094 -4.641 -21.547 1 98.44 257 LYS B C 1
ATOM 5747 O O . LYS B 1 257 ? 23.75 -3.613 -21.391 1 98.44 257 LYS B O 1
ATOM 5752 N N . LYS B 1 258 ? 22.922 -5.234 -22.703 1 98.31 258 LYS B N 1
ATOM 5753 C CA . LYS B 1 258 ? 23.562 -4.746 -23.922 1 98.31 258 LYS B CA 1
ATOM 5754 C C . LYS B 1 258 ? 23.141 -3.314 -24.234 1 98.31 258 LYS B C 1
ATOM 5756 O O . LYS B 1 258 ? 23.953 -2.506 -24.688 1 98.31 258 LYS B O 1
ATOM 5761 N N . LEU B 1 259 ? 21.906 -2.949 -24 1 98.31 259 LEU B N 1
ATOM 5762 C CA . LEU B 1 259 ? 21.359 -1.662 -24.406 1 98.31 259 LEU B CA 1
ATOM 5763 C C . LEU B 1 259 ? 21.297 -0.701 -23.219 1 98.31 259 LEU B C 1
ATOM 5765 O O . LEU B 1 259 ? 20.766 0.407 -23.344 1 98.31 259 LEU B O 1
ATOM 5769 N N . ASN B 1 260 ? 21.766 -1.101 -22.031 1 97.44 260 ASN B N 1
ATOM 5770 C CA . ASN B 1 260 ? 21.75 -0.305 -20.812 1 97.44 260 ASN B CA 1
ATOM 5771 C C . ASN B 1 260 ? 20.328 0.108 -20.422 1 97.44 260 ASN B C 1
ATOM 5773 O O . ASN B 1 260 ? 20.062 1.288 -20.188 1 97.44 260 ASN B O 1
ATOM 5777 N N . ILE B 1 261 ? 19.453 -0.791 -20.516 1 98.62 261 ILE B N 1
ATOM 5778 C CA . ILE B 1 261 ? 18.062 -0.591 -20.109 1 98.62 261 ILE B CA 1
ATOM 5779 C C . ILE B 1 261 ? 17.844 -1.244 -18.734 1 98.62 261 ILE B C 1
ATOM 5781 O O . ILE B 1 261 ? 18.328 -2.346 -18.484 1 98.62 261 ILE B O 1
ATOM 5785 N N . ILE B 1 262 ? 17.172 -0.583 -17.859 1 98.88 262 ILE B N 1
ATOM 5786 C CA . ILE B 1 262 ? 16.891 -1.073 -16.516 1 98.88 262 ILE B CA 1
ATOM 5787 C C . ILE B 1 262 ? 15.93 -2.266 -16.594 1 98.88 262 ILE B C 1
ATOM 5789 O O . ILE B 1 262 ? 14.906 -2.205 -17.266 1 98.88 262 ILE B O 1
ATOM 5793 N N . LEU B 1 263 ? 16.297 -3.342 -15.984 1 98.94 263 LEU B N 1
ATOM 5794 C CA . LEU B 1 263 ? 15.438 -4.508 -15.836 1 98.94 263 LEU B CA 1
ATOM 5795 C C . LEU B 1 263 ? 14.922 -4.617 -14.398 1 98.94 263 LEU B C 1
ATOM 5797 O O . LEU B 1 263 ? 15.711 -4.598 -13.453 1 98.94 263 LEU B O 1
ATOM 5801 N N . ILE B 1 264 ? 13.664 -4.617 -14.203 1 98.94 264 ILE B N 1
ATOM 5802 C CA . ILE B 1 264 ? 12.992 -4.867 -12.938 1 98.94 264 ILE B CA 1
ATOM 5803 C C . ILE B 1 264 ? 12.445 -6.293 -12.914 1 98.94 264 ILE B C 1
ATOM 5805 O O . ILE B 1 264 ? 11.734 -6.707 -13.828 1 98.94 264 ILE B O 1
ATOM 5809 N N . LEU B 1 265 ? 12.781 -7.051 -11.922 1 98.94 265 LEU B N 1
ATOM 5810 C CA . LEU B 1 265 ? 12.172 -8.367 -11.727 1 98.94 265 LEU B CA 1
ATOM 5811 C C . LEU B 1 265 ? 11.266 -8.367 -10.5 1 98.94 265 LEU B C 1
ATOM 5813 O O . LEU B 1 265 ? 11.672 -7.941 -9.422 1 98.94 265 LEU B O 1
ATOM 5817 N N . ASP B 1 266 ? 10.078 -8.75 -10.773 1 98.88 266 ASP B N 1
ATOM 5818 C CA . ASP B 1 266 ? 9.039 -8.938 -9.766 1 98.88 266 ASP B CA 1
ATOM 5819 C C . ASP B 1 266 ? 9.07 -10.359 -9.203 1 98.88 266 ASP B C 1
ATOM 5821 O O . ASP B 1 266 ? 8.586 -11.297 -9.844 1 98.88 266 ASP B O 1
ATOM 5825 N N . GLU B 1 267 ? 9.633 -10.523 -7.977 1 98.69 267 GLU B N 1
ATOM 5826 C CA . GLU B 1 267 ? 9.734 -11.836 -7.355 1 98.69 267 GLU B CA 1
ATOM 5827 C C . GLU B 1 267 ? 8.828 -11.945 -6.137 1 98.69 267 GLU B C 1
ATOM 5829 O O . GLU B 1 267 ? 9.109 -12.703 -5.211 1 98.69 267 GLU B O 1
ATOM 5834 N N . ILE B 1 268 ? 7.785 -11.164 -6.125 1 98.75 268 ILE B N 1
ATOM 5835 C CA . ILE B 1 268 ? 6.875 -11.055 -4.992 1 98.75 268 ILE B CA 1
ATOM 5836 C C . ILE B 1 268 ? 6.199 -12.406 -4.75 1 98.75 268 ILE B C 1
ATOM 5838 O O . ILE B 1 268 ? 6.242 -12.938 -3.637 1 98.75 268 ILE B O 1
ATOM 5842 N N . ALA B 1 269 ? 5.637 -12.992 -5.742 1 98.12 269 ALA B N 1
ATOM 5843 C CA . ALA B 1 269 ? 4.887 -14.234 -5.578 1 98.12 269 ALA B CA 1
ATOM 5844 C C . ALA B 1 269 ? 5.812 -15.445 -5.629 1 98.12 269 ALA B C 1
ATOM 5846 O O . ALA B 1 269 ? 5.527 -16.484 -5.023 1 98.12 269 ALA B O 1
ATOM 5847 N N . THR B 1 270 ? 6.973 -15.359 -6.316 1 98.12 270 THR B N 1
ATOM 5848 C CA . THR B 1 270 ? 7.793 -16.531 -6.613 1 98.12 270 THR B CA 1
ATOM 5849 C C . THR B 1 270 ? 8.867 -16.719 -5.547 1 98.12 270 THR B C 1
ATOM 5851 O O . THR B 1 270 ? 9.477 -17.781 -5.457 1 98.12 270 THR B O 1
ATOM 5854 N N . PHE B 1 271 ? 9.078 -15.75 -4.676 1 98.31 271 PHE B N 1
ATOM 5855 C CA . PHE B 1 271 ? 10.102 -15.828 -3.637 1 98.31 271 PHE B CA 1
ATOM 5856 C C . PHE B 1 271 ? 9.906 -17.078 -2.779 1 98.31 271 PHE B C 1
ATOM 5858 O O . PHE B 1 271 ? 8.844 -17.25 -2.176 1 98.31 271 PHE B O 1
ATOM 5865 N N . GLY B 1 272 ? 10.867 -17.938 -2.824 1 97.62 272 GLY B N 1
ATOM 5866 C CA . GLY B 1 272 ? 10.922 -19.078 -1.94 1 97.62 272 GLY B CA 1
ATOM 5867 C C . GLY B 1 272 ? 10.094 -20.25 -2.436 1 97.62 272 GLY B C 1
ATOM 5868 O O . GLY B 1 272 ? 10.031 -21.297 -1.784 1 97.62 272 GLY B O 1
ATOM 5869 N N . ARG B 1 273 ? 9.539 -20.125 -3.639 1 97.19 273 ARG B N 1
ATOM 5870 C CA . ARG B 1 273 ? 8.5 -21.078 -4.012 1 97.19 273 ARG B CA 1
ATOM 5871 C C . ARG B 1 273 ? 8.984 -22.016 -5.113 1 97.19 273 ARG B C 1
ATOM 5873 O O . ARG B 1 273 ? 8.367 -23.062 -5.367 1 97.19 273 ARG B O 1
ATOM 5880 N N . LEU B 1 274 ? 10.117 -21.766 -5.738 1 97.19 274 LEU B N 1
ATOM 5881 C CA . LEU B 1 274 ? 10.492 -22.453 -6.969 1 97.19 274 LEU B CA 1
ATOM 5882 C C . LEU B 1 274 ? 11.609 -23.453 -6.711 1 97.19 274 LEU B C 1
ATOM 5884 O O . LEU B 1 274 ? 12.227 -23.953 -7.652 1 97.19 274 LEU B O 1
ATOM 5888 N N . GLY B 1 275 ? 11.891 -23.75 -5.449 1 96.75 275 GLY B N 1
ATOM 5889 C CA . GLY B 1 275 ? 12.984 -24.641 -5.105 1 96.75 275 GLY B CA 1
ATOM 5890 C C . GLY B 1 275 ? 14.289 -23.922 -4.848 1 96.75 275 GLY B C 1
ATOM 5891 O O . GLY B 1 275 ? 15.352 -24.547 -4.773 1 96.75 275 GLY B O 1
ATOM 5892 N N . ARG B 1 276 ? 14.227 -22.656 -4.793 1 96.06 276 ARG B N 1
ATOM 5893 C CA . ARG B 1 276 ? 15.273 -21.703 -4.426 1 96.06 276 ARG B CA 1
ATOM 5894 C C . ARG B 1 276 ? 14.68 -20.422 -3.854 1 96.06 276 ARG B C 1
ATOM 5896 O O . ARG B 1 276 ? 13.5 -20.141 -4.066 1 96.06 276 ARG B O 1
ATOM 5903 N N . ALA B 1 277 ? 15.461 -19.672 -3.156 1 96.88 277 ALA B N 1
ATOM 5904 C CA . ALA B 1 277 ? 14.93 -18.438 -2.57 1 96.88 277 ALA B CA 1
ATOM 5905 C C . ALA B 1 277 ? 14.617 -17.406 -3.648 1 96.88 277 ALA B C 1
ATOM 5907 O O . ALA B 1 277 ? 13.5 -16.891 -3.719 1 96.88 277 ALA B O 1
ATOM 5908 N N . PHE B 1 278 ? 15.617 -17.125 -4.508 1 98.12 278 PHE B N 1
ATOM 5909 C CA . PHE B 1 278 ? 15.484 -16.109 -5.543 1 98.12 278 PHE B CA 1
ATOM 5910 C C . PHE B 1 278 ? 15.641 -16.719 -6.93 1 98.12 278 PHE B C 1
ATOM 5912 O O . PHE B 1 278 ? 16.562 -17.484 -7.176 1 98.12 278 PHE B O 1
ATOM 5919 N N . TYR B 1 279 ? 14.688 -16.344 -7.805 1 97.88 279 TYR B N 1
ATOM 5920 C CA . TYR B 1 279 ? 14.906 -16.656 -9.211 1 97.88 279 TYR B CA 1
ATOM 5921 C C . TYR B 1 279 ? 16.141 -15.914 -9.742 1 97.88 279 TYR B C 1
ATOM 5923 O O . TYR B 1 279 ? 16.922 -16.484 -10.508 1 97.88 279 TYR B O 1
ATOM 5931 N N . SER B 1 280 ? 16.391 -14.719 -9.312 1 97.19 280 SER B N 1
ATOM 5932 C CA . SER B 1 280 ? 17.469 -13.844 -9.781 1 97.19 280 SER B CA 1
ATOM 5933 C C . SER B 1 280 ? 18.828 -14.336 -9.312 1 97.19 280 SER B C 1
ATOM 5935 O O . SER B 1 280 ? 19.859 -13.789 -9.695 1 97.19 280 SER B O 1
ATOM 5937 N N . ASP B 1 281 ? 18.812 -15.352 -8.523 1 96.12 281 ASP B N 1
ATOM 5938 C CA . ASP B 1 281 ? 20.078 -15.914 -8.047 1 96.12 281 ASP B CA 1
ATOM 5939 C C . ASP B 1 281 ? 20.609 -16.969 -9.016 1 96.12 281 ASP B C 1
ATOM 5941 O O . ASP B 1 281 ? 21.672 -17.547 -8.781 1 96.12 281 ASP B O 1
ATOM 5945 N N . MET B 1 282 ? 19.938 -17.156 -10.102 1 95.44 282 MET B N 1
ATOM 5946 C CA . MET B 1 282 ? 20.438 -18.047 -11.148 1 95.44 282 MET B CA 1
ATOM 5947 C C . MET B 1 282 ? 21.781 -17.578 -11.68 1 95.44 282 MET B C 1
ATOM 5949 O O . MET B 1 282 ? 22.016 -16.375 -11.828 1 95.44 282 MET B O 1
ATOM 5953 N N . ASP B 1 283 ? 22.641 -18.562 -12.016 1 95.25 283 ASP B N 1
ATOM 5954 C CA . ASP B 1 283 ? 24 -18.25 -12.422 1 95.25 283 ASP B CA 1
ATOM 5955 C C . ASP B 1 283 ? 24.016 -17.312 -13.617 1 95.25 283 ASP B C 1
ATOM 5957 O O . ASP B 1 283 ? 24.812 -16.359 -13.664 1 95.25 283 ASP B O 1
ATOM 5961 N N . GLU B 1 284 ? 23.188 -17.5 -14.5 1 95.06 284 GLU B N 1
ATOM 5962 C CA . GLU B 1 284 ? 23.156 -16.688 -15.711 1 95.06 284 GLU B CA 1
ATOM 5963 C C . GLU B 1 284 ? 22.812 -15.227 -15.383 1 95.06 284 GLU B C 1
ATOM 5965 O O . GLU B 1 284 ? 23.438 -14.305 -15.922 1 95.06 284 GLU B O 1
ATOM 5970 N N . LEU B 1 285 ? 21.875 -15.07 -14.523 1 97.56 285 LEU B N 1
ATOM 5971 C CA . LEU B 1 285 ? 21.469 -13.719 -14.156 1 97.56 285 LEU B CA 1
ATOM 5972 C C . LEU B 1 285 ? 22.531 -13.039 -13.289 1 97.56 285 LEU B C 1
ATOM 5974 O O . LEU B 1 285 ? 22.766 -11.836 -13.422 1 97.56 285 LEU B O 1
ATOM 5978 N N . LYS B 1 286 ? 23.172 -13.812 -12.492 1 95.88 286 LYS B N 1
ATOM 5979 C CA . LYS B 1 286 ? 24.266 -13.297 -11.68 1 95.88 286 LYS B CA 1
ATOM 5980 C C . LYS B 1 286 ? 25.406 -12.773 -12.555 1 95.88 286 LYS B C 1
ATOM 5982 O O . LYS B 1 286 ? 25.922 -11.68 -12.312 1 95.88 286 LYS B O 1
ATOM 5987 N N . GLU B 1 287 ? 25.734 -13.594 -13.5 1 96.44 287 GLU B N 1
ATOM 5988 C CA . GLU B 1 287 ? 26.812 -13.227 -14.398 1 96.44 287 GLU B CA 1
ATOM 5989 C C . GLU B 1 287 ? 26.5 -11.93 -15.141 1 96.44 287 GLU B C 1
ATOM 5991 O O . GLU B 1 287 ? 27.406 -11.117 -15.391 1 96.44 287 GLU B O 1
ATOM 5996 N N . LEU B 1 288 ? 25.25 -11.727 -15.414 1 96.94 288 LEU B N 1
ATOM 5997 C CA . LEU B 1 288 ? 24.828 -10.539 -16.141 1 96.94 288 LEU B CA 1
ATOM 5998 C C . LEU B 1 288 ? 24.656 -9.359 -15.188 1 96.94 288 LEU B C 1
ATOM 6000 O O . LEU B 1 288 ? 24.5 -8.219 -15.633 1 96.94 288 LEU B O 1
ATOM 6004 N N . GLU B 1 289 ? 24.719 -9.617 -13.859 1 96.69 289 GLU B N 1
ATOM 6005 C CA . GLU B 1 289 ? 24.422 -8.609 -12.852 1 96.69 289 GLU B CA 1
ATOM 6006 C C . GLU B 1 289 ? 23.062 -7.961 -13.102 1 96.69 289 GLU B C 1
ATOM 6008 O O . GLU B 1 289 ? 22.938 -6.734 -13.109 1 96.69 289 GLU B O 1
ATOM 6013 N N . LYS B 1 290 ? 22.109 -8.766 -13.508 1 97.75 290 LYS B N 1
ATOM 6014 C CA . LYS B 1 290 ? 20.719 -8.383 -13.695 1 97.75 290 LYS B CA 1
ATOM 6015 C C . LYS B 1 290 ? 19.797 -9.227 -12.82 1 97.75 290 LYS B C 1
ATOM 6017 O O . LYS B 1 290 ? 20.094 -10.391 -12.539 1 97.75 290 LYS B O 1
ATOM 6022 N N . PRO B 1 291 ? 18.672 -8.703 -12.422 1 98.75 291 PRO B N 1
ATOM 6023 C CA . PRO B 1 291 ? 18.078 -7.398 -12.727 1 98.75 291 PRO B CA 1
ATOM 6024 C C . PRO B 1 291 ? 18.734 -6.254 -11.961 1 98.75 291 PRO B C 1
ATOM 6026 O O . PRO B 1 291 ? 19.578 -6.488 -11.102 1 98.75 291 PRO B O 1
ATOM 6029 N N . ASP B 1 292 ? 18.281 -4.977 -12.305 1 98.88 292 ASP B N 1
ATOM 6030 C CA . ASP B 1 292 ? 18.797 -3.781 -11.641 1 98.88 292 ASP B CA 1
ATOM 6031 C C . ASP B 1 292 ? 17.969 -3.455 -10.398 1 98.88 292 ASP B C 1
ATOM 6033 O O . ASP B 1 292 ? 18.469 -2.793 -9.484 1 98.88 292 ASP B O 1
ATOM 6037 N N . ILE B 1 293 ? 16.75 -3.773 -10.398 1 98.94 293 ILE B N 1
ATOM 6038 C CA . ILE B 1 293 ? 15.82 -3.586 -9.289 1 98.94 293 ILE B CA 1
ATOM 6039 C C . ILE B 1 293 ? 15.039 -4.875 -9.055 1 98.94 293 ILE B C 1
ATOM 6041 O O . ILE B 1 293 ? 14.594 -5.523 -10 1 98.94 293 ILE B O 1
ATOM 6045 N N . LEU B 1 294 ? 14.898 -5.281 -7.777 1 98.94 294 LEU B N 1
ATOM 6046 C CA . LEU B 1 294 ? 14.172 -6.473 -7.363 1 98.94 294 LEU B CA 1
ATOM 6047 C C . LEU B 1 294 ? 13.039 -6.117 -6.41 1 98.94 294 LEU B C 1
ATOM 6049 O O . LEU B 1 294 ? 13.242 -5.359 -5.457 1 98.94 294 LEU B O 1
ATOM 6053 N N . CYS B 1 295 ? 11.875 -6.594 -6.688 1 98.94 295 CYS B N 1
ATOM 6054 C CA . CYS B 1 295 ? 10.727 -6.379 -5.805 1 98.94 295 CYS B CA 1
ATOM 6055 C C . CYS B 1 295 ? 10.367 -7.66 -5.059 1 98.94 295 CYS B C 1
ATOM 6057 O O . CYS B 1 295 ? 10.258 -8.727 -5.668 1 98.94 295 CYS B O 1
ATOM 6059 N N . LEU B 1 296 ? 10.242 -7.566 -3.77 1 98.81 296 LEU B N 1
ATOM 6060 C CA . LEU B 1 296 ? 9.852 -8.672 -2.9 1 98.81 296 LEU B CA 1
ATOM 6061 C C . LEU B 1 296 ? 8.609 -8.312 -2.092 1 98.81 296 LEU B C 1
ATOM 6063 O O . LEU B 1 296 ? 8.297 -7.137 -1.911 1 98.81 296 LEU B O 1
ATOM 6067 N N . GLY B 1 297 ? 7.934 -9.273 -1.588 1 98.44 297 GLY B N 1
ATOM 6068 C CA . GLY B 1 297 ? 6.754 -9.117 -0.752 1 98.44 297 GLY B CA 1
ATOM 6069 C C . GLY B 1 297 ? 6.16 -10.438 -0.305 1 98.44 297 GLY B C 1
ATOM 6070 O O . GLY B 1 297 ? 6.887 -11.406 -0.067 1 98.44 297 GLY B O 1
ATOM 6071 N N . LYS B 1 298 ? 4.91 -10.477 -0.065 1 97.94 298 LYS B N 1
ATOM 6072 C CA . LYS B 1 298 ? 4.102 -11.641 0.291 1 97.94 298 LYS B CA 1
ATOM 6073 C C . LYS B 1 298 ? 4.781 -12.469 1.381 1 97.94 298 LYS B C 1
ATOM 6075 O O . LYS B 1 298 ? 4.629 -12.18 2.57 1 97.94 298 LYS B O 1
ATOM 6080 N N . GLY B 1 299 ? 5.625 -13.398 1.065 1 97.88 299 GLY B N 1
ATOM 6081 C CA . GLY B 1 299 ? 6.152 -14.414 1.966 1 97.88 299 GLY B CA 1
ATOM 6082 C C . GLY B 1 299 ? 7.266 -13.898 2.859 1 97.88 299 GLY B C 1
ATOM 6083 O O . GLY B 1 299 ? 7.641 -14.555 3.832 1 97.88 299 GLY B O 1
ATOM 6084 N N . ILE B 1 300 ? 7.688 -12.641 2.734 1 98.38 300 ILE B N 1
ATOM 6085 C CA . ILE B 1 300 ? 8.898 -12.148 3.389 1 98.38 300 ILE B CA 1
ATOM 6086 C C . ILE B 1 300 ? 8.633 -11.938 4.875 1 98.38 300 ILE B C 1
ATOM 6088 O O . ILE B 1 300 ? 9.562 -11.773 5.664 1 98.38 300 ILE B O 1
ATOM 6092 N N . THR B 1 301 ? 7.379 -11.969 5.293 1 98.44 301 THR B N 1
ATOM 6093 C CA . THR B 1 301 ? 7.031 -11.898 6.707 1 98.44 301 THR B CA 1
ATOM 6094 C C . THR B 1 301 ? 6.449 -13.227 7.191 1 98.44 301 THR B C 1
ATOM 6096 O O . THR B 1 301 ? 5.797 -13.281 8.234 1 98.44 301 THR B O 1
ATOM 6099 N N . GLY B 1 302 ? 6.559 -14.25 6.379 1 98.06 302 GLY B N 1
ATOM 6100 C CA . GLY B 1 302 ? 5.965 -15.539 6.691 1 98.06 302 GLY B CA 1
ATOM 6101 C C . GLY B 1 302 ? 4.465 -15.578 6.449 1 98.06 302 GLY B C 1
ATOM 6102 O O . GLY B 1 302 ? 3.793 -16.531 6.852 1 98.06 302 GLY B O 1
ATOM 6103 N N . GLY B 1 303 ? 3.949 -14.555 5.871 1 97.62 303 GLY B N 1
ATOM 6104 C CA . GLY B 1 303 ? 2.527 -14.469 5.578 1 97.62 303 GLY B CA 1
ATOM 6105 C C . GLY B 1 303 ? 1.716 -13.875 6.711 1 97.62 303 GLY B C 1
ATOM 6106 O O . GLY B 1 303 ? 0.499 -14.062 6.777 1 97.62 303 GLY B O 1
ATOM 6107 N N . TYR B 1 304 ? 2.357 -13.086 7.602 1 98.06 304 TYR B N 1
ATOM 6108 C CA . TYR B 1 304 ? 1.663 -12.609 8.789 1 98.06 304 TYR B CA 1
ATOM 6109 C C . TYR B 1 304 ? 1.247 -11.156 8.633 1 98.06 304 TYR B C 1
ATOM 6111 O O . TYR B 1 304 ? 0.146 -10.766 9.039 1 98.06 304 TYR B O 1
ATOM 6119 N N . LEU B 1 305 ? 2.139 -10.359 8.062 1 98.69 305 LEU B N 1
ATOM 6120 C CA . LEU B 1 305 ? 1.919 -8.914 7.977 1 98.69 305 LEU B CA 1
ATOM 6121 C C . LEU B 1 305 ? 2.363 -8.383 6.621 1 98.69 305 LEU B C 1
ATOM 6123 O O . LEU B 1 305 ? 3.186 -9 5.941 1 98.69 305 LEU B O 1
ATOM 6127 N N . PRO B 1 306 ? 1.773 -7.25 6.242 1 98.44 306 PRO B N 1
ATOM 6128 C CA . PRO B 1 306 ? 2.135 -6.688 4.941 1 98.44 306 PRO B CA 1
ATOM 6129 C C . PRO B 1 306 ? 3.5 -6.004 4.949 1 98.44 306 PRO B C 1
ATOM 6131 O O . PRO B 1 306 ? 3.734 -5.098 5.754 1 98.44 306 PRO B O 1
ATOM 6134 N N . LEU B 1 307 ? 4.391 -6.422 4.09 1 98.62 307 LEU B N 1
ATOM 6135 C CA . LEU B 1 307 ? 5.703 -5.828 3.854 1 98.62 307 LEU B CA 1
ATOM 6136 C C . LEU B 1 307 ? 6.156 -6.055 2.414 1 98.62 307 LEU B C 1
ATOM 6138 O O . LEU B 1 307 ? 5.906 -7.121 1.843 1 98.62 307 LEU B O 1
ATOM 6142 N N . ALA B 1 308 ? 6.758 -5.074 1.882 1 98.81 308 ALA B N 1
ATOM 6143 C CA . ALA B 1 308 ? 7.453 -5.266 0.612 1 98.81 308 ALA B CA 1
ATOM 6144 C C . ALA B 1 308 ? 8.805 -4.555 0.613 1 98.81 308 ALA B C 1
ATOM 6146 O O . ALA B 1 308 ? 9.023 -3.623 1.392 1 98.81 308 ALA B O 1
ATOM 6147 N N . LEU B 1 309 ? 9.711 -5.062 -0.108 1 98.94 309 LEU B N 1
ATOM 6148 C CA . LEU B 1 309 ? 11.047 -4.5 -0.286 1 98.94 309 LEU B CA 1
ATOM 6149 C C . LEU B 1 309 ? 11.328 -4.227 -1.76 1 98.94 309 LEU B C 1
ATOM 6151 O O . LEU B 1 309 ? 10.984 -5.039 -2.621 1 98.94 309 LEU B O 1
ATOM 6155 N N . THR B 1 310 ? 11.797 -3.121 -2.049 1 98.94 310 THR B N 1
ATOM 6156 C CA . THR B 1 310 ? 12.414 -2.801 -3.332 1 98.94 310 THR B CA 1
ATOM 6157 C C . THR B 1 310 ? 13.93 -2.686 -3.188 1 98.94 310 THR B C 1
ATOM 6159 O O . THR B 1 310 ? 14.43 -1.781 -2.514 1 98.94 310 THR B O 1
ATOM 6162 N N . LEU B 1 311 ? 14.625 -3.652 -3.701 1 98.94 311 LEU B N 1
ATOM 6163 C CA . LEU B 1 311 ? 16.078 -3.658 -3.641 1 98.94 311 LEU B CA 1
ATOM 6164 C C . LEU B 1 311 ? 16.688 -3.062 -4.91 1 98.94 311 LEU B C 1
ATOM 6166 O O . LEU B 1 311 ? 16.203 -3.326 -6.012 1 98.94 311 LEU B O 1
ATOM 6170 N N . ALA B 1 312 ? 17.672 -2.268 -4.789 1 98.88 312 ALA B N 1
ATOM 6171 C CA . ALA B 1 312 ? 18.281 -1.595 -5.93 1 98.88 312 ALA B CA 1
ATOM 6172 C C . ALA B 1 312 ? 19.812 -1.663 -5.848 1 98.88 312 ALA B C 1
ATOM 6174 O O . ALA B 1 312 ? 20.375 -1.904 -4.777 1 98.88 312 ALA B O 1
ATOM 6175 N N . THR B 1 313 ? 20.484 -1.495 -6.977 1 98.81 313 THR B N 1
ATOM 6176 C CA . THR B 1 313 ? 21.938 -1.446 -7.07 1 98.81 313 THR B CA 1
ATOM 6177 C C . THR B 1 313 ? 22.469 -0.078 -6.645 1 98.81 313 THR B C 1
ATOM 6179 O O . THR B 1 313 ? 21.719 0.9 -6.625 1 98.81 313 THR B O 1
ATOM 6182 N N . ASP B 1 314 ? 23.766 -0.056 -6.34 1 98.56 314 ASP B N 1
ATOM 6183 C CA . ASP B 1 314 ? 24.422 1.217 -6.051 1 98.56 314 ASP B CA 1
ATOM 6184 C C . ASP B 1 314 ? 24.312 2.17 -7.238 1 98.56 314 ASP B C 1
ATOM 6186 O O . ASP B 1 314 ? 24.203 3.385 -7.055 1 98.56 314 ASP B O 1
ATOM 6190 N N . GLU B 1 315 ? 24.328 1.625 -8.422 1 98.31 315 GLU B N 1
ATOM 6191 C CA . GLU B 1 315 ? 24.25 2.455 -9.625 1 98.31 315 GLU B CA 1
ATOM 6192 C C . GLU B 1 315 ? 22.953 3.258 -9.648 1 98.31 315 GLU B C 1
ATOM 6194 O O . GLU B 1 315 ? 22.969 4.469 -9.875 1 98.31 315 GLU B O 1
ATOM 6199 N N . ILE B 1 316 ? 21.859 2.611 -9.406 1 98.69 316 ILE B N 1
ATOM 6200 C CA . ILE B 1 316 ? 20.578 3.287 -9.398 1 98.69 316 ILE B CA 1
ATOM 6201 C C . ILE B 1 316 ? 20.531 4.297 -8.25 1 98.69 316 ILE B C 1
ATOM 6203 O O . ILE B 1 316 ? 20.219 5.469 -8.461 1 98.69 316 ILE B O 1
ATOM 6207 N N . TYR B 1 317 ? 20.953 3.855 -7.129 1 98.69 317 TYR B N 1
ATOM 6208 C CA . TYR B 1 317 ? 20.891 4.648 -5.906 1 98.69 317 TYR B CA 1
ATOM 6209 C C . TYR B 1 317 ? 21.719 5.918 -6.035 1 98.69 317 TYR B C 1
ATOM 6211 O O . TYR B 1 317 ? 21.281 7 -5.656 1 98.69 317 TYR B O 1
ATOM 6219 N N . ASN B 1 318 ? 22.844 5.836 -6.566 1 98.56 318 ASN B N 1
ATOM 6220 C CA . ASN B 1 318 ? 23.797 6.938 -6.629 1 98.56 318 ASN B CA 1
ATOM 6221 C C . ASN B 1 318 ? 23.297 8.07 -7.512 1 98.56 318 ASN B C 1
ATOM 6223 O O . ASN B 1 318 ? 23.672 9.227 -7.32 1 98.56 318 ASN B O 1
ATOM 6227 N N . ALA B 1 319 ? 22.438 7.742 -8.43 1 98.38 319 ALA B N 1
ATOM 6228 C CA . ALA B 1 319 ? 21.875 8.773 -9.305 1 98.38 319 ALA B CA 1
ATOM 6229 C C . ALA B 1 319 ? 21 9.734 -8.523 1 98.38 319 ALA B C 1
ATOM 6231 O O . ALA B 1 319 ? 20.781 10.875 -8.945 1 98.38 319 ALA B O 1
ATOM 6232 N N . PHE B 1 320 ? 20.516 9.297 -7.383 1 98.44 320 PHE B N 1
ATOM 6233 C CA . PHE B 1 320 ? 19.578 10.078 -6.594 1 98.44 320 PHE B CA 1
ATOM 6234 C C . PHE B 1 320 ? 20.312 10.914 -5.547 1 98.44 320 PHE B C 1
ATOM 6236 O O . PHE B 1 320 ? 19.688 11.656 -4.793 1 98.44 320 PHE B O 1
ATOM 6243 N N . LEU B 1 321 ? 21.609 10.82 -5.422 1 98.06 321 LEU B N 1
ATOM 6244 C CA . LEU B 1 321 ? 22.406 11.562 -4.449 1 98.06 321 LEU B CA 1
ATOM 6245 C C . LEU B 1 321 ? 22.734 12.961 -4.969 1 98.06 321 LEU B C 1
ATOM 6247 O O . LEU B 1 321 ? 23.078 13.125 -6.145 1 98.06 321 LEU B O 1
ATOM 6251 N N . GLY B 1 322 ? 22.531 13.93 -4.195 1 96.12 322 GLY B N 1
ATOM 6252 C CA . GLY B 1 322 ? 22.844 15.32 -4.488 1 96.12 322 GLY B CA 1
ATOM 6253 C C . GLY B 1 322 ? 22.688 16.234 -3.291 1 96.12 322 GLY B C 1
ATOM 6254 O O . GLY B 1 322 ? 22.547 15.766 -2.16 1 96.12 322 GLY B O 1
ATOM 6255 N N . SER B 1 323 ? 22.906 17.5 -3.512 1 93.25 323 SER B N 1
ATOM 6256 C CA . SER B 1 323 ? 22.625 18.469 -2.459 1 93.25 323 SER B CA 1
ATOM 6257 C C . SER B 1 323 ? 21.125 18.656 -2.256 1 93.25 323 SER B C 1
ATOM 6259 O O . SER B 1 323 ? 20.328 18.297 -3.131 1 93.25 323 SER B O 1
ATOM 6261 N N . PHE B 1 324 ? 20.812 19.141 -1.151 1 89 324 PHE B N 1
ATOM 6262 C CA . PHE B 1 324 ? 19.406 19.328 -0.785 1 89 324 PHE B CA 1
ATOM 6263 C C . PHE B 1 324 ? 18.672 20.141 -1.838 1 89 324 PHE B C 1
ATOM 6265 O O . PHE B 1 324 ? 17.547 19.828 -2.199 1 89 324 PHE B O 1
ATOM 6272 N N . ASP B 1 325 ? 19.312 21.109 -2.371 1 89.62 325 ASP B N 1
ATOM 6273 C CA . ASP B 1 325 ? 18.656 22.062 -3.27 1 89.62 325 ASP B CA 1
ATOM 6274 C C . ASP B 1 325 ? 18.531 21.5 -4.68 1 89.62 325 ASP B C 1
ATOM 6276 O O . ASP B 1 325 ? 17.766 22.016 -5.496 1 89.62 325 ASP B O 1
ATOM 6280 N N . GLU B 1 326 ? 19.266 20.422 -4.945 1 92.12 326 GLU B N 1
ATOM 6281 C CA . GLU B 1 326 ? 19.188 19.781 -6.258 1 92.12 326 GLU B CA 1
ATOM 6282 C C . GLU B 1 326 ? 17.906 18.953 -6.391 1 92.12 326 GLU B C 1
ATOM 6284 O O . GLU B 1 326 ? 17.516 18.578 -7.496 1 92.12 326 GLU B O 1
ATOM 6289 N N . CYS B 1 327 ? 17.25 18.594 -5.25 1 91.88 327 CYS B N 1
ATOM 6290 C CA . CYS B 1 327 ? 15.977 17.891 -5.215 1 91.88 327 CYS B CA 1
ATOM 6291 C C . CYS B 1 327 ? 16.031 16.609 -6.043 1 91.88 327 CYS B C 1
ATOM 6293 O O . CYS B 1 327 ? 15.117 16.312 -6.812 1 91.88 327 CYS B O 1
ATOM 6295 N N . LYS B 1 328 ? 17.172 15.82 -5.867 1 94.56 328 LYS B N 1
ATOM 6296 C CA . LYS B 1 328 ? 17.375 14.602 -6.637 1 94.56 328 LYS B CA 1
ATOM 6297 C C . LYS B 1 328 ? 16.797 13.391 -5.906 1 94.56 328 LYS B C 1
ATOM 6299 O O . LYS B 1 328 ? 16.672 12.305 -6.484 1 94.56 328 LYS B O 1
ATOM 6304 N N . GLN B 1 329 ? 16.469 13.594 -4.625 1 95.31 329 GLN B N 1
ATOM 6305 C CA . GLN B 1 329 ? 16 12.469 -3.826 1 95.31 329 GLN B CA 1
ATOM 6306 C C . GLN B 1 329 ? 14.688 11.898 -4.379 1 95.31 329 GLN B C 1
ATOM 6308 O O . GLN B 1 329 ? 13.945 12.602 -5.066 1 95.31 329 GLN B O 1
ATOM 6313 N N . LEU B 1 330 ? 14.414 10.633 -4.172 1 96.94 330 LEU B N 1
ATOM 6314 C CA . LEU B 1 330 ? 13.141 10.016 -4.527 1 96.94 330 LEU B CA 1
ATOM 6315 C C . LEU B 1 330 ? 12.023 10.523 -3.629 1 96.94 330 LEU B C 1
ATOM 6317 O O . LEU B 1 330 ? 11.969 10.195 -2.441 1 96.94 330 LEU B O 1
ATOM 6321 N N . PHE B 1 331 ? 11.117 11.336 -4.188 1 95.38 331 PHE B N 1
ATOM 6322 C CA . PHE B 1 331 ? 9.969 11.852 -3.447 1 95.38 331 PHE B CA 1
ATOM 6323 C C . PHE B 1 331 ? 8.844 10.828 -3.424 1 95.38 331 PHE B C 1
ATOM 6325 O O . PHE B 1 331 ? 7.82 11 -4.09 1 95.38 331 PHE B O 1
ATOM 6332 N N . HIS B 1 332 ? 9.047 9.828 -2.635 1 97.06 332 HIS B N 1
ATOM 6333 C CA . HIS B 1 332 ? 8.102 8.742 -2.432 1 97.06 332 HIS B CA 1
ATOM 6334 C C . HIS B 1 332 ? 8.188 8.188 -1.012 1 97.06 332 HIS B C 1
ATOM 6336 O O . HIS B 1 332 ? 9.281 8.086 -0.45 1 97.06 332 HIS B O 1
ATOM 6342 N N . GLY B 1 333 ? 7.062 7.98 -0.46 1 96.06 333 GLY B N 1
ATOM 6343 C CA . GLY B 1 333 ? 7.09 7.355 0.853 1 96.06 333 GLY B CA 1
ATOM 6344 C C . GLY B 1 333 ? 5.707 7.09 1.418 1 96.06 333 GLY B C 1
ATOM 6345 O O . GLY B 1 333 ? 4.742 7.762 1.054 1 96.06 333 GLY B O 1
ATOM 6346 N N . HIS B 1 334 ? 5.652 6.129 2.283 1 96.06 334 HIS B N 1
ATOM 6347 C CA . HIS B 1 334 ? 4.438 5.797 3.018 1 96.06 334 HIS B CA 1
ATOM 6348 C C . HIS B 1 334 ? 4.645 5.945 4.523 1 96.06 334 HIS B C 1
ATOM 6350 O O . HIS B 1 334 ? 5.762 5.781 5.02 1 96.06 334 HIS B O 1
ATOM 6356 N N . THR B 1 335 ? 3.576 6.137 5.195 1 97.31 335 THR B N 1
ATOM 6357 C CA . THR B 1 335 ? 3.625 6.422 6.625 1 97.31 335 THR B CA 1
ATOM 6358 C C . THR B 1 335 ? 4.281 5.273 7.383 1 97.31 335 THR B C 1
ATOM 6360 O O . THR B 1 335 ? 5.148 5.5 8.234 1 97.31 335 THR B O 1
ATOM 6363 N N . TYR B 1 336 ? 4.027 4.102 7.055 1 98 336 TYR B N 1
ATOM 6364 C CA . TYR B 1 336 ? 4.43 2.967 7.879 1 98 336 TYR B CA 1
ATOM 6365 C C . TYR B 1 336 ? 5.625 2.248 7.266 1 98 336 TYR B C 1
ATOM 6367 O O . TYR B 1 336 ? 5.926 1.109 7.633 1 98 336 TYR B O 1
ATOM 6375 N N . ALA B 1 337 ? 6.293 2.896 6.258 1 97.38 337 ALA B N 1
ATOM 6376 C CA . ALA B 1 337 ? 7.508 2.299 5.703 1 97.38 337 ALA B CA 1
ATOM 6377 C C . ALA B 1 337 ? 8.5 1.948 6.809 1 97.38 337 ALA B C 1
ATOM 6379 O O . ALA B 1 337 ? 8.773 2.768 7.688 1 97.38 337 ALA B O 1
ATOM 6380 N N . GLY B 1 338 ? 8.992 0.753 6.781 1 98 338 GLY B N 1
ATOM 6381 C CA . GLY B 1 338 ? 9.961 0.333 7.781 1 98 338 GLY B CA 1
ATOM 6382 C C . GLY B 1 338 ? 9.352 0.127 9.156 1 98 338 GLY B C 1
ATOM 6383 O O . GLY B 1 338 ? 10.039 0.279 10.172 1 98 338 GLY B O 1
ATOM 6384 N N . ASN B 1 339 ? 8.078 -0.181 9.25 1 98.56 339 ASN B N 1
ATOM 6385 C CA . ASN B 1 339 ? 7.395 -0.409 10.516 1 98.56 339 ASN B CA 1
ATOM 6386 C C . ASN B 1 339 ? 8.125 -1.438 11.375 1 98.56 339 ASN B C 1
ATOM 6388 O O . ASN B 1 339 ? 8.461 -2.523 10.891 1 9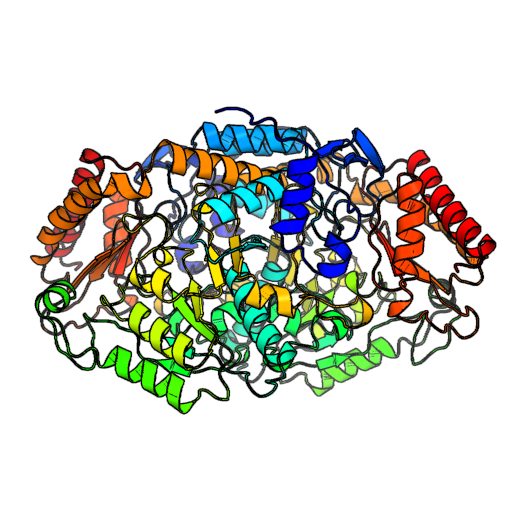8.56 339 ASN B O 1
ATOM 6392 N N . GLN B 1 340 ? 8.312 -1.132 12.578 1 98.69 340 GLN B N 1
ATOM 6393 C CA . GLN B 1 340 ? 9.172 -1.918 13.453 1 98.69 340 GLN B CA 1
ATOM 6394 C C . GLN B 1 340 ? 8.57 -3.293 13.727 1 98.69 340 GLN B C 1
ATOM 6396 O O . GLN B 1 340 ? 9.281 -4.297 13.734 1 98.69 340 GLN B O 1
ATOM 6401 N N . ILE B 1 341 ? 7.273 -3.387 13.938 1 98.81 341 ILE B N 1
ATOM 6402 C CA . ILE B 1 341 ? 6.605 -4.656 14.203 1 98.81 341 ILE B CA 1
ATOM 6403 C C . ILE B 1 341 ? 6.719 -5.562 12.977 1 98.81 341 ILE B C 1
ATOM 6405 O O . ILE B 1 341 ? 7.039 -6.746 13.094 1 98.81 341 ILE B O 1
ATOM 6409 N N . ILE B 1 342 ? 6.477 -5.02 11.812 1 98.88 342 ILE B N 1
ATOM 6410 C CA . ILE B 1 342 ? 6.504 -5.762 10.555 1 98.88 342 ILE B CA 1
ATOM 6411 C C . ILE B 1 342 ? 7.926 -6.23 10.266 1 98.88 342 ILE B C 1
ATOM 6413 O O . ILE B 1 342 ? 8.141 -7.379 9.875 1 98.88 342 ILE B O 1
ATOM 6417 N N . CYS B 1 343 ? 8.898 -5.359 10.469 1 98.88 343 CYS B N 1
ATOM 6418 C CA . CYS B 1 343 ? 10.289 -5.727 10.258 1 98.88 343 CYS B CA 1
ATOM 6419 C C . CYS B 1 343 ? 10.703 -6.855 11.195 1 98.88 343 CYS B C 1
ATOM 6421 O O . CYS B 1 343 ? 11.469 -7.742 10.805 1 98.88 343 CYS B O 1
ATOM 6423 N N . ALA B 1 344 ? 10.219 -6.824 12.43 1 98.75 344 ALA B N 1
ATOM 6424 C CA . ALA B 1 344 ? 10.531 -7.891 13.375 1 98.75 344 ALA B CA 1
ATOM 6425 C C . ALA B 1 344 ? 10.008 -9.234 12.875 1 98.75 344 ALA B C 1
ATOM 6427 O O . ALA B 1 344 ? 10.688 -10.258 13.008 1 98.75 344 ALA B O 1
ATOM 6428 N N . SER B 1 345 ? 8.797 -9.227 12.375 1 98.69 345 SER B N 1
ATOM 6429 C CA . SER B 1 345 ? 8.234 -10.438 11.789 1 98.69 345 SER B CA 1
ATOM 6430 C C . SER B 1 345 ? 9.102 -10.953 10.641 1 98.69 345 SER B C 1
ATOM 6432 O O . SER B 1 345 ? 9.352 -12.148 10.531 1 98.69 345 SER B O 1
ATOM 6434 N N . ALA B 1 346 ? 9.562 -10.062 9.805 1 98.88 346 ALA B N 1
ATOM 6435 C CA . ALA B 1 346 ? 10.367 -10.414 8.641 1 98.88 346 ALA B CA 1
ATOM 6436 C C . ALA B 1 346 ? 11.742 -10.938 9.062 1 98.88 346 ALA B C 1
ATOM 6438 O O . ALA B 1 346 ? 12.289 -11.844 8.43 1 98.88 346 ALA B O 1
ATOM 6439 N N . ILE B 1 347 ? 12.328 -10.336 10.102 1 98.81 347 ILE B N 1
ATOM 6440 C CA . ILE B 1 347 ? 13.617 -10.789 10.609 1 98.81 347 ILE B CA 1
ATOM 6441 C C . ILE B 1 347 ? 13.508 -12.242 11.07 1 98.81 347 ILE B C 1
ATOM 6443 O O . ILE B 1 347 ? 14.344 -13.078 10.719 1 98.81 347 ILE B O 1
ATOM 6447 N N . GLU B 1 348 ? 12.469 -12.523 11.844 1 98.81 348 GLU B N 1
ATOM 6448 C CA . GLU B 1 348 ? 12.305 -13.891 12.32 1 98.81 348 GLU B CA 1
ATOM 6449 C C . GLU B 1 348 ? 12.031 -14.852 11.164 1 98.81 348 GLU B C 1
ATOM 6451 O O . GLU B 1 348 ? 12.484 -15.992 11.188 1 98.81 348 GLU B O 1
ATOM 6456 N N . THR B 1 349 ? 11.258 -14.406 10.18 1 98.75 349 THR B N 1
ATOM 6457 C CA . THR B 1 349 ? 11.031 -15.203 8.977 1 98.75 349 THR B CA 1
ATOM 6458 C C . THR B 1 349 ? 12.359 -15.539 8.297 1 98.75 349 THR B C 1
ATOM 6460 O O . THR B 1 349 ? 12.594 -16.688 7.926 1 98.75 349 THR B O 1
ATOM 6463 N N . LEU B 1 350 ? 13.156 -14.539 8.141 1 98.69 350 LEU B N 1
ATOM 6464 C CA . LEU B 1 350 ? 14.461 -14.734 7.527 1 98.69 350 LEU B CA 1
ATOM 6465 C C . LEU B 1 350 ? 15.312 -15.688 8.359 1 98.69 350 LEU B C 1
ATOM 6467 O O . LEU B 1 350 ? 16.047 -16.516 7.805 1 98.69 350 LEU B O 1
ATOM 6471 N N . ASN B 1 351 ? 15.242 -15.539 9.703 1 98.56 351 ASN B N 1
ATOM 6472 C CA . ASN B 1 351 ? 15.938 -16.484 10.57 1 98.56 351 ASN B CA 1
ATOM 6473 C C . ASN B 1 351 ? 15.539 -17.922 10.266 1 98.56 351 ASN B C 1
ATOM 6475 O O . ASN B 1 351 ? 16.406 -18.797 10.117 1 98.56 351 ASN B O 1
ATOM 6479 N N . ILE B 1 352 ? 14.281 -18.172 10.125 1 98.56 352 ILE B N 1
ATOM 6480 C CA . ILE B 1 352 ? 13.773 -19.516 9.867 1 98.56 352 ILE B CA 1
ATOM 6481 C C . ILE B 1 352 ? 14.258 -20 8.5 1 98.56 352 ILE B C 1
ATOM 6483 O O . ILE B 1 352 ? 14.719 -21.125 8.359 1 98.56 352 ILE B O 1
ATOM 6487 N N . LEU B 1 353 ? 14.211 -19.125 7.5 1 98.5 353 LEU B N 1
ATOM 6488 C CA . LEU B 1 353 ? 14.641 -19.484 6.156 1 98.5 353 LEU B CA 1
ATOM 6489 C C . LEU B 1 353 ? 16.109 -19.891 6.148 1 98.5 353 LEU B C 1
ATOM 6491 O O . LEU B 1 353 ? 16.484 -20.891 5.527 1 98.5 353 LEU B O 1
ATOM 6495 N N . GLU B 1 354 ? 16.922 -19.125 6.828 1 97.75 354 GLU B N 1
ATOM 6496 C CA . GLU B 1 354 ? 18.359 -19.359 6.832 1 97.75 354 GLU B CA 1
ATOM 6497 C C . GLU B 1 354 ? 18.719 -20.594 7.656 1 97.75 354 GLU B C 1
ATOM 6499 O O . GLU B 1 354 ? 19.578 -21.391 7.266 1 97.75 354 GLU B O 1
ATOM 6504 N N . GLU B 1 355 ? 18.047 -20.766 8.797 1 97.94 355 GLU B N 1
ATOM 6505 C CA . GLU B 1 355 ? 18.328 -21.891 9.688 1 97.94 355 GLU B CA 1
ATOM 6506 C C . GLU B 1 355 ? 17.922 -23.219 9.055 1 97.94 355 GLU B C 1
ATOM 6508 O O . GLU B 1 355 ? 18.578 -24.234 9.281 1 97.94 355 GLU B O 1
ATOM 6513 N N . THR B 1 356 ? 16.875 -23.172 8.227 1 97.75 356 THR B N 1
ATOM 6514 C CA . THR B 1 356 ? 16.312 -24.422 7.727 1 97.75 356 THR B CA 1
ATOM 6515 C C . THR B 1 356 ? 16.719 -24.656 6.27 1 97.75 356 THR B C 1
ATOM 6517 O O . THR B 1 356 ? 16.594 -25.766 5.758 1 97.75 356 THR B O 1
ATOM 6520 N N . ASN B 1 357 ? 17.109 -23.656 5.527 1 97.62 357 ASN B N 1
ATOM 6521 C CA . ASN B 1 357 ? 17.312 -23.719 4.082 1 97.62 357 ASN B CA 1
ATOM 6522 C C . ASN B 1 357 ? 16.109 -24.328 3.371 1 97.62 357 ASN B C 1
ATOM 6524 O O . ASN B 1 357 ? 16.266 -25.078 2.412 1 97.62 357 ASN B O 1
ATOM 6528 N N . ILE B 1 358 ? 14.992 -24.031 3.879 1 98.19 358 ILE B N 1
ATOM 6529 C CA . ILE B 1 358 ? 13.773 -24.734 3.49 1 98.19 358 ILE B CA 1
ATOM 6530 C C . ILE B 1 358 ? 13.484 -24.484 2.012 1 98.19 358 ILE B C 1
ATOM 6532 O O . ILE B 1 358 ? 12.945 -25.359 1.322 1 98.19 358 ILE B O 1
ATOM 6536 N N . CYS B 1 359 ? 13.82 -23.344 1.451 1 97.44 359 CYS B N 1
ATOM 6537 C CA . CYS B 1 359 ? 13.539 -23.031 0.055 1 97.44 359 CYS B CA 1
ATOM 6538 C C . CYS B 1 359 ? 14.188 -24.047 -0.876 1 97.44 359 CYS B C 1
ATOM 6540 O O . CYS B 1 359 ? 13.672 -24.328 -1.961 1 97.44 359 CYS B O 1
ATOM 6542 N N . GLU B 1 360 ? 15.266 -24.656 -0.484 1 96.56 360 GLU B N 1
ATOM 6543 C CA . GLU B 1 360 ? 15.961 -25.656 -1.281 1 96.56 360 GLU B CA 1
ATOM 6544 C C . GLU B 1 360 ? 15.586 -27.062 -0.838 1 96.56 360 GLU B C 1
ATOM 6546 O O . GLU B 1 360 ? 15.516 -27.984 -1.659 1 96.56 360 GLU B O 1
ATOM 6551 N N . GLU B 1 361 ? 15.297 -27.203 0.356 1 97.62 361 GLU B N 1
ATOM 6552 C CA . GLU B 1 361 ? 15.055 -28.516 0.943 1 97.62 361 GLU B CA 1
ATOM 6553 C C . GLU B 1 361 ? 13.719 -29.094 0.478 1 97.62 361 GLU B C 1
ATOM 6555 O O . GLU B 1 361 ? 13.477 -30.297 0.594 1 97.62 361 GLU B O 1
ATOM 6560 N N . ILE B 1 362 ? 12.922 -28.297 -0.125 1 97.88 362 ILE B N 1
ATOM 6561 C CA . ILE B 1 362 ? 11.586 -28.75 -0.501 1 97.88 362 ILE B CA 1
ATOM 6562 C C . ILE B 1 362 ? 11.633 -29.438 -1.864 1 97.88 362 ILE B C 1
ATOM 6564 O O . ILE B 1 362 ? 10.609 -29.922 -2.355 1 97.88 362 ILE B O 1
ATOM 6568 N N . ARG B 1 363 ? 12.812 -29.562 -2.531 1 98.12 363 ARG B N 1
ATOM 6569 C CA . ARG B 1 363 ? 12.953 -30.047 -3.902 1 98.12 363 ARG B CA 1
ATOM 6570 C C . ARG B 1 363 ? 12.43 -31.469 -4.039 1 98.12 363 ARG B C 1
ATOM 6572 O O . ARG B 1 363 ? 11.727 -31.781 -5 1 98.12 363 ARG B O 1
ATOM 6579 N N . PRO B 1 364 ? 12.688 -32.406 -3.082 1 98.38 364 PRO B N 1
ATOM 6580 C CA . PRO B 1 364 ? 12.094 -33.75 -3.184 1 98.38 364 PRO B CA 1
ATOM 6581 C C . PRO B 1 364 ? 10.57 -33.719 -3.117 1 98.38 364 PRO B C 1
ATOM 6583 O O . PRO B 1 364 ? 9.906 -34.469 -3.83 1 98.38 364 PRO B O 1
ATOM 6586 N N . ASN B 1 365 ? 10.031 -32.875 -2.234 1 98.62 365 ASN B N 1
ATOM 6587 C CA . ASN B 1 365 ? 8.586 -32.75 -2.139 1 98.62 365 ASN B CA 1
ATOM 6588 C C . ASN B 1 365 ? 7.992 -32.156 -3.424 1 98.62 365 ASN B C 1
ATOM 6590 O O . ASN B 1 365 ? 6.895 -32.531 -3.83 1 98.62 365 ASN B O 1
ATOM 6594 N N . ILE B 1 366 ? 8.703 -31.188 -4.012 1 98.75 366 ILE B N 1
ATOM 6595 C CA . ILE B 1 366 ? 8.289 -30.641 -5.297 1 98.75 366 ILE B CA 1
ATOM 6596 C C . ILE B 1 366 ? 8.203 -31.766 -6.332 1 98.75 366 ILE B C 1
ATOM 6598 O O . ILE B 1 366 ? 7.219 -31.859 -7.074 1 98.75 366 ILE B O 1
ATOM 6602 N N . LYS B 1 367 ? 9.211 -32.594 -6.406 1 98.56 367 LYS B N 1
ATOM 6603 C CA . LYS B 1 367 ? 9.227 -33.719 -7.344 1 98.56 367 LYS B CA 1
ATOM 6604 C C . LYS B 1 367 ? 8.039 -34.625 -7.105 1 98.56 367 LYS B C 1
ATOM 6606 O O . LYS B 1 367 ? 7.371 -35.062 -8.055 1 98.56 367 LYS B O 1
ATOM 6611 N N . LEU B 1 368 ? 7.82 -34.969 -5.859 1 98.75 368 LEU B N 1
ATOM 6612 C CA . LEU B 1 368 ? 6.699 -35.812 -5.488 1 98.75 368 LEU B CA 1
ATOM 6613 C C . LEU B 1 368 ? 5.375 -35.219 -5.945 1 98.75 368 LEU B C 1
ATOM 6615 O O . LEU B 1 368 ? 4.535 -35.906 -6.523 1 98.75 368 LEU B O 1
ATOM 6619 N N . LEU B 1 369 ? 5.18 -33.938 -5.664 1 98.81 369 LEU B N 1
ATOM 6620 C CA . LEU B 1 369 ? 3.975 -33.219 -6.066 1 98.81 369 LEU B CA 1
ATOM 6621 C C . LEU B 1 369 ? 3.777 -33.281 -7.574 1 98.81 369 LEU B C 1
ATOM 6623 O O . LEU B 1 369 ? 2.688 -33.594 -8.047 1 98.81 369 LEU B O 1
ATOM 6627 N N . HIS B 1 370 ? 4.855 -32.969 -8.32 1 98.69 370 HIS B N 1
ATOM 6628 C CA . HIS B 1 370 ? 4.805 -32.906 -9.773 1 98.69 370 HIS B CA 1
ATOM 6629 C C . HIS B 1 370 ? 4.453 -34.281 -10.359 1 98.69 370 HIS B C 1
ATOM 6631 O O . HIS B 1 370 ? 3.623 -34.375 -11.266 1 98.69 370 HIS B O 1
ATOM 6637 N N . GLU B 1 371 ? 5.051 -35.312 -9.844 1 98.5 371 GLU B N 1
ATOM 6638 C CA . GLU B 1 371 ? 4.789 -36.656 -10.312 1 98.5 371 GLU B CA 1
ATOM 6639 C C . GLU B 1 371 ? 3.348 -37.062 -10.039 1 98.5 371 GLU B C 1
ATOM 6641 O O . GLU B 1 371 ? 2.689 -37.656 -10.898 1 98.5 371 GLU B O 1
ATOM 6646 N N . ASN B 1 372 ? 2.881 -36.75 -8.859 1 98.62 372 ASN B N 1
ATOM 6647 C CA . ASN B 1 372 ? 1.512 -37.094 -8.492 1 98.62 372 ASN B CA 1
ATOM 6648 C C . ASN B 1 372 ? 0.497 -36.406 -9.391 1 98.62 372 ASN B C 1
ATOM 6650 O O . ASN B 1 372 ? -0.567 -36.938 -9.68 1 98.62 372 ASN B O 1
ATOM 6654 N N . LEU B 1 373 ? 0.804 -35.219 -9.844 1 98.69 373 LEU B N 1
ATOM 6655 C CA . LEU B 1 373 ? -0.131 -34.406 -10.617 1 98.69 373 LEU B CA 1
ATOM 6656 C C . LEU B 1 373 ? -0.228 -34.906 -12.055 1 98.69 373 LEU B C 1
ATOM 6658 O O . LEU B 1 373 ? -1.194 -34.625 -12.758 1 98.69 373 LEU B O 1
ATOM 6662 N N . ASP B 1 374 ? 0.741 -35.688 -12.508 1 97.94 374 ASP B N 1
ATOM 6663 C CA . ASP B 1 374 ? 0.777 -36.188 -13.883 1 97.94 374 ASP B CA 1
ATOM 6664 C C . ASP B 1 374 ? -0.425 -37.062 -14.172 1 97.94 374 ASP B C 1
ATOM 6666 O O . ASP B 1 374 ? -0.89 -37.156 -15.312 1 97.94 374 ASP B O 1
ATOM 6670 N N . LYS B 1 375 ? -0.934 -37.688 -13.133 1 97.62 375 LYS B N 1
ATOM 6671 C CA . LYS B 1 375 ? -2.066 -38.594 -13.297 1 97.62 375 LYS B CA 1
ATOM 6672 C C . LYS B 1 375 ? -3.299 -37.844 -13.805 1 97.62 375 LYS B C 1
ATOM 6674 O O . LYS B 1 375 ? -4.164 -38.438 -14.453 1 97.62 375 LYS B O 1
ATOM 6679 N N . LEU B 1 376 ? -3.355 -36.562 -13.555 1 98.44 376 LEU B N 1
ATOM 6680 C CA . LEU B 1 376 ? -4.52 -35.781 -13.938 1 98.44 376 LEU B CA 1
ATOM 6681 C C . LEU B 1 376 ? -4.605 -35.625 -15.453 1 98.44 376 LEU B C 1
ATOM 6683 O O . LEU B 1 376 ? -5.656 -35.281 -15.984 1 98.44 376 LEU B O 1
ATOM 6687 N N . LYS B 1 377 ? -3.514 -35.906 -16.156 1 97 377 LYS B N 1
ATOM 6688 C CA . LYS B 1 377 ? -3.465 -35.781 -17.609 1 97 377 LYS B CA 1
ATOM 6689 C C . LYS B 1 377 ? -4.422 -36.75 -18.281 1 97 377 LYS B C 1
ATOM 6691 O O . LYS B 1 377 ? -4.789 -36.562 -19.438 1 97 377 LYS B O 1
ATOM 6696 N N . GLU B 1 378 ? -4.809 -37.75 -17.594 1 96.88 378 GLU B N 1
ATOM 6697 C CA . GLU B 1 378 ? -5.691 -38.75 -18.188 1 96.88 378 GLU B CA 1
ATOM 6698 C C . GLU B 1 378 ? -7.102 -38.219 -18.391 1 96.88 378 GLU B C 1
ATOM 6700 O O . GLU B 1 378 ? -7.875 -38.75 -19.172 1 96.88 378 GLU B O 1
ATOM 6705 N N . PHE B 1 379 ? -7.441 -37.188 -17.656 1 98.12 379 PHE B N 1
ATOM 6706 C CA . PHE B 1 379 ? -8.789 -36.625 -17.734 1 98.12 379 PHE B CA 1
ATOM 6707 C C . PHE B 1 379 ? -8.969 -35.812 -19 1 98.12 379 PHE B C 1
ATOM 6709 O O . PHE B 1 379 ? -8.117 -34.969 -19.344 1 98.12 379 PHE B O 1
ATOM 6716 N N . PRO B 1 380 ? -10.078 -35.938 -19.719 1 97 380 PRO B N 1
ATOM 6717 C CA . PRO B 1 380 ? -10.312 -35.219 -20.953 1 97 380 PRO B CA 1
ATOM 6718 C C . PRO B 1 380 ? -10.531 -33.719 -20.719 1 97 380 PRO B C 1
ATOM 6720 O O . PRO B 1 380 ? -10.367 -32.906 -21.641 1 97 380 PRO B O 1
ATOM 6723 N N . CYS B 1 381 ? -10.859 -33.312 -19.484 1 98.12 381 CYS B N 1
ATOM 6724 C CA . CYS B 1 381 ? -11.164 -31.922 -19.203 1 98.12 381 CYS B CA 1
ATOM 6725 C C . CYS B 1 381 ? -9.93 -31.188 -18.703 1 98.12 381 CYS B C 1
ATOM 6727 O O . CYS B 1 381 ? -9.977 -29.984 -18.453 1 98.12 381 CYS B O 1
ATOM 6729 N N . VAL B 1 382 ? -8.812 -31.906 -18.516 1 98.69 382 VAL B N 1
ATOM 6730 C CA . VAL B 1 382 ? -7.57 -31.281 -18.078 1 98.69 382 VAL B CA 1
ATOM 6731 C C . VAL B 1 382 ? -6.691 -30.984 -19.297 1 98.69 382 VAL B C 1
ATOM 6733 O O . VAL B 1 382 ? -6.129 -31.906 -19.906 1 98.69 382 VAL B O 1
ATOM 6736 N N . GLY B 1 383 ? -6.551 -29.719 -19.641 1 98.5 383 GLY B N 1
ATOM 6737 C CA . GLY B 1 383 ? -5.805 -29.312 -20.812 1 98.5 383 GLY B CA 1
ATOM 6738 C C . GLY B 1 383 ? -4.312 -29.203 -20.562 1 98.5 383 GLY B C 1
ATOM 6739 O O . GLY B 1 383 ? -3.506 -29.641 -21.391 1 98.5 383 GLY B O 1
ATOM 6740 N N . ASP B 1 384 ? -3.928 -28.594 -19.469 1 98.56 384 ASP B N 1
ATOM 6741 C CA . ASP B 1 384 ? -2.529 -28.344 -19.141 1 98.56 384 ASP B CA 1
ATOM 6742 C C . ASP B 1 384 ? -2.309 -28.344 -17.625 1 98.56 384 ASP B C 1
ATOM 6744 O O . ASP B 1 384 ? -3.207 -27.984 -16.859 1 98.56 384 ASP B O 1
ATOM 6748 N N . ILE B 1 385 ? -1.253 -28.906 -17.219 1 98.75 385 ILE B N 1
ATOM 6749 C CA . ILE B 1 385 ? -0.758 -28.828 -15.844 1 98.75 385 ILE B CA 1
ATOM 6750 C C . ILE B 1 385 ? 0.591 -28.125 -15.82 1 98.75 385 ILE B C 1
ATOM 6752 O O . ILE B 1 385 ? 1.615 -28.703 -16.188 1 98.75 385 ILE B O 1
ATOM 6756 N N . ARG B 1 386 ? 0.568 -26.906 -15.438 1 98.69 386 ARG B N 1
ATOM 6757 C CA . ARG B 1 386 ? 1.776 -26.094 -15.344 1 98.69 386 ARG B CA 1
ATOM 6758 C C . ARG B 1 386 ? 2.396 -26.188 -13.953 1 98.69 386 ARG B C 1
ATOM 6760 O O . ARG B 1 386 ? 1.74 -25.891 -12.953 1 98.69 386 ARG B O 1
ATOM 6767 N N . LYS B 1 387 ? 3.605 -26.688 -13.898 1 98.06 387 LYS B N 1
ATOM 6768 C CA . LYS B 1 387 ? 4.273 -27.031 -12.648 1 98.06 387 LYS B CA 1
ATOM 6769 C C . LYS B 1 387 ? 5.562 -26.234 -12.477 1 98.06 387 LYS B C 1
ATOM 6771 O O . LYS B 1 387 ? 6.492 -26.359 -13.273 1 98.06 387 LYS B O 1
ATOM 6776 N N . SER B 1 388 ? 5.609 -25.312 -11.516 1 98.06 388 SER B N 1
ATOM 6777 C CA . SER B 1 388 ? 6.801 -24.547 -11.156 1 98.06 388 SER B CA 1
ATOM 6778 C C . SER B 1 388 ? 6.992 -24.516 -9.641 1 98.06 388 SER B C 1
ATOM 6780 O O . SER B 1 388 ? 6.434 -23.656 -8.961 1 98.06 388 SER B O 1
ATOM 6782 N N . GLY B 1 389 ? 7.891 -25.391 -9.125 1 98.38 389 GLY B N 1
ATOM 6783 C CA . GLY B 1 389 ? 7.984 -25.5 -7.676 1 98.38 389 GLY B CA 1
ATOM 6784 C C . GLY B 1 389 ? 6.652 -25.812 -7.016 1 98.38 389 GLY B C 1
ATOM 6785 O O . GLY B 1 389 ? 5.965 -26.766 -7.414 1 98.38 389 GLY B O 1
ATOM 6786 N N . TYR B 1 390 ? 6.289 -25.047 -6.023 1 98.69 390 TYR B N 1
ATOM 6787 C CA . TYR B 1 390 ? 5.027 -25.203 -5.305 1 98.69 390 TYR B CA 1
ATOM 6788 C C . TYR B 1 390 ? 3.936 -24.344 -5.934 1 98.69 390 TYR B C 1
ATOM 6790 O O . TYR B 1 390 ? 2.871 -24.156 -5.34 1 98.69 390 TYR B O 1
ATOM 6798 N N . MET B 1 391 ? 4.207 -23.766 -7.117 1 98.75 391 MET B N 1
ATOM 6799 C CA . MET B 1 391 ? 3.215 -22.984 -7.859 1 98.75 391 MET B CA 1
ATOM 6800 C C . MET B 1 391 ? 2.654 -23.797 -9.023 1 98.75 391 MET B C 1
ATOM 6802 O O . MET B 1 391 ? 3.35 -24.031 -10.016 1 98.75 391 MET B O 1
ATOM 6806 N N . ILE B 1 392 ? 1.377 -24.203 -8.891 1 98.88 392 ILE B N 1
ATOM 6807 C CA . ILE B 1 392 ? 0.765 -25.125 -9.844 1 98.88 392 ILE B CA 1
ATOM 6808 C C . ILE B 1 392 ? -0.483 -24.484 -10.453 1 98.88 392 ILE B C 1
ATOM 6810 O O . ILE B 1 392 ? -1.262 -23.844 -9.75 1 98.88 392 ILE B O 1
ATOM 6814 N N . GLY B 1 393 ? -0.634 -24.547 -11.758 1 98.81 393 GLY B N 1
ATOM 6815 C CA . GLY B 1 393 ? -1.866 -24.219 -12.453 1 98.81 393 GLY B CA 1
ATOM 6816 C C . GLY B 1 393 ? -2.412 -25.375 -13.273 1 98.81 393 GLY B C 1
ATOM 6817 O O . GLY B 1 393 ? -1.715 -25.922 -14.125 1 98.81 393 GLY B O 1
ATOM 6818 N N . ILE B 1 394 ? -3.59 -25.844 -12.969 1 98.88 394 ILE B N 1
ATOM 6819 C CA . ILE B 1 394 ? -4.27 -26.875 -13.742 1 98.88 394 ILE B CA 1
ATOM 6820 C C . ILE B 1 394 ? -5.398 -26.25 -14.562 1 98.88 394 ILE B C 1
ATOM 6822 O O . ILE B 1 394 ? -6.43 -25.859 -14.008 1 98.88 394 ILE B O 1
ATOM 6826 N N . GLU B 1 395 ? -5.211 -26.156 -15.812 1 98.75 395 GLU B N 1
ATOM 6827 C CA . GLU B 1 395 ? -6.188 -25.516 -16.688 1 98.75 395 GLU B CA 1
ATOM 6828 C C . GLU B 1 395 ? -7.242 -26.5 -17.156 1 98.75 395 GLU B C 1
ATOM 6830 O O . GLU B 1 395 ? -6.906 -27.531 -17.75 1 98.75 395 GLU B O 1
ATOM 6835 N N . LEU B 1 396 ? -8.477 -26.203 -16.906 1 98.75 396 LEU B N 1
ATOM 6836 C CA . LEU B 1 396 ? -9.609 -27 -17.359 1 98.75 396 LEU B CA 1
ATOM 6837 C C . LEU B 1 396 ? -10.094 -26.516 -18.734 1 98.75 396 LEU B C 1
ATOM 6839 O O . LEU B 1 396 ? -10.141 -25.312 -18.984 1 98.75 396 LEU B O 1
ATOM 6843 N N . VAL B 1 397 ? -10.438 -27.484 -19.562 1 98.44 397 VAL B N 1
ATOM 6844 C CA . VAL B 1 397 ? -10.922 -27.172 -20.906 1 98.44 397 VAL B CA 1
ATOM 6845 C C . VAL B 1 397 ? -12.141 -28.031 -21.234 1 98.44 397 VAL B C 1
ATOM 6847 O O . VAL B 1 397 ? -12.32 -29.094 -20.656 1 98.44 397 VAL B O 1
ATOM 6850 N N . LYS B 1 398 ? -12.898 -27.531 -22.141 1 97.19 398 LYS B N 1
ATOM 6851 C CA . LYS B 1 398 ? -14.047 -28.297 -22.625 1 97.19 398 LYS B CA 1
ATOM 6852 C C . LYS B 1 398 ? -13.602 -29.453 -23.5 1 97.19 398 LYS B C 1
ATOM 6854 O O . LYS B 1 398 ? -14.219 -30.531 -23.484 1 97.19 398 LYS B O 1
ATOM 6859 N N . ASP B 1 399 ? -12.586 -29.172 -24.266 1 96 399 ASP B N 1
ATOM 6860 C CA . ASP B 1 399 ? -12.031 -30.172 -25.188 1 96 399 ASP B CA 1
ATOM 6861 C C . ASP B 1 399 ? -10.508 -30.125 -25.172 1 96 399 ASP B C 1
ATOM 6863 O O . ASP B 1 399 ? -9.906 -29.125 -25.562 1 96 399 ASP B O 1
ATOM 6867 N N . LYS B 1 400 ? -9.922 -31.203 -24.781 1 96.12 400 LYS B N 1
ATOM 6868 C CA . LYS B 1 400 ? -8.469 -31.281 -24.625 1 96.12 400 LYS B CA 1
ATOM 6869 C C . LYS B 1 400 ? -7.766 -31.203 -25.969 1 96.12 400 LYS B C 1
ATOM 6871 O O . LYS B 1 400 ? -6.707 -30.578 -26.094 1 96.12 400 LYS B O 1
ATOM 6876 N N . GLU B 1 401 ? -8.305 -31.797 -27 1 94.25 401 GLU B N 1
ATOM 6877 C CA . GLU B 1 401 ? -7.691 -31.844 -28.328 1 94.25 401 GLU B CA 1
ATOM 6878 C C . GLU B 1 401 ? -7.691 -30.469 -28.984 1 94.25 401 GLU B C 1
ATOM 6880 O O . GLU B 1 401 ? -6.684 -30.047 -29.547 1 94.25 401 GLU B O 1
ATOM 6885 N N . THR B 1 402 ? -8.797 -29.766 -28.906 1 95.94 402 THR B N 1
ATOM 6886 C CA . THR B 1 402 ? -8.906 -28.438 -29.531 1 95.94 402 THR B CA 1
ATOM 6887 C C . THR B 1 402 ? -8.453 -27.359 -28.562 1 95.94 402 THR B C 1
ATOM 6889 O O . THR B 1 402 ? -8.234 -26.203 -28.969 1 95.94 402 THR B O 1
ATOM 6892 N N . LYS B 1 403 ? -8.344 -27.719 -27.266 1 97.69 403 LYS B N 1
ATOM 6893 C CA . LYS B 1 403 ? -7.977 -26.781 -26.203 1 97.69 403 LYS B CA 1
ATOM 6894 C C . LYS B 1 403 ? -9.062 -25.734 -25.984 1 97.69 403 LYS B C 1
ATOM 6896 O O . LYS B 1 403 ? -8.789 -24.641 -25.484 1 97.69 403 LYS B O 1
ATOM 6901 N N . GLU B 1 404 ? -10.289 -25.984 -26.453 1 97.88 404 GLU B N 1
ATOM 6902 C CA . GLU B 1 404 ? -11.406 -25.078 -26.25 1 97.88 404 GLU B CA 1
ATOM 6903 C C . GLU B 1 404 ? -11.68 -24.828 -24.766 1 97.88 404 GLU B C 1
ATOM 6905 O O . GLU B 1 404 ? -11.898 -25.781 -24.016 1 97.88 404 GLU B O 1
ATOM 6910 N N . PRO B 1 405 ? -11.578 -23.625 -24.328 1 97.56 405 PRO B N 1
ATOM 6911 C CA . PRO B 1 405 ? -11.828 -23.344 -22.922 1 97.56 405 PRO B CA 1
ATOM 6912 C C . PRO B 1 405 ? -13.312 -23.375 -22.562 1 97.56 405 PRO B C 1
ATOM 6914 O O . PRO B 1 405 ? -14.164 -23.219 -23.438 1 97.56 405 PRO B O 1
ATOM 6917 N N . TYR B 1 406 ? -13.602 -23.609 -21.281 1 97.38 406 TYR B N 1
ATOM 6918 C CA . TYR B 1 406 ? -14.953 -23.344 -20.781 1 97.38 406 TYR B CA 1
ATOM 6919 C C . TYR B 1 406 ? -15.289 -21.859 -20.875 1 97.38 406 TYR B C 1
ATOM 6921 O O . TYR B 1 406 ? -14.414 -21.016 -20.75 1 97.38 406 TYR B O 1
ATOM 6929 N N . GLU B 1 407 ? -16.562 -21.609 -21.125 1 94.88 407 GLU B N 1
ATOM 6930 C CA . GLU B 1 407 ? -17.016 -20.219 -21 1 94.88 407 GLU B CA 1
ATOM 6931 C C . GLU B 1 407 ? -16.812 -19.688 -19.594 1 94.88 407 GLU B C 1
ATOM 6933 O O . GLU B 1 407 ? -17.016 -20.422 -18.609 1 94.88 407 GLU B O 1
ATOM 6938 N N . TYR B 1 408 ? -16.5 -18.422 -19.562 1 90.75 408 TYR B N 1
ATOM 6939 C CA . TYR B 1 408 ? -16.234 -17.781 -18.281 1 90.75 408 TYR B CA 1
ATOM 6940 C C . TYR B 1 408 ? -17.406 -17.984 -17.328 1 90.75 408 TYR B C 1
ATOM 6942 O O . TYR B 1 408 ? -17.219 -18.266 -16.141 1 90.75 408 TYR B O 1
ATOM 6950 N N . SER B 1 409 ? -18.594 -17.891 -17.797 1 92.25 409 SER B N 1
ATOM 6951 C CA . SER B 1 409 ? -19.812 -17.953 -16.984 1 92.25 409 SER B CA 1
ATOM 6952 C C . SER B 1 409 ? -20.047 -19.359 -16.453 1 92.25 409 SER B C 1
ATOM 6954 O O . SER B 1 409 ? -20.828 -19.562 -15.531 1 92.25 409 SER B O 1
ATOM 6956 N N . TYR B 1 410 ? -19.344 -20.297 -17.125 1 95.81 410 TYR B N 1
ATOM 6957 C CA . TYR B 1 410 ? -19.531 -21.688 -16.688 1 95.81 410 TYR B CA 1
ATOM 6958 C C . TYR B 1 410 ? -18.891 -21.922 -15.32 1 95.81 410 TYR B C 1
ATOM 6960 O O . TYR B 1 410 ? -19.281 -22.844 -14.602 1 95.81 410 TYR B O 1
ATOM 6968 N N . LYS B 1 411 ? -17.891 -21.172 -14.945 1 95.44 411 LYS B N 1
ATOM 6969 C CA . LYS B 1 411 ? -17.219 -21.203 -13.648 1 95.44 411 LYS B CA 1
ATOM 6970 C C . LYS B 1 411 ? -16.672 -22.594 -13.352 1 95.44 411 LYS B C 1
ATOM 6972 O O . LYS B 1 411 ? -16.875 -23.125 -12.258 1 95.44 411 LYS B O 1
ATOM 6977 N N . ALA B 1 412 ? -16 -23.203 -14.406 1 98 412 ALA B N 1
ATOM 6978 C CA . ALA B 1 412 ? -15.477 -24.562 -14.266 1 98 412 ALA B CA 1
ATOM 6979 C C . ALA B 1 412 ? -14.508 -24.656 -13.086 1 98 412 ALA B C 1
ATOM 6981 O O . ALA B 1 412 ? -14.555 -25.609 -12.312 1 98 412 ALA B O 1
ATOM 6982 N N . GLY B 1 413 ? -13.594 -23.688 -12.984 1 97.81 413 GLY B N 1
ATOM 6983 C CA . GLY B 1 413 ? -12.656 -23.672 -11.875 1 97.81 413 GLY B CA 1
ATOM 6984 C C . GLY B 1 413 ? -13.336 -23.656 -10.516 1 97.81 413 GLY B C 1
ATOM 6985 O O . GLY B 1 413 ? -12.938 -24.406 -9.609 1 97.81 413 GLY B O 1
ATOM 6986 N N . TYR B 1 414 ? -14.406 -22.891 -10.367 1 96.69 414 TYR B N 1
ATOM 6987 C CA . TYR B 1 414 ? -15.094 -22.75 -9.094 1 96.69 414 TYR B CA 1
ATOM 6988 C C . TYR B 1 414 ? -15.898 -24 -8.75 1 96.69 414 TYR B C 1
ATOM 6990 O O . TYR B 1 414 ? -16.062 -24.344 -7.578 1 96.69 414 TYR B O 1
ATOM 6998 N N . LYS B 1 415 ? -16.375 -24.719 -9.773 1 98.12 415 LYS B N 1
ATOM 6999 C CA . LYS B 1 415 ? -17.062 -25.984 -9.523 1 98.12 415 LYS B CA 1
ATOM 7000 C C . LYS B 1 415 ? -16.109 -27 -8.906 1 98.12 415 LYS B C 1
ATOM 7002 O O . LYS B 1 415 ? -16.484 -27.703 -7.953 1 98.12 415 LYS B O 1
ATOM 7007 N N . VAL B 1 416 ? -14.922 -27.047 -9.438 1 98.75 416 VAL B N 1
ATOM 7008 C CA . VAL B 1 416 ? -13.945 -27.984 -8.883 1 98.75 416 VAL B CA 1
ATOM 7009 C C . VAL B 1 416 ? -13.523 -27.516 -7.488 1 98.75 416 VAL B C 1
ATOM 7011 O O . VAL B 1 416 ? -13.391 -28.312 -6.566 1 98.75 416 VAL B O 1
ATOM 7014 N N . ALA B 1 417 ? -13.266 -26.203 -7.32 1 98.12 417 ALA B N 1
ATOM 7015 C CA . ALA B 1 417 ? -12.914 -25.656 -6.02 1 98.12 417 ALA B CA 1
ATOM 7016 C C . ALA B 1 417 ? -13.984 -25.969 -4.977 1 98.12 417 ALA B C 1
ATOM 7018 O O . ALA B 1 417 ? -13.664 -26.25 -3.816 1 98.12 417 ALA B O 1
ATOM 7019 N N . GLY B 1 418 ? -15.25 -25.875 -5.383 1 97.75 418 GLY B N 1
ATOM 7020 C CA . GLY B 1 418 ? -16.344 -26.234 -4.492 1 97.75 418 GLY B CA 1
ATOM 7021 C C . GLY B 1 418 ? -16.281 -27.672 -4.027 1 97.75 418 GLY B C 1
ATOM 7022 O O . GLY B 1 418 ? -16.484 -27.969 -2.846 1 97.75 418 GLY B O 1
ATOM 7023 N N . ARG B 1 419 ? -16.047 -28.609 -4.969 1 98.62 419 ARG B N 1
ATOM 7024 C CA . ARG B 1 419 ? -15.938 -30.016 -4.625 1 98.62 419 ARG B CA 1
ATOM 7025 C C . ARG B 1 419 ? -14.758 -30.266 -3.693 1 98.62 419 ARG B C 1
ATOM 7027 O O . ARG B 1 419 ? -14.852 -31.062 -2.754 1 98.62 419 ARG B O 1
ATOM 7034 N N . LEU B 1 420 ? -13.648 -29.609 -3.961 1 98.81 420 LEU B N 1
ATOM 7035 C CA . LEU B 1 420 ? -12.477 -29.688 -3.094 1 98.81 420 LEU B CA 1
ATOM 7036 C C . LEU B 1 420 ? -12.797 -29.172 -1.695 1 98.81 420 LEU B C 1
ATOM 7038 O O . LEU B 1 420 ? -12.367 -29.766 -0.699 1 98.81 420 LEU B O 1
ATOM 7042 N N . LEU B 1 421 ? -13.523 -28.094 -1.639 1 98.31 421 LEU B N 1
ATOM 7043 C CA . LEU B 1 421 ? -13.898 -27.516 -0.349 1 98.31 421 LEU B CA 1
ATOM 7044 C C . LEU B 1 421 ? -14.711 -28.516 0.471 1 98.31 421 LEU B C 1
ATOM 7046 O O . LEU B 1 421 ? -14.523 -28.625 1.685 1 98.31 421 LEU B O 1
ATOM 7050 N N . GLU B 1 422 ? -15.625 -29.219 -0.202 1 98.12 422 GLU B N 1
ATOM 7051 C CA . GLU B 1 422 ? -16.406 -30.266 0.46 1 98.12 422 GLU B CA 1
ATOM 7052 C C . GLU B 1 422 ? -15.492 -31.328 1.062 1 98.12 422 GLU B C 1
ATOM 7054 O O . GLU B 1 422 ? -15.844 -31.969 2.059 1 98.12 422 GLU B O 1
ATOM 7059 N N . LYS B 1 423 ? -14.352 -31.438 0.463 1 98.5 423 LYS B N 1
ATOM 7060 C CA . LYS B 1 423 ? -13.414 -32.469 0.884 1 98.5 423 LYS B CA 1
ATOM 7061 C C . LYS B 1 423 ? -12.352 -31.906 1.815 1 98.5 423 LYS B C 1
ATOM 7063 O O . LYS B 1 423 ? -11.375 -32.594 2.143 1 98.5 423 LYS B O 1
ATOM 7068 N N . GLY B 1 424 ? -12.477 -30.641 2.189 1 98.31 424 GLY B N 1
ATOM 7069 C CA . GLY B 1 424 ? -11.617 -30.047 3.195 1 98.31 424 GLY B CA 1
ATOM 7070 C C . GLY B 1 424 ? -10.383 -29.391 2.609 1 98.31 424 GLY B C 1
ATOM 7071 O O . GLY B 1 424 ? -9.375 -29.219 3.297 1 98.31 424 GLY B O 1
ATOM 7072 N N . ILE B 1 425 ? -10.422 -29.094 1.347 1 98.75 425 ILE B N 1
ATOM 7073 C CA . ILE B 1 425 ? -9.32 -28.391 0.69 1 98.75 425 ILE B CA 1
ATOM 7074 C C . ILE B 1 425 ? -9.797 -27.047 0.162 1 98.75 425 ILE B C 1
ATOM 7076 O O . ILE B 1 425 ? -10.742 -26.984 -0.626 1 98.75 425 ILE B O 1
ATOM 7080 N N . TYR B 1 426 ? -9.148 -25.984 0.622 1 98.25 426 TYR B N 1
ATOM 7081 C CA . TYR B 1 426 ? -9.5 -24.656 0.156 1 98.25 426 TYR B CA 1
ATOM 7082 C C . TYR B 1 426 ? -8.547 -24.188 -0.941 1 98.25 426 TYR B C 1
ATOM 7084 O O . TYR B 1 426 ? -7.332 -24.172 -0.75 1 98.25 426 TYR B O 1
ATOM 7092 N N . ILE B 1 427 ? -9.078 -23.812 -2.088 1 98.06 427 ILE B N 1
ATOM 7093 C CA . ILE B 1 427 ? -8.336 -23.141 -3.15 1 98.06 427 ILE B CA 1
ATOM 7094 C C . ILE B 1 427 ? -9.172 -22.016 -3.742 1 98.06 427 ILE B C 1
ATOM 7096 O O . ILE B 1 427 ? -10.375 -21.922 -3.48 1 98.06 427 ILE B O 1
ATOM 7100 N N . ARG B 1 428 ? -8.539 -21.141 -4.453 1 96.25 428 ARG B N 1
ATOM 7101 C CA . ARG B 1 428 ? -9.188 -20.109 -5.262 1 96.25 428 ARG B CA 1
ATOM 7102 C C . ARG B 1 428 ? -8.688 -20.141 -6.703 1 96.25 428 ARG B C 1
ATOM 7104 O O . ARG B 1 428 ? -7.527 -19.828 -6.973 1 96.25 428 ARG B O 1
ATOM 7111 N N . PRO B 1 429 ? -9.547 -20.531 -7.578 1 96.88 429 PRO B N 1
ATOM 7112 C CA . PRO B 1 429 ? -9.125 -20.578 -8.984 1 96.88 429 PRO B CA 1
ATOM 7113 C C . PRO B 1 429 ? -9.078 -19.203 -9.641 1 96.88 429 PRO B C 1
ATOM 7115 O O . PRO B 1 429 ? -9.578 -18.234 -9.07 1 96.88 429 PRO B O 1
ATOM 7118 N N . ILE B 1 430 ? -8.453 -19.109 -10.742 1 94.75 430 ILE B N 1
ATOM 7119 C CA . ILE B 1 430 ? -8.531 -17.984 -11.664 1 94.75 430 ILE B CA 1
ATOM 7120 C C . ILE B 1 430 ? -9.133 -18.453 -12.992 1 94.75 430 ILE B C 1
ATOM 7122 O O . ILE B 1 430 ? -8.484 -19.156 -13.758 1 94.75 430 ILE B O 1
ATOM 7126 N N . GLY B 1 431 ? -10.336 -18.078 -13.195 1 93.56 431 GLY B N 1
ATOM 7127 C CA . GLY B 1 431 ? -11.031 -18.578 -14.367 1 93.56 431 GLY B CA 1
ATOM 7128 C C . GLY B 1 431 ? -11.117 -20.094 -14.414 1 93.56 431 GLY B C 1
ATOM 7129 O O . GLY B 1 431 ? -11.578 -20.719 -13.461 1 93.56 431 GLY B O 1
ATOM 7130 N N . ASN B 1 432 ? -10.578 -20.625 -15.508 1 97.19 432 ASN B N 1
ATOM 7131 C CA . ASN B 1 432 ? -10.625 -22.062 -15.734 1 97.19 432 ASN B CA 1
ATOM 7132 C C . ASN B 1 432 ? -9.383 -22.766 -15.18 1 97.19 432 ASN B C 1
ATOM 7134 O O . ASN B 1 432 ? -9.172 -23.953 -15.414 1 97.19 432 ASN B O 1
ATOM 7138 N N . THR B 1 433 ? -8.586 -22.047 -14.43 1 98.38 433 THR B N 1
ATOM 7139 C CA . THR B 1 433 ? -7.344 -22.625 -13.938 1 98.38 433 THR B CA 1
ATOM 7140 C C . THR B 1 433 ? -7.402 -22.828 -12.422 1 98.38 433 THR B C 1
ATOM 7142 O O . THR B 1 433 ? -7.609 -21.875 -11.672 1 98.38 433 THR B O 1
ATOM 7145 N N . LEU B 1 434 ? -7.273 -24.094 -11.984 1 98.81 434 LEU B N 1
ATOM 7146 C CA . LEU B 1 434 ? -7.078 -24.391 -10.57 1 98.81 434 LEU B CA 1
ATOM 7147 C C . LEU B 1 434 ? -5.68 -23.984 -10.117 1 98.81 434 LEU B C 1
ATOM 7149 O O . LEU B 1 434 ? -4.684 -24.391 -10.719 1 98.81 434 LEU B O 1
ATOM 7153 N N . ILE B 1 435 ? -5.633 -23.188 -9.133 1 98.69 435 ILE B N 1
ATOM 7154 C CA . ILE B 1 435 ? -4.363 -22.641 -8.656 1 98.69 435 ILE B CA 1
ATOM 7155 C C . ILE B 1 435 ? -3.99 -23.297 -7.324 1 98.69 435 ILE B C 1
ATOM 7157 O O . ILE B 1 435 ? -4.816 -23.375 -6.41 1 98.69 435 ILE B O 1
ATOM 7161 N N . PHE B 1 436 ? -2.777 -23.75 -7.219 1 98.75 436 PHE B N 1
ATOM 7162 C CA . PHE B 1 436 ? -2.203 -24.25 -5.977 1 98.75 436 PHE B CA 1
ATOM 7163 C C . PHE B 1 436 ? -0.855 -23.594 -5.699 1 98.75 436 PHE B C 1
ATOM 7165 O O . PHE B 1 436 ? 0.017 -23.562 -6.57 1 98.75 436 PHE B O 1
ATOM 7172 N N . VAL B 1 437 ? -0.688 -22.969 -4.605 1 98.69 437 VAL B N 1
ATOM 7173 C CA . VAL B 1 437 ? 0.559 -22.453 -4.059 1 98.69 437 VAL B CA 1
ATOM 7174 C C . VAL B 1 437 ? 0.735 -22.938 -2.621 1 98.69 437 VAL B C 1
ATOM 7176 O O . VAL B 1 437 ? 0.123 -22.391 -1.697 1 98.69 437 VAL B O 1
ATOM 7179 N N . LEU B 1 438 ? 1.552 -23.859 -2.406 1 98.62 438 LEU B N 1
ATOM 7180 C CA . LEU B 1 438 ? 1.559 -24.609 -1.162 1 98.62 438 LEU B CA 1
ATOM 7181 C C . LEU B 1 438 ? 2.512 -23.984 -0.149 1 98.62 438 LEU B C 1
ATOM 7183 O O . LEU B 1 438 ? 3.494 -23.344 -0.528 1 98.62 438 LEU B O 1
ATOM 7187 N N . PRO B 1 439 ? 2.195 -24.125 1.164 1 98.31 439 PRO B N 1
ATOM 7188 C CA . PRO B 1 439 ? 3.18 -23.719 2.168 1 98.31 439 PRO B CA 1
ATOM 7189 C C . PRO B 1 439 ? 4.469 -24.531 2.1 1 98.31 439 PRO B C 1
ATOM 7191 O O . PRO B 1 439 ? 4.43 -25.719 1.765 1 98.31 439 PRO B O 1
ATOM 7194 N N . LEU B 1 440 ? 5.543 -23.953 2.512 1 98.56 440 LEU B N 1
ATOM 7195 C CA . LEU B 1 440 ? 6.848 -24.594 2.383 1 98.56 440 LEU B CA 1
ATOM 7196 C C . LEU B 1 440 ? 6.945 -25.797 3.301 1 98.56 440 LEU B C 1
ATOM 7198 O O . LEU B 1 440 ? 7.703 -26.734 3.023 1 98.56 440 LEU B O 1
ATOM 7202 N N . ILE B 1 441 ? 6.105 -25.906 4.309 1 98.25 441 ILE B N 1
ATOM 7203 C CA . ILE B 1 441 ? 6.277 -26.922 5.348 1 98.25 441 ILE B CA 1
ATOM 7204 C C . ILE B 1 441 ? 5.383 -28.125 5.055 1 98.25 441 ILE B C 1
ATOM 7206 O O . ILE B 1 441 ? 5.27 -29.031 5.875 1 98.25 441 ILE B O 1
ATOM 7210 N N . ILE B 1 442 ? 4.676 -28.109 3.922 1 98.62 442 ILE B N 1
ATOM 7211 C CA . ILE B 1 442 ? 3.77 -29.219 3.619 1 98.62 442 ILE B CA 1
ATOM 7212 C C . ILE B 1 442 ? 4.543 -30.531 3.609 1 98.62 442 ILE B C 1
ATOM 7214 O O . ILE B 1 442 ? 5.668 -30.594 3.109 1 98.62 442 ILE B O 1
ATOM 7218 N N . LYS B 1 443 ? 3.953 -31.578 4.086 1 98.31 443 LYS B N 1
ATOM 7219 C CA . LYS B 1 443 ? 4.598 -32.875 4.211 1 98.31 443 LYS B CA 1
ATOM 7220 C C . LYS B 1 443 ? 4.211 -33.812 3.055 1 98.31 443 LYS B C 1
ATOM 7222 O O . LYS B 1 443 ? 3.189 -33.594 2.398 1 98.31 443 LYS B O 1
ATOM 7227 N N . PRO B 1 444 ? 5.078 -34.812 2.857 1 98.56 444 PRO B N 1
ATOM 7228 C CA . PRO B 1 444 ? 4.797 -35.75 1.764 1 98.56 444 PRO B CA 1
ATOM 7229 C C . PRO B 1 444 ? 3.406 -36.375 1.857 1 98.56 444 PRO B C 1
ATOM 7231 O O . PRO B 1 444 ? 2.719 -36.531 0.842 1 98.56 444 PRO B O 1
ATOM 7234 N N . GLU B 1 445 ? 2.971 -36.688 3.057 1 98.62 445 GLU B N 1
ATOM 7235 C CA . GLU B 1 445 ? 1.658 -37.312 3.232 1 98.62 445 GLU B CA 1
ATOM 7236 C C . GLU B 1 445 ? 0.541 -36.344 2.891 1 98.62 445 GLU B C 1
ATOM 7238 O O . GLU B 1 445 ? -0.505 -36.719 2.373 1 98.62 445 GLU B O 1
ATOM 7243 N N . GLU B 1 446 ? 0.76 -35.094 3.213 1 98.69 446 GLU B N 1
ATOM 7244 C CA . GLU B 1 446 ? -0.206 -34.031 2.885 1 98.69 446 GLU B CA 1
ATOM 7245 C C . GLU B 1 446 ? -0.254 -33.781 1.38 1 98.69 446 GLU B C 1
ATOM 7247 O O . GLU B 1 446 ? -1.319 -33.5 0.827 1 98.69 446 GLU B O 1
ATOM 7252 N N . ILE B 1 447 ? 0.878 -33.875 0.721 1 98.81 447 ILE B N 1
ATOM 7253 C CA . ILE B 1 447 ? 0.951 -33.75 -0.731 1 98.81 447 ILE B CA 1
ATOM 7254 C C . ILE B 1 447 ? 0.149 -34.875 -1.382 1 98.81 447 ILE B C 1
ATOM 7256 O O . ILE B 1 447 ? -0.616 -34.625 -2.32 1 98.81 447 ILE B O 1
ATOM 7260 N N . LYS B 1 448 ? 0.292 -36.094 -0.875 1 98.62 448 LYS B N 1
ATOM 7261 C CA . LYS B 1 448 ? -0.456 -37.219 -1.394 1 98.62 448 LYS B CA 1
ATOM 7262 C C . LYS B 1 448 ? -1.957 -37.031 -1.199 1 98.62 448 LYS B C 1
ATOM 7264 O O . LYS B 1 448 ? -2.742 -37.281 -2.121 1 98.62 448 LYS B O 1
ATOM 7269 N N . LEU B 1 449 ? -2.287 -36.625 -0.02 1 98.69 449 LEU B N 1
ATOM 7270 C CA . LEU B 1 449 ? -3.693 -36.375 0.271 1 98.69 449 LEU B CA 1
ATOM 7271 C C . LEU B 1 449 ? -4.266 -35.312 -0.676 1 98.69 449 LEU B C 1
ATOM 7273 O O . LEU B 1 449 ? -5.355 -35.5 -1.225 1 98.69 449 LEU B O 1
ATOM 7277 N N . LEU B 1 450 ? -3.555 -34.219 -0.861 1 98.88 450 LEU B N 1
ATOM 7278 C CA . LEU B 1 450 ? -3.988 -33.125 -1.736 1 98.88 450 LEU B CA 1
ATOM 7279 C C . LEU B 1 450 ? -4.207 -33.625 -3.158 1 98.88 450 LEU B C 1
ATOM 7281 O O . LEU B 1 450 ? -5.258 -33.375 -3.752 1 98.88 450 LEU B O 1
ATOM 7285 N N . THR B 1 451 ? -3.244 -34.312 -3.719 1 98.75 451 THR B N 1
ATOM 7286 C CA . THR B 1 451 ? -3.316 -34.75 -5.109 1 98.75 451 THR B CA 1
ATOM 7287 C C . THR B 1 451 ? -4.406 -35.781 -5.297 1 98.75 451 THR B C 1
ATOM 7289 O O . THR B 1 451 ? -5.062 -35.844 -6.34 1 98.75 451 THR B O 1
ATOM 7292 N N . GLU B 1 452 ? -4.578 -36.625 -4.277 1 98.69 452 GLU B N 1
ATOM 7293 C CA . GLU B 1 452 ? -5.672 -37.594 -4.305 1 98.69 452 GLU B CA 1
ATOM 7294 C C . GLU B 1 452 ? -7.027 -36.875 -4.34 1 98.69 452 GLU B C 1
ATOM 7296 O O . GLU B 1 452 ? -7.914 -37.281 -5.102 1 98.69 452 GLU B O 1
ATOM 7301 N N . LYS B 1 453 ? -7.199 -35.906 -3.508 1 98.81 453 LYS B N 1
ATOM 7302 C CA . LYS B 1 453 ? -8.469 -35.188 -3.438 1 98.81 453 LYS B CA 1
ATOM 7303 C C . LYS B 1 453 ? -8.727 -34.406 -4.73 1 98.81 453 LYS B C 1
ATOM 7305 O O . LYS B 1 453 ? -9.883 -34.25 -5.145 1 98.81 453 LYS B O 1
ATOM 7310 N N . ILE B 1 454 ? -7.672 -33.875 -5.355 1 98.88 454 ILE B N 1
ATOM 7311 C CA . ILE B 1 454 ? -7.828 -33.219 -6.652 1 98.88 454 ILE B CA 1
ATOM 7312 C C . ILE B 1 454 ? -8.344 -34.25 -7.68 1 98.88 454 ILE B C 1
ATOM 7314 O O . ILE B 1 454 ? -9.312 -33.969 -8.391 1 98.88 454 ILE B O 1
ATOM 7318 N N . TYR B 1 455 ? -7.684 -35.375 -7.719 1 98.75 455 TYR B N 1
ATOM 7319 C CA . TYR B 1 455 ? -8.078 -36.438 -8.648 1 98.75 455 TYR B CA 1
ATOM 7320 C C . TYR B 1 455 ? -9.531 -36.844 -8.43 1 98.75 455 TYR B C 1
ATOM 7322 O O . TYR B 1 455 ? -10.312 -36.906 -9.383 1 98.75 455 TYR B O 1
ATOM 7330 N N . GLU B 1 456 ? -9.883 -37.094 -7.164 1 98.75 456 GLU B N 1
ATOM 7331 C CA . GLU B 1 456 ? -11.234 -37.531 -6.809 1 98.75 456 GLU B CA 1
ATOM 7332 C C . GLU B 1 456 ? -12.273 -36.469 -7.207 1 98.75 456 GLU B C 1
ATOM 7334 O O . GLU B 1 456 ? -13.328 -36.812 -7.75 1 98.75 456 GLU B O 1
ATOM 7339 N N . SER B 1 457 ? -11.977 -35.25 -6.934 1 98.81 457 SER B N 1
ATOM 7340 C CA . SER B 1 457 ? -12.922 -34.156 -7.203 1 98.81 457 SER B CA 1
ATOM 7341 C C . SER B 1 457 ? -13.195 -34.031 -8.695 1 98.81 457 SER B C 1
ATOM 7343 O O . SER B 1 457 ? -14.352 -33.906 -9.109 1 98.81 457 SER B O 1
ATOM 7345 N N . ILE B 1 458 ? -12.164 -34.062 -9.516 1 98.75 458 ILE B N 1
ATOM 7346 C CA . ILE B 1 458 ? -12.328 -33.938 -10.961 1 98.75 458 ILE B CA 1
ATOM 7347 C C . ILE B 1 458 ? -13.055 -35.188 -11.492 1 98.75 458 ILE B C 1
ATOM 7349 O O . ILE B 1 458 ? -13.984 -35.062 -12.297 1 98.75 458 ILE B O 1
ATOM 7353 N N . SER B 1 459 ? -12.648 -36.344 -11.016 1 98.62 459 SER B N 1
ATOM 7354 C CA . SER B 1 459 ? -13.266 -37.594 -11.43 1 98.62 459 SER B CA 1
ATOM 7355 C C . SER B 1 459 ? -14.766 -37.594 -11.141 1 98.62 459 SER B C 1
ATOM 7357 O O . SER B 1 459 ? -15.57 -37.938 -12.008 1 98.62 459 SER B O 1
ATOM 7359 N N . GLU B 1 460 ? -15.125 -37.219 -9.945 1 98.69 460 GLU B N 1
ATOM 7360 C CA . GLU B 1 460 ? -16.531 -37.188 -9.531 1 98.69 460 GLU B CA 1
ATOM 7361 C C . GLU B 1 460 ? -17.328 -36.219 -10.383 1 98.69 460 GLU B C 1
ATOM 7363 O O . GLU B 1 460 ? -18.453 -36.531 -10.805 1 98.69 460 GLU B O 1
ATOM 7368 N N . LEU B 1 461 ? -16.797 -35.062 -10.648 1 98.62 461 LEU B N 1
ATOM 7369 C CA . LEU B 1 461 ? -17.5 -34.062 -11.422 1 98.62 461 LEU B CA 1
ATOM 7370 C C . LEU B 1 461 ? -17.672 -34.5 -12.867 1 98.62 461 LEU B C 1
ATOM 7372 O O . LEU B 1 461 ? -18.672 -34.156 -13.516 1 98.62 461 LEU B O 1
ATOM 7376 N N . LEU B 1 462 ? -16.734 -35.25 -13.414 1 98 462 LEU B N 1
ATOM 7377 C CA . LEU B 1 462 ? -16.859 -35.844 -14.742 1 98 462 LEU B CA 1
ATOM 7378 C C . LEU B 1 462 ? -17.969 -36.875 -14.773 1 98 462 LEU B C 1
ATOM 7380 O O . LEU B 1 462 ? -18.797 -36.906 -15.695 1 98 462 LEU B O 1
ATOM 7384 N N . ASP B 1 463 ? -17.953 -37.719 -13.75 1 98.06 463 ASP B N 1
ATOM 7385 C CA . ASP B 1 463 ? -18.984 -38.75 -13.648 1 98.06 463 ASP B CA 1
ATOM 7386 C C . ASP B 1 463 ? -20.375 -38.125 -13.555 1 98.06 463 ASP B C 1
ATOM 7388 O O . ASP B 1 463 ? -21.344 -38.688 -14.086 1 98.06 463 ASP B O 1
ATOM 7392 N N . GLU B 1 464 ? -20.422 -37 -12.891 1 98.19 464 GLU B N 1
ATOM 7393 C CA . GLU B 1 464 ? -21.688 -36.312 -12.703 1 98.19 464 GLU B CA 1
ATOM 7394 C C . GLU B 1 464 ? -22.047 -35.469 -13.922 1 98.19 464 GLU B C 1
AT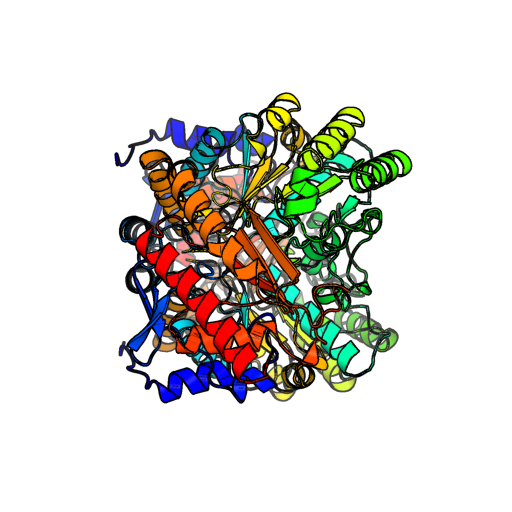OM 7396 O O . GLU B 1 464 ? -23.094 -34.812 -13.953 1 98.19 464 GLU B O 1
ATOM 74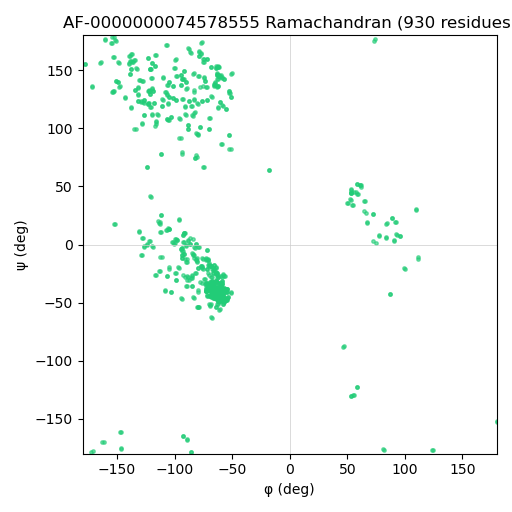01 N N . LYS B 1 465 ? -21.266 -35.375 -14.922 1 97.25 465 LYS B N 1
ATOM 7402 C CA . LYS B 1 465 ? -21.453 -34.625 -16.172 1 97.25 465 LYS B CA 1
ATOM 7403 C C . LYS B 1 465 ? -21.469 -33.125 -15.914 1 97.25 465 LYS B C 1
ATOM 7405 O O . LYS B 1 465 ? -22.188 -32.375 -16.594 1 97.25 465 LYS B O 1
ATOM 7410 N N . VAL B 1 466 ? -20.766 -32.812 -14.828 1 96.88 466 VAL B N 1
ATOM 7411 C CA . VAL B 1 466 ? -20.609 -31.375 -14.523 1 96.88 466 VAL B CA 1
ATOM 7412 C C . VAL B 1 466 ? -19.422 -30.812 -15.305 1 96.88 466 VAL B C 1
ATOM 7414 O O . VAL B 1 466 ? -19.453 -29.656 -15.734 1 96.88 466 VAL B O 1
ATOM 7417 N N . LEU B 1 467 ? -18.422 -31.656 -15.43 1 96.12 467 LEU B N 1
ATOM 7418 C CA . LEU B 1 467 ? -17.281 -31.297 -16.266 1 96.12 467 LEU B CA 1
ATOM 7419 C C . LEU B 1 467 ? -17.266 -32.156 -17.531 1 96.12 467 LEU B C 1
ATOM 7421 O O . LEU B 1 467 ? -17.812 -33.25 -17.562 1 96.12 467 LEU B O 1
#

InterPro domains:
  IPR005814 Aminotransferase class-III [PF00202] (34-456)
  IPR005814 Aminotransferase class-III [PIRSF000521] (39-430)
  IPR005814 Aminotransferase class-III [cd00610] (11-458)
  IPR005815 Adenosylmethionine--8-amino-7-oxononanoate aminotransferase BioA [MF_00834] (11-458)
  IPR005815 Adenosylmethionine--8-amino-7-oxononanoate aminotransferase BioA [TIGR00508] (19-458)
  IPR015421 Pyridoxal phosphate-dependent transferase, major domain [G3DSA:3.40.640.10] (69-356)
  IPR015422 Pyridoxal phosphate-dependent transferase, small domain [G3DSA:3.90.1150.10] (19-457)
  IPR015424 Pyridoxal phosphate-dependent transferase [SSF53383] (14-461)

Solvent-accessible surface area (backbone atoms only — not comparable to full-atom values): 45717 Å² total; per-residue (Å²): 127,72,78,70,80,72,52,65,68,55,46,54,47,28,32,56,64,16,40,52,52,31,64,37,44,53,50,54,51,55,73,52,81,64,55,41,36,62,36,30,48,46,60,28,39,23,31,73,84,68,51,64,24,39,38,37,22,13,45,74,48,11,22,35,64,31,28,36,44,61,70,38,26,48,35,31,30,56,31,24,58,39,27,19,47,61,33,32,70,76,29,44,40,53,42,34,15,52,38,28,42,51,46,37,70,71,42,57,80,67,33,47,33,31,32,56,32,53,34,45,29,49,14,40,35,49,50,51,48,51,36,39,51,44,35,42,70,72,67,41,78,64,26,72,27,37,38,26,31,39,45,30,76,44,44,59,39,42,46,12,39,34,63,23,36,33,54,88,60,42,50,89,47,51,85,55,37,44,66,61,46,65,32,71,51,63,41,55,56,73,33,92,87,48,89,38,78,19,43,65,53,36,70,72,69,54,78,87,53,60,56,47,51,48,39,51,48,52,48,64,74,42,52,79,29,40,25,32,37,42,43,59,39,62,39,39,57,86,63,46,29,40,50,55,56,90,60,42,66,55,50,52,45,51,52,26,58,75,68,72,39,45,32,36,34,40,30,29,72,43,47,42,35,58,43,33,53,53,74,56,58,36,68,70,29,48,75,64,65,32,57,49,28,40,27,32,14,43,35,55,26,32,25,43,49,63,39,12,35,27,31,28,22,60,72,63,55,56,62,27,47,45,55,78,70,67,66,42,33,57,60,40,66,60,68,56,21,50,26,32,24,51,28,32,18,22,45,45,33,48,48,52,44,67,75,60,42,45,30,48,66,37,42,67,54,35,51,52,47,55,58,57,53,53,66,52,62,75,39,64,43,39,37,36,68,34,79,46,47,44,38,33,12,40,29,43,18,68,31,42,89,80,56,41,61,60,57,79,70,67,39,60,16,54,55,47,35,51,48,28,41,77,71,30,32,42,52,63,46,55,68,40,17,38,41,34,26,51,30,67,68,68,45,71,70,54,46,50,50,51,47,49,46,51,49,51,35,53,51,51,33,42,75,69,64,76,91,127,74,79,69,81,72,51,66,67,54,46,55,49,27,33,56,64,15,40,52,53,32,63,36,44,53,49,54,53,55,72,51,81,63,55,40,36,62,36,30,48,46,59,28,39,22,30,76,86,67,51,65,23,40,39,37,22,14,46,73,48,11,23,34,63,31,28,37,44,61,70,38,25,48,36,31,30,57,30,22,59,38,26,20,49,59,32,32,71,75,29,43,39,53,40,36,15,53,39,28,43,51,46,36,69,71,44,57,80,64,32,49,33,30,32,56,30,51,33,45,30,50,14,40,35,49,51,53,48,51,37,40,50,43,34,44,69,73,68,43,76,66,26,72,26,38,39,27,32,38,44,30,76,44,44,60,42,42,46,13,40,34,63,21,36,34,54,88,60,42,51,90,47,50,87,56,39,43,66,62,45,65,31,71,52,62,40,55,54,72,32,91,88,48,87,38,79,18,45,64,52,36,70,72,69,55,79,86,54,60,58,48,50,48,40,50,48,53,48,65,74,43,53,77,30,40,26,33,37,44,42,59,40,62,38,39,55,88,63,44,30,40,50,55,54,91,60,43,67,56,50,52,46,51,53,26,58,73,69,72,40,46,32,37,33,40,30,30,73,42,48,41,35,58,44,33,54,53,74,56,60,36,69,72,28,49,74,63,65,30,57,50,30,41,27,32,13,45,36,56,27,32,27,45,48,62,38,13,35,28,31,28,22,60,73,62,54,54,61,27,48,45,56,77,70,68,66,42,33,59,59,40,64,58,69,57,23,50,26,30,24,50,29,32,18,22,44,46,33,48,49,51,43,67,75,60,43,46,31,47,66,38,44,65,54,34,52,51,47,56,59,56,51,55,64,51,61,75,42,63,42,39,34,35,68,34,80,46,48,42,37,32,14,39,32,43,18,70,31,43,89,80,55,41,62,60,56,77,72,66,38,61,15,53,53,47,34,50,48,26,42,77,72,29,33,41,50,63,48,54,67,43,18,39,39,34,25,51,31,68,69,67,45,70,69,54,48,50,52,50,47,49,46,51,48,50,34,52,50,50,34,41,75,67,66,74,93

Organism: Methanococcus maripaludis (strain DSM 14266 / JCM 13030 / NBRC 101832 / S2 / LL) (NCBI:txid267377)

Radius of gyration: 27.05 Å; Cα contacts (8 Å, |Δi|>4): 2134; chains: 2; bounding box: 55×81×64 Å

pLDDT: mean 96.79, std 5.94, range [26.3, 98.94]

Sequence (934 aa):
MKSENYSKNDLEKWDKEYVWHPFTQMKEYREGKPLLIESGEGIYLIDVDGKKYMDAVSSIWCNFFGHSEKRIADAISKQALNIGHSTQLGCGNVPSAILAKRYVDFSPEQFKKVFFSEDGAEAIEIAVKMAFEYCKLKGFTNKTKFVSVKEGYHGDTVGAMSVGGSELFHGCFEPLLFEGYHASAPYCYRCKYCNFKNTDERNKQGCEMKCLKEMEDLIRTNKDEIFCVILEAGVMGSAGMIPYPKGYIEGVAKICKKLNIILILDEIATFGRLGRAFYSDMDELKELEKPDILCLGKGITGGYLPLALTLATDEIYNAFLGSFDECKQLFHGHTYAGNQIICASAIETLNILEETNICEEIRPNIKLLHENLDKLKEFPCVGDIRKSGYMIGIELVKDKETKEPYEYSYKAGYKVAGRLLEKGIYIRPIGNTLIFVLPLIIKPEEIKLLTEKIYESISELLDEKVLMKSENYSKNDLEKWDKEYVWHPFTQMKEYREGKPLLIESGEGIYLIDVDGKKYMDAVSSIWCNFFGHSEKRIADAISKQALNIGHSTQLGCGNVPSAILAKRYVDFSPEQFKKVFFSEDGAEAIEIAVKMAFEYCKLKGFTNKTKFVSVKEGYHGDTVGAMSVGGSELFHGCFEPLLFEGYHASAPYCYRCKYCNFKNTDERNKQGCEMKCLKEMEDLIRTNKDEIFCVILEAGVMGSAGMIPYPKGYIEGVAKICKKLNIILILDEIATFGRLGRAFYSDMDELKELEKPDILCLGKGITGGYLPLALTLATDEIYNAFLGSFDECKQLFHGHTYAGNQIICASAIETLNILEETNICEEIRPNIKLLHENLDKLKEFPCVGDIRKSGYMIGIELVKDKETKEPYEYSYKAGYKVAGRLLEKGIYIRPIGNTLIFVLPLIIKPEEIKLLTEKIYESISELLDEKVL

Nearest PDB structures (foldseek):
  6zhk-assembly1_B  TM=9.925E-01  e=7.829E-65  Methanocaldococcus jannaschii DSM 2661
  3du4-assembly1_B  TM=9.697E-01  e=4.325E-53  Bacillus subtilis
  6wnn-assembly1_B  TM=9.590E-01  e=4.004E-47  Bacillus subtilis
  6wnn-assembly1_A  TM=9.573E-01  e=1.417E-46  Bacillus subtilis
  3drd-assembly1_B  TM=9.545E-01  e=1.671E-46  Bacillus subtilis

Secondary structure (DSSP, 8-state):
-------HHHHHHHHHHHB--TT--HHHHHHS---EEEEEEBTEEEETT--EEEETTHHHHT-SS-BS-HHHHHHHHHHHHH-S---SSS-EEHHHHHHHHHHHHHS-TT--EEEEESSHHHHHHHHHHHHHHHHHHTT-TT--EEEEETT----SSHHHHHT---HHHHGGGGGGSPP-EEEPP--GGG-SS---SSHHHHHHH----HHHHHHHHHHHHTTTTEEEEEEESSEETTTTSEEPPTTHHHHHHHHHHHHT--EEEE-TTTTTTSSSS-GGGSHHHHHHT--SEEEE-GGGGTTSS--EEEEE-HHHHHTT---GGGT-S-----TTTT-HHHHHHHHHHHHHHHHH-HHHHTHHHHHHHHHHHGGGGGSTTEEEEEEETTEEEEEEEEETTTTEEPPGGG-HHHHHHHHHHHTTEE---BTTEEEEE--TT--HHHHHHHHHHHHHHHHHHHHTT--/-------HHHHHHHHHHHB--TT--HHHHHHS---EEEEEEBTEEEETT--EEEETTHHHHT-SS-BS-HHHHHHHHHHHHH-S---SSS-EEHHHHHHHHHHHHHS-TT--EEEEESSHHHHHHHHHHHHHHHHHHTT-TT--EEEEETT----SSHHHHHT---HHHHGGGGGGSPP-EEEPP--GGG-SS---SSHHHHHHH----HHHHHHHHHHHHTTTTEEEEEEESSEETTTTSEEPPTTHHHHHHHHHHHHT--EEEE-TTTTTTSSSS-GGGSHHHHHHT--SEEEE-GGGGTTSS--EEEEE-HHHHHTT---GGGT-S-----TTTT-HHHHHHHHHHHHHHHHH-HHHHTHHHHHHHHHHHGGGGGSTTEEEEEEETTEEEEEEEEETTTTEEPPGGG-HHHHHHHHHHHTTEE---BTTEEEEE--TT--HHHHHHHHHHHHHHHHHHHHTT--

Foldseek 3Di:
DPPPPDDPVVVQCCCLPPDDDPPDPSVVVNVDDDFAFDFWDFQWTAGPVRAIFRAQCCLVQFAFGTGCPPLLVVLLVVLVVVPWDDFPPVDDDDLLVVLQVLVCVVDQVQFNGKWKDFAQLVLQVLVVLLLQLLCVLVPLPQQDAAEEAALAARDDPQARVQLGHDCVRCVVPVVSHDHYYHFYDPAVCPDPVDHDQEPVRCLVPPDPPVSLVRRLCRCVVCVSHHSAYEYEQQFRALSQGGGDPPCSVLSVLVSCLVSVHAYEYEDANVQLFQLARDSCPDPSNSVSVDHQKYKYWRHLLSNDGGMIIITGGPSSVVSQDDDPVVNSHPPDDDGCTSTNSSSSSNVSSSVVCVVPVLSNVCVVVLVLLVVLLVVVVVDQQFRYWRRGGQKIKTAGAPGNVVRHRDDQVLQCLVQLQVQSVVVRYHFDANRRITIGRGHSPQDSVNSNVVSVSSSVSSVVCVVVVSD/DPPPPDDPVVVQCCCLPPDDDPPDPSVVVNVDDDFAFDFWDFQWTAGPVRAIFRAQCCLVQFAFGTGPPPLLVVLLVVQVVVPWDDFPPVDDDDLLVVLQVLVCVVDQVQFNGKWKDFAQLVLQVLVVLLLQLLCVLVPLPQQDAAEEAALAARDDPQARVQLGHDCVRCVVPVVSHDHYYHAYDPAVCPDPVDHDQEPVRCLVPPDPPVSLVRRLCRCVVCVSHHSAYEYEQQFRALSQGGGDPPCSVLSVLVSCLVSVHAYEYECANVQLFQLARDSCPDPSNSVSVDHQKYKYWRHLLSNDGGMIIITGGPSSVVSQDDDPVVNSHPPDDDGCTSTNSSSSSNVSSSVVCVVPVLSNVCVVVLVLLVVLLVVVVVDQQFRYWNRGGQKIKTAGAPGNVVRHRDDQVLQCLVQLQVQSVVVRYHFDANRRITIGRGHSPQDSVNSNVSSVSSSVSSVVCVVVVSD

=== Feature glossary ===
Each block in this record encodes a different view of the same protein. In brief:

Predicted aligned error. PAE(i, j) answers: if I align the predicted and true structures on residue i, how far off (in Å) do I expect residue j to be? A block-diagonal PAE matrix with low values on the blocks and high values off-diagonal is the signature of a multi-domain protein with confidently predicted domains but uncertain inter-domain orientation.

Contact-map, Ramachandran, and PAE plots. Plot images: a contact map (which residues are close in 3D, as an N×N binary image), a Ramachandran scatter (backbone torsion angles, revealing secondary-structure composition at a glance), and — for AlphaFold structures — a PAE heatmap (pairwise prediction confidence).

Backbone torsions (φ/ψ). φ (phi) and ψ (psi) are the two rotatable backbone dihedrals per residue: φ is the C(i-1)–N–Cα–C torsion, ψ is the N–Cα–C–N(i+1) torsion, both in degrees on (−180°, 180°]. α-helical residues cluster near (−60°, −45°); β-strand residues near (−120°, +130°). A Ramachandran plot is simply a scatter of (φ, ψ) for every residue.

Foldseek 3Di. A 3Di character summarizes, for each residue, the relative orientation of the Cα frame of its nearest spatial neighbor. Because it encodes fold topology rather than chemistry, 3Di alignments detect remote structural similarity that sequence alignment misses.

Radius of gyration, Cα contacts, bounding box. Three whole-structure scalars: the radius of gyration (RMS distance of Cα from centroid, in Å), the count of Cα–Cα contacts (pairs closer than 8 Å and separated by more than four residues in sequence — i.e. tertiary, not local, contacts), and the bounding-box dimensions. Together they distinguish compact globular folds from extended fibres or disordered chains.

Sequence. Sequence gives the chain of amino acids in standard one-letter code (A=alanine, C=cysteine, …, Y=tyrosine), read N→C. It is the only feature that is directly encoded by the gene; all structural features are derived from the folded form of this sequence.

mmCIF coordinates. Atomic coordinates in PDBx/mmCIF format — the same representation the Protein Data Bank distributes. Each line of the _atom_site loop places one backbone atom in Cartesian space (units: ångströms, origin: arbitrary).

Secondary structure (3-state, P-SEA). Three-state secondary structure (P-SEA) collapses the eight DSSP classes into helix (a), strand (b), and coil (c). P-SEA assigns these from Cα geometry alone — distances and angles — without requiring backbone oxygens, so it works on any Cα trace.

InterPro / GO / CATH / organism. Functional annotations link the protein to curated databases. InterPro entries identify conserved domains and families by matching the sequence against member-database signatures (Pfam, PROSITE, CDD, …). Gene Ontology (GO) terms describe molecular function, biological process, and cellular component in a controlled vocabulary. CATH places the structure in a hierarchical fold classification (Class/Architecture/Topology/Homologous-superfamily). The organism is the source species.

B-factor. B-factor (Debye–Waller factor) reflects atomic displacement in the crystal lattice. It is an experimental observable (units Å²), not a prediction; low values mean the atom is pinned down, high values mean it moves or is heterogeneous across the crystal.

Rendered structure images. Structure images are PyMOL renders from six orthogonal camera directions. Cartoon representation draws helices as coils and strands as arrows; sticks shows the backbone as bonds; surface shows the solvent-excluded envelope. Rainbow coloring maps sequence position to hue (blue→red, N→C); chain coloring assigns a distinct color per polypeptide.

Solvent-accessible surface area. Solvent-accessible surface area (SASA) is the area in Å² traced out by the centre of a 1.4 Å probe sphere (a water molecule) rolled over the protein's van der Waals surface (Shrake–Rupley / Lee–Richards construction). Buried residues have near-zero SASA; fully exposed residues can exceed 200 Å². The total SASA scales roughly with the number of surface residues.

Secondary structure (8-state, DSSP). The SS8 string is DSSP's per-residue secondary-structure call. α-helix (H) means an i→i+4 H-bond ladder; β-strand (E) means the residue participates in a β-sheet; 3₁₀ (G) and π (I) are tighter and wider helices; T/S are turns/bends; '-' is loop.

pLDDT. For AlphaFold models, the B-factor field carries pLDDT — the model's own estimate of local accuracy on a 0–100 scale. Regions with pLDDT<50 should be treated as essentially unmodeled; they often correspond to intrinsically disordered segments.

Nearest PDB structures. Nearest PDB neighbors are the top structural matches found by Foldseek when searching this structure against the entire Protein Data Bank. Each hit reports a TM-score (0 to 1; >0.5 almost always implies the same fold) and an E-value. These are *structural* homologs — they may share no detectable sequence similarity.